Protein AF-A0A813JBV1-F1 (afdb_monomer)

pLDDT: mean 75.33, std 20.03, range [21.27, 97.75]

Radius of gyration: 40.41 Å; Cα contacts (8 Å, |Δi|>4): 1783; chains: 1; bounding box: 86×98×121 Å

Secondary structure (DSSP, 8-state):
------------------------------------------PPPPPPPPPPPPP---GGG---TTT-S-SS-PPP---GGG-EEPHHHHHHHHHHHHTTEETTTEEEEEE-TTTSSSEEETTT-BHHHHIIIIIHHHHTTTT--HHHHH-S-SSTT-EEEEEE--TTSBHHHHHHHHHHHHHHTT--TT-EEE-HHHHS-TT-HHHHS-SSTTSSHHHHHHTT-SEEEEEE-TT-GGGGBHHHHHHHHHHHHHTT-TTSPPPEEEEEE---EE-TTS-EES-EEEPSS--HHHHHHHHSTT--HHHHHHHHHTTS-HHHHHHHHT--GGG-B-SSHHHHHHHHHHHHT--SHHHHTSPPPSS-HHHHHHHHHHHHHHHHHHHHHHHHH-TTSHHHHHHHHHH-TT--EEEEE-TT-SS--HHHHHHHHTS--TT-SEEEEE-TT-TT--HHHHHHHHHHHTT-TT--EEEEE-TT-TT-BHHHHHHHHHT--TT-SEEEEE-TT-TB--HHHHHHHHHHHTTS--SEEEEE-TT-TT-BHHHHHHHHTT--TT--EEEEE-TT-TB-BHHHHHHHHHT--TT--EEEEE-TT-TB--HHHHHGGGG--TT--EEEEE-TT-TT--SHHHHHHHTT--TT--EEEEE-TTSS--HHHHHHHHHH--TT--EEEEE-TT-TT--HHHHHHHHHT--TT--EEEEE-TT-TT--HHHHHHHHHHHHHHHHHHHHHTT-TTGGG---S------------------HHHHHHHHHHHHHTTTT--S----TTS-GGGGT--TTHHHHHHHHHHHH-TTS---TTHHHHS-SHHHHHHHHHHHHHHHTT-PPPPPPHHHHHHHHHHHHTTTT-TT----TTSTTSS--GGGTT--TTHHHHHHHHHHHHSTTSPPPTTHHHHS-SHHHHHHHHHHHHHHHTT-PPPPPPHHHHHHHHHHHHHTTT--TTS--TTSBTTTTT--TTHHHHHHHHHHHH-TTS---TTHHHH--BHHHHHHHHHHHHHHHTTSPPPPP-HHHHHHHHHHHHHHHT-SS----TTS-GGGGT--HHHHHHHHHHHHHH-TTSPPPTTHHHHS-SHHHHHHHHHHSPP------------

Foldseek 3Di:
DDDDDDDDDDDDDDDDDDDDDDDDDDDDDDDDDDDDDDDDDDDDDDDDDDDDQFAADALLNDDPCLLAVDPFFFADQPQLLLQFDFLVSLVSLLVSQQVQDDPRWFRGNADDPPPRPHTHTQQQDFQVSCCRNPFCNQCVRVLFAQSRRRDPDRNLSNAQEEEQEDRRHRSVFVSLQVVVVCVQQVNDSSHGYNDPRRRARPNCNVVQDDLAPCVGSRNSSLQRHQAYEYEAEPVRLLLQALNSLLSLLVLLVVVPDPPGRRHWYKYKYQDWDAAPVRDIGRMAMQGRDFHPVLVVVCVPPPNCSLVSSCRSRLPPDVVSLVVQLVGQSLNHDYPDRLSSQQSLQVLVVDDDSVSSSDDHDSDDPSRLQSSLSRNQVSLLRCVLSCLVPPVPCVLSSLVSQLSNLVDQEGAHACALPASCALVSLLSNLVRHHLNHQEYAYANELHAHYACSSLLSNLQSLLSNQNHAYYHYAHANHARDALSSLLSNLVSHHQNYQEDAYHHENHLRYALNSLLNNLVSLQSHNYQYYHYHHALNQRYALSSLLSNLQRHYLNHAYDHYAHANHQRYELVSLLSNLVRDHLNYAEYHYHHAQNQRYALNSLLSLLSHHLNHAEYAYAHAQHARYEANSLLSCLVRPRQNHQYYAYHHANYQYALNSLLSNLSSDYQNHQYEHDHHANNQNYALNSLVSNVVSPHPNHQYYHHHHHNRPRYDPVSVVVVVVVRVVSVLVVCVVVVVCVSVPDDDDDDDDDDDDDDDDDDDDDDLVNLLVVLVVLVCVLPVDPDDDDDQPDFVVVVPDDLVSLVVSVVSVCVVVVQADDDSCVCVVQRGSSSVSVVSVVRVVPVVPDDDDFFDPVLLVVLVVLVVVLPVDPDDDDDPPDPQQFDFPVVVDDDPVSLVVSQVSVCVVLVPDDADSCNCVVQRGSRSNRSVSRVRVVVVVDDDQDFFDPVLLVVLVVLVCVLPVDPPDPDDQPDFVVVVPDDLVSLVVSVVVVCVVVVQADDDSCVCVVQRGSRSVRSVSRVRVVVVVPDDDDFFDPVLLVVLVVLVCVLPVDDDDDDDQADFVVVVPDDLVSLQVSQVSVCVVLVQADDDSCNCVVQRGSRSSSVNSVVGDGDDDDDDDDDDDD

Structure (mmCIF, N/CA/C/O backbone):
data_AF-A0A813JBV1-F1
#
_entry.id   AF-A0A813JBV1-F1
#
loop_
_atom_site.group_PDB
_atom_site.id
_atom_site.type_symbol
_atom_site.label_atom_id
_atom_site.label_alt_id
_atom_site.label_comp_id
_atom_site.label_asym_id
_atom_site.label_entity_id
_atom_site.label_seq_id
_atom_site.pdbx_PDB_ins_code
_atom_site.Cartn_x
_atom_site.Cartn_y
_atom_site.Cartn_z
_atom_site.occupancy
_atom_site.B_iso_or_equiv
_atom_site.auth_seq_id
_atom_site.auth_comp_id
_atom_site.auth_asym_id
_atom_site.auth_atom_id
_atom_site.pdbx_PDB_model_num
ATOM 1 N N . MET A 1 1 ? -36.914 41.824 -32.573 1.00 34.06 1 MET A N 1
ATOM 2 C CA . MET A 1 1 ? -36.864 42.858 -31.515 1.00 34.06 1 MET A CA 1
ATOM 3 C C . MET A 1 1 ? -35.530 42.612 -30.814 1.00 34.06 1 MET A C 1
ATOM 5 O O . MET A 1 1 ? -35.349 41.480 -30.400 1.00 34.06 1 MET A O 1
ATOM 9 N N . GLY A 1 2 ? -34.499 43.465 -30.821 1.00 32.03 2 GLY A N 1
ATOM 10 C CA . GLY A 1 2 ? -34.411 44.923 -31.032 1.00 32.03 2 GLY A CA 1
ATOM 11 C C . GLY A 1 2 ? -34.217 45.599 -29.665 1.00 32.03 2 GLY A C 1
ATOM 12 O O . GLY A 1 2 ? -35.036 45.322 -28.799 1.00 32.03 2 GLY A O 1
ATOM 13 N N . CYS A 1 3 ? -33.200 46.423 -29.373 1.00 26.67 3 CYS A N 1
ATOM 14 C CA . CYS A 1 3 ? -32.097 47.038 -30.161 1.00 26.67 3 CYS A CA 1
ATOM 15 C C . CYS A 1 3 ? -30.717 46.633 -29.541 1.00 26.67 3 CYS A C 1
ATOM 17 O O . CYS A 1 3 ? -30.730 45.819 -28.629 1.00 26.67 3 CYS A O 1
ATOM 19 N N . GLY A 1 4 ? -29.488 47.001 -29.953 1.00 31.59 4 GLY A N 1
ATOM 20 C CA . GLY A 1 4 ? -28.876 48.201 -30.577 1.00 31.59 4 GLY A CA 1
ATOM 21 C C . GLY A 1 4 ? -27.825 48.789 -29.594 1.00 31.59 4 GLY A C 1
ATOM 22 O O . GLY A 1 4 ? -28.054 48.683 -28.398 1.00 31.59 4 GLY A O 1
ATOM 23 N N . THR A 1 5 ? -26.672 49.380 -29.957 1.00 34.81 5 THR A N 1
ATOM 24 C CA . THR A 1 5 ? -26.134 49.864 -31.254 1.00 34.81 5 THR A CA 1
ATOM 25 C C . THR A 1 5 ? -24.594 50.058 -31.239 1.00 34.81 5 THR A C 1
ATOM 27 O O . THR A 1 5 ? -24.057 50.413 -30.197 1.00 34.81 5 THR A O 1
ATOM 30 N N . SER A 1 6 ? -23.951 50.032 -32.430 1.00 33.62 6 SER A N 1
ATOM 31 C CA . SER A 1 6 ? -22.671 50.714 -32.825 1.00 33.62 6 SER A CA 1
ATOM 32 C C . SER A 1 6 ? -21.328 50.323 -32.145 1.00 33.62 6 SER A C 1
ATOM 34 O O . SER A 1 6 ? -21.317 49.971 -30.979 1.00 33.62 6 SER A O 1
ATOM 36 N N . SER A 1 7 ? -20.149 50.379 -32.802 1.00 29.22 7 SER A N 1
ATOM 37 C CA . SER A 1 7 ? -19.774 50.824 -34.174 1.00 29.22 7 SER A CA 1
ATOM 38 C C . SER A 1 7 ? -18.504 50.141 -34.742 1.00 29.22 7 SER A C 1
ATOM 40 O O . SER A 1 7 ? -17.554 49.950 -33.999 1.00 29.22 7 SER A O 1
ATOM 42 N N . GLN A 1 8 ? -18.515 49.867 -36.064 1.00 31.91 8 GLN A N 1
ATOM 43 C CA . GLN A 1 8 ? -17.455 49.976 -37.118 1.00 31.91 8 GLN A CA 1
ATOM 44 C C . GLN A 1 8 ? -15.952 49.927 -36.722 1.00 31.91 8 GLN A C 1
ATOM 46 O O . GLN A 1 8 ? -15.553 50.595 -35.782 1.00 31.91 8 GLN A O 1
ATOM 51 N N . GLY A 1 9 ? -15.010 49.307 -37.457 1.00 28.09 9 GLY A N 1
ATOM 52 C CA . GLY A 1 9 ? -14.938 48.672 -38.800 1.00 28.09 9 GLY A CA 1
ATOM 53 C C . GLY A 1 9 ? -13.465 48.765 -39.306 1.00 28.09 9 GLY A C 1
ATOM 54 O O . GLY A 1 9 ? -12.678 49.442 -38.659 1.00 28.09 9 GLY A O 1
ATOM 55 N N . ALA A 1 10 ? -12.955 48.187 -40.405 1.00 27.83 10 ALA A N 1
ATOM 56 C CA . ALA A 1 10 ? -13.383 47.178 -41.386 1.00 27.83 10 ALA A CA 1
ATOM 57 C C . ALA A 1 10 ? -12.113 46.643 -42.134 1.00 27.83 10 ALA A C 1
ATOM 59 O O . ALA A 1 10 ? -11.052 47.255 -42.042 1.00 27.83 10 ALA A O 1
ATOM 60 N N . SER A 1 11 ? -12.190 45.511 -42.854 1.00 30.30 11 SER A N 1
ATOM 61 C CA . SER A 1 11 ? -11.059 44.850 -43.582 1.00 30.30 11 SER A CA 1
ATOM 62 C C . SER A 1 11 ? -10.951 45.346 -45.069 1.00 30.30 11 SER A C 1
ATOM 64 O O . SER A 1 11 ? -11.480 46.438 -45.281 1.00 30.30 11 SER A O 1
ATOM 66 N N . PRO A 1 12 ? -10.370 44.675 -46.124 1.00 46.41 12 PRO A N 1
ATOM 67 C CA . PRO A 1 12 ? -9.909 43.269 -46.299 1.00 46.41 12 PRO A CA 1
ATOM 68 C C . PRO A 1 12 ? -8.658 43.002 -47.214 1.00 46.41 12 PRO A C 1
ATOM 70 O O . PRO A 1 12 ? -8.040 43.913 -47.753 1.00 46.41 12 PRO A O 1
ATOM 73 N N . SER A 1 13 ? -8.410 41.706 -47.502 1.00 28.77 13 SER A N 1
ATOM 74 C CA . SER A 1 13 ? -7.626 41.091 -48.619 1.00 28.77 13 SER A CA 1
ATOM 75 C C . SER A 1 13 ? -6.085 41.250 -48.634 1.00 28.77 13 SER A C 1
ATOM 77 O O . SER A 1 13 ? -5.592 42.332 -48.363 1.00 28.77 13 SER A O 1
ATOM 79 N N . ALA A 1 14 ? -5.210 40.254 -48.882 1.00 29.72 14 ALA A N 1
ATOM 80 C CA . ALA A 1 14 ? -5.224 38.875 -49.437 1.00 29.72 14 ALA A CA 1
ATOM 81 C C . ALA A 1 14 ? -4.893 38.708 -50.942 1.00 29.72 14 ALA A C 1
ATOM 83 O O . ALA A 1 14 ? -5.609 39.240 -51.781 1.00 29.72 14 ALA A O 1
ATOM 84 N N . ILE A 1 15 ? -3.864 37.888 -51.252 1.00 29.56 15 ILE A N 1
ATOM 85 C CA . ILE A 1 15 ? -3.703 36.939 -52.393 1.00 29.56 15 ILE A CA 1
ATOM 86 C C . ILE A 1 15 ? -2.306 36.266 -52.307 1.00 29.56 15 ILE A C 1
ATOM 88 O O . ILE A 1 15 ? -1.376 36.835 -51.746 1.00 29.56 15 ILE A O 1
ATOM 92 N N . ALA A 1 16 ? -2.161 35.035 -52.818 1.00 28.72 16 ALA A N 1
ATOM 93 C CA . ALA A 1 16 ? -0.961 34.190 -52.676 1.00 28.72 16 ALA A CA 1
ATOM 94 C C . ALA A 1 16 ? -0.060 34.133 -53.930 1.00 28.72 16 ALA A C 1
ATOM 96 O O . ALA A 1 16 ? -0.556 34.376 -55.032 1.00 28.72 16 ALA A O 1
ATOM 97 N N . ARG A 1 17 ? 1.202 33.669 -53.774 1.00 27.98 17 ARG A N 1
ATOM 98 C CA . ARG A 1 17 ? 1.855 32.618 -54.612 1.00 27.98 17 ARG A CA 1
ATOM 99 C C . ARG A 1 17 ? 3.304 32.272 -54.198 1.00 27.98 17 ARG A C 1
ATOM 101 O O . ARG A 1 17 ? 4.049 33.123 -53.733 1.00 27.98 17 ARG A O 1
ATOM 108 N N . THR A 1 18 ? 3.673 31.009 -54.420 1.00 32.06 18 THR A N 1
ATOM 109 C CA . THR A 1 18 ? 5.036 30.416 -54.484 1.00 32.06 18 THR A CA 1
ATOM 110 C C . THR A 1 18 ? 5.560 30.477 -55.953 1.00 32.06 18 THR A C 1
ATOM 112 O O . THR A 1 18 ? 4.804 31.016 -56.771 1.00 32.06 18 THR A O 1
ATOM 115 N N . PRO A 1 19 ? 6.750 29.953 -56.383 1.00 42.47 19 PRO A N 1
ATOM 116 C CA . PRO A 1 19 ? 7.709 29.031 -55.725 1.00 42.47 19 PRO A CA 1
ATOM 117 C C . PRO A 1 19 ? 9.228 29.285 -56.013 1.00 42.47 19 PRO A C 1
ATOM 119 O O . PRO A 1 19 ? 9.581 30.317 -56.569 1.00 42.47 19 PRO A O 1
ATOM 122 N N . ALA A 1 20 ? 10.069 28.261 -55.741 1.00 27.42 20 ALA A N 1
ATOM 123 C CA . ALA A 1 20 ? 11.390 27.966 -56.357 1.00 27.42 20 ALA A CA 1
ATOM 124 C C . ALA A 1 20 ? 12.597 28.883 -56.009 1.00 27.42 20 ALA A C 1
ATOM 126 O O . ALA A 1 20 ? 12.402 30.034 -55.646 1.00 27.42 20 ALA A O 1
ATOM 127 N N . VAL A 1 21 ? 13.879 28.505 -56.194 1.00 28.33 21 VAL A N 1
ATOM 128 C CA . VAL A 1 21 ? 14.705 27.269 -56.003 1.00 28.33 21 VAL A CA 1
ATOM 129 C C . VAL A 1 21 ? 16.156 27.648 -56.416 1.00 28.33 21 VAL A C 1
ATOM 131 O O . VAL A 1 21 ? 16.303 28.544 -57.240 1.00 28.33 21 VAL A O 1
ATOM 134 N N . GLU A 1 22 ? 17.200 26.961 -55.907 1.00 26.03 22 GLU A N 1
ATOM 135 C CA . GLU A 1 22 ? 18.632 27.114 -56.314 1.00 26.03 22 GLU A CA 1
ATOM 136 C C . GLU A 1 22 ? 19.307 28.482 -55.989 1.00 26.03 22 GLU A C 1
ATOM 138 O O . GLU A 1 22 ? 18.631 29.474 -55.754 1.00 26.03 22 GLU A O 1
ATOM 143 N N . SER A 1 23 ? 20.642 28.648 -55.885 1.00 27.38 23 SER A N 1
ATOM 144 C CA . SER A 1 23 ? 21.822 27.746 -55.984 1.00 27.38 23 SER A CA 1
ATOM 145 C C . SER A 1 23 ? 23.033 28.287 -55.162 1.00 27.38 23 SER A C 1
ATOM 147 O O . SER A 1 23 ? 22.983 29.394 -54.631 1.00 27.38 23 SER A O 1
ATOM 149 N N . ARG A 1 24 ? 24.137 27.517 -55.046 1.00 30.62 24 ARG A N 1
ATOM 150 C CA . ARG A 1 24 ? 25.457 27.953 -54.500 1.00 30.62 24 ARG A CA 1
ATOM 151 C C . ARG A 1 24 ? 26.380 28.488 -55.614 1.00 30.62 24 ARG A C 1
ATOM 153 O O . ARG A 1 24 ? 26.360 27.921 -56.704 1.00 30.62 24 ARG A O 1
ATOM 160 N N . PRO A 1 25 ? 27.239 29.492 -55.336 1.00 33.78 25 PRO A N 1
ATOM 161 C CA . PRO A 1 25 ? 28.708 29.292 -55.186 1.00 33.78 25 PRO A CA 1
ATOM 162 C C . PRO A 1 25 ? 29.285 30.107 -53.990 1.00 33.78 25 PRO A C 1
ATOM 164 O O . PRO A 1 25 ? 28.726 31.136 -53.642 1.00 33.78 25 PRO A O 1
ATOM 167 N N . SER A 1 26 ? 30.290 29.730 -53.180 1.00 26.09 26 SER A N 1
ATOM 168 C CA . SER A 1 26 ? 31.629 29.108 -53.332 1.00 26.09 26 SER A CA 1
ATOM 169 C C . SER A 1 26 ? 32.799 30.078 -53.631 1.00 26.09 26 SER A C 1
ATOM 171 O O . SER A 1 26 ? 32.897 30.563 -54.754 1.00 26.09 26 SER A O 1
ATOM 173 N N . SER A 1 27 ? 33.761 30.184 -52.686 1.00 27.70 27 SER A N 1
ATOM 174 C CA . SER A 1 27 ? 35.165 30.683 -52.835 1.00 27.70 27 SER A CA 1
ATOM 175 C C . SER A 1 27 ? 35.360 32.190 -53.182 1.00 27.70 27 SER A C 1
ATOM 177 O O . SER A 1 27 ? 34.446 32.800 -53.716 1.00 27.70 27 SER A O 1
ATOM 179 N N . SER A 1 28 ? 36.476 32.899 -52.905 1.00 26.09 28 SER A N 1
ATOM 180 C CA . SER A 1 28 ? 37.778 32.593 -52.245 1.00 26.09 28 SER A CA 1
ATOM 181 C C . SER A 1 28 ? 38.629 33.871 -52.004 1.00 26.09 28 SER A C 1
ATOM 183 O O . SER A 1 28 ? 38.505 34.795 -52.792 1.00 26.09 28 SER A O 1
ATOM 185 N N . PHE A 1 29 ? 39.555 33.838 -51.021 1.00 25.62 29 PHE A N 1
ATOM 186 C CA . PHE A 1 29 ? 40.854 34.570 -50.898 1.00 25.62 29 PHE A CA 1
ATOM 187 C C . PHE A 1 29 ? 40.989 36.085 -51.253 1.00 25.62 29 PHE A C 1
ATOM 189 O O . PHE A 1 29 ? 40.704 36.505 -52.366 1.00 25.62 29 PHE A O 1
ATOM 196 N N . GLY A 1 30 ? 41.640 36.880 -50.378 1.00 24.28 30 GLY A N 1
ATOM 197 C CA . GLY A 1 30 ? 42.173 38.221 -50.724 1.00 24.28 30 GLY A CA 1
ATOM 198 C C . GLY A 1 30 ? 42.745 39.030 -49.539 1.00 24.28 30 GLY A C 1
ATOM 199 O O . GLY A 1 30 ? 42.000 39.435 -48.658 1.00 24.28 30 GLY A O 1
ATOM 200 N N . SER A 1 31 ? 44.064 39.255 -49.494 1.00 25.17 31 SER A N 1
ATOM 201 C CA . SER A 1 31 ? 44.831 39.748 -48.323 1.00 25.17 31 SER A CA 1
ATOM 202 C C . SER A 1 31 ? 45.247 41.238 -48.333 1.00 25.17 31 SER A C 1
ATOM 204 O O . SER A 1 31 ? 45.412 41.812 -49.406 1.00 25.17 31 SER A O 1
ATOM 206 N N . SER A 1 32 ? 45.651 41.756 -47.153 1.00 25.39 32 SER A N 1
ATOM 207 C CA . SER A 1 32 ? 46.399 43.021 -46.874 1.00 25.39 32 SER A CA 1
ATOM 208 C C . SER A 1 32 ? 45.597 44.344 -46.961 1.00 25.39 32 SER A C 1
ATOM 210 O O . SER A 1 32 ? 44.607 44.394 -47.676 1.00 25.39 32 SER A O 1
ATOM 212 N N . SER A 1 33 ? 45.917 45.435 -46.236 1.00 28.12 33 SER A N 1
ATOM 213 C CA . SER A 1 33 ? 47.156 45.837 -45.522 1.00 28.12 33 SER A CA 1
ATOM 214 C C . SER A 1 33 ? 46.915 46.754 -44.290 1.00 28.12 33 SER A C 1
ATOM 216 O O . SER A 1 33 ? 45.886 47.415 -44.208 1.00 28.12 33 SER A O 1
ATOM 218 N N . ALA A 1 34 ? 47.895 46.848 -43.376 1.00 26.72 34 ALA A N 1
ATOM 219 C CA . ALA A 1 34 ? 47.962 47.785 -42.223 1.00 26.72 34 ALA A CA 1
ATOM 220 C C . ALA A 1 34 ? 48.731 49.104 -42.608 1.00 26.72 34 ALA A C 1
ATOM 222 O O . ALA A 1 34 ? 49.012 49.209 -43.808 1.00 26.72 34 ALA A O 1
ATOM 223 N N . PRO A 1 35 ? 49.130 50.080 -41.729 1.00 42.12 35 PRO A N 1
ATOM 224 C CA . PRO A 1 35 ? 49.316 50.026 -40.256 1.00 42.12 35 PRO A CA 1
ATOM 225 C C . PRO A 1 35 ? 48.929 51.276 -39.398 1.00 42.12 35 PRO A C 1
ATOM 227 O O . PRO A 1 35 ? 48.639 52.338 -39.933 1.00 42.12 35 PRO A O 1
ATOM 230 N N . ALA A 1 36 ? 49.100 51.129 -38.066 1.00 27.94 36 ALA A N 1
ATOM 231 C CA . ALA A 1 36 ? 49.296 52.158 -37.012 1.00 27.94 36 ALA A CA 1
ATOM 232 C C . ALA A 1 36 ? 48.148 53.159 -36.702 1.00 27.94 36 ALA A C 1
ATOM 234 O O . ALA A 1 36 ? 47.488 53.646 -37.609 1.00 27.94 36 ALA A O 1
ATOM 235 N N . SER A 1 37 ? 47.886 53.570 -35.451 1.00 28.77 37 SER A N 1
ATOM 236 C CA . SER A 1 37 ? 48.248 53.083 -34.089 1.00 28.77 37 SER A CA 1
ATOM 237 C C . SER A 1 37 ? 47.251 53.738 -33.069 1.00 28.77 37 SER A C 1
ATOM 239 O O . SER A 1 37 ? 46.206 54.195 -33.525 1.00 28.77 37 SER A O 1
ATOM 241 N N . ASP A 1 38 ? 47.366 53.808 -31.729 1.00 28.02 38 ASP A N 1
ATOM 242 C CA . ASP A 1 38 ? 48.447 53.556 -30.752 1.00 28.02 38 ASP A CA 1
ATOM 243 C C . ASP A 1 38 ? 47.909 53.398 -29.297 1.00 28.02 38 ASP A C 1
ATOM 245 O O . ASP A 1 38 ? 46.722 53.594 -29.050 1.00 28.02 38 ASP A O 1
ATOM 249 N N . SER A 1 39 ? 48.813 53.168 -28.331 1.00 29.53 39 SER A N 1
ATOM 250 C CA . SER A 1 39 ? 48.663 53.239 -26.854 1.00 29.53 39 SER A CA 1
ATOM 251 C C . SER A 1 39 ? 47.751 52.236 -26.102 1.00 29.53 39 SER A C 1
ATOM 253 O O . SER A 1 39 ? 46.584 52.032 -26.415 1.00 29.53 39 SER A O 1
ATOM 255 N N . ALA A 1 40 ? 48.316 51.664 -25.029 1.00 26.59 40 ALA A N 1
ATOM 256 C CA . ALA A 1 40 ? 47.674 50.878 -23.954 1.00 26.59 40 ALA A CA 1
ATOM 257 C C . ALA A 1 40 ? 47.932 51.601 -22.591 1.00 26.59 40 ALA A C 1
ATOM 259 O O . ALA A 1 40 ? 48.552 52.670 -22.656 1.00 26.59 40 ALA A O 1
ATOM 260 N N . PRO A 1 41 ? 47.508 51.144 -21.379 1.00 37.16 41 PRO A N 1
ATOM 261 C CA . PRO A 1 41 ? 47.519 49.774 -20.811 1.00 37.16 41 PRO A CA 1
ATOM 262 C C . PRO A 1 41 ? 46.113 49.335 -20.283 1.00 37.16 41 PRO A C 1
ATOM 264 O O . PRO A 1 41 ? 45.138 50.010 -20.584 1.00 37.16 41 PRO A O 1
ATOM 267 N N . ALA A 1 42 ? 45.870 48.234 -19.548 1.00 26.89 42 ALA A N 1
ATOM 268 C CA . ALA A 1 42 ? 46.732 47.283 -18.823 1.00 26.89 42 ALA A CA 1
ATOM 269 C C . ALA A 1 42 ? 46.207 45.818 -18.866 1.00 26.89 42 ALA A C 1
ATOM 271 O O . ALA A 1 42 ? 45.239 45.511 -19.556 1.00 26.89 42 ALA A O 1
ATOM 272 N N . SER A 1 43 ? 46.896 44.905 -18.169 1.00 28.12 43 SER A N 1
ATOM 273 C CA . SER A 1 43 ? 46.807 43.439 -18.318 1.00 28.12 43 SER A CA 1
ATOM 274 C C . SER A 1 43 ? 45.562 42.761 -17.709 1.00 28.12 43 SER A C 1
ATOM 276 O O . SER A 1 43 ? 45.186 43.099 -16.587 1.00 28.12 43 SER A O 1
ATOM 278 N N . PRO A 1 44 ? 45.012 41.704 -18.344 1.00 33.44 44 PRO A N 1
ATOM 279 C CA . PRO A 1 44 ? 44.166 40.707 -17.684 1.00 33.44 44 PRO A CA 1
ATOM 280 C C . PRO A 1 44 ? 45.001 39.612 -16.986 1.00 33.44 44 PRO A C 1
ATOM 282 O O . PRO A 1 44 ? 46.160 39.379 -17.337 1.00 33.44 44 PRO A O 1
ATOM 285 N N . SER A 1 45 ? 44.395 38.913 -16.019 1.00 32.03 45 SER A N 1
ATOM 286 C CA . SER A 1 45 ? 45.003 37.755 -15.340 1.00 32.03 45 SER A CA 1
ATOM 287 C C . SER A 1 45 ? 45.109 36.525 -16.258 1.00 32.03 45 SER A C 1
ATOM 289 O O . SER A 1 45 ? 44.414 36.422 -17.270 1.00 32.03 45 SER A O 1
ATOM 291 N N . ALA A 1 46 ? 45.985 35.581 -15.908 1.00 31.97 46 ALA A N 1
ATOM 292 C CA . ALA A 1 46 ? 46.252 34.392 -16.711 1.00 31.97 46 ALA A CA 1
ATOM 293 C C . ALA A 1 46 ? 45.091 33.383 -16.658 1.00 31.97 46 ALA A C 1
ATOM 295 O O . ALA A 1 46 ? 44.743 32.874 -15.593 1.00 31.97 46 ALA A O 1
ATOM 296 N N . ALA A 1 47 ? 44.544 33.033 -17.824 1.00 32.06 47 ALA A N 1
ATOM 297 C CA . ALA A 1 47 ? 43.679 31.866 -17.957 1.00 32.06 47 ALA A CA 1
ATOM 298 C C . ALA A 1 47 ? 44.501 30.577 -17.772 1.00 32.06 47 ALA A C 1
ATOM 300 O O . ALA A 1 47 ? 45.593 30.445 -18.333 1.00 32.06 47 ALA A O 1
ATOM 301 N N . ALA A 1 48 ? 43.967 29.621 -17.010 1.00 31.19 48 ALA A N 1
ATOM 302 C CA . ALA A 1 48 ? 44.566 28.297 -16.870 1.00 31.19 48 ALA A CA 1
ATOM 303 C C . ALA A 1 48 ? 44.593 27.560 -18.229 1.00 31.19 48 ALA A C 1
ATOM 305 O O . ALA A 1 48 ? 43.692 27.757 -19.052 1.00 31.19 48 ALA A O 1
ATOM 306 N N . PRO A 1 49 ? 45.603 26.711 -18.497 1.00 35.31 49 PRO A N 1
ATOM 307 C CA . PRO A 1 49 ? 45.657 25.950 -19.738 1.00 35.31 49 PRO A CA 1
ATOM 308 C C . PRO A 1 49 ? 44.512 24.933 -19.792 1.00 35.31 49 PRO A C 1
ATOM 310 O O . PRO A 1 49 ? 44.279 24.203 -18.830 1.00 35.31 49 PRO A O 1
ATOM 313 N N . ALA A 1 50 ? 43.837 24.846 -20.940 1.00 37.41 50 ALA A N 1
ATOM 314 C CA . ALA A 1 50 ? 42.889 23.769 -21.199 1.00 37.41 50 ALA A CA 1
ATOM 315 C C . ALA A 1 50 ? 43.595 22.408 -21.069 1.00 37.41 50 ALA A C 1
ATOM 317 O O . ALA A 1 50 ? 44.704 22.224 -21.583 1.00 37.41 50 ALA A O 1
ATOM 318 N N . SER A 1 51 ? 42.956 21.462 -20.381 1.00 37.75 51 SER A N 1
ATOM 319 C CA . SER A 1 51 ? 43.480 20.111 -20.197 1.00 37.75 51 SER A CA 1
ATOM 320 C C . SER A 1 51 ? 43.677 19.412 -21.546 1.00 37.75 51 SER A C 1
ATOM 322 O O . SER A 1 51 ? 42.869 19.533 -22.470 1.00 37.75 51 SER A O 1
ATOM 324 N N . ALA A 1 52 ? 44.784 18.676 -21.678 1.00 40.78 52 ALA A N 1
ATOM 325 C CA . ALA A 1 52 ? 45.010 17.851 -22.858 1.00 40.78 52 ALA A CA 1
ATOM 326 C C . ALA A 1 52 ? 43.934 16.748 -22.926 1.00 40.78 52 ALA A C 1
ATOM 328 O O . ALA A 1 52 ? 43.601 16.178 -21.884 1.00 40.78 52 ALA A O 1
ATOM 329 N N . PRO A 1 53 ? 43.399 16.413 -24.117 1.00 49.12 53 PRO A N 1
ATOM 330 C CA . PRO A 1 53 ? 42.378 15.380 -24.240 1.00 49.12 53 PRO A CA 1
ATOM 331 C C . PRO A 1 53 ? 42.921 14.045 -23.723 1.00 49.12 53 PRO A C 1
ATOM 333 O O . PRO A 1 53 ? 43.971 13.581 -24.176 1.00 49.12 53 PRO A O 1
ATOM 336 N N . ALA A 1 54 ? 42.204 13.446 -22.769 1.00 57.38 54 ALA A N 1
ATOM 337 C CA . ALA A 1 54 ? 42.612 12.211 -22.113 1.00 57.38 54 ALA A CA 1
ATOM 338 C C . ALA A 1 54 ? 42.916 11.104 -23.132 1.00 57.38 54 ALA A C 1
ATOM 340 O O . ALA A 1 54 ? 42.178 10.906 -24.103 1.00 57.38 54 ALA A O 1
ATOM 341 N N . ALA A 1 55 ? 44.015 10.380 -22.906 1.00 69.56 55 ALA A N 1
ATOM 342 C CA . ALA A 1 55 ? 44.456 9.324 -23.805 1.00 69.56 55 ALA A CA 1
ATOM 343 C C . ALA A 1 55 ? 43.355 8.267 -23.969 1.00 69.56 55 ALA A C 1
ATOM 345 O O . ALA A 1 55 ? 42.830 7.736 -22.990 1.00 69.56 55 ALA A O 1
ATOM 346 N N . ARG A 1 56 ? 43.005 7.961 -25.222 1.00 83.56 56 ARG A N 1
ATOM 347 C CA . ARG A 1 56 ? 41.998 6.950 -25.544 1.00 83.56 56 ARG A CA 1
ATOM 348 C C . ARG A 1 56 ? 42.492 5.574 -25.107 1.00 83.56 56 ARG A C 1
ATOM 350 O O . ARG A 1 56 ? 43.454 5.058 -25.674 1.00 83.56 56 ARG A O 1
ATOM 357 N N . LEU A 1 57 ? 41.815 5.008 -24.116 1.00 87.56 57 LEU A N 1
ATOM 358 C CA . LEU A 1 57 ? 42.072 3.665 -23.610 1.00 87.56 57 LEU A CA 1
ATOM 359 C C . LEU A 1 57 ? 41.508 2.617 -24.577 1.00 87.56 57 LEU A C 1
ATOM 361 O O . LEU A 1 57 ? 40.748 2.938 -25.499 1.00 87.56 57 LEU A O 1
ATOM 365 N N . LYS A 1 58 ? 41.844 1.350 -24.334 1.00 86.81 58 LYS A N 1
ATOM 366 C CA . LYS A 1 58 ? 41.114 0.206 -24.883 1.00 86.81 58 LYS A CA 1
ATOM 367 C C . LYS A 1 58 ? 40.477 -0.609 -23.753 1.00 86.81 58 LYS A C 1
ATOM 369 O O . LYS A 1 58 ? 40.965 -0.533 -22.625 1.00 86.81 58 LYS A O 1
ATOM 374 N N . PRO A 1 59 ? 39.436 -1.410 -24.034 1.00 87.75 59 PRO A N 1
ATOM 375 C CA . PRO A 1 59 ? 38.804 -2.256 -23.025 1.00 87.75 59 PRO A CA 1
ATOM 376 C C . PRO A 1 59 ? 39.741 -3.316 -22.423 1.00 87.75 59 PRO A C 1
ATOM 378 O O . PRO A 1 59 ? 39.566 -3.696 -21.270 1.00 87.75 59 PRO A O 1
ATOM 381 N N . GLU A 1 60 ? 40.743 -3.786 -23.175 1.00 85.69 60 GLU A N 1
ATOM 382 C CA . GLU A 1 60 ? 41.704 -4.804 -22.722 1.00 85.69 60 GLU A CA 1
ATOM 383 C C . GLU A 1 60 ? 42.816 -4.236 -21.823 1.00 85.69 60 GLU A C 1
ATOM 385 O O . GLU A 1 60 ? 43.486 -4.995 -21.128 1.00 85.69 60 GLU A O 1
ATOM 390 N N . ASP A 1 61 ? 43.008 -2.912 -21.820 1.00 86.31 61 ASP A N 1
ATOM 391 C CA . ASP A 1 61 ? 44.027 -2.218 -21.021 1.00 86.31 61 ASP A CA 1
ATOM 392 C C . ASP A 1 61 ? 43.505 -1.859 -19.597 1.00 86.31 61 ASP A C 1
ATOM 394 O O . ASP A 1 61 ? 44.140 -1.094 -18.869 1.00 86.31 61 ASP A O 1
ATOM 398 N N . LEU A 1 62 ? 42.326 -2.366 -19.196 1.00 88.31 62 LEU A N 1
ATOM 399 C CA . LEU A 1 62 ? 41.648 -2.038 -17.933 1.00 88.31 62 LEU A CA 1
ATOM 400 C C . LEU A 1 62 ? 41.922 -3.050 -16.808 1.00 88.31 62 LEU A C 1
ATOM 402 O O . LEU A 1 62 ? 41.733 -4.253 -16.962 1.00 88.31 62 LEU A O 1
ATOM 406 N N . ASP A 1 63 ? 42.271 -2.537 -15.626 1.00 88.19 63 ASP A N 1
ATOM 407 C CA . ASP A 1 63 ? 42.306 -3.313 -14.382 1.00 88.19 63 ASP A CA 1
ATOM 408 C C . ASP A 1 63 ? 40.886 -3.516 -13.816 1.00 88.19 63 ASP A C 1
ATOM 410 O O . ASP A 1 63 ? 40.188 -2.541 -13.507 1.00 88.19 63 ASP A O 1
ATOM 414 N N . PHE A 1 64 ? 40.484 -4.784 -13.672 1.00 89.62 64 PHE A N 1
ATOM 415 C CA . PHE A 1 64 ? 39.188 -5.240 -13.151 1.00 89.62 64 PHE A CA 1
ATOM 416 C C . PHE A 1 64 ? 39.243 -5.806 -11.717 1.00 89.62 64 PHE A C 1
ATOM 418 O O . PHE A 1 64 ? 38.224 -6.283 -11.219 1.00 89.62 64 PHE A O 1
ATOM 425 N N . THR A 1 65 ? 40.383 -5.744 -11.017 1.00 85.00 65 THR A N 1
ATOM 426 C CA . THR A 1 65 ? 40.532 -6.281 -9.643 1.00 85.00 65 THR A CA 1
ATOM 427 C C . THR A 1 65 ? 39.555 -5.669 -8.632 1.00 85.00 65 THR A C 1
ATOM 429 O O . THR A 1 65 ? 39.114 -6.348 -7.711 1.00 85.00 65 THR A O 1
ATOM 432 N N . ALA A 1 66 ? 39.124 -4.422 -8.842 1.00 84.75 66 ALA A N 1
ATOM 433 C CA . ALA A 1 66 ? 38.092 -3.771 -8.030 1.00 84.75 66 ALA A CA 1
ATOM 434 C C . ALA A 1 66 ? 36.661 -4.335 -8.225 1.00 84.75 66 ALA A C 1
ATOM 436 O O . ALA A 1 66 ? 35.759 -3.960 -7.480 1.00 84.75 66 ALA A O 1
ATOM 437 N N . LEU A 1 67 ? 36.433 -5.213 -9.214 1.00 85.38 67 LEU A N 1
ATOM 438 C CA . LEU A 1 67 ? 35.146 -5.889 -9.452 1.00 85.38 67 LEU A CA 1
ATOM 439 C C . LEU A 1 67 ? 35.137 -7.363 -9.032 1.00 85.38 67 LEU A C 1
ATOM 441 O O . LEU A 1 67 ? 34.059 -7.932 -8.879 1.00 85.38 67 LEU A O 1
ATOM 445 N N . THR A 1 68 ? 36.299 -7.999 -8.856 1.00 79.06 68 THR A N 1
ATOM 446 C CA . THR A 1 68 ? 36.375 -9.402 -8.431 1.00 79.06 68 THR A CA 1
ATOM 447 C C . THR A 1 68 ? 37.600 -9.682 -7.571 1.00 79.06 68 THR A C 1
ATOM 449 O O . THR A 1 68 ? 38.735 -9.380 -7.937 1.00 79.06 68 THR A O 1
ATOM 452 N N . SER A 1 69 ? 37.373 -10.354 -6.443 1.00 65.75 69 SER A N 1
ATOM 453 C CA . SER A 1 69 ? 38.413 -10.857 -5.541 1.00 65.75 69 SER A CA 1
ATOM 454 C C . SER A 1 69 ? 39.209 -12.041 -6.128 1.00 65.75 69 SER A C 1
ATOM 456 O O . SER A 1 69 ? 40.149 -12.529 -5.499 1.00 65.75 69 SER A O 1
ATOM 458 N N . ARG A 1 70 ? 38.864 -12.522 -7.337 1.00 61.66 70 ARG A N 1
ATOM 459 C CA . ARG A 1 70 ? 39.420 -13.740 -7.954 1.00 61.66 70 ARG A CA 1
ATOM 460 C C . ARG A 1 70 ? 40.268 -13.453 -9.191 1.00 61.66 70 ARG A C 1
ATOM 462 O O . ARG A 1 70 ? 39.766 -13.339 -10.304 1.00 61.66 70 ARG A O 1
ATOM 469 N N . ALA A 1 71 ? 41.585 -13.463 -9.012 1.00 52.16 71 ALA A N 1
ATOM 470 C CA . ALA A 1 71 ? 42.582 -13.088 -10.021 1.00 52.16 71 ALA A CA 1
ATOM 471 C C . ALA A 1 71 ? 42.815 -14.090 -11.192 1.00 52.16 71 ALA A C 1
ATOM 473 O O . ALA A 1 71 ? 43.963 -14.250 -11.600 1.00 52.16 71 ALA A O 1
ATOM 474 N N . SER A 1 72 ? 41.793 -14.825 -11.674 1.00 51.47 72 SER A N 1
ATOM 475 C CA . SER A 1 72 ? 41.797 -15.572 -12.975 1.00 51.47 72 SER A CA 1
ATOM 476 C C . SER A 1 72 ? 40.607 -16.528 -13.194 1.00 51.47 72 SER A C 1
ATOM 478 O O . SER A 1 72 ? 40.396 -16.990 -14.316 1.00 51.47 72 SER A O 1
ATOM 480 N N . ARG A 1 73 ? 39.830 -16.900 -12.160 1.00 60.47 73 ARG A N 1
ATOM 481 C CA . ARG A 1 73 ? 38.735 -17.891 -12.299 1.00 60.47 73 ARG A CA 1
ATOM 482 C C . ARG A 1 73 ? 37.450 -17.496 -11.579 1.00 60.47 73 ARG A C 1
ATOM 484 O O . ARG A 1 73 ? 37.407 -17.461 -10.349 1.00 60.47 73 ARG A O 1
ATOM 491 N N . GLY A 1 74 ? 36.395 -17.291 -12.366 1.00 66.50 74 GLY A N 1
ATOM 492 C CA . GLY A 1 74 ? 35.028 -17.140 -11.869 1.00 66.50 74 GLY A CA 1
ATOM 493 C C . GLY A 1 74 ? 34.490 -18.399 -11.173 1.00 66.50 74 GLY A C 1
ATOM 494 O O . GLY A 1 74 ? 35.029 -19.501 -11.306 1.00 66.50 74 GLY A O 1
ATOM 495 N N . LEU A 1 75 ? 33.412 -18.233 -10.413 1.00 84.94 75 LEU A N 1
ATOM 496 C CA . LEU A 1 75 ? 32.626 -19.325 -9.851 1.00 84.94 75 LEU A CA 1
ATOM 497 C C . LEU A 1 75 ? 31.700 -19.894 -10.932 1.00 84.94 75 LEU A C 1
ATOM 499 O O . LEU A 1 75 ? 30.862 -19.171 -11.453 1.00 84.94 75 LEU A O 1
ATOM 503 N N . SER A 1 76 ? 31.813 -21.181 -11.264 1.00 87.56 76 SER A N 1
ATOM 504 C CA . SER A 1 76 ? 30.893 -21.795 -12.231 1.00 87.56 76 SER A CA 1
ATOM 505 C C . SER A 1 76 ? 29.495 -21.948 -11.629 1.00 87.56 76 SER A C 1
ATOM 507 O O . SER A 1 76 ? 29.342 -22.548 -10.564 1.00 87.56 76 SER A O 1
ATOM 509 N N . ILE A 1 77 ? 28.478 -21.445 -12.332 1.00 90.31 77 ILE A N 1
ATOM 510 C CA . ILE A 1 77 ? 27.062 -21.570 -11.966 1.00 90.31 77 ILE A CA 1
ATOM 511 C C . ILE A 1 77 ? 26.349 -22.217 -13.165 1.00 90.31 77 ILE A C 1
ATOM 513 O O . ILE A 1 77 ? 25.884 -21.504 -14.058 1.00 90.31 77 ILE A O 1
ATOM 517 N N . PRO A 1 78 ? 26.283 -23.567 -13.232 1.00 87.25 78 PRO A N 1
ATOM 518 C CA . PRO A 1 78 ? 25.875 -24.280 -14.448 1.00 87.25 78 PRO A CA 1
ATOM 519 C C . PRO A 1 78 ? 24.419 -24.066 -14.876 1.00 87.25 78 PRO A C 1
ATOM 521 O O . PRO A 1 78 ? 24.101 -24.240 -16.049 1.00 87.25 78 PRO A O 1
ATOM 524 N N . ASN A 1 79 ? 23.523 -23.705 -13.949 1.00 89.31 79 ASN A N 1
ATOM 525 C CA . ASN A 1 79 ? 22.170 -23.289 -14.308 1.00 89.31 79 ASN A CA 1
ATOM 526 C C . ASN A 1 79 ? 22.138 -21.772 -14.515 1.00 89.31 79 ASN A C 1
ATOM 528 O O . ASN A 1 79 ? 22.179 -21.015 -13.549 1.00 89.31 79 ASN A O 1
ATOM 532 N N . VAL A 1 80 ? 21.996 -21.334 -15.766 1.00 90.94 80 VAL A N 1
ATOM 533 C CA . VAL A 1 80 ? 21.940 -19.910 -16.145 1.00 90.94 80 VAL A CA 1
ATOM 534 C C . VAL A 1 80 ? 20.765 -19.175 -15.483 1.00 90.94 80 VAL A C 1
ATOM 536 O O . VAL A 1 80 ? 20.854 -17.981 -15.203 1.00 90.94 80 VAL A O 1
ATOM 539 N N . ALA A 1 81 ? 19.690 -19.891 -15.138 1.00 91.75 81 ALA A N 1
ATOM 540 C CA . ALA A 1 81 ? 18.574 -19.334 -14.376 1.00 91.75 81 ALA A CA 1
ATOM 541 C C . ALA A 1 81 ? 18.925 -19.012 -12.905 1.00 91.75 81 ALA A C 1
ATOM 543 O O . ALA A 1 81 ? 18.239 -18.216 -12.280 1.00 91.75 81 ALA A O 1
ATOM 544 N N . HIS A 1 82 ? 20.010 -19.570 -12.349 1.00 93.62 82 HIS A N 1
ATOM 545 C CA . HIS A 1 82 ? 20.509 -19.270 -10.995 1.00 93.62 82 HIS A CA 1
ATOM 546 C C . HIS A 1 82 ? 21.590 -18.168 -10.984 1.00 93.62 82 HIS A C 1
ATOM 548 O O . HIS A 1 82 ? 22.388 -18.099 -10.054 1.00 93.62 82 HIS A O 1
ATOM 554 N N . ARG A 1 83 ? 21.668 -17.335 -12.031 1.00 95.00 83 ARG A N 1
ATOM 555 C CA . ARG A 1 83 ? 22.658 -16.252 -12.165 1.00 95.00 83 ARG A CA 1
ATOM 556 C C . ARG A 1 83 ? 22.011 -14.871 -11.996 1.00 95.00 83 ARG A C 1
ATOM 558 O O . ARG A 1 83 ? 22.050 -14.043 -12.901 1.00 95.00 83 ARG A O 1
ATOM 565 N N . GLY A 1 84 ? 21.363 -14.642 -10.858 1.00 96.19 84 GLY A N 1
ATOM 566 C CA . GLY A 1 84 ? 20.842 -13.334 -10.465 1.00 96.19 84 GLY A CA 1
ATOM 567 C C . GLY A 1 84 ? 21.934 -12.464 -9.844 1.00 96.19 84 GLY A C 1
ATOM 568 O O . GLY A 1 84 ? 22.543 -12.869 -8.861 1.00 96.19 84 GLY A O 1
ATOM 569 N N . ILE A 1 85 ? 22.164 -11.270 -10.396 1.00 96.69 85 ILE A N 1
ATOM 570 C CA . ILE A 1 85 ? 23.152 -10.319 -9.873 1.00 96.69 85 ILE A CA 1
ATOM 571 C C . ILE A 1 85 ? 22.654 -9.677 -8.571 1.00 96.69 85 ILE A C 1
ATOM 573 O O . ILE A 1 85 ? 21.471 -9.361 -8.434 1.00 96.69 85 ILE A O 1
ATOM 577 N N . LEU A 1 86 ? 23.557 -9.454 -7.620 1.00 95.69 86 LEU A N 1
ATOM 578 C CA . LEU A 1 86 ? 23.259 -8.779 -6.360 1.00 95.69 86 LEU A CA 1
ATOM 579 C C . LEU A 1 86 ? 23.329 -7.245 -6.504 1.00 95.69 86 LEU A C 1
ATOM 581 O O . LEU A 1 86 ? 24.244 -6.727 -7.154 1.00 95.69 86 LEU A O 1
ATOM 585 N N . PRO A 1 87 ? 22.465 -6.473 -5.818 1.00 94.81 87 PRO A N 1
ATOM 586 C CA . PRO A 1 87 ? 22.568 -5.011 -5.758 1.00 94.81 87 PRO A CA 1
ATOM 587 C C . PRO A 1 87 ? 23.881 -4.483 -5.152 1.00 94.81 87 PRO A C 1
ATOM 589 O O . PRO A 1 87 ? 24.252 -3.333 -5.379 1.00 94.81 87 PRO A O 1
ATOM 592 N N . SER A 1 88 ? 24.628 -5.302 -4.404 1.00 92.88 88 SER A N 1
ATOM 593 C CA . SER A 1 88 ? 26.015 -5.007 -4.012 1.00 92.88 88 SER A CA 1
ATOM 594 C C . SER A 1 88 ? 26.981 -5.066 -5.204 1.00 92.88 88 SER A C 1
ATOM 596 O O . SER A 1 88 ? 27.739 -4.126 -5.418 1.00 92.88 88 SER A O 1
ATOM 598 N N . GLN A 1 89 ? 26.906 -6.110 -6.037 1.00 95.06 89 GLN A N 1
ATOM 599 C CA . GLN A 1 89 ? 27.720 -6.262 -7.253 1.00 95.06 89 GLN A CA 1
ATOM 600 C C . GLN A 1 89 ? 27.400 -5.177 -8.299 1.00 95.06 89 GLN A C 1
ATOM 602 O O . GLN A 1 89 ? 28.306 -4.686 -8.974 1.00 95.06 89 GLN A O 1
ATOM 607 N N . LEU A 1 90 ? 26.132 -4.753 -8.402 1.00 95.50 90 LEU A N 1
ATOM 608 C CA . LEU A 1 90 ? 25.725 -3.594 -9.210 1.00 95.50 90 LEU A CA 1
ATOM 609 C C . LEU A 1 90 ? 26.308 -2.278 -8.671 1.00 95.50 90 LEU A C 1
ATOM 611 O O . LEU A 1 90 ? 26.807 -1.470 -9.453 1.00 95.50 90 LEU A O 1
ATOM 615 N N . ARG A 1 91 ? 26.321 -2.069 -7.347 1.00 93.69 91 ARG A N 1
ATOM 616 C CA . ARG A 1 91 ? 26.996 -0.908 -6.740 1.00 93.69 91 ARG A CA 1
ATOM 617 C C . ARG A 1 91 ? 28.505 -0.919 -6.997 1.00 93.69 91 ARG A C 1
ATOM 619 O O . ARG A 1 91 ? 29.040 0.122 -7.359 1.00 93.69 91 ARG A O 1
ATOM 626 N N . SER A 1 92 ? 29.179 -2.069 -6.917 1.00 94.00 92 SER A N 1
ATOM 627 C CA . SER A 1 92 ? 30.600 -2.185 -7.293 1.00 94.00 92 SER A CA 1
ATOM 628 C C . SER A 1 92 ? 30.844 -1.838 -8.767 1.00 94.00 92 SER A C 1
ATOM 630 O O . SER A 1 92 ? 31.779 -1.100 -9.074 1.00 94.00 92 SER A O 1
ATOM 632 N N . LEU A 1 93 ? 29.971 -2.300 -9.673 1.00 94.75 93 LEU A N 1
ATOM 633 C CA . LEU A 1 93 ? 30.006 -1.949 -11.098 1.00 94.75 93 LEU A CA 1
ATOM 634 C C . LEU A 1 93 ? 29.852 -0.437 -11.329 1.00 94.75 93 LEU A C 1
ATOM 636 O O . LEU A 1 93 ? 30.577 0.134 -12.143 1.00 94.75 93 LEU A O 1
ATOM 640 N N . LEU A 1 94 ? 28.949 0.221 -10.596 1.00 93.50 94 LEU A N 1
ATOM 641 C CA . LEU A 1 94 ? 28.776 1.671 -10.668 1.00 93.50 94 LEU A CA 1
ATOM 642 C C . LEU A 1 94 ? 30.010 2.410 -10.128 1.00 93.50 94 LEU A C 1
ATOM 644 O O . LEU A 1 94 ? 30.582 3.228 -10.844 1.00 93.50 94 LEU A O 1
ATOM 648 N N . SER A 1 95 ? 30.483 2.067 -8.926 1.00 93.06 95 SER A N 1
ATOM 649 C CA . SER A 1 95 ? 31.686 2.653 -8.314 1.00 93.06 95 SER A CA 1
ATOM 650 C C . SER A 1 95 ? 32.928 2.532 -9.202 1.00 93.06 95 SER A C 1
ATOM 652 O O . SER A 1 95 ? 33.724 3.466 -9.278 1.00 93.06 95 SER A O 1
ATOM 654 N N . PHE A 1 96 ? 33.075 1.424 -9.933 1.00 93.31 96 PHE A N 1
ATOM 655 C CA . PHE A 1 96 ? 34.158 1.207 -10.897 1.00 93.31 96 PHE A CA 1
ATOM 656 C C . PHE A 1 96 ? 34.150 2.199 -12.072 1.00 93.31 96 PHE A C 1
ATOM 658 O O . PHE A 1 96 ? 35.219 2.571 -12.570 1.00 93.31 96 PHE A O 1
ATOM 665 N N . MET A 1 97 ? 32.965 2.630 -12.516 1.00 93.19 97 MET A N 1
ATOM 666 C CA . MET A 1 97 ? 32.804 3.665 -13.542 1.00 93.19 97 MET A CA 1
ATOM 667 C C . MET A 1 97 ? 32.972 5.067 -12.939 1.00 93.19 97 MET A C 1
ATOM 669 O O . MET A 1 97 ? 33.712 5.884 -13.489 1.00 93.19 97 MET A O 1
ATOM 673 N N . THR A 1 98 ? 32.372 5.328 -11.773 1.00 91.81 98 THR A N 1
ATOM 674 C CA . THR A 1 98 ? 32.485 6.606 -11.047 1.00 91.81 98 THR A CA 1
ATOM 675 C C . THR A 1 98 ? 33.941 6.958 -10.730 1.00 91.81 98 THR A C 1
ATOM 677 O O . THR A 1 98 ? 34.372 8.076 -10.995 1.00 91.81 98 THR A O 1
ATOM 680 N N . ALA A 1 99 ? 34.742 5.988 -10.272 1.00 90.25 99 ALA A N 1
ATOM 681 C CA . ALA A 1 99 ? 36.170 6.159 -9.972 1.00 90.25 99 ALA A CA 1
ATOM 682 C C . ALA A 1 99 ? 37.051 6.494 -11.198 1.00 90.25 99 ALA A C 1
ATOM 684 O O . ALA A 1 99 ? 38.252 6.714 -11.053 1.00 90.25 99 ALA A O 1
ATOM 685 N N . ARG A 1 100 ? 36.476 6.515 -12.408 1.00 89.81 100 ARG A N 1
ATOM 686 C CA . ARG A 1 100 ? 37.142 6.874 -13.670 1.00 89.81 100 ARG A CA 1
ATOM 687 C C . ARG A 1 100 ? 36.565 8.139 -14.313 1.00 89.81 100 ARG A C 1
ATOM 689 O O . ARG A 1 100 ? 36.910 8.436 -15.454 1.00 89.81 100 ARG A O 1
ATOM 696 N N . CYS A 1 101 ? 35.699 8.879 -13.623 1.00 89.38 101 CYS A N 1
ATOM 697 C CA . CYS A 1 101 ? 35.123 10.123 -14.133 1.00 89.38 101 CYS A CA 1
ATOM 698 C C . CYS A 1 101 ? 36.013 11.341 -13.825 1.00 89.38 101 CYS A C 1
ATOM 700 O O . CYS A 1 101 ? 36.567 11.433 -12.732 1.00 89.38 101 CYS A O 1
ATOM 702 N N . SER A 1 102 ? 36.107 12.301 -14.753 1.00 77.56 102 SER A N 1
ATOM 703 C CA . SER A 1 102 ? 36.474 13.685 -14.415 1.00 77.56 102 SER A CA 1
ATOM 704 C C . SER A 1 102 ? 35.211 14.520 -14.232 1.00 77.56 102 SER A C 1
ATOM 706 O O . SER A 1 102 ? 34.170 14.223 -14.827 1.00 77.56 102 SER A O 1
ATOM 708 N N . ASP A 1 103 ? 35.314 15.552 -13.391 1.00 70.56 103 ASP A N 1
ATOM 709 C CA . ASP A 1 103 ? 34.315 16.621 -13.256 1.00 70.56 103 ASP A CA 1
ATOM 710 C C . ASP A 1 103 ? 32.887 16.112 -12.952 1.00 70.56 103 ASP A C 1
ATOM 712 O O . ASP A 1 103 ? 31.891 16.731 -13.311 1.00 70.56 103 ASP A O 1
ATOM 716 N N . GLY A 1 104 ? 32.788 14.940 -12.313 1.00 64.94 104 GLY A N 1
ATOM 717 C CA . GLY A 1 104 ? 31.538 14.258 -11.959 1.00 64.94 104 GLY A CA 1
ATOM 718 C C . GLY A 1 104 ? 30.831 13.505 -13.098 1.00 64.94 104 GLY A C 1
ATOM 719 O O . GLY A 1 104 ? 30.063 12.589 -12.809 1.00 64.94 104 GLY A O 1
ATOM 720 N N . GLU A 1 105 ? 31.093 13.827 -14.371 1.00 82.94 105 GLU A N 1
ATOM 721 C CA . GLU A 1 105 ? 30.316 13.289 -15.502 1.00 82.94 105 GLU A CA 1
ATOM 722 C C . GLU A 1 105 ? 31.080 12.383 -16.481 1.00 82.94 105 GLU A C 1
ATOM 724 O O . GLU A 1 105 ? 30.498 11.405 -16.956 1.00 82.94 105 GLU A O 1
ATOM 729 N N . VAL A 1 106 ? 32.330 12.695 -16.852 1.00 89.62 106 VAL A N 1
ATOM 730 C CA . VAL A 1 106 ? 32.948 12.160 -18.088 1.00 89.62 106 VAL A CA 1
ATOM 731 C C . VAL A 1 106 ? 33.935 11.029 -17.802 1.00 89.62 106 VAL A C 1
ATOM 733 O O . VAL A 1 106 ? 34.981 11.255 -17.191 1.00 89.62 106 VAL A O 1
ATOM 736 N N . ILE A 1 107 ? 33.652 9.820 -18.298 1.00 90.00 107 ILE A N 1
ATOM 737 C CA . ILE A 1 107 ? 34.476 8.623 -18.076 1.00 90.00 107 ILE A CA 1
ATOM 738 C C . ILE A 1 107 ? 35.756 8.712 -18.923 1.00 90.00 107 ILE A C 1
ATOM 740 O O . ILE A 1 107 ? 35.728 8.696 -20.156 1.00 90.00 107 ILE A O 1
ATOM 744 N N . GLN A 1 108 ? 36.902 8.810 -18.255 1.00 88.62 108 GLN A N 1
ATOM 745 C CA . GLN A 1 108 ? 38.165 9.185 -18.881 1.00 88.62 108 GLN A CA 1
ATOM 746 C C . GLN A 1 108 ? 38.690 8.129 -19.855 1.00 88.62 108 GLN A C 1
ATOM 748 O O . GLN A 1 108 ? 38.829 6.949 -19.536 1.00 88.62 108 GLN A O 1
ATOM 753 N N . GLY A 1 109 ? 39.005 8.581 -21.072 1.00 86.50 109 GLY A N 1
ATOM 754 C CA . GLY A 1 109 ? 39.544 7.746 -22.145 1.00 86.50 109 GLY A CA 1
ATOM 755 C C . GLY A 1 109 ? 38.552 6.750 -22.760 1.00 86.50 109 GLY A C 1
ATOM 756 O O . GLY A 1 109 ? 38.945 6.035 -23.684 1.00 86.50 109 GLY A O 1
ATOM 757 N N . TRP A 1 110 ? 37.296 6.702 -22.291 1.00 91.44 110 TRP A N 1
ATOM 758 C CA . TRP A 1 110 ? 36.244 5.820 -22.808 1.00 91.44 110 TRP A CA 1
ATOM 759 C C . TRP A 1 110 ? 35.424 6.535 -23.883 1.00 91.44 110 TRP A C 1
ATOM 761 O O . TRP A 1 110 ? 35.025 7.688 -23.733 1.00 91.44 110 TRP A O 1
ATOM 771 N N . TYR A 1 111 ? 35.152 5.827 -24.976 1.00 89.00 111 TYR A N 1
ATOM 772 C CA . TYR A 1 111 ? 34.442 6.344 -26.147 1.00 89.00 111 TYR A CA 1
ATOM 773 C C . TYR A 1 111 ? 33.348 5.369 -26.576 1.00 89.00 111 TYR A C 1
ATOM 775 O O . TYR A 1 111 ? 33.469 4.159 -26.371 1.00 89.00 111 TYR A O 1
ATOM 783 N N . ASP A 1 112 ? 32.293 5.887 -27.197 1.00 85.25 112 ASP A N 1
ATOM 784 C CA . ASP A 1 112 ? 31.207 5.066 -27.724 1.00 85.25 112 ASP A CA 1
ATOM 785 C C . ASP A 1 112 ? 31.705 4.050 -28.772 1.00 85.25 112 ASP A C 1
ATOM 787 O O . ASP A 1 112 ? 32.487 4.382 -29.668 1.00 85.25 112 ASP A O 1
ATOM 791 N N . SER A 1 113 ? 31.246 2.801 -28.659 1.00 76.94 113 SER A N 1
ATOM 792 C CA . SER A 1 113 ? 31.732 1.669 -29.457 1.00 76.94 113 SER A CA 1
ATOM 793 C C . SER A 1 113 ? 31.196 1.639 -30.892 1.00 76.94 113 SER A C 1
ATOM 795 O O . SER A 1 113 ? 31.759 0.929 -31.723 1.00 76.94 113 SER A O 1
ATOM 797 N N . PHE A 1 114 ? 30.129 2.385 -31.198 1.00 72.38 114 PHE A N 1
ATOM 798 C CA . PHE A 1 114 ? 29.486 2.390 -32.518 1.00 72.38 114 PHE A CA 1
ATOM 799 C C . PHE A 1 114 ? 29.944 3.564 -33.391 1.00 72.38 114 PHE A C 1
ATOM 801 O O . PHE A 1 114 ? 30.242 3.390 -34.570 1.00 72.38 114 PHE A O 1
ATOM 808 N N . THR A 1 115 ? 30.018 4.761 -32.810 1.00 74.19 115 THR A N 1
ATOM 809 C CA . THR A 1 115 ? 30.438 6.002 -33.479 1.00 74.19 115 THR A CA 1
ATOM 810 C C . THR A 1 115 ? 31.940 6.245 -33.371 1.00 74.19 115 THR A C 1
ATOM 812 O O . THR A 1 115 ? 32.536 6.851 -34.260 1.00 74.19 115 THR A O 1
ATOM 815 N N . GLY A 1 116 ? 32.569 5.807 -32.275 1.00 74.94 116 GLY A N 1
ATOM 816 C CA . GLY A 1 116 ? 33.988 6.013 -32.004 1.00 74.94 116 GLY A CA 1
ATOM 817 C C . GLY A 1 116 ? 34.411 7.471 -31.791 1.00 74.94 116 GLY A C 1
ATOM 818 O O . GLY A 1 116 ? 35.618 7.712 -31.733 1.00 74.94 116 GLY A O 1
ATOM 819 N N . GLN A 1 117 ? 33.477 8.425 -31.699 1.00 74.00 117 GLN A N 1
ATOM 820 C CA . GLN A 1 117 ? 33.756 9.872 -31.689 1.00 74.00 117 GLN A CA 1
ATOM 821 C C . GLN A 1 117 ? 33.372 10.567 -30.375 1.00 74.00 117 GLN A C 1
ATOM 823 O O . GLN A 1 117 ? 34.101 11.451 -29.929 1.00 74.00 117 GLN A O 1
ATOM 828 N N . GLN A 1 118 ? 32.272 10.161 -29.737 1.00 82.56 118 GLN A N 1
ATOM 829 C CA . GLN A 1 118 ? 31.802 10.726 -28.468 1.00 82.56 118 GLN A CA 1
ATOM 830 C C . GLN A 1 118 ? 32.468 10.024 -27.271 1.00 82.56 118 GLN A C 1
ATOM 832 O O . GLN A 1 118 ? 32.596 8.797 -27.273 1.00 82.56 118 GLN A O 1
ATOM 837 N N . GLN A 1 119 ? 32.891 10.790 -26.257 1.00 88.44 119 GLN A N 1
ATOM 838 C CA . GLN A 1 119 ? 33.304 10.248 -24.954 1.00 88.44 119 GLN A CA 1
ATOM 839 C C . GLN A 1 119 ? 32.077 9.822 -24.139 1.00 88.44 119 GLN A C 1
ATOM 841 O O . GLN A 1 119 ? 31.024 10.452 -24.232 1.00 88.44 119 GLN A O 1
ATOM 846 N N . LEU A 1 120 ? 32.204 8.758 -23.347 1.00 91.88 120 LEU A N 1
ATOM 847 C CA . LEU A 1 120 ? 31.097 8.242 -22.537 1.00 91.88 120 LEU A CA 1
ATOM 848 C C . LEU A 1 120 ? 30.958 9.006 -21.215 1.00 91.88 120 LEU A C 1
ATOM 850 O O . LEU A 1 120 ? 31.955 9.310 -20.562 1.00 91.88 120 LEU A O 1
ATOM 854 N N . LYS A 1 121 ? 29.716 9.267 -20.793 1.00 92.50 121 LYS A N 1
ATOM 855 C CA . LYS A 1 121 ? 29.404 9.858 -19.484 1.00 92.50 121 LYS A CA 1
ATOM 856 C C . LYS A 1 121 ? 28.718 8.870 -18.550 1.00 92.50 121 LYS A C 1
ATOM 858 O O . LYS A 1 121 ? 27.954 8.021 -19.001 1.00 92.50 121 LYS A O 1
ATOM 863 N N . LEU A 1 122 ? 28.891 9.047 -17.243 1.00 91.31 122 LEU A N 1
ATOM 864 C CA . LEU A 1 122 ? 28.323 8.175 -16.209 1.00 91.31 122 LEU A CA 1
ATOM 865 C C . LEU A 1 122 ? 26.782 8.124 -16.217 1.00 91.31 122 LEU A C 1
ATOM 867 O O . LEU A 1 122 ? 26.202 7.058 -16.033 1.00 91.31 122 LEU A O 1
ATOM 871 N N . ARG A 1 123 ? 26.119 9.261 -16.473 1.00 90.44 123 ARG A N 1
ATOM 872 C CA . ARG A 1 123 ? 24.649 9.373 -16.586 1.00 90.44 123 ARG A CA 1
ATOM 873 C C . ARG A 1 123 ? 24.105 9.044 -17.993 1.00 90.44 123 ARG A C 1
ATOM 875 O O . ARG A 1 123 ? 22.897 9.066 -18.187 1.00 90.44 123 ARG A O 1
ATOM 882 N N . GLU A 1 124 ? 24.968 8.735 -18.968 1.00 91.69 124 GLU A N 1
ATOM 883 C CA . GLU A 1 124 ? 24.579 8.408 -20.358 1.00 91.69 124 GLU A CA 1
ATOM 884 C C . GLU A 1 124 ? 24.978 6.979 -20.782 1.00 91.69 124 GLU A C 1
ATOM 886 O O . GLU A 1 124 ? 24.415 6.450 -21.740 1.00 91.69 124 GLU A O 1
ATOM 891 N N . ILE A 1 125 ? 25.940 6.342 -20.097 1.00 93.44 125 ILE A N 1
ATOM 892 C CA . ILE A 1 125 ? 26.476 5.033 -20.489 1.00 93.44 125 ILE A CA 1
ATOM 893 C C . ILE A 1 125 ? 25.428 3.922 -20.348 1.00 93.44 125 ILE A C 1
ATOM 895 O O . ILE A 1 125 ? 24.843 3.716 -19.283 1.00 93.44 125 ILE A O 1
ATOM 899 N N . ASN A 1 126 ? 25.218 3.183 -21.435 1.00 93.88 126 ASN A N 1
ATOM 900 C CA . ASN A 1 126 ? 24.215 2.126 -21.526 1.00 93.88 126 ASN A CA 1
ATOM 901 C C . ASN A 1 126 ? 24.819 0.712 -21.470 1.00 93.88 126 ASN A C 1
ATOM 903 O O . ASN A 1 126 ? 26.038 0.514 -21.444 1.00 93.88 126 ASN A O 1
ATOM 907 N N . LEU A 1 127 ? 23.958 -0.305 -21.449 1.00 94.31 127 LEU A N 1
ATOM 908 C CA . LEU A 1 127 ? 24.373 -1.687 -21.218 1.00 94.31 127 LEU A CA 1
ATOM 909 C C . LEU A 1 127 ? 25.109 -2.313 -22.411 1.00 94.31 127 LEU A C 1
ATOM 911 O O . LEU A 1 127 ? 25.945 -3.193 -22.206 1.00 94.31 127 LEU A O 1
ATOM 915 N N . TYR A 1 128 ? 24.895 -1.828 -23.641 1.00 92.69 128 TYR A N 1
ATOM 916 C CA . TYR A 1 128 ? 25.745 -2.196 -24.784 1.00 92.69 128 TYR A CA 1
ATOM 917 C C . TYR A 1 128 ? 27.189 -1.726 -24.571 1.00 92.69 128 TYR A C 1
ATOM 919 O O . TYR A 1 128 ? 28.134 -2.488 -24.785 1.00 92.69 128 TYR A O 1
ATOM 927 N N . GLN A 1 129 ? 27.357 -0.489 -24.101 1.00 94.44 129 GLN A N 1
ATOM 928 C CA . GLN A 1 129 ? 28.662 0.120 -23.849 1.00 94.44 129 GLN A CA 1
ATOM 929 C C . GLN A 1 129 ? 29.350 -0.512 -22.629 1.00 94.44 129 GLN A C 1
ATOM 931 O O . GLN A 1 129 ? 30.531 -0.838 -22.715 1.00 94.44 129 GLN A O 1
ATOM 936 N N . VAL A 1 130 ? 28.623 -0.802 -21.542 1.00 95.00 130 VAL A N 1
ATOM 937 C CA . VAL A 1 130 ? 29.135 -1.586 -20.395 1.00 95.00 130 VAL A CA 1
ATOM 938 C C . VAL A 1 130 ? 29.508 -3.018 -20.800 1.00 95.00 130 VAL A C 1
ATOM 940 O O . VAL A 1 130 ? 30.521 -3.546 -20.339 1.00 95.00 130 VAL A O 1
ATOM 943 N N . THR A 1 131 ? 28.756 -3.647 -21.709 1.00 94.44 131 THR A N 1
ATOM 944 C CA . THR A 1 131 ? 29.102 -4.982 -22.228 1.00 94.44 131 THR A CA 1
ATOM 945 C C . THR A 1 131 ? 30.414 -4.962 -23.020 1.00 94.44 131 THR A C 1
ATOM 947 O O . THR A 1 131 ? 31.207 -5.897 -22.909 1.00 94.44 131 THR A O 1
ATOM 950 N N . PHE A 1 132 ? 30.662 -3.895 -23.787 1.00 93.50 132 PHE A N 1
ATOM 951 C CA . PHE A 1 132 ? 31.893 -3.693 -24.556 1.00 93.50 132 PHE A CA 1
ATOM 952 C C . PHE A 1 132 ? 33.098 -3.312 -23.679 1.00 93.50 132 PHE A C 1
ATOM 954 O O . PHE A 1 132 ? 34.158 -3.916 -23.818 1.00 93.50 132 PHE A O 1
ATOM 961 N N . TRP A 1 133 ? 32.944 -2.337 -22.776 1.00 94.25 133 TRP A N 1
ATOM 962 C CA . TRP A 1 133 ? 34.043 -1.796 -21.964 1.00 94.25 133 TRP A CA 1
ATOM 963 C C . TRP A 1 133 ? 34.381 -2.630 -20.723 1.00 94.25 133 TRP A C 1
ATOM 965 O O . TRP A 1 133 ? 35.528 -2.601 -20.289 1.00 94.25 133 TRP A O 1
ATOM 975 N N . ILE A 1 134 ? 33.419 -3.362 -20.147 1.00 94.62 134 ILE A N 1
ATOM 976 C CA . ILE A 1 134 ? 33.604 -4.081 -18.875 1.00 94.62 134 ILE A CA 1
ATOM 977 C C . ILE A 1 134 ? 33.370 -5.582 -19.038 1.00 94.62 134 ILE A C 1
ATOM 979 O O . ILE A 1 134 ? 34.295 -6.365 -18.839 1.00 94.62 134 ILE A O 1
ATOM 983 N N . ILE A 1 135 ? 32.154 -6.009 -19.410 1.00 94.12 135 ILE A N 1
ATOM 984 C CA . ILE A 1 135 ? 31.768 -7.427 -19.278 1.00 94.12 135 ILE A CA 1
ATOM 985 C C . ILE A 1 135 ? 32.626 -8.334 -20.163 1.00 94.12 135 ILE A C 1
ATOM 987 O O . ILE A 1 135 ? 33.190 -9.310 -19.666 1.00 94.12 135 ILE A O 1
ATOM 991 N N . LYS A 1 136 ? 32.733 -8.044 -21.467 1.00 93.12 136 LYS A N 1
ATOM 992 C CA . LYS A 1 136 ? 33.469 -8.915 -22.397 1.00 93.12 136 LYS A CA 1
ATOM 993 C C . LYS A 1 136 ? 34.972 -8.993 -22.100 1.00 93.12 136 LYS A C 1
ATOM 995 O O . LYS A 1 136 ? 35.455 -10.121 -22.050 1.00 93.12 136 LYS A O 1
ATOM 1000 N N . PRO A 1 137 ? 35.703 -7.887 -21.855 1.00 93.00 137 PRO A N 1
ATOM 1001 C CA . PRO A 1 137 ? 37.111 -7.957 -21.463 1.00 93.00 137 PRO A CA 1
ATOM 1002 C C . PRO A 1 137 ? 37.318 -8.708 -20.143 1.00 93.00 137 PRO A C 1
ATOM 1004 O O . PRO A 1 137 ? 38.107 -9.648 -20.097 1.00 93.00 137 PRO A O 1
ATOM 1007 N N . MET A 1 138 ? 36.555 -8.365 -19.097 1.00 91.56 138 MET A N 1
ATOM 1008 C CA . MET A 1 138 ? 36.690 -8.959 -17.761 1.00 91.56 138 MET A CA 1
ATOM 1009 C C . MET A 1 138 ? 36.437 -10.474 -17.752 1.00 91.56 138 MET A C 1
ATOM 1011 O O . MET A 1 138 ? 37.092 -11.211 -17.020 1.00 91.56 138 MET A O 1
ATOM 1015 N N . THR A 1 139 ? 35.495 -10.958 -18.565 1.00 92.38 139 THR A N 1
ATOM 1016 C CA . THR A 1 139 ? 35.135 -12.387 -18.623 1.00 92.38 139 THR A CA 1
ATOM 1017 C C . THR A 1 139 ? 35.900 -13.178 -19.691 1.00 92.38 139 THR A C 1
ATOM 1019 O O . THR A 1 139 ? 35.705 -14.388 -19.784 1.00 92.38 139 THR A O 1
ATOM 1022 N N . ALA A 1 140 ? 36.772 -12.547 -20.489 1.00 90.81 140 ALA A N 1
ATOM 1023 C CA . ALA A 1 140 ? 37.414 -13.180 -21.647 1.00 90.81 140 ALA A CA 1
ATOM 1024 C C . ALA A 1 140 ? 38.277 -14.406 -21.290 1.00 90.81 140 ALA A C 1
ATOM 1026 O O . ALA A 1 140 ? 38.180 -15.431 -21.962 1.00 90.81 140 ALA A O 1
ATOM 1027 N N . GLU A 1 141 ? 39.084 -14.342 -20.223 1.00 87.00 141 GLU A N 1
ATOM 1028 C CA . GLU A 1 141 ? 39.956 -15.462 -19.815 1.00 87.00 141 GLU A CA 1
ATOM 1029 C C . GLU A 1 141 ? 39.149 -16.690 -19.355 1.00 87.00 141 GLU A C 1
ATOM 1031 O O . GLU A 1 141 ? 39.479 -17.824 -19.697 1.00 87.00 141 GLU A O 1
ATOM 1036 N N . SER A 1 142 ? 38.068 -16.466 -18.600 1.00 86.31 142 SER A N 1
ATOM 1037 C CA . SER A 1 142 ? 37.196 -17.534 -18.085 1.00 86.31 142 SER A CA 1
ATOM 1038 C C . SER A 1 142 ? 36.077 -17.949 -19.056 1.00 86.31 142 SER A C 1
ATOM 1040 O O . SER A 1 142 ? 35.429 -18.964 -18.812 1.00 86.31 142 SER A O 1
ATOM 1042 N N . CYS A 1 143 ? 35.836 -17.188 -20.133 1.00 90.44 143 CYS A N 1
ATOM 1043 C CA . CYS A 1 143 ? 34.748 -17.386 -21.105 1.00 90.44 143 CYS A CA 1
ATOM 1044 C C . CYS A 1 143 ? 33.361 -17.596 -20.455 1.00 90.44 143 CYS A C 1
ATOM 1046 O O . CYS A 1 143 ? 32.578 -18.438 -20.898 1.00 90.44 143 CYS A O 1
ATOM 1048 N N . CYS A 1 144 ? 33.066 -16.847 -19.388 1.00 90.81 144 CYS A N 1
ATOM 1049 C CA . CYS A 1 144 ? 31.884 -17.015 -18.534 1.00 90.81 144 CYS A CA 1
ATOM 1050 C C . CYS A 1 144 ? 30.927 -15.805 -18.566 1.00 90.81 144 CYS A C 1
ATOM 1052 O O . CYS A 1 144 ? 31.175 -14.801 -19.235 1.00 90.81 144 CYS A O 1
ATOM 1054 N N . SER A 1 145 ? 29.812 -15.897 -17.836 1.00 93.44 145 SER A N 1
ATOM 1055 C CA . SER A 1 145 ? 28.928 -14.750 -17.578 1.00 93.44 145 SER A CA 1
ATOM 1056 C C . SER A 1 145 ? 29.539 -13.749 -16.581 1.00 93.44 145 SER A C 1
ATOM 1058 O O . SER A 1 145 ? 30.458 -14.084 -15.831 1.00 93.44 145 SER A O 1
ATOM 1060 N N . TYR A 1 146 ? 29.011 -12.517 -16.528 1.00 94.88 146 TYR A N 1
ATOM 1061 C CA . TYR A 1 146 ? 29.474 -11.516 -15.554 1.00 94.88 146 TYR A CA 1
ATOM 1062 C C . TYR A 1 146 ? 29.227 -11.984 -14.118 1.00 94.88 146 TYR A C 1
ATOM 1064 O O . TYR A 1 146 ? 30.133 -11.916 -13.293 1.00 94.88 146 TYR A O 1
ATOM 1072 N N . VAL A 1 147 ? 28.030 -12.516 -13.835 1.00 94.94 147 VAL A N 1
ATOM 1073 C CA . VAL A 1 147 ? 27.664 -13.022 -12.501 1.00 94.94 147 VAL A CA 1
ATOM 1074 C C . VAL A 1 147 ? 28.638 -14.102 -12.031 1.00 94.94 147 VAL A C 1
ATOM 1076 O O . VAL A 1 147 ? 29.107 -14.039 -10.903 1.00 94.94 147 VAL A O 1
ATOM 1079 N N . GLU A 1 148 ? 29.039 -15.035 -12.895 1.00 93.56 148 GLU A N 1
ATOM 1080 C CA . GLU A 1 148 ? 30.050 -16.045 -12.549 1.00 93.56 148 GLU A CA 1
ATOM 1081 C C . GLU A 1 148 ? 31.432 -15.438 -12.240 1.00 93.56 148 GLU A C 1
ATOM 1083 O O . GLU A 1 148 ? 32.166 -15.980 -11.417 1.00 93.56 148 GLU A O 1
ATOM 1088 N N . ALA A 1 149 ? 31.803 -14.307 -12.847 1.00 92.44 149 ALA A N 1
ATOM 1089 C CA . ALA A 1 149 ? 33.062 -13.618 -12.546 1.00 92.44 149 ALA A CA 1
ATOM 1090 C C . ALA A 1 149 ? 33.037 -12.815 -11.228 1.00 92.44 149 ALA A C 1
ATOM 1092 O O . ALA A 1 149 ? 34.096 -12.628 -10.625 1.00 92.44 149 ALA A O 1
ATOM 1093 N N . VAL A 1 150 ? 31.859 -12.370 -10.763 1.00 92.19 150 VAL A N 1
ATOM 1094 C CA . VAL A 1 150 ? 31.688 -11.570 -9.527 1.00 92.19 150 VAL A CA 1
ATOM 1095 C C . VAL A 1 150 ? 31.021 -12.317 -8.360 1.00 92.19 150 VAL A C 1
ATOM 1097 O O . VAL A 1 150 ? 30.835 -11.745 -7.285 1.00 92.19 150 VAL A O 1
ATOM 1100 N N . ALA A 1 151 ? 30.639 -13.584 -8.539 1.00 90.75 151 ALA A N 1
ATOM 1101 C CA . ALA A 1 151 ? 30.025 -14.404 -7.496 1.00 90.75 151 ALA A CA 1
ATOM 1102 C C . ALA A 1 151 ? 31.065 -14.997 -6.531 1.00 90.75 151 ALA A C 1
ATOM 1104 O O . ALA A 1 151 ? 31.947 -15.770 -6.920 1.00 90.75 151 ALA A O 1
ATOM 1105 N N . GLU A 1 152 ? 30.920 -14.681 -5.244 1.00 85.75 152 GLU A N 1
ATOM 1106 C CA . GLU A 1 152 ? 31.739 -15.261 -4.175 1.00 85.75 152 GLU A CA 1
ATOM 1107 C C . GLU A 1 152 ? 31.210 -16.640 -3.751 1.00 85.75 152 GLU A C 1
ATOM 1109 O O . GLU A 1 152 ? 31.979 -17.601 -3.686 1.00 85.75 152 GLU A O 1
ATOM 1114 N N . ASP A 1 153 ? 29.892 -16.762 -3.580 1.00 84.75 153 ASP A N 1
ATOM 1115 C CA . ASP A 1 153 ? 29.167 -18.030 -3.465 1.00 84.75 153 ASP A CA 1
ATOM 1116 C C . ASP A 1 153 ? 28.049 -18.132 -4.521 1.00 84.75 153 ASP A C 1
ATOM 1118 O O . ASP A 1 153 ? 27.584 -17.129 -5.063 1.00 84.75 153 ASP A O 1
ATOM 1122 N N . SER A 1 154 ? 27.648 -19.370 -4.821 1.00 84.56 154 SER A N 1
ATOM 1123 C CA . SER A 1 154 ? 26.667 -19.761 -5.835 1.00 84.56 154 SER A CA 1
ATOM 1124 C C . SER A 1 154 ? 25.232 -19.873 -5.315 1.00 84.56 154 SER A C 1
ATOM 1126 O O . SER A 1 154 ? 24.302 -19.762 -6.112 1.00 84.56 154 SER A O 1
ATOM 1128 N N . SER A 1 155 ? 25.020 -20.075 -4.009 1.00 83.44 155 SER A N 1
ATOM 1129 C CA . SER A 1 155 ? 23.674 -20.170 -3.431 1.00 83.44 155 SER A CA 1
ATOM 1130 C C . SER A 1 155 ? 23.007 -18.795 -3.336 1.00 83.44 155 SER A C 1
ATOM 1132 O O . SER A 1 155 ? 21.847 -18.658 -3.727 1.00 83.44 155 SER A O 1
ATOM 1134 N N . SER A 1 156 ? 23.770 -17.758 -2.970 1.00 84.75 156 SER A N 1
ATOM 1135 C CA . SER A 1 156 ? 23.313 -16.359 -2.932 1.00 84.75 156 SER A CA 1
ATOM 1136 C C . SER A 1 156 ? 22.985 -15.749 -4.305 1.00 84.75 156 SER A C 1
ATOM 1138 O O . SER A 1 156 ? 22.429 -14.661 -4.351 1.00 84.75 156 SER A O 1
ATOM 1140 N N . GLN A 1 157 ? 23.315 -16.400 -5.431 1.00 92.12 157 GLN A N 1
ATOM 1141 C CA . GLN A 1 157 ? 23.006 -15.873 -6.777 1.00 92.12 157 GLN A CA 1
ATOM 1142 C C . GLN A 1 157 ? 21.625 -16.307 -7.298 1.00 92.12 157 GLN A C 1
ATOM 1144 O O . GLN A 1 157 ? 21.228 -15.919 -8.398 1.00 92.12 157 GLN A O 1
ATOM 1149 N N . ARG A 1 158 ? 20.861 -17.126 -6.559 1.00 93.12 158 ARG A N 1
ATOM 1150 C CA . ARG A 1 158 ? 19.517 -17.524 -7.002 1.00 93.12 158 ARG A CA 1
ATOM 1151 C C . ARG A 1 158 ? 18.592 -16.292 -7.044 1.00 93.12 158 ARG A C 1
ATOM 1153 O O . ARG A 1 158 ? 18.458 -15.618 -6.024 1.00 93.12 158 ARG A O 1
ATOM 1160 N N . PRO A 1 159 ? 17.939 -15.986 -8.181 1.00 94.62 159 PRO A N 1
ATOM 1161 C CA . PRO A 1 159 ? 17.137 -14.777 -8.294 1.00 94.62 159 PRO A CA 1
ATOM 1162 C C . PRO A 1 159 ? 15.755 -14.912 -7.643 1.00 94.62 159 PRO A C 1
ATOM 1164 O O . PRO A 1 159 ? 15.098 -15.946 -7.764 1.00 94.62 159 PRO A O 1
ATOM 1167 N N . THR A 1 160 ? 15.291 -13.817 -7.041 1.00 94.62 160 THR A N 1
ATOM 1168 C CA . THR A 1 160 ? 13.899 -13.633 -6.579 1.00 94.62 160 THR A CA 1
ATOM 1169 C C . THR A 1 160 ? 13.130 -12.671 -7.491 1.00 94.62 160 THR A C 1
ATOM 1171 O O . THR A 1 160 ? 11.900 -12.711 -7.541 1.00 94.62 160 THR A O 1
ATOM 1174 N N . VAL A 1 161 ? 13.850 -11.816 -8.226 1.00 96.81 161 VAL A N 1
ATOM 1175 C CA . VAL A 1 161 ? 13.301 -10.806 -9.139 1.00 96.81 161 VAL A CA 1
ATOM 1176 C C . VAL A 1 161 ? 13.834 -11.059 -10.547 1.00 96.81 161 VAL A C 1
ATOM 1178 O O . VAL A 1 161 ? 15.045 -11.146 -10.740 1.00 96.81 161 VAL A O 1
ATOM 1181 N N . PHE A 1 162 ? 12.950 -11.138 -11.537 1.00 96.94 162 PHE A N 1
ATOM 1182 C CA . PHE A 1 162 ? 13.303 -11.119 -12.956 1.00 96.94 162 PHE A CA 1
ATOM 1183 C C . PHE A 1 162 ? 13.196 -9.682 -13.482 1.00 96.94 162 PHE A C 1
ATOM 1185 O O . PHE A 1 162 ? 12.222 -9.001 -13.166 1.00 96.94 162 PHE A O 1
ATOM 1192 N N . VAL A 1 163 ? 14.158 -9.202 -14.277 1.00 97.62 163 VAL A N 1
ATOM 1193 C CA . VAL A 1 163 ? 14.174 -7.803 -14.746 1.00 97.62 163 VAL A CA 1
ATOM 1194 C C . VAL A 1 163 ? 13.949 -7.710 -16.257 1.00 97.62 163 VAL A C 1
ATOM 1196 O O . VAL A 1 163 ? 14.820 -8.073 -17.050 1.00 97.62 163 VAL A O 1
ATOM 1199 N N . SER A 1 164 ? 12.793 -7.170 -16.649 1.00 96.19 164 SER A N 1
ATOM 1200 C CA . SER A 1 164 ? 12.438 -6.869 -18.041 1.00 96.19 164 SER A CA 1
ATOM 1201 C C . SER A 1 164 ? 12.805 -5.422 -18.364 1.00 96.19 164 SER A C 1
ATOM 1203 O O . SER A 1 164 ? 12.316 -4.504 -17.704 1.00 96.19 164 SER A O 1
ATOM 1205 N N . HIS A 1 165 ? 13.699 -5.196 -19.333 1.00 95.88 165 HIS A N 1
ATOM 1206 C CA . HIS A 1 165 ? 14.243 -3.855 -19.587 1.00 95.88 165 HIS A CA 1
ATOM 1207 C C . HIS A 1 165 ? 14.918 -3.683 -20.964 1.00 95.88 165 HIS A C 1
ATOM 1209 O O . HIS A 1 165 ? 15.021 -4.624 -21.760 1.00 95.88 165 HIS A O 1
ATOM 1215 N N . TRP A 1 166 ? 15.407 -2.470 -21.253 1.00 93.62 166 TRP A N 1
ATOM 1216 C CA . TRP A 1 166 ? 16.056 -2.111 -22.518 1.00 93.62 166 TRP A CA 1
ATOM 1217 C C . TRP A 1 166 ? 17.529 -1.718 -22.333 1.00 93.62 166 TRP A C 1
ATOM 1219 O O . TRP A 1 166 ? 17.852 -0.711 -21.718 1.00 93.62 166 TRP A O 1
ATOM 1229 N N . TRP A 1 167 ? 18.434 -2.450 -22.991 1.00 92.94 167 TRP A N 1
ATOM 1230 C CA . TRP A 1 167 ? 19.894 -2.258 -22.916 1.00 92.94 167 TRP A CA 1
ATOM 1231 C C . TRP A 1 167 ? 20.417 -0.871 -23.339 1.00 92.94 167 TRP A C 1
ATOM 1233 O O . TRP A 1 167 ? 21.593 -0.581 -23.123 1.00 92.94 167 TRP A O 1
ATOM 1243 N N . GLY A 1 168 ? 19.596 -0.044 -23.991 1.00 91.12 168 GLY A N 1
ATOM 1244 C CA . GLY A 1 168 ? 19.959 1.315 -24.399 1.00 91.12 168 GLY A CA 1
ATOM 1245 C C . GLY A 1 168 ? 19.654 2.397 -23.358 1.00 91.12 168 GLY A C 1
ATOM 1246 O O . GLY A 1 168 ? 19.983 3.552 -23.609 1.00 91.12 168 GLY A O 1
ATOM 1247 N N . GLU A 1 169 ? 19.036 2.056 -22.223 1.00 92.81 169 GLU A N 1
ATOM 1248 C CA . GLU A 1 169 ? 18.881 2.977 -21.089 1.00 92.81 169 GLU A CA 1
ATOM 1249 C C . GLU A 1 169 ? 20.206 3.178 -20.330 1.00 92.81 169 GLU A C 1
ATOM 1251 O O . GLU A 1 169 ? 21.129 2.364 -20.441 1.00 92.81 169 GLU A O 1
ATOM 1256 N N . ALA A 1 170 ? 20.312 4.259 -19.553 1.00 94.19 170 ALA A N 1
ATOM 1257 C CA . ALA A 1 170 ? 21.502 4.523 -18.752 1.00 94.19 170 ALA A CA 1
ATOM 1258 C C . ALA A 1 170 ? 21.625 3.503 -17.607 1.00 94.19 170 ALA A C 1
ATOM 1260 O O . ALA A 1 170 ? 20.681 3.275 -16.850 1.00 94.19 170 ALA A O 1
ATOM 1261 N N . VAL A 1 171 ? 22.813 2.919 -17.433 1.00 95.12 171 VAL A N 1
ATOM 1262 C CA . VAL A 1 171 ? 23.064 1.911 -16.388 1.00 95.12 171 VAL A CA 1
ATOM 1263 C C . VAL A 1 171 ? 22.959 2.518 -14.983 1.00 95.12 171 VAL A C 1
ATOM 1265 O O . VAL A 1 171 ? 22.587 1.812 -14.050 1.00 95.12 171 VAL A O 1
ATOM 1268 N N . TYR A 1 172 ? 23.193 3.827 -14.834 1.00 94.56 172 TYR A N 1
ATOM 1269 C CA . TYR A 1 172 ? 22.881 4.561 -13.602 1.00 94.56 172 TYR A CA 1
ATOM 1270 C C . TYR A 1 172 ? 21.382 4.465 -13.265 1.00 94.56 172 TYR A C 1
ATOM 1272 O O . TYR A 1 172 ? 21.015 3.912 -12.231 1.00 94.56 172 TYR A O 1
ATOM 1280 N N . ASP A 1 173 ? 20.525 4.937 -14.176 1.00 95.44 173 ASP A N 1
ATOM 1281 C CA . ASP A 1 173 ? 19.063 4.982 -14.040 1.00 95.44 173 ASP A CA 1
ATOM 1282 C C . ASP A 1 173 ? 18.475 3.580 -13.752 1.00 95.44 173 ASP A C 1
ATOM 1284 O O . ASP A 1 173 ? 17.624 3.414 -12.874 1.00 95.44 173 ASP A O 1
ATOM 1288 N N . PHE A 1 174 ? 18.999 2.551 -14.426 1.00 96.62 174 PHE A N 1
ATOM 1289 C CA . PHE A 1 174 ? 18.674 1.139 -14.193 1.00 96.62 174 PHE A CA 1
ATOM 1290 C C . PHE A 1 174 ? 19.044 0.655 -12.775 1.00 96.62 174 PHE A C 1
ATOM 1292 O O . PHE A 1 174 ? 18.232 0.014 -12.101 1.00 96.62 174 PHE A O 1
ATOM 1299 N N . ILE A 1 175 ? 20.246 0.983 -12.283 1.00 96.56 175 ILE A N 1
ATOM 1300 C CA . ILE A 1 175 ? 20.694 0.609 -10.929 1.00 96.56 175 ILE A CA 1
ATOM 1301 C C . ILE A 1 175 ? 19.888 1.352 -9.854 1.00 96.56 175 ILE A C 1
ATOM 1303 O O . ILE A 1 175 ? 19.557 0.748 -8.829 1.00 96.56 175 ILE A O 1
ATOM 1307 N N . SER A 1 176 ? 19.507 2.613 -10.087 1.00 96.12 176 SER A N 1
ATOM 1308 C CA . SER A 1 176 ? 18.597 3.358 -9.205 1.00 96.12 176 SER A CA 1
ATOM 1309 C C . SER A 1 176 ? 17.231 2.673 -9.095 1.00 96.12 176 SER A C 1
ATOM 1311 O O . SER A 1 176 ? 16.715 2.526 -7.987 1.00 96.12 176 SER A O 1
ATOM 1313 N N . CYS A 1 177 ? 16.680 2.173 -10.209 1.00 97.62 177 CYS A N 1
ATOM 1314 C CA . CYS A 1 177 ? 15.424 1.416 -10.212 1.00 97.62 177 CYS A CA 1
ATOM 1315 C C . CYS A 1 177 ? 15.525 0.109 -9.403 1.00 97.62 177 CYS A C 1
ATOM 1317 O O . CYS A 1 177 ? 14.657 -0.166 -8.577 1.00 97.62 177 CYS A O 1
ATOM 1319 N N . ILE A 1 178 ? 16.598 -0.673 -9.578 1.00 97.44 178 ILE A N 1
ATOM 1320 C CA . ILE A 1 178 ? 16.823 -1.907 -8.798 1.00 97.44 178 ILE A CA 1
ATOM 1321 C C . ILE A 1 178 ? 17.025 -1.613 -7.304 1.00 97.44 178 ILE A C 1
ATOM 1323 O O . ILE A 1 178 ? 16.447 -2.299 -6.460 1.00 97.44 178 ILE A O 1
ATOM 1327 N N . SER A 1 179 ? 17.806 -0.585 -6.961 1.00 95.88 179 SER A N 1
ATOM 1328 C CA . SER A 1 179 ? 18.067 -0.219 -5.561 1.00 95.88 179 SER A CA 1
ATOM 1329 C C . SER A 1 179 ? 16.782 0.206 -4.846 1.00 95.88 179 SER A C 1
ATOM 1331 O O . SER A 1 179 ? 16.494 -0.284 -3.755 1.00 95.88 179 SER A O 1
ATOM 1333 N N . ARG A 1 180 ? 15.952 1.037 -5.495 1.00 95.31 180 ARG A N 1
ATOM 1334 C CA . ARG A 1 180 ? 14.658 1.458 -4.941 1.00 95.31 180 ARG A CA 1
ATOM 1335 C C . ARG A 1 180 ? 13.660 0.299 -4.837 1.00 95.31 180 ARG A C 1
ATOM 1337 O O . ARG A 1 180 ? 12.876 0.269 -3.894 1.00 95.31 180 ARG A O 1
ATOM 1344 N N . HIS A 1 181 ? 13.702 -0.673 -5.754 1.00 97.00 181 HIS A N 1
ATOM 1345 C CA . HIS A 1 181 ? 12.870 -1.880 -5.668 1.00 97.00 181 HIS A CA 1
ATOM 1346 C C . HIS A 1 181 ? 13.252 -2.743 -4.460 1.00 97.00 181 HIS A C 1
ATOM 1348 O O . HIS A 1 181 ? 12.374 -3.198 -3.729 1.00 97.00 181 HIS A O 1
ATOM 1354 N N . GLN A 1 182 ? 14.556 -2.932 -4.219 1.00 95.69 182 GLN A N 1
ATOM 1355 C CA . GLN A 1 182 ? 15.047 -3.673 -3.057 1.00 95.69 182 GLN A CA 1
ATOM 1356 C C . GLN A 1 182 ? 14.582 -3.033 -1.743 1.00 95.69 182 GLN A C 1
ATOM 1358 O O . GLN A 1 182 ? 14.075 -3.741 -0.877 1.00 95.69 182 GLN A O 1
ATOM 1363 N N . GLU A 1 183 ? 14.722 -1.712 -1.623 1.00 93.62 183 GLU A N 1
ATOM 1364 C CA . GLU A 1 183 ? 14.286 -0.942 -0.456 1.00 93.62 183 GLU A CA 1
ATOM 1365 C C . GLU A 1 183 ? 12.764 -1.036 -0.248 1.00 93.62 183 GLU A C 1
ATOM 1367 O O . GLU A 1 183 ? 12.316 -1.498 0.798 1.00 93.62 183 GLU A O 1
ATOM 1372 N N . LEU A 1 184 ? 11.959 -0.674 -1.257 1.00 93.31 184 LEU A N 1
ATOM 1373 C CA . LEU A 1 184 ? 10.495 -0.631 -1.141 1.00 93.31 184 LEU A CA 1
ATOM 1374 C C . LEU A 1 184 ? 9.869 -1.996 -0.844 1.00 93.31 184 LEU A C 1
ATOM 1376 O O . LEU A 1 184 ? 8.873 -2.072 -0.131 1.00 93.31 184 LEU A O 1
ATOM 1380 N N . ARG A 1 185 ? 10.429 -3.087 -1.373 1.00 93.50 185 ARG A N 1
ATOM 1381 C CA . ARG A 1 185 ? 9.955 -4.449 -1.079 1.00 93.50 185 ARG A CA 1
ATOM 1382 C C . ARG A 1 185 ? 10.598 -5.066 0.172 1.00 93.50 185 ARG A C 1
ATOM 1384 O O . ARG A 1 185 ? 10.344 -6.238 0.436 1.00 93.50 185 ARG A O 1
ATOM 1391 N N . ALA A 1 186 ? 11.404 -4.307 0.925 1.00 92.56 186 ALA A N 1
ATOM 1392 C CA . ALA A 1 186 ? 12.182 -4.766 2.083 1.00 92.56 186 ALA A CA 1
ATOM 1393 C C . ALA A 1 186 ? 12.993 -6.052 1.802 1.00 92.56 186 ALA A C 1
ATOM 1395 O O . ALA A 1 186 ? 13.127 -6.940 2.645 1.00 92.56 186 ALA A O 1
ATOM 1396 N N . LEU A 1 187 ? 13.511 -6.183 0.576 1.00 92.38 187 LEU A N 1
ATOM 1397 C CA . LEU A 1 187 ? 14.160 -7.403 0.104 1.00 92.38 187 LEU A CA 1
ATOM 1398 C C . LEU A 1 187 ? 15.584 -7.518 0.679 1.00 92.38 187 LEU A C 1
ATOM 1400 O O . LEU A 1 187 ? 16.358 -6.560 0.571 1.00 92.38 187 LEU A O 1
ATOM 1404 N N . PRO A 1 188 ? 15.993 -8.687 1.219 1.00 90.50 188 PRO A N 1
ATOM 1405 C CA . PRO A 1 188 ? 17.321 -8.883 1.799 1.00 90.50 188 PRO A CA 1
ATOM 1406 C C . PRO A 1 188 ? 18.468 -8.439 0.883 1.00 90.50 188 PRO A C 1
ATOM 1408 O O . PRO A 1 188 ? 18.384 -8.564 -0.342 1.00 90.50 188 PRO A O 1
ATOM 1411 N N . GLN A 1 189 ? 19.589 -7.994 1.464 1.00 85.81 189 GLN A N 1
ATOM 1412 C CA . GLN A 1 189 ? 20.764 -7.526 0.705 1.00 85.81 189 GLN A CA 1
ATOM 1413 C C . GLN A 1 189 ? 21.322 -8.581 -0.276 1.00 85.81 189 GLN A C 1
ATOM 1415 O O . GLN A 1 189 ? 21.860 -8.216 -1.319 1.00 85.81 189 GLN A O 1
ATOM 1420 N N . GLN A 1 190 ? 21.129 -9.876 0.012 1.00 87.88 190 GLN A N 1
ATOM 1421 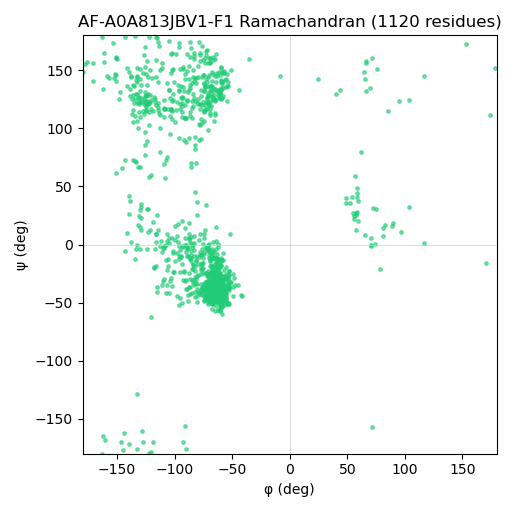C CA . GLN A 1 190 ? 21.500 -11.008 -0.855 1.00 87.88 190 GLN A CA 1
ATOM 1422 C C . GLN A 1 190 ? 20.416 -11.402 -1.886 1.00 87.88 190 GLN A C 1
ATOM 1424 O O . GLN A 1 190 ? 20.428 -12.516 -2.397 1.00 87.88 190 GLN A O 1
ATOM 1429 N N . THR A 1 191 ? 19.454 -10.528 -2.194 1.00 94.06 191 THR A N 1
ATOM 1430 C CA . THR A 1 191 ? 18.422 -10.823 -3.203 1.00 94.06 191 THR A CA 1
ATOM 1431 C C . THR A 1 191 ? 18.995 -10.728 -4.616 1.00 94.06 191 THR A C 1
ATOM 1433 O O . THR A 1 191 ? 19.372 -9.642 -5.055 1.00 94.06 191 THR A O 1
ATOM 1436 N N . GLY A 1 192 ? 19.020 -11.846 -5.345 1.00 95.81 192 GLY A N 1
ATOM 1437 C CA . GLY A 1 192 ? 19.429 -11.878 -6.749 1.00 95.81 192 GLY A CA 1
ATOM 1438 C C . GLY A 1 192 ? 18.376 -11.288 -7.697 1.00 95.81 192 GLY A C 1
ATOM 1439 O O . GLY A 1 192 ? 17.187 -11.612 -7.612 1.00 95.81 192 GLY A O 1
ATOM 1440 N N . TYR A 1 193 ? 18.838 -10.473 -8.644 1.00 97.75 193 TYR A N 1
ATOM 1441 C CA . TYR A 1 193 ? 18.060 -9.925 -9.757 1.00 97.75 193 TYR A CA 1
ATOM 1442 C C . TYR A 1 193 ? 18.515 -10.592 -11.060 1.00 97.75 193 TYR A C 1
ATOM 1444 O O . TYR A 1 193 ? 19.672 -10.458 -11.459 1.00 97.75 193 TYR A O 1
ATOM 1452 N N . TRP A 1 194 ? 17.644 -11.332 -11.746 1.00 97.12 194 TRP A N 1
ATOM 1453 C CA . TRP A 1 194 ? 18.003 -11.938 -13.028 1.00 97.12 194 TRP A CA 1
ATOM 1454 C C . TRP A 1 194 ? 17.955 -10.893 -14.146 1.00 97.12 194 TRP A C 1
ATOM 1456 O O . TRP A 1 194 ? 16.899 -10.341 -14.449 1.00 97.12 194 TRP A O 1
ATOM 1466 N N . VAL A 1 195 ? 19.114 -10.631 -14.755 1.00 96.06 195 VAL A N 1
ATOM 1467 C CA . VAL A 1 195 ? 19.313 -9.599 -15.781 1.00 96.06 195 VAL A CA 1
ATOM 1468 C C . VAL A 1 195 ? 20.093 -10.203 -16.947 1.00 96.06 195 VAL A C 1
ATOM 1470 O O . VAL A 1 195 ? 21.225 -10.668 -16.785 1.00 96.06 195 VAL A O 1
ATOM 1473 N N . CYS A 1 196 ? 19.513 -10.168 -18.146 1.00 90.50 196 CYS A N 1
ATOM 1474 C CA . CYS A 1 196 ? 19.998 -10.932 -19.300 1.00 90.50 196 CYS A CA 1
ATOM 1475 C C . CYS A 1 196 ? 21.433 -10.607 -19.767 1.00 90.50 196 CYS A C 1
ATOM 1477 O O . CYS A 1 196 ? 22.087 -11.487 -20.330 1.00 90.50 196 CYS A O 1
ATOM 1479 N N . ALA A 1 197 ? 21.953 -9.395 -19.537 1.00 91.19 197 ALA A N 1
ATOM 1480 C CA . ALA A 1 197 ? 23.340 -9.057 -19.882 1.00 91.19 197 ALA A CA 1
ATOM 1481 C C . ALA A 1 197 ? 24.367 -9.643 -18.897 1.00 91.19 197 ALA A C 1
ATOM 1483 O O . ALA A 1 197 ? 25.438 -10.088 -19.309 1.00 91.19 197 ALA A O 1
ATOM 1484 N N . TYR A 1 198 ? 24.041 -9.672 -17.601 1.00 95.25 198 TYR A N 1
ATOM 1485 C CA . TYR A 1 198 ? 24.959 -10.148 -16.564 1.00 95.25 198 TYR A CA 1
ATOM 1486 C C . TYR A 1 198 ? 24.903 -11.676 -16.386 1.00 95.25 198 TYR A C 1
ATOM 1488 O O . TYR A 1 198 ? 25.920 -12.283 -16.045 1.00 95.25 198 TYR A O 1
ATOM 1496 N N . ALA A 1 199 ? 23.741 -12.292 -16.639 1.00 94.25 199 ALA A N 1
ATOM 1497 C CA . ALA A 1 199 ? 23.481 -13.718 -16.424 1.00 94.25 199 ALA A CA 1
ATOM 1498 C C . ALA A 1 199 ? 23.902 -14.636 -17.592 1.00 94.25 199 ALA A C 1
ATOM 1500 O O . ALA A 1 199 ? 24.449 -15.720 -17.370 1.00 94.25 199 ALA A O 1
ATOM 1501 N N . ASN A 1 200 ? 23.640 -14.233 -18.840 1.00 91.44 200 ASN A N 1
ATOM 1502 C CA . ASN A 1 200 ? 23.979 -15.036 -20.021 1.00 91.44 200 ASN A CA 1
ATOM 1503 C C . ASN A 1 200 ? 25.475 -14.930 -20.361 1.00 91.44 200 ASN A C 1
ATOM 1505 O O . ASN A 1 200 ? 26.139 -13.951 -20.006 1.00 91.44 200 ASN A O 1
ATOM 1509 N N . ASN A 1 201 ? 26.013 -15.916 -21.082 1.00 91.44 201 ASN A N 1
ATOM 1510 C CA . ASN A 1 201 ? 27.407 -15.863 -21.522 1.00 91.44 201 ASN A CA 1
ATOM 1511 C C . ASN A 1 201 ? 27.565 -14.909 -22.720 1.00 91.44 201 ASN A C 1
ATOM 1513 O O . ASN A 1 201 ? 27.193 -15.241 -23.844 1.00 91.44 201 ASN A O 1
ATOM 1517 N N . GLN A 1 202 ? 28.174 -13.738 -22.509 1.00 91.50 202 GLN A N 1
ATOM 1518 C CA . GLN A 1 202 ? 28.346 -12.725 -23.562 1.00 91.50 202 GLN A CA 1
ATOM 1519 C C . GLN A 1 202 ? 29.323 -13.139 -24.684 1.00 91.50 202 GLN A C 1
ATOM 1521 O O . GLN A 1 202 ? 29.396 -12.458 -25.716 1.00 91.50 202 GLN A O 1
ATOM 1526 N N . HIS A 1 203 ? 30.034 -14.260 -24.517 1.00 89.31 203 HIS A N 1
ATOM 1527 C CA . HIS A 1 203 ? 30.862 -14.893 -25.550 1.00 89.31 203 HIS A CA 1
ATOM 1528 C C . HIS A 1 203 ? 30.108 -15.960 -26.362 1.00 89.31 203 HIS A C 1
ATOM 1530 O O . HIS A 1 203 ? 30.472 -16.202 -27.509 1.00 89.31 203 HIS A O 1
ATOM 1536 N N . GLU A 1 204 ? 29.034 -16.553 -25.819 1.00 83.56 204 GLU A N 1
ATOM 1537 C CA . GLU A 1 204 ? 28.311 -17.688 -26.427 1.00 83.56 204 GLU A CA 1
ATOM 1538 C C . GLU A 1 204 ? 26.773 -17.579 -26.298 1.00 83.56 204 GLU A C 1
ATOM 1540 O O . GLU A 1 204 ? 26.070 -18.558 -26.062 1.00 83.56 204 GLU A O 1
ATOM 1545 N N . LEU A 1 205 ? 26.218 -16.377 -26.503 1.00 73.88 205 LEU A N 1
ATOM 1546 C CA . LEU A 1 205 ? 24.772 -16.081 -26.403 1.00 73.88 205 LEU A CA 1
ATOM 1547 C C . LEU A 1 205 ? 23.851 -17.065 -27.160 1.00 73.88 205 LEU A C 1
ATOM 1549 O O . LEU A 1 205 ? 22.704 -17.270 -26.766 1.00 73.88 205 LEU A O 1
ATOM 1553 N N . GLY A 1 206 ? 24.339 -17.680 -28.242 1.00 63.22 206 GLY A N 1
ATOM 1554 C CA . GLY A 1 206 ? 23.591 -18.662 -29.035 1.00 63.22 206 GLY A CA 1
ATOM 1555 C C . GLY A 1 206 ? 23.335 -20.007 -28.339 1.00 63.22 206 GLY A C 1
ATOM 1556 O O . GLY A 1 206 ? 22.492 -20.761 -28.814 1.00 63.22 206 GLY A O 1
ATOM 1557 N N . ALA A 1 207 ? 24.023 -20.311 -27.233 1.00 62.16 207 ALA A N 1
ATOM 1558 C CA . ALA A 1 207 ? 23.737 -21.486 -26.405 1.00 62.16 207 ALA A CA 1
ATOM 1559 C C . ALA A 1 207 ? 22.555 -21.247 -25.441 1.00 62.16 207 ALA A C 1
ATOM 1561 O O . ALA A 1 207 ? 21.773 -22.161 -25.172 1.00 62.16 207 ALA A O 1
ATOM 1562 N N . ASP A 1 208 ? 22.398 -20.006 -24.965 1.00 65.50 208 ASP A N 1
ATOM 1563 C CA . ASP A 1 208 ? 21.359 -19.602 -24.009 1.00 65.50 208 ASP A CA 1
ATOM 1564 C C . ASP A 1 208 ? 19.998 -19.327 -24.697 1.00 65.50 208 ASP A C 1
ATOM 1566 O O . ASP A 1 208 ? 18.931 -19.555 -24.110 1.00 65.50 208 ASP A O 1
ATOM 1570 N N . ILE A 1 209 ? 20.020 -18.882 -25.963 1.00 71.06 209 ILE A N 1
ATOM 1571 C CA . ILE A 1 209 ? 18.834 -18.553 -26.776 1.00 71.06 209 ILE A CA 1
ATOM 1572 C C . ILE A 1 209 ? 18.439 -19.745 -27.666 1.00 71.06 209 ILE A C 1
ATOM 1574 O O . ILE A 1 209 ? 18.897 -19.904 -28.798 1.00 71.06 209 ILE A O 1
ATOM 1578 N N . GLN A 1 210 ? 17.548 -20.588 -27.148 1.00 77.19 210 GLN A N 1
ATOM 1579 C CA . GLN A 1 210 ? 17.014 -21.762 -27.849 1.00 77.19 210 GLN A CA 1
ATOM 1580 C C . GLN A 1 210 ? 15.924 -21.397 -28.877 1.00 77.19 210 GLN A C 1
ATOM 1582 O O . GLN A 1 210 ? 15.342 -20.315 -28.847 1.00 77.19 210 GLN A O 1
ATOM 1587 N N . ALA A 1 211 ? 15.624 -22.322 -29.798 1.00 79.06 211 ALA A N 1
ATOM 1588 C CA . ALA A 1 211 ? 14.644 -22.101 -30.872 1.00 79.06 211 ALA A CA 1
ATOM 1589 C C . ALA A 1 211 ? 13.186 -21.964 -30.383 1.00 79.06 211 ALA A C 1
ATOM 1591 O O . ALA A 1 211 ? 12.363 -21.382 -31.086 1.00 79.06 211 ALA A O 1
ATOM 1592 N N . ASP A 1 212 ? 12.876 -22.476 -29.190 1.00 85.69 212 ASP A N 1
ATOM 1593 C CA . ASP A 1 212 ? 11.630 -22.204 -28.472 1.00 85.69 212 ASP A CA 1
ATOM 1594 C C . ASP A 1 212 ? 11.913 -21.195 -27.341 1.00 85.69 212 ASP A C 1
ATOM 1596 O O . ASP A 1 212 ? 12.659 -21.532 -26.414 1.00 85.69 212 ASP A O 1
ATOM 1600 N N . PRO A 1 213 ? 11.316 -19.986 -27.373 1.00 86.19 213 PRO A N 1
ATOM 1601 C CA . PRO A 1 213 ? 11.442 -18.978 -26.317 1.00 86.19 213 PRO A CA 1
ATOM 1602 C C . PRO A 1 213 ? 11.104 -19.476 -24.905 1.00 86.19 213 PRO A C 1
ATOM 1604 O O . PRO A 1 213 ? 11.590 -18.902 -23.937 1.00 86.19 213 PRO A O 1
ATOM 1607 N N . ARG A 1 214 ? 10.315 -20.553 -24.772 1.00 87.31 214 ARG A N 1
ATOM 1608 C CA . ARG A 1 214 ? 9.929 -21.169 -23.487 1.00 87.31 214 ARG A CA 1
ATOM 1609 C C . ARG A 1 214 ? 10.940 -22.198 -22.962 1.00 87.31 214 ARG A C 1
ATOM 1611 O O . ARG A 1 214 ? 10.694 -22.849 -21.956 1.00 87.31 214 ARG A O 1
ATOM 1618 N N . GLN A 1 215 ? 12.061 -22.418 -23.653 1.00 85.12 215 GLN A N 1
ATOM 1619 C CA . GLN A 1 215 ? 13.073 -23.410 -23.249 1.00 85.12 215 GLN A CA 1
ATOM 1620 C C . GLN A 1 215 ? 14.405 -22.774 -22.823 1.00 85.12 215 GLN A C 1
ATOM 1622 O O . GLN A 1 215 ? 15.315 -23.491 -22.402 1.00 85.12 215 GLN A O 1
ATOM 1627 N N . THR A 1 216 ? 14.507 -21.447 -22.896 1.00 86.56 216 THR A N 1
ATOM 1628 C CA . THR A 1 216 ? 15.720 -20.637 -22.706 1.00 86.56 216 THR A CA 1
ATOM 1629 C C . THR A 1 216 ? 16.111 -20.416 -21.241 1.00 86.56 216 THR A C 1
ATOM 1631 O O . THR A 1 216 ? 15.383 -20.776 -20.314 1.00 86.56 216 THR A O 1
ATOM 1634 N N . SER A 1 217 ? 17.270 -19.783 -21.026 1.00 83.25 217 SER A N 1
ATOM 1635 C CA . SER A 1 217 ? 17.734 -19.342 -19.705 1.00 83.25 217 SER A CA 1
ATOM 1636 C C . SER A 1 217 ? 16.778 -18.350 -19.027 1.00 83.25 217 SER A C 1
ATOM 1638 O O . SER A 1 217 ? 16.424 -18.545 -17.865 1.00 83.25 217 SER A O 1
ATOM 1640 N N . PHE A 1 218 ? 16.338 -17.315 -19.752 1.00 85.50 218 PHE A N 1
ATOM 1641 C CA . PHE A 1 218 ? 15.485 -16.243 -19.225 1.00 85.50 218 PHE A CA 1
ATOM 1642 C C . PHE A 1 218 ? 14.093 -16.741 -18.836 1.00 85.50 218 PHE A C 1
ATOM 1644 O O . PHE A 1 218 ? 13.600 -16.385 -17.771 1.00 85.50 218 PHE A O 1
ATOM 1651 N N . PHE A 1 219 ? 13.477 -17.611 -19.640 1.00 86.06 219 PHE A N 1
ATOM 1652 C CA . PHE A 1 219 ? 12.151 -18.143 -19.323 1.00 86.06 219 PHE A CA 1
ATOM 1653 C C . PHE A 1 219 ? 12.169 -18.961 -18.025 1.00 86.06 219 PHE A C 1
ATOM 1655 O O . PHE A 1 219 ? 11.378 -18.707 -17.123 1.00 86.06 219 PHE A O 1
ATOM 1662 N N . ARG A 1 220 ? 13.159 -19.850 -17.870 1.00 88.50 220 ARG A N 1
ATOM 1663 C CA . ARG A 1 220 ? 13.347 -20.644 -16.644 1.00 88.50 220 ARG A CA 1
ATOM 1664 C C . ARG A 1 220 ? 13.699 -19.793 -15.421 1.00 88.50 220 ARG A C 1
ATOM 1666 O O . ARG A 1 220 ? 13.417 -20.203 -14.300 1.00 88.50 220 ARG A O 1
ATOM 1673 N N . ALA A 1 221 ? 14.347 -18.641 -15.615 1.00 89.69 221 ALA A N 1
ATOM 1674 C CA . ALA A 1 221 ? 14.595 -17.679 -14.543 1.00 89.69 221 ALA A CA 1
ATOM 1675 C C . ALA A 1 221 ? 13.296 -16.987 -14.109 1.00 89.69 221 ALA A C 1
ATOM 1677 O O . ALA A 1 221 ? 13.008 -16.916 -12.919 1.00 89.69 221 ALA A O 1
ATOM 1678 N N . MET A 1 222 ? 12.482 -16.550 -15.072 1.00 90.00 222 MET A N 1
ATOM 1679 C CA . MET A 1 222 ? 11.167 -15.960 -14.823 1.00 90.00 222 MET A CA 1
ATOM 1680 C C . MET A 1 222 ? 10.249 -16.935 -14.063 1.00 90.00 222 MET A C 1
ATOM 1682 O O . MET A 1 222 ? 9.672 -16.548 -13.056 1.00 90.00 222 MET A O 1
ATOM 1686 N N . GLU A 1 223 ? 10.190 -18.214 -14.455 1.00 86.62 223 GLU A N 1
ATOM 1687 C CA . GLU A 1 223 ? 9.384 -19.250 -13.777 1.00 86.62 223 GLU A CA 1
ATOM 1688 C C . GLU A 1 223 ? 9.747 -19.505 -12.298 1.00 86.62 223 GLU A C 1
ATOM 1690 O O . GLU A 1 223 ? 8.957 -20.120 -11.583 1.00 86.62 223 GLU A O 1
ATOM 1695 N N . MET A 1 224 ? 10.917 -19.058 -11.818 1.00 86.31 224 MET A N 1
ATOM 1696 C CA . MET A 1 224 ? 11.336 -19.228 -10.417 1.00 86.31 224 MET A CA 1
ATOM 1697 C C . MET A 1 224 ? 11.374 -17.936 -9.590 1.00 86.31 224 MET A C 1
ATOM 1699 O O . MET A 1 224 ? 11.683 -18.006 -8.399 1.00 86.31 224 MET A O 1
ATOM 1703 N N . CYS A 1 225 ? 11.095 -16.780 -10.195 1.00 92.00 225 CYS A N 1
ATOM 1704 C CA . CYS A 1 225 ? 11.063 -15.492 -9.505 1.00 92.00 225 CYS A CA 1
ATOM 1705 C C . CYS A 1 225 ? 9.668 -15.182 -8.941 1.00 92.00 225 CYS A C 1
ATOM 1707 O O . CYS A 1 225 ? 8.649 -15.561 -9.509 1.00 92.00 225 CYS A O 1
ATOM 1709 N N . THR A 1 226 ? 9.625 -14.440 -7.833 1.00 91.25 226 THR A N 1
ATOM 1710 C CA . THR A 1 226 ? 8.379 -13.927 -7.237 1.00 91.25 226 THR A CA 1
ATOM 1711 C C . THR A 1 226 ? 7.899 -12.664 -7.955 1.00 91.25 226 THR A C 1
ATOM 1713 O O . THR A 1 226 ? 6.698 -12.439 -8.093 1.00 91.25 226 THR A O 1
ATOM 1716 N N . PHE A 1 227 ? 8.839 -11.841 -8.425 1.00 93.25 227 PHE A N 1
ATOM 1717 C CA . PHE A 1 227 ? 8.570 -10.545 -9.046 1.00 93.25 227 PHE A CA 1
ATOM 1718 C C . PHE A 1 227 ? 9.094 -10.505 -10.483 1.00 93.25 227 PHE A C 1
ATOM 1720 O O . PHE A 1 227 ? 10.193 -10.995 -10.755 1.00 93.25 227 PHE A O 1
ATOM 1727 N N . LEU A 1 228 ? 8.353 -9.841 -11.370 1.00 95.00 228 LEU A N 1
ATOM 1728 C CA . LEU A 1 228 ? 8.894 -9.255 -12.590 1.00 95.00 228 LEU A CA 1
ATOM 1729 C C . LEU A 1 228 ? 8.959 -7.737 -12.409 1.00 95.00 228 LEU A C 1
ATOM 1731 O O . LEU A 1 228 ? 7.931 -7.078 -12.271 1.00 95.00 228 LEU A O 1
ATOM 1735 N N . LEU A 1 229 ? 10.175 -7.197 -12.435 1.00 97.25 229 LEU A N 1
ATOM 1736 C CA . LEU A 1 229 ? 10.443 -5.767 -12.429 1.00 97.25 229 LEU A CA 1
ATOM 1737 C C . LEU A 1 229 ? 10.582 -5.281 -13.874 1.00 97.25 229 LEU A C 1
ATOM 1739 O O . LEU A 1 229 ? 11.564 -5.595 -14.549 1.00 97.25 229 LEU A O 1
ATOM 1743 N N . LEU A 1 230 ? 9.603 -4.516 -14.350 1.00 96.81 230 LEU A N 1
ATOM 1744 C CA . LEU A 1 230 ? 9.664 -3.821 -15.631 1.00 96.81 230 LEU A CA 1
ATOM 1745 C C . LEU A 1 230 ? 10.341 -2.462 -15.431 1.00 96.81 230 LEU A C 1
ATOM 1747 O O . LEU A 1 230 ? 9.752 -1.570 -14.821 1.00 96.81 230 LEU A O 1
ATOM 1751 N N . VAL A 1 231 ? 11.553 -2.285 -15.958 1.00 97.56 231 VAL A N 1
ATOM 1752 C CA . VAL A 1 231 ? 12.250 -0.989 -15.945 1.00 97.56 231 VAL A CA 1
ATOM 1753 C C . VAL A 1 231 ? 11.955 -0.254 -17.252 1.00 97.56 231 VAL A C 1
ATOM 1755 O O . VAL A 1 231 ? 12.200 -0.779 -18.338 1.00 97.56 231 VAL A O 1
ATOM 1758 N N . LEU A 1 232 ? 11.384 0.948 -17.147 1.00 96.38 232 LEU A N 1
ATOM 1759 C CA . LEU A 1 232 ? 10.983 1.787 -18.275 1.00 96.38 232 LEU A CA 1
ATOM 1760 C C . LEU A 1 232 ? 11.888 3.012 -18.418 1.00 96.38 232 LEU A C 1
ATOM 1762 O O . LEU A 1 232 ? 11.956 3.865 -17.527 1.00 96.38 232 LEU A O 1
ATOM 1766 N N . ASP A 1 233 ? 12.479 3.165 -19.601 1.00 94.94 233 ASP A N 1
ATOM 1767 C CA . ASP A 1 233 ? 13.077 4.424 -20.031 1.00 94.94 233 ASP A CA 1
ATOM 1768 C C . ASP A 1 233 ? 11.995 5.470 -20.372 1.00 94.94 233 ASP A C 1
ATOM 1770 O O . ASP A 1 233 ? 10.824 5.151 -20.588 1.00 94.94 233 ASP A O 1
ATOM 1774 N N . LYS A 1 234 ? 12.407 6.734 -20.515 1.00 91.06 234 LYS A N 1
ATOM 1775 C CA . LYS A 1 234 ? 11.534 7.888 -20.823 1.00 91.06 234 LYS A CA 1
ATOM 1776 C C . LYS A 1 234 ? 10.703 7.700 -22.108 1.00 91.06 234 LYS A C 1
ATOM 1778 O O . LYS A 1 234 ? 9.620 8.277 -22.251 1.00 91.06 234 LYS A O 1
ATOM 1783 N N . ASN A 1 235 ? 11.159 6.869 -23.048 1.00 92.75 235 ASN A N 1
ATOM 1784 C CA . ASN A 1 235 ? 10.417 6.562 -24.267 1.00 92.75 235 ASN A CA 1
ATOM 1785 C C . ASN A 1 235 ? 9.387 5.439 -24.095 1.00 92.75 235 ASN A C 1
ATOM 1787 O O . ASN A 1 235 ? 8.433 5.424 -24.871 1.00 92.75 235 ASN A O 1
ATOM 1791 N N . GLY A 1 236 ? 9.505 4.568 -23.088 1.00 93.69 236 GLY A N 1
ATOM 1792 C CA . GLY A 1 236 ? 8.704 3.345 -22.973 1.00 93.69 236 GLY A CA 1
ATOM 1793 C C . GLY A 1 236 ? 9.154 2.256 -23.954 1.00 93.69 236 GLY A C 1
ATOM 1794 O O . GLY A 1 236 ? 8.338 1.466 -24.421 1.00 93.69 236 GLY A O 1
ATOM 1795 N N . THR A 1 237 ? 10.444 2.219 -24.296 1.00 95.12 237 THR A N 1
ATOM 1796 C CA . THR A 1 237 ? 11.044 1.322 -25.300 1.00 95.12 237 THR A CA 1
ATOM 1797 C C . THR A 1 237 ? 10.760 -0.169 -25.060 1.00 95.12 237 THR A C 1
ATOM 1799 O O . THR A 1 237 ? 10.540 -0.877 -26.042 1.00 95.12 237 THR A O 1
ATOM 1802 N N . PRO A 1 238 ? 10.678 -0.695 -23.819 1.00 95.50 238 PRO A N 1
ATOM 1803 C CA . PRO A 1 238 ? 10.249 -2.079 -23.594 1.00 95.50 238 PRO A CA 1
ATOM 1804 C C . PRO A 1 238 ? 8.894 -2.431 -24.234 1.00 95.50 238 PRO A C 1
ATOM 1806 O O . PRO A 1 238 ? 8.716 -3.562 -24.680 1.00 95.50 238 PRO A O 1
ATOM 1809 N N . PHE A 1 239 ? 7.972 -1.472 -24.393 1.00 94.56 239 PHE A N 1
ATOM 1810 C CA . PHE A 1 239 ? 6.686 -1.695 -25.067 1.00 94.56 239 PHE A CA 1
ATOM 1811 C C . PHE A 1 239 ? 6.810 -1.974 -26.574 1.00 94.56 239 PHE A C 1
ATOM 1813 O O . PHE A 1 239 ? 5.894 -2.548 -27.160 1.00 94.56 239 PHE A O 1
ATOM 1820 N N . THR A 1 240 ? 7.923 -1.605 -27.219 1.00 93.56 240 THR A N 1
ATOM 1821 C CA . THR A 1 240 ? 8.160 -1.911 -28.639 1.00 93.56 240 THR A CA 1
ATOM 1822 C C . THR A 1 240 ? 8.996 -3.172 -28.849 1.00 93.56 240 THR A C 1
ATOM 1824 O O . THR A 1 240 ? 9.046 -3.669 -29.971 1.00 93.56 240 THR A O 1
ATOM 1827 N N . ARG A 1 241 ? 9.634 -3.738 -27.814 1.00 93.44 241 ARG A N 1
ATOM 1828 C CA . ARG A 1 241 ? 10.583 -4.856 -27.969 1.00 93.44 241 ARG A CA 1
ATOM 1829 C C . ARG A 1 241 ? 9.952 -6.211 -27.689 1.00 93.44 241 ARG A C 1
ATOM 1831 O O . ARG A 1 241 ? 9.513 -6.490 -26.578 1.00 93.44 241 ARG A O 1
ATOM 1838 N N . VAL A 1 242 ? 10.009 -7.105 -28.675 1.00 93.44 242 VAL A N 1
ATOM 1839 C CA . VAL A 1 242 ? 9.322 -8.405 -28.627 1.00 93.44 242 VAL A CA 1
ATOM 1840 C C . VAL A 1 242 ? 9.766 -9.305 -27.462 1.00 93.44 242 VAL A C 1
ATOM 1842 O O . VAL A 1 242 ? 8.960 -10.076 -26.953 1.00 93.44 242 VAL A O 1
ATOM 1845 N N . TRP A 1 243 ? 11.013 -9.175 -26.991 1.00 92.19 243 TRP A N 1
ATOM 1846 C CA . TRP A 1 243 ? 11.521 -9.910 -25.824 1.00 92.19 243 TRP A CA 1
ATOM 1847 C C . TRP A 1 243 ? 10.876 -9.434 -24.511 1.00 92.19 243 TRP A C 1
ATOM 1849 O O . TRP A 1 243 ? 10.304 -10.246 -23.793 1.00 92.19 243 TRP A O 1
ATOM 1859 N N . CYS A 1 244 ? 10.834 -8.124 -24.255 1.00 94.31 244 CYS A N 1
ATOM 1860 C CA . CYS A 1 244 ? 10.126 -7.557 -23.099 1.00 94.31 244 CYS A CA 1
ATOM 1861 C C . CYS A 1 244 ? 8.619 -7.867 -23.152 1.00 94.31 244 CYS A C 1
ATOM 1863 O O . CYS A 1 244 ? 7.973 -8.146 -22.146 1.00 94.31 244 CYS A O 1
ATOM 1865 N N . ILE A 1 245 ? 8.058 -7.885 -24.362 1.00 93.31 245 ILE A N 1
ATOM 1866 C CA . ILE A 1 245 ? 6.669 -8.261 -24.616 1.00 93.31 245 ILE A CA 1
ATOM 1867 C C . ILE A 1 245 ? 6.397 -9.757 -24.381 1.00 93.31 245 ILE A C 1
ATOM 1869 O O . ILE A 1 245 ? 5.308 -10.086 -23.923 1.00 93.31 245 ILE A O 1
ATOM 1873 N N . PHE A 1 246 ? 7.353 -10.661 -24.622 1.00 92.06 246 PHE A N 1
ATOM 1874 C CA . PHE A 1 246 ? 7.240 -12.078 -24.242 1.00 92.06 246 PHE A CA 1
ATOM 1875 C C . PHE A 1 246 ? 7.141 -12.247 -22.724 1.00 92.06 246 PHE A C 1
ATOM 1877 O O . PHE A 1 246 ? 6.264 -12.953 -22.230 1.00 92.06 246 PHE A O 1
ATOM 1884 N N . GLU A 1 247 ? 8.022 -11.556 -22.003 1.00 92.88 247 GLU A N 1
ATOM 1885 C CA . GLU A 1 247 ? 8.120 -11.579 -20.544 1.00 92.88 247 GLU A CA 1
ATOM 1886 C C . GLU A 1 247 ? 6.814 -11.051 -19.913 1.00 92.88 247 GLU A C 1
ATOM 1888 O O . GLU A 1 247 ? 6.167 -11.741 -19.124 1.00 92.88 247 GLU A O 1
ATOM 1893 N N . LEU A 1 248 ? 6.330 -9.889 -20.370 1.00 91.44 248 LEU A N 1
ATOM 1894 C CA . LEU A 1 248 ? 5.042 -9.321 -19.950 1.00 91.44 248 LEU A CA 1
ATOM 1895 C C . LEU A 1 248 ? 3.832 -10.186 -20.355 1.00 91.44 248 LEU A C 1
ATOM 1897 O O . LEU A 1 248 ? 2.892 -10.341 -19.571 1.00 91.44 248 LEU A O 1
ATOM 1901 N N . ALA A 1 249 ? 3.847 -10.798 -21.545 1.00 89.44 249 ALA A N 1
ATOM 1902 C CA . ALA A 1 249 ? 2.797 -11.720 -21.985 1.00 89.44 249 ALA A CA 1
ATOM 1903 C C . ALA A 1 249 ? 2.712 -12.988 -21.117 1.00 89.44 249 ALA A C 1
ATOM 1905 O O . ALA A 1 249 ? 1.647 -13.607 -21.053 1.00 89.44 249 ALA A O 1
ATOM 1906 N N . TRP A 1 250 ? 3.802 -13.379 -20.447 1.00 85.38 250 TRP A N 1
ATOM 1907 C CA . TRP A 1 250 ? 3.800 -14.523 -19.538 1.00 85.38 250 TRP A CA 1
ATOM 1908 C C . TRP A 1 250 ? 3.165 -14.195 -18.184 1.00 85.38 250 TRP A C 1
ATOM 1910 O O . TRP A 1 250 ? 2.326 -14.963 -17.711 1.00 85.38 250 TRP A O 1
ATOM 1920 N N . VAL A 1 251 ? 3.452 -13.016 -17.622 1.00 84.25 251 VAL A N 1
ATOM 1921 C CA . VAL A 1 251 ? 2.835 -12.529 -16.371 1.00 84.25 251 VAL A CA 1
ATOM 1922 C C . VAL A 1 251 ? 1.303 -12.559 -16.456 1.00 84.25 251 VAL A C 1
ATOM 1924 O O . VAL A 1 251 ? 0.632 -13.170 -15.621 1.00 84.25 251 VAL A O 1
ATOM 1927 N N . VAL A 1 252 ? 0.720 -11.997 -17.524 1.00 81.44 252 VAL A N 1
ATOM 1928 C CA . VAL A 1 252 ? -0.747 -12.002 -17.711 1.00 81.44 252 VAL A CA 1
ATOM 1929 C C . VAL A 1 252 ? -1.333 -13.390 -18.010 1.00 81.44 252 VAL A C 1
ATOM 1931 O O . VAL A 1 252 ? -2.551 -13.582 -17.922 1.00 81.44 252 VAL A O 1
ATOM 1934 N N . ARG A 1 253 ? -0.493 -14.382 -18.332 1.00 74.94 253 ARG A N 1
ATOM 1935 C CA . ARG A 1 253 ? -0.900 -15.778 -18.535 1.00 74.94 253 ARG A CA 1
ATOM 1936 C C . ARG A 1 253 ? -0.886 -16.594 -17.250 1.00 74.94 253 ARG A C 1
ATOM 1938 O O . ARG A 1 253 ? -1.872 -17.286 -17.009 1.00 74.94 253 ARG A O 1
ATOM 1945 N N . THR A 1 254 ? 0.134 -16.468 -16.399 1.00 58.25 254 THR A N 1
ATOM 1946 C CA . THR A 1 254 ? 0.244 -17.264 -15.159 1.00 58.25 254 THR A CA 1
ATOM 1947 C C . THR A 1 254 ? -0.945 -17.079 -14.208 1.00 58.25 254 THR A C 1
ATOM 1949 O O . THR A 1 254 ? -1.341 -18.022 -13.536 1.00 58.25 254 THR A O 1
ATOM 1952 N N . HIS A 1 255 ? -1.627 -15.926 -14.230 1.00 54.44 255 HIS A N 1
ATOM 1953 C CA . HIS A 1 255 ? -2.876 -15.709 -13.477 1.00 54.44 255 HIS A CA 1
ATOM 1954 C C . HIS A 1 255 ? -4.065 -16.615 -13.892 1.00 54.44 255 HIS A C 1
ATOM 1956 O O . HIS A 1 255 ? -5.119 -16.594 -13.236 1.00 54.44 255 HIS A O 1
ATOM 1962 N N . ARG A 1 256 ? -3.961 -17.394 -14.982 1.00 49.91 256 ARG A N 1
ATOM 1963 C CA . ARG A 1 256 ? -4.995 -18.362 -15.384 1.00 49.91 256 ARG A CA 1
ATOM 1964 C C . ARG A 1 256 ? -4.809 -19.757 -14.779 1.00 49.91 256 ARG A C 1
ATOM 1966 O O . ARG A 1 256 ? -5.827 -20.322 -14.378 1.00 49.91 256 ARG A O 1
ATOM 1973 N N . ASP A 1 257 ? -3.579 -20.256 -14.663 1.00 45.72 257 ASP A N 1
ATOM 1974 C CA . ASP A 1 257 ? -3.298 -21.686 -14.470 1.00 45.72 257 ASP A CA 1
ATOM 1975 C C . ASP A 1 257 ? -2.795 -21.998 -13.047 1.00 45.72 257 ASP A C 1
ATOM 1977 O O . ASP A 1 257 ? -1.749 -21.530 -12.606 1.00 45.72 257 ASP A O 1
ATOM 1981 N N . SER A 1 258 ? -3.563 -22.797 -12.302 1.00 45.09 258 SER A N 1
ATOM 1982 C CA . SER A 1 258 ? -3.494 -22.902 -10.834 1.00 45.09 258 SER A CA 1
ATOM 1983 C C . SER A 1 258 ? -2.376 -23.788 -10.259 1.00 45.09 258 SER A C 1
ATOM 1985 O O . SER A 1 258 ? -2.536 -24.318 -9.161 1.00 45.09 258 SER A O 1
ATOM 1987 N N . GLU A 1 259 ? -1.275 -23.989 -10.985 1.00 44.97 259 GLU A N 1
ATOM 1988 C CA . GLU A 1 259 ? -0.141 -24.826 -10.543 1.00 44.97 259 GLU A CA 1
ATOM 1989 C C . GLU A 1 259 ? 1.109 -24.020 -10.152 1.00 44.97 259 GLU A C 1
ATOM 1991 O O . GLU A 1 259 ? 2.003 -24.564 -9.509 1.00 44.97 259 GLU A O 1
ATOM 1996 N N . HIS A 1 260 ? 1.165 -22.726 -10.488 1.00 53.84 260 HIS A N 1
ATOM 1997 C CA . HIS A 1 260 ? 2.317 -21.858 -10.226 1.00 53.84 260 HIS A CA 1
ATOM 1998 C C . HIS A 1 260 ? 1.910 -20.610 -9.433 1.00 53.84 260 HIS A C 1
ATOM 2000 O O . HIS A 1 260 ? 0.817 -20.070 -9.615 1.00 53.84 260 HIS A O 1
ATOM 2006 N N . THR A 1 261 ? 2.804 -20.127 -8.568 1.00 57.69 261 THR A N 1
ATOM 2007 C CA . THR A 1 261 ? 2.661 -18.810 -7.931 1.00 57.69 261 THR A CA 1
ATOM 2008 C C . THR A 1 261 ? 2.685 -17.732 -9.023 1.00 57.69 261 THR A C 1
ATOM 2010 O O . THR A 1 261 ? 3.595 -17.755 -9.853 1.00 57.69 261 THR A O 1
ATOM 2013 N N . PRO A 1 262 ? 1.719 -16.797 -9.073 1.00 70.12 262 PRO A N 1
ATOM 2014 C CA . PRO A 1 262 ? 1.729 -15.742 -10.081 1.00 70.12 262 PRO A CA 1
ATOM 2015 C C . PRO A 1 262 ? 2.905 -14.787 -9.849 1.00 70.12 262 PRO A C 1
ATOM 2017 O O . PRO A 1 262 ? 3.133 -14.361 -8.717 1.00 70.12 262 PRO A O 1
ATOM 2020 N N . LEU A 1 263 ? 3.608 -14.407 -10.921 1.00 84.88 263 LEU A N 1
ATOM 2021 C CA . LEU A 1 263 ? 4.606 -13.341 -10.843 1.00 84.88 263 LEU A CA 1
ATOM 2022 C C . LEU A 1 263 ? 3.922 -12.001 -10.560 1.00 84.88 263 LEU A C 1
ATOM 2024 O O . LEU A 1 263 ? 2.964 -11.623 -11.236 1.00 84.88 263 LEU A O 1
ATOM 2028 N N . LEU A 1 264 ? 4.452 -11.268 -9.586 1.00 87.81 264 LEU A N 1
ATOM 2029 C CA . LEU A 1 264 ? 4.007 -9.920 -9.249 1.00 87.81 264 LEU A CA 1
ATOM 2030 C C . LEU A 1 264 ? 4.683 -8.903 -10.181 1.00 87.81 264 LEU A C 1
ATOM 2032 O O . LEU A 1 264 ? 5.907 -8.906 -10.304 1.00 87.81 264 LEU A O 1
ATOM 2036 N N . LEU A 1 265 ? 3.894 -8.056 -10.849 1.00 90.88 265 LEU A N 1
ATOM 2037 C CA . LEU A 1 265 ? 4.394 -7.037 -11.778 1.00 90.88 265 LEU A CA 1
ATOM 2038 C C . LEU A 1 265 ? 4.650 -5.711 -11.060 1.00 90.88 265 LEU A C 1
ATOM 2040 O O . LEU A 1 265 ? 3.700 -4.992 -10.750 1.00 90.88 265 LEU A O 1
ATOM 2044 N N . ASP A 1 266 ? 5.920 -5.360 -10.894 1.00 94.06 266 ASP A N 1
ATOM 2045 C CA . ASP A 1 266 ? 6.341 -4.045 -10.413 1.00 94.06 266 ASP A CA 1
ATOM 2046 C C . ASP A 1 266 ? 6.926 -3.239 -11.581 1.00 94.06 266 ASP A C 1
ATOM 2048 O O . ASP A 1 266 ? 7.634 -3.775 -12.437 1.00 94.06 266 ASP A O 1
ATOM 2052 N N . ILE A 1 267 ? 6.608 -1.945 -11.651 1.00 94.88 267 ILE A N 1
ATOM 2053 C CA . ILE A 1 267 ? 6.944 -1.076 -12.787 1.00 94.88 267 ILE A CA 1
ATOM 2054 C C . ILE A 1 267 ? 7.777 0.097 -12.276 1.00 94.88 267 ILE A C 1
ATOM 2056 O O . ILE A 1 267 ? 7.270 0.937 -11.537 1.00 94.88 267 ILE A O 1
ATOM 2060 N N . ALA A 1 268 ? 9.041 0.174 -12.687 1.00 96.62 268 ALA A N 1
ATOM 2061 C CA . ALA A 1 268 ? 9.989 1.199 -12.262 1.00 96.62 268 ALA A CA 1
ATOM 2062 C C . ALA A 1 268 ? 10.391 2.138 -13.405 1.00 96.62 268 ALA A C 1
ATOM 2064 O O . ALA A 1 268 ? 10.462 1.739 -14.567 1.00 96.62 268 ALA A O 1
ATOM 2065 N N . THR A 1 269 ? 10.709 3.387 -13.072 1.00 96.50 269 THR A N 1
ATOM 2066 C CA . THR A 1 269 ? 11.346 4.332 -13.997 1.00 96.50 269 THR A CA 1
ATOM 2067 C C . THR A 1 269 ? 12.205 5.346 -13.241 1.00 96.50 269 THR A C 1
ATOM 2069 O O . THR A 1 269 ? 11.880 5.747 -12.118 1.00 96.50 269 THR A O 1
ATOM 2072 N N . ALA A 1 270 ? 13.313 5.771 -13.848 1.00 95.44 270 ALA A N 1
ATOM 2073 C CA . ALA A 1 270 ? 14.198 6.774 -13.271 1.00 95.44 270 ALA A CA 1
ATOM 2074 C C . ALA A 1 270 ? 13.594 8.179 -13.416 1.00 95.44 270 ALA A C 1
ATOM 2076 O O . ALA A 1 270 ? 13.590 8.790 -14.491 1.00 95.44 270 ALA A O 1
ATOM 2077 N N . LYS A 1 271 ? 13.074 8.684 -12.298 1.00 93.38 271 LYS A N 1
ATOM 2078 C CA . LYS A 1 271 ? 12.555 10.037 -12.118 1.00 93.38 271 LYS A CA 1
ATOM 2079 C C . LYS A 1 271 ? 12.802 10.434 -10.667 1.00 93.38 271 LYS A C 1
ATOM 2081 O O . LYS A 1 271 ? 12.340 9.742 -9.761 1.00 93.38 271 LYS A O 1
ATOM 2086 N N . LYS A 1 272 ? 13.476 11.572 -10.473 1.00 92.38 272 LYS A N 1
ATOM 2087 C CA . LYS A 1 272 ? 13.623 12.194 -9.156 1.00 92.38 272 LYS A CA 1
ATOM 2088 C C . LYS A 1 272 ? 12.256 12.579 -8.585 1.00 92.38 272 LYS A C 1
ATOM 2090 O O . LYS A 1 272 ? 11.466 13.221 -9.280 1.00 92.38 272 LYS A O 1
ATOM 2095 N N . TYR A 1 273 ? 12.002 12.206 -7.335 1.00 90.88 273 TYR A N 1
ATOM 2096 C CA . TYR A 1 273 ? 10.881 12.701 -6.534 1.00 90.88 273 TYR A CA 1
ATOM 2097 C C . TYR A 1 273 ? 11.249 12.715 -5.045 1.00 90.88 273 TYR A C 1
ATOM 2099 O O . TYR A 1 273 ? 12.164 12.006 -4.623 1.00 90.88 273 TYR A O 1
ATOM 2107 N N . THR A 1 274 ? 10.516 13.503 -4.264 1.00 88.88 274 THR A N 1
ATOM 2108 C CA . THR A 1 274 ? 10.621 13.560 -2.801 1.00 88.88 274 THR A CA 1
ATOM 2109 C C . THR A 1 274 ? 9.426 12.828 -2.195 1.00 88.88 274 THR A C 1
ATOM 2111 O O . THR A 1 274 ? 8.299 13.029 -2.651 1.00 88.88 274 THR A O 1
ATOM 2114 N N . ASP A 1 275 ? 9.645 11.954 -1.211 1.00 84.31 275 ASP A N 1
ATOM 2115 C CA . ASP A 1 275 ? 8.555 11.237 -0.536 1.00 84.31 275 ASP A CA 1
ATOM 2116 C C . ASP A 1 275 ? 7.947 12.019 0.647 1.00 84.31 275 ASP A C 1
ATOM 2118 O O . ASP A 1 275 ? 8.420 13.087 1.032 1.00 84.31 275 ASP A O 1
ATOM 2122 N N . LEU A 1 276 ? 6.877 11.479 1.243 1.00 79.62 276 LEU A N 1
ATOM 2123 C CA . LEU A 1 276 ? 6.184 12.094 2.386 1.00 79.62 276 LEU A CA 1
ATOM 2124 C C . LEU A 1 276 ? 7.056 12.240 3.650 1.00 79.62 276 LEU A C 1
ATOM 2126 O O . LEU A 1 276 ? 6.669 12.967 4.559 1.00 79.62 276 LEU A O 1
ATOM 2130 N N . LYS A 1 277 ? 8.214 11.568 3.715 1.00 82.44 277 LYS A N 1
ATOM 2131 C CA . LYS A 1 277 ? 9.218 11.685 4.786 1.00 82.44 277 LYS A CA 1
ATOM 2132 C C . LYS A 1 277 ? 10.354 12.652 4.387 1.00 82.44 277 LYS A C 1
ATOM 2134 O O . LYS A 1 277 ? 11.428 12.605 4.973 1.00 82.44 277 LYS A O 1
ATOM 2139 N N . GLN A 1 278 ? 10.127 13.499 3.375 1.00 88.06 278 GLN A N 1
ATOM 2140 C CA . GLN A 1 278 ? 11.078 14.458 2.788 1.00 88.06 278 GLN A CA 1
ATOM 2141 C C . GLN A 1 278 ? 12.368 13.839 2.214 1.00 88.06 278 GLN A C 1
ATOM 2143 O O . GLN A 1 278 ? 13.357 14.536 1.996 1.00 88.06 278 GLN A O 1
ATOM 2148 N N . ARG A 1 279 ? 12.372 12.534 1.906 1.00 86.44 279 ARG A N 1
ATOM 2149 C CA . ARG A 1 279 ? 13.549 11.849 1.345 1.00 86.44 279 ARG A CA 1
ATOM 2150 C C . ARG A 1 279 ? 13.546 11.940 -0.180 1.00 86.44 279 ARG A C 1
ATOM 2152 O O . ARG A 1 279 ? 12.533 11.624 -0.807 1.00 86.44 279 ARG A O 1
ATOM 2159 N N . GLU A 1 280 ? 14.673 12.324 -0.781 1.00 92.12 280 GLU A N 1
ATOM 2160 C CA . GLU A 1 280 ? 14.861 12.259 -2.239 1.00 92.12 280 GLU A CA 1
ATOM 2161 C C . GLU A 1 280 ? 15.092 10.822 -2.728 1.00 92.12 280 GLU A C 1
ATOM 2163 O O . GLU A 1 280 ? 15.887 10.075 -2.162 1.00 92.12 280 GLU A O 1
ATOM 2168 N N . HIS A 1 281 ? 14.476 10.476 -3.861 1.00 92.62 281 HIS A N 1
ATOM 2169 C CA . HIS A 1 281 ? 14.637 9.190 -4.544 1.00 92.62 281 HIS A CA 1
ATOM 2170 C C . HIS A 1 281 ? 14.936 9.407 -6.029 1.00 92.62 281 HIS A C 1
ATOM 2172 O O . HIS A 1 281 ? 14.221 10.149 -6.692 1.00 92.62 281 HIS A O 1
ATOM 2178 N N . GLU A 1 282 ? 15.955 8.741 -6.587 1.00 94.00 282 GLU A N 1
ATOM 2179 C CA . GLU A 1 282 ? 16.327 8.843 -8.020 1.00 94.00 282 GLU A CA 1
ATOM 2180 C C . GLU A 1 282 ? 15.378 8.063 -8.964 1.00 94.00 282 GLU A C 1
ATOM 2182 O O . GLU A 1 282 ? 15.377 8.292 -10.175 1.00 94.00 282 GLU A O 1
ATOM 2187 N N . ALA A 1 283 ? 14.565 7.142 -8.436 1.00 96.06 283 ALA A N 1
ATOM 2188 C CA . ALA A 1 283 ? 13.634 6.317 -9.207 1.00 96.06 283 ALA A CA 1
ATOM 2189 C C . ALA A 1 283 ? 12.291 6.140 -8.487 1.00 96.06 283 ALA A C 1
ATOM 2191 O O . ALA A 1 283 ? 12.245 6.060 -7.260 1.00 96.06 283 ALA A O 1
ATOM 2192 N N . ILE A 1 284 ? 11.210 6.019 -9.259 1.00 94.50 284 ILE A N 1
ATOM 2193 C CA . ILE A 1 284 ? 9.844 5.778 -8.776 1.00 94.50 284 ILE A CA 1
ATOM 2194 C C . ILE A 1 284 ? 9.327 4.428 -9.272 1.00 94.50 284 ILE A C 1
ATOM 2196 O O . ILE A 1 284 ? 9.646 4.003 -10.384 1.00 94.50 284 ILE A O 1
ATOM 2200 N N . ILE A 1 285 ? 8.546 3.747 -8.430 1.00 94.25 285 ILE A N 1
ATOM 2201 C CA . ILE A 1 285 ? 8.067 2.384 -8.669 1.00 94.25 285 ILE A CA 1
ATOM 2202 C C . ILE A 1 285 ? 6.590 2.291 -8.309 1.00 94.25 285 ILE A C 1
ATOM 2204 O O . ILE A 1 285 ? 6.212 2.652 -7.195 1.00 94.25 285 ILE A O 1
ATOM 2208 N N . ILE A 1 286 ? 5.789 1.762 -9.233 1.00 91.12 286 ILE A N 1
ATOM 2209 C CA . ILE A 1 286 ? 4.446 1.265 -8.948 1.00 91.12 286 ILE A CA 1
ATOM 2210 C C . ILE A 1 286 ? 4.551 -0.214 -8.591 1.00 91.12 286 ILE A C 1
ATOM 2212 O O . ILE A 1 286 ? 5.015 -1.016 -9.403 1.00 91.12 286 ILE A O 1
ATOM 2216 N N . THR A 1 287 ? 4.124 -0.573 -7.383 1.00 90.25 287 THR A N 1
ATOM 2217 C CA . THR A 1 287 ? 4.149 -1.963 -6.908 1.00 90.25 287 THR A CA 1
ATOM 2218 C C . THR A 1 287 ? 2.830 -2.696 -7.177 1.00 90.25 287 THR A C 1
ATOM 2220 O O . THR A 1 287 ? 1.747 -2.098 -7.177 1.00 90.25 287 THR A O 1
ATOM 2223 N N . HIS A 1 288 ? 2.883 -4.016 -7.350 1.00 84.81 288 HIS A N 1
ATOM 2224 C CA . HIS A 1 288 ? 1.699 -4.863 -7.229 1.00 84.81 288 HIS A CA 1
ATOM 2225 C C . HIS A 1 288 ? 1.327 -5.066 -5.752 1.00 84.81 288 HIS A C 1
ATOM 2227 O O . HIS A 1 288 ? 2.119 -5.609 -4.979 1.00 84.81 288 HIS A O 1
ATOM 2233 N N . GLY A 1 289 ? 0.118 -4.659 -5.358 1.00 80.94 289 GLY A N 1
ATOM 2234 C CA . GLY A 1 289 ? -0.287 -4.641 -3.948 1.00 80.94 289 GLY A CA 1
ATOM 2235 C C . GLY A 1 289 ? 0.422 -3.545 -3.145 1.00 80.94 289 GLY A C 1
ATOM 2236 O O . GLY A 1 289 ? 0.863 -2.545 -3.711 1.00 80.94 289 GLY A O 1
ATOM 2237 N N . LEU A 1 290 ? 0.496 -3.728 -1.829 1.00 83.19 290 LEU A N 1
ATOM 2238 C CA . LEU A 1 290 ? 1.180 -2.838 -0.886 1.00 83.19 290 LEU A CA 1
ATOM 2239 C C . LEU A 1 290 ? 2.662 -3.246 -0.714 1.00 83.19 290 LEU A C 1
ATOM 2241 O O . LEU A 1 290 ? 3.063 -4.351 -1.089 1.00 83.19 290 LEU A O 1
ATOM 2245 N N . THR A 1 291 ? 3.495 -2.365 -0.159 1.00 89.38 291 THR A N 1
ATOM 2246 C CA . THR A 1 291 ? 4.798 -2.743 0.433 1.00 89.38 291 THR A CA 1
ATOM 2247 C C . THR A 1 291 ? 4.633 -3.238 1.877 1.00 89.38 291 THR A C 1
ATOM 2249 O O . THR A 1 291 ? 3.592 -2.979 2.473 1.00 89.38 291 THR A O 1
ATOM 2252 N N . PRO A 1 292 ? 5.625 -3.913 2.494 1.00 87.38 292 PRO A N 1
ATOM 2253 C CA . PRO A 1 292 ? 5.501 -4.383 3.882 1.00 87.38 292 PRO A CA 1
ATOM 2254 C C . PRO A 1 292 ? 5.195 -3.267 4.901 1.00 87.38 292 PRO A C 1
ATOM 2256 O O . PRO A 1 292 ? 4.338 -3.453 5.762 1.00 87.38 292 PRO A O 1
ATOM 2259 N N . GLU A 1 293 ? 5.816 -2.089 4.743 1.00 84.69 293 GLU A N 1
ATOM 2260 C CA . GLU A 1 293 ? 5.521 -0.866 5.517 1.00 84.69 293 GLU A CA 1
ATOM 2261 C C . GLU A 1 293 ? 4.048 -0.437 5.345 1.00 84.69 293 GLU A C 1
ATOM 2263 O O . GLU A 1 293 ? 3.354 -0.120 6.308 1.00 84.69 293 GLU A O 1
ATOM 2268 N N . GLU A 1 294 ? 3.520 -0.499 4.121 1.00 85.44 294 GLU A N 1
ATOM 2269 C CA . GLU A 1 294 ? 2.121 -0.171 3.829 1.00 85.44 294 GLU A CA 1
ATOM 2270 C C . GLU A 1 294 ? 1.145 -1.239 4.338 1.00 85.44 294 GLU A C 1
ATOM 2272 O O . GLU A 1 294 ? 0.076 -0.891 4.833 1.00 85.44 294 GLU A O 1
ATOM 2277 N N . GLU A 1 295 ? 1.492 -2.527 4.273 1.00 78.62 295 GLU A N 1
ATOM 2278 C CA . GLU A 1 295 ? 0.695 -3.612 4.860 1.00 78.62 295 GLU A CA 1
ATOM 2279 C C . GLU A 1 295 ? 0.650 -3.527 6.387 1.00 78.62 295 GLU A C 1
ATOM 2281 O O . GLU A 1 295 ? -0.329 -3.947 7.001 1.00 78.62 295 GLU A O 1
ATOM 2286 N N . GLU A 1 296 ? 1.689 -2.999 7.030 1.00 75.75 296 GLU A N 1
ATOM 2287 C CA . GLU A 1 296 ? 1.682 -2.686 8.459 1.00 75.75 296 GLU A CA 1
ATOM 2288 C C . GLU A 1 296 ? 0.781 -1.489 8.780 1.00 75.75 296 GLU A C 1
ATOM 2290 O O . GLU A 1 296 ? -0.078 -1.600 9.653 1.00 75.75 296 GLU A O 1
ATOM 2295 N N . ILE A 1 297 ? 0.863 -0.398 8.013 1.00 72.12 297 ILE A N 1
ATOM 2296 C CA . ILE A 1 297 ? -0.028 0.767 8.164 1.00 72.12 297 ILE A CA 1
ATOM 2297 C C . ILE A 1 297 ? -1.504 0.413 7.863 1.00 72.12 297 ILE A C 1
ATOM 2299 O O . ILE A 1 297 ? -2.415 0.979 8.472 1.00 72.12 297 ILE A O 1
ATOM 2303 N N . GLU A 1 298 ? -1.763 -0.539 6.960 1.00 68.00 298 GLU A N 1
ATOM 2304 C CA . GLU A 1 298 ? -3.109 -1.051 6.659 1.00 68.00 298 GLU A CA 1
ATOM 2305 C C . GLU A 1 298 ? -3.652 -1.992 7.748 1.00 68.00 298 GLU A C 1
ATOM 2307 O O . GLU A 1 298 ? -4.846 -1.960 8.043 1.00 68.00 298 GLU A O 1
ATOM 2312 N N . ARG A 1 299 ? -2.792 -2.814 8.369 1.00 60.28 299 ARG A N 1
ATOM 2313 C CA . ARG A 1 299 ? -3.149 -3.647 9.538 1.00 60.28 299 ARG A CA 1
ATOM 2314 C C . ARG A 1 299 ? -3.258 -2.829 10.830 1.00 60.28 299 ARG A C 1
ATOM 2316 O O . ARG A 1 299 ? -3.948 -3.244 11.762 1.00 60.28 299 ARG A O 1
ATOM 2323 N N . GLY A 1 300 ? -2.574 -1.689 10.895 1.00 54.00 300 GLY A N 1
ATOM 2324 C CA . GLY A 1 300 ? -2.663 -0.717 11.975 1.00 54.00 300 GLY A CA 1
ATOM 2325 C C . GLY A 1 300 ? -4.046 -0.067 12.058 1.00 54.00 300 GLY A C 1
ATOM 2326 O O . GLY A 1 300 ? -4.808 -0.032 11.095 1.00 54.00 300 GLY A O 1
ATOM 2327 N N . GLY A 1 301 ? -4.373 0.498 13.223 1.00 39.47 301 GLY A N 1
ATOM 2328 C CA . GLY A 1 301 ? -5.722 0.996 13.536 1.00 39.47 301 GLY A CA 1
ATOM 2329 C C . GLY A 1 301 ? -6.248 2.170 12.692 1.00 39.47 301 GLY A C 1
ATOM 2330 O O . GLY A 1 301 ? -7.337 2.650 12.987 1.00 39.47 301 GLY A O 1
ATOM 2331 N N . GLY A 1 302 ? -5.493 2.640 11.692 1.00 48.41 302 GLY A N 1
ATOM 2332 C CA . GLY A 1 302 ? -5.906 3.677 10.742 1.00 48.41 302 GLY A CA 1
ATOM 2333 C C . GLY A 1 302 ? -6.360 3.161 9.369 1.00 48.41 302 GLY A C 1
ATOM 2334 O O . GLY A 1 302 ? -7.120 3.861 8.711 1.00 48.41 302 GLY A O 1
ATOM 2335 N N . GLY A 1 303 ? -5.938 1.966 8.924 1.00 57.03 303 GLY A N 1
ATOM 2336 C CA . GLY A 1 303 ? -6.319 1.424 7.605 1.00 57.03 303 GLY A CA 1
ATOM 2337 C C . GLY A 1 303 ? -5.911 2.316 6.421 1.00 57.03 303 GLY A C 1
ATOM 2338 O O . GLY A 1 303 ? -6.732 2.597 5.546 1.00 57.03 303 GLY A O 1
ATOM 2339 N N . ASN A 1 304 ? -4.674 2.831 6.451 1.00 67.31 304 ASN A N 1
ATOM 2340 C CA . ASN A 1 304 ? -4.192 3.884 5.545 1.00 67.31 304 ASN A CA 1
ATOM 2341 C C . ASN A 1 304 ? -3.124 3.419 4.535 1.00 67.31 304 ASN A C 1
ATOM 2343 O O . ASN A 1 304 ? -2.614 4.246 3.777 1.00 67.31 304 ASN A O 1
ATOM 2347 N N . GLY A 1 305 ? -2.755 2.136 4.481 1.00 73.50 305 GLY A N 1
ATOM 2348 C CA . GLY A 1 305 ? -1.625 1.669 3.660 1.00 73.50 305 GLY A CA 1
ATOM 2349 C C . GLY A 1 305 ? -1.817 1.955 2.169 1.00 73.50 305 GLY A C 1
ATOM 2350 O O . GLY A 1 305 ? -0.912 2.437 1.486 1.00 73.50 305 GLY A O 1
ATOM 2351 N N . TRP A 1 306 ? -3.050 1.784 1.687 1.00 74.44 306 TRP A N 1
ATOM 2352 C CA . TRP A 1 306 ? -3.454 2.142 0.324 1.00 74.44 306 TRP A CA 1
ATOM 2353 C C . TRP A 1 306 ? -3.321 3.642 0.005 1.00 74.44 306 TRP A C 1
ATOM 2355 O O . TRP A 1 306 ? -3.052 4.000 -1.146 1.00 74.44 306 TRP A O 1
ATOM 2365 N N . TYR A 1 307 ? -3.471 4.525 0.998 1.00 74.50 307 TYR A N 1
ATOM 2366 C CA . TYR A 1 307 ? -3.270 5.968 0.835 1.00 74.50 307 TYR A CA 1
ATOM 2367 C C . TYR A 1 307 ? -1.778 6.324 0.732 1.00 74.50 307 TYR A C 1
ATOM 2369 O O . TYR A 1 307 ? -1.395 7.056 -0.179 1.00 74.50 307 TYR A O 1
ATOM 2377 N N . TYR A 1 308 ? -0.914 5.749 1.576 1.00 79.31 308 TYR A N 1
ATOM 2378 C CA . TYR A 1 308 ? 0.539 5.961 1.473 1.00 79.31 308 TYR A CA 1
ATOM 2379 C C . TYR A 1 308 ? 1.104 5.453 0.136 1.00 79.31 308 TYR A C 1
ATOM 2381 O O . TYR A 1 308 ? 1.840 6.188 -0.527 1.00 79.31 308 TYR A O 1
ATOM 2389 N N . LYS A 1 309 ? 0.647 4.281 -0.331 1.00 84.38 309 LYS A N 1
ATOM 2390 C CA . LYS A 1 309 ? 0.935 3.761 -1.679 1.00 84.38 309 LYS A CA 1
ATOM 2391 C C . LYS A 1 309 ? 0.579 4.760 -2.773 1.00 84.38 309 LYS A C 1
ATOM 2393 O O . LYS A 1 309 ? 1.397 5.071 -3.638 1.00 84.38 309 LYS A O 1
ATOM 2398 N N . SER A 1 310 ? -0.646 5.272 -2.707 1.00 78.06 310 SER A N 1
ATOM 2399 C CA . SER A 1 310 ? -1.184 6.240 -3.661 1.00 78.06 310 SER A CA 1
ATOM 2400 C C . SER A 1 310 ? -0.344 7.515 -3.721 1.00 78.06 310 SER A C 1
ATOM 2402 O O . SER A 1 310 ? -0.031 7.996 -4.808 1.00 78.06 310 SER A O 1
ATOM 2404 N N . GLN A 1 311 ? 0.088 8.026 -2.565 1.00 80.19 311 GLN A N 1
ATOM 2405 C CA . GLN A 1 311 ? 0.936 9.213 -2.497 1.00 80.19 311 GLN A CA 1
ATOM 2406 C C . GLN A 1 311 ? 2.362 8.949 -3.006 1.00 80.19 311 GLN A C 1
ATOM 2408 O O . GLN A 1 311 ? 2.885 9.780 -3.747 1.00 80.19 311 GLN A O 1
ATOM 2413 N N . ARG A 1 312 ? 2.971 7.784 -2.719 1.00 88.50 312 ARG A N 1
ATOM 2414 C CA . ARG A 1 312 ? 4.262 7.383 -3.321 1.00 88.50 312 ARG A CA 1
ATOM 2415 C C . ARG A 1 312 ? 4.190 7.354 -4.849 1.00 88.50 312 ARG A C 1
ATOM 2417 O O . ARG A 1 312 ? 5.115 7.796 -5.523 1.00 88.50 312 ARG A O 1
ATOM 2424 N N . GLU A 1 313 ? 3.114 6.796 -5.393 1.00 87.56 313 GLU A N 1
ATOM 2425 C CA . GLU A 1 313 ? 2.987 6.479 -6.823 1.00 87.56 313 GLU A CA 1
ATOM 2426 C C . GLU A 1 313 ? 2.410 7.642 -7.657 1.00 87.56 313 GLU A C 1
ATOM 2428 O O . GLU A 1 313 ? 2.514 7.643 -8.888 1.00 87.56 313 GLU A O 1
ATOM 2433 N N . SER A 1 314 ? 1.907 8.689 -6.991 1.00 82.56 314 SER A N 1
ATOM 2434 C CA . SER A 1 314 ? 1.419 9.948 -7.581 1.00 82.56 314 SER A CA 1
ATOM 2435 C C . SER A 1 314 ? 2.393 10.591 -8.580 1.00 82.56 314 SER A C 1
ATOM 2437 O O . SER A 1 314 ? 1.976 11.128 -9.602 1.00 82.56 314 SER A O 1
ATOM 2439 N N . SER A 1 315 ? 3.702 10.500 -8.327 1.00 87.12 315 SER A N 1
ATOM 2440 C CA . SER A 1 315 ? 4.735 11.138 -9.150 1.00 87.12 315 SER A CA 1
ATOM 2441 C C . SER A 1 315 ? 5.135 10.338 -10.400 1.00 87.12 315 SER A C 1
ATOM 2443 O O . SER A 1 315 ? 6.024 10.778 -11.137 1.00 87.12 315 SER A O 1
ATOM 2445 N N . PHE A 1 316 ? 4.530 9.179 -10.681 1.00 91.06 316 PHE A N 1
ATOM 2446 C CA . PHE A 1 316 ? 4.882 8.364 -11.852 1.00 91.06 316 PHE A CA 1
ATOM 2447 C C . PHE A 1 316 ? 4.583 9.104 -13.185 1.00 91.06 316 PHE A C 1
ATOM 2449 O O . PHE A 1 316 ? 3.613 9.861 -13.246 1.00 91.06 316 PHE A O 1
ATOM 2456 N N . PRO A 1 317 ? 5.379 8.947 -14.266 1.00 92.00 317 PRO A N 1
ATOM 2457 C CA . PRO A 1 317 ? 5.114 9.618 -15.546 1.00 92.00 317 PRO A CA 1
ATOM 2458 C C . PRO A 1 317 ? 3.866 9.063 -16.250 1.00 92.00 317 PRO A C 1
ATOM 2460 O O . PRO A 1 317 ? 3.852 7.918 -16.717 1.00 92.00 317 PRO A O 1
ATOM 2463 N N . ILE A 1 318 ? 2.816 9.876 -16.360 1.00 91.19 318 ILE A N 1
ATOM 2464 C CA . ILE A 1 318 ? 1.526 9.452 -16.921 1.00 91.19 318 ILE A CA 1
ATOM 2465 C C . ILE A 1 318 ? 1.604 9.147 -18.430 1.00 91.19 318 ILE A C 1
ATOM 2467 O O . ILE A 1 318 ? 0.864 8.310 -18.948 1.00 91.19 318 ILE A O 1
ATOM 2471 N N . GLU A 1 319 ? 2.579 9.731 -19.127 1.00 92.19 319 GLU A N 1
ATOM 2472 C CA . GLU A 1 319 ? 2.873 9.495 -20.543 1.00 92.19 319 GLU A CA 1
ATOM 2473 C C . GLU A 1 319 ? 3.364 8.061 -20.805 1.00 92.19 319 GLU A C 1
ATOM 2475 O O . GLU A 1 319 ? 3.195 7.537 -21.907 1.00 92.19 319 GLU A O 1
ATOM 2480 N N . LEU A 1 320 ? 3.969 7.399 -19.809 1.00 93.31 320 LEU A N 1
ATOM 2481 C CA . LEU A 1 320 ? 4.339 5.983 -19.912 1.00 93.31 320 LEU A CA 1
ATOM 2482 C C . LEU A 1 320 ? 3.101 5.082 -19.817 1.00 93.31 320 LEU A C 1
ATOM 2484 O O . LEU A 1 320 ? 3.010 4.101 -20.555 1.00 93.31 320 LEU A O 1
ATOM 2488 N N . ALA A 1 321 ? 2.121 5.444 -18.983 1.00 90.00 321 ALA A N 1
ATOM 2489 C CA . ALA A 1 321 ? 0.840 4.742 -18.902 1.00 90.00 321 ALA A CA 1
ATOM 2490 C C . ALA A 1 321 ? 0.028 4.900 -20.200 1.00 90.00 321 ALA A C 1
ATOM 2492 O O . ALA A 1 321 ? -0.492 3.924 -20.733 1.00 90.00 321 ALA A O 1
ATOM 2493 N N . GLU A 1 322 ? -0.015 6.110 -20.763 1.00 92.12 322 GLU A N 1
ATOM 2494 C CA . GLU A 1 322 ? -0.670 6.404 -22.044 1.00 92.12 322 GLU A CA 1
ATOM 2495 C C . GLU A 1 322 ? -0.081 5.574 -23.203 1.00 92.12 322 GLU A C 1
ATOM 2497 O O . GLU A 1 322 ? -0.822 4.978 -23.988 1.00 92.12 322 GLU A O 1
ATOM 2502 N N . LYS A 1 323 ? 1.251 5.434 -23.263 1.00 93.25 323 LYS A N 1
ATOM 2503 C CA . LYS A 1 323 ? 1.929 4.537 -24.219 1.00 93.25 323 LYS A CA 1
ATOM 2504 C C . LYS A 1 323 ? 1.584 3.065 -23.985 1.00 93.25 323 LYS A C 1
ATOM 2506 O O . LYS A 1 323 ? 1.372 2.333 -24.951 1.00 93.25 323 LYS A O 1
ATOM 2511 N N . ALA A 1 324 ? 1.495 2.633 -22.728 1.00 92.44 324 ALA A N 1
ATOM 2512 C CA . ALA A 1 324 ? 1.123 1.264 -22.383 1.00 92.44 324 ALA A CA 1
ATOM 2513 C C . ALA A 1 324 ? -0.333 0.931 -22.764 1.00 92.44 324 ALA A C 1
ATOM 2515 O O . ALA A 1 324 ? -0.623 -0.192 -23.172 1.00 92.44 324 ALA A O 1
ATOM 2516 N N . LEU A 1 325 ? -1.245 1.908 -22.719 1.00 92.75 325 LEU A N 1
ATOM 2517 C CA . LEU A 1 325 ? -2.625 1.761 -23.201 1.00 92.75 325 LEU A CA 1
ATOM 2518 C C . LEU A 1 325 ? -2.708 1.638 -24.730 1.00 92.75 325 LEU A C 1
ATOM 2520 O O . LEU A 1 325 ? -3.568 0.925 -25.248 1.00 92.75 325 LEU A O 1
ATOM 2524 N N . ALA A 1 326 ? -1.779 2.259 -25.460 1.00 92.50 326 ALA A N 1
ATOM 2525 C CA . ALA A 1 326 ? -1.645 2.106 -26.909 1.00 92.50 326 ALA A CA 1
ATOM 2526 C C . ALA A 1 326 ? -0.951 0.791 -27.344 1.00 92.50 326 ALA A C 1
ATOM 2528 O O . ALA A 1 326 ? -0.897 0.499 -28.543 1.00 92.50 326 ALA A O 1
ATOM 2529 N N . LEU A 1 327 ? -0.429 -0.011 -26.403 1.00 92.31 327 LEU A N 1
ATOM 2530 C CA . LEU A 1 327 ? 0.374 -1.208 -26.680 1.00 92.31 327 LEU A CA 1
ATOM 2531 C C . LEU A 1 327 ? -0.342 -2.218 -27.590 1.00 92.31 327 LEU A C 1
ATOM 2533 O O . LEU A 1 327 ? -1.505 -2.571 -27.372 1.00 92.31 327 LEU A O 1
ATOM 2537 N N . LYS A 1 328 ? 0.399 -2.740 -28.570 1.00 93.50 328 LYS A N 1
ATOM 2538 C CA . LYS A 1 328 ? 0.005 -3.826 -29.474 1.00 93.50 328 LYS A CA 1
ATOM 2539 C C . LYS A 1 328 ? 1.156 -4.812 -29.628 1.00 93.50 328 LYS A C 1
ATOM 2541 O O . LYS A 1 328 ? 2.128 -4.508 -30.319 1.00 93.50 328 LYS A O 1
ATOM 2546 N N . ILE A 1 329 ? 1.058 -5.985 -29.003 1.00 94.19 329 ILE A N 1
ATOM 2547 C CA . ILE A 1 329 ? 2.145 -6.975 -29.018 1.00 94.19 329 ILE A CA 1
ATOM 2548 C C . ILE A 1 329 ? 2.491 -7.445 -30.437 1.00 94.19 329 ILE A C 1
ATOM 2550 O O . ILE A 1 329 ? 3.656 -7.699 -30.738 1.00 94.19 329 ILE A O 1
ATOM 2554 N N . GLU A 1 330 ? 1.511 -7.467 -31.342 1.00 94.38 330 GLU A N 1
ATOM 2555 C CA . GLU A 1 330 ? 1.675 -7.828 -32.750 1.00 94.38 330 GLU A CA 1
ATOM 2556 C C . GLU A 1 330 ? 2.576 -6.847 -33.530 1.00 94.38 330 GLU A C 1
ATOM 2558 O O . GLU A 1 330 ? 3.174 -7.224 -34.539 1.00 94.38 330 GLU A O 1
ATOM 2563 N N . HIS A 1 331 ? 2.731 -5.609 -33.049 1.00 93.44 331 HIS A N 1
ATOM 2564 C CA . HIS A 1 331 ? 3.605 -4.587 -33.638 1.00 93.44 331 HIS A CA 1
ATOM 2565 C C . HIS A 1 331 ? 5.034 -4.590 -33.065 1.00 93.44 331 HIS A C 1
ATOM 2567 O O . HIS A 1 331 ? 5.849 -3.777 -33.489 1.00 93.44 331 HIS A O 1
ATOM 2573 N N . SER A 1 332 ? 5.354 -5.474 -32.115 1.00 93.00 332 SER A N 1
ATOM 2574 C CA . SER A 1 332 ? 6.676 -5.491 -31.476 1.00 93.00 332 SER A CA 1
ATOM 2575 C C . SER A 1 332 ? 7.809 -5.916 -32.425 1.00 93.00 332 SER A C 1
ATOM 2577 O O . SER A 1 332 ? 7.623 -6.713 -33.351 1.00 93.00 332 SER A O 1
ATOM 2579 N N . GLU A 1 333 ? 8.998 -5.364 -32.184 1.00 92.81 333 GLU A N 1
ATOM 2580 C CA . GLU A 1 333 ? 10.195 -5.463 -33.018 1.00 92.81 333 GLU A CA 1
ATOM 2581 C C . GLU A 1 333 ? 11.304 -6.298 -32.360 1.00 92.81 333 GLU A C 1
ATOM 2583 O O . GLU A 1 333 ? 11.393 -6.411 -31.133 1.00 92.81 333 GLU A O 1
ATOM 2588 N N . ALA A 1 334 ? 12.192 -6.855 -33.189 1.00 89.06 334 ALA A N 1
ATOM 2589 C CA . ALA A 1 334 ? 13.343 -7.645 -32.765 1.00 89.06 334 ALA A CA 1
ATOM 2590 C C . ALA A 1 334 ? 14.620 -7.217 -33.488 1.00 89.06 334 ALA A C 1
ATOM 2592 O O . ALA A 1 334 ? 14.606 -6.952 -34.688 1.00 89.06 334 ALA A O 1
ATOM 2593 N N . THR A 1 335 ? 15.747 -7.253 -32.775 1.00 84.25 335 THR A N 1
ATOM 2594 C CA . THR A 1 335 ? 17.080 -7.057 -33.368 1.00 84.25 335 THR A CA 1
ATOM 2595 C C . THR A 1 335 ? 17.464 -8.221 -34.295 1.00 84.25 335 THR A C 1
ATOM 2597 O O . THR A 1 335 ? 18.179 -8.014 -35.272 1.00 84.25 335 THR A O 1
ATOM 2600 N N . VAL A 1 336 ? 16.951 -9.430 -34.031 1.00 85.31 336 VAL A N 1
ATOM 2601 C CA . VAL A 1 336 ? 17.047 -10.593 -34.924 1.00 85.31 336 VAL A CA 1
ATOM 2602 C C . VAL A 1 336 ? 15.632 -10.945 -35.411 1.00 85.31 336 VAL A C 1
ATOM 2604 O O . VAL A 1 336 ? 14.797 -11.324 -34.591 1.00 85.31 336 VAL A O 1
ATOM 2607 N N . PRO A 1 337 ? 15.313 -10.852 -36.718 1.00 86.81 337 PRO A N 1
ATOM 2608 C CA . PRO A 1 337 ? 13.935 -11.013 -37.200 1.00 86.81 337 PRO A CA 1
ATOM 2609 C C . PRO A 1 337 ? 13.260 -12.353 -36.862 1.00 86.81 337 PRO A C 1
ATOM 2611 O O . PRO A 1 337 ? 12.039 -12.396 -36.727 1.00 86.81 337 PRO A O 1
ATOM 2614 N N . VAL A 1 338 ? 14.032 -13.436 -36.693 1.00 89.44 338 VAL A N 1
ATOM 2615 C CA . VAL A 1 338 ? 13.485 -14.760 -36.340 1.00 89.44 338 VAL A CA 1
ATOM 2616 C C . VAL A 1 338 ? 12.951 -14.817 -34.905 1.00 89.44 338 VAL A C 1
ATOM 2618 O O . VAL A 1 338 ? 11.998 -15.551 -34.648 1.00 89.44 338 VAL A O 1
ATOM 2621 N N . ASP A 1 339 ? 13.492 -14.009 -33.985 1.00 89.81 339 ASP A N 1
ATOM 2622 C CA . ASP A 1 339 ? 13.017 -13.933 -32.599 1.00 89.81 339 ASP A CA 1
ATOM 2623 C C . ASP A 1 339 ? 11.560 -13.466 -32.577 1.00 89.81 339 ASP A C 1
ATOM 2625 O O . ASP A 1 339 ? 10.715 -14.085 -31.934 1.00 89.81 339 ASP A O 1
ATOM 2629 N N . ARG A 1 340 ? 11.242 -12.423 -33.363 1.00 92.31 340 ARG A N 1
ATOM 2630 C CA . ARG A 1 340 ? 9.873 -11.908 -33.509 1.00 92.31 340 ARG A CA 1
ATOM 2631 C C . ARG A 1 340 ? 8.914 -13.000 -33.975 1.00 92.31 340 ARG A C 1
ATOM 2633 O O . ARG A 1 340 ? 7.816 -13.103 -33.432 1.00 92.31 340 ARG A O 1
ATOM 2640 N N . SER A 1 341 ? 9.328 -13.818 -34.945 1.00 92.31 341 SER A N 1
ATOM 2641 C CA . SER A 1 341 ? 8.537 -14.963 -35.403 1.00 92.31 341 SER A CA 1
ATOM 2642 C C . SER A 1 341 ? 8.295 -15.964 -34.273 1.00 92.31 341 SER A C 1
ATOM 2644 O O . SER A 1 341 ? 7.151 -16.225 -33.901 1.00 92.31 341 SER A O 1
ATOM 2646 N N . ARG A 1 342 ? 9.376 -16.452 -33.658 1.00 92.81 342 ARG A N 1
ATOM 2647 C CA . ARG A 1 342 ? 9.345 -17.488 -32.616 1.00 92.81 342 ARG A CA 1
ATOM 2648 C C . ARG A 1 342 ? 8.531 -17.074 -31.400 1.00 92.81 342 ARG A C 1
ATOM 2650 O O . ARG A 1 342 ? 7.725 -17.859 -30.908 1.00 92.81 342 ARG A O 1
ATOM 2657 N N . ILE A 1 343 ? 8.697 -15.838 -30.941 1.00 92.50 343 ILE A N 1
ATOM 2658 C CA . ILE A 1 343 ? 7.993 -15.296 -29.778 1.00 92.50 343 ILE A CA 1
ATOM 2659 C C . ILE A 1 343 ? 6.508 -15.149 -30.067 1.00 92.50 343 ILE A C 1
ATOM 2661 O O . ILE A 1 343 ? 5.701 -15.732 -29.343 1.00 92.50 343 ILE A O 1
ATOM 2665 N N . LEU A 1 344 ? 6.132 -14.433 -31.131 1.00 93.69 344 LEU A N 1
ATOM 2666 C CA . LEU A 1 344 ? 4.722 -14.191 -31.429 1.00 93.69 344 LEU A CA 1
ATOM 2667 C C . LEU A 1 344 ? 3.979 -15.505 -31.726 1.00 93.69 344 LEU A C 1
ATOM 2669 O O . LEU A 1 344 ? 2.823 -15.645 -31.332 1.00 93.69 344 LEU A O 1
ATOM 2673 N N . ASN A 1 345 ? 4.639 -16.505 -32.316 1.00 94.00 345 ASN A N 1
ATOM 2674 C CA . ASN A 1 345 ? 4.067 -17.842 -32.501 1.00 94.00 345 ASN A CA 1
ATOM 2675 C C . ASN A 1 345 ? 4.034 -18.668 -31.192 1.00 94.00 345 ASN A C 1
ATOM 2677 O O . ASN A 1 345 ? 3.060 -19.372 -30.935 1.00 94.00 345 ASN A O 1
ATOM 2681 N N . SER A 1 346 ? 5.024 -18.559 -30.298 1.00 92.00 346 SER A N 1
ATOM 2682 C CA . SER A 1 346 ? 4.951 -19.186 -28.961 1.00 92.00 346 SER A CA 1
ATOM 2683 C C . SER A 1 346 ? 3.814 -18.594 -28.111 1.00 92.00 346 SER A C 1
ATOM 2685 O O . SER A 1 346 ? 3.155 -19.314 -27.357 1.00 92.00 346 SER A O 1
ATOM 2687 N N . ILE A 1 347 ? 3.500 -17.306 -28.313 1.00 90.69 347 ILE A N 1
ATOM 2688 C CA . ILE A 1 347 ? 2.337 -16.642 -27.721 1.00 90.69 347 ILE A CA 1
ATOM 2689 C C . ILE A 1 347 ? 1.035 -17.181 -28.337 1.00 90.69 347 ILE A C 1
ATOM 2691 O O . ILE A 1 347 ? 0.077 -17.371 -27.597 1.00 90.69 347 ILE A O 1
ATOM 2695 N N . THR A 1 348 ? 0.963 -17.548 -29.623 1.00 91.06 348 THR A N 1
ATOM 2696 C CA . THR A 1 348 ? -0.233 -18.254 -30.149 1.00 91.06 348 THR A CA 1
ATOM 2697 C C . THR A 1 348 ? -0.327 -19.726 -29.735 1.00 91.06 348 THR A C 1
ATOM 2699 O O . THR A 1 348 ? -1.371 -20.339 -29.942 1.00 91.06 348 THR A O 1
ATOM 2702 N N . GLY A 1 349 ? 0.712 -20.282 -29.101 1.00 87.62 349 GLY A N 1
ATOM 2703 C CA . GLY A 1 349 ? 0.748 -21.671 -28.638 1.00 87.62 349 GLY A CA 1
ATOM 2704 C C . GLY A 1 349 ? 1.444 -22.643 -29.594 1.00 87.62 349 GLY A C 1
ATOM 2705 O O . GLY A 1 349 ? 1.378 -23.845 -29.363 1.00 87.62 349 GLY A O 1
ATOM 2706 N N . ALA A 1 350 ? 2.135 -22.157 -30.633 1.00 89.31 350 ALA A N 1
ATOM 2707 C CA . ALA A 1 350 ? 2.981 -22.991 -31.491 1.00 89.31 350 ALA A CA 1
ATOM 2708 C C . ALA A 1 350 ? 4.006 -23.786 -30.662 1.00 89.31 350 ALA A C 1
ATOM 2710 O O . ALA A 1 350 ? 4.588 -23.246 -29.717 1.00 89.31 350 ALA A O 1
ATOM 2711 N N . SER A 1 351 ? 4.258 -25.050 -31.017 1.00 85.00 351 SER A N 1
ATOM 2712 C CA . SER A 1 351 ? 5.091 -25.953 -30.197 1.00 85.00 351 SER A CA 1
ATOM 2713 C C . SER A 1 351 ? 6.132 -26.756 -30.973 1.00 85.00 351 SER A C 1
ATOM 2715 O O . SER A 1 351 ? 7.040 -27.310 -30.358 1.00 85.00 351 SER A O 1
ATOM 2717 N N . SER A 1 352 ? 6.068 -26.795 -32.305 1.00 88.06 352 SER A N 1
ATOM 2718 C CA . SER A 1 352 ? 7.157 -27.311 -33.140 1.00 88.06 352 SER A CA 1
ATOM 2719 C C . SER A 1 352 ? 7.992 -26.171 -33.755 1.00 88.06 352 SER A C 1
ATOM 2721 O O . SER A 1 352 ? 7.450 -25.101 -34.048 1.00 88.06 352 SER A O 1
ATOM 2723 N N . PRO A 1 353 ? 9.295 -26.376 -34.038 1.00 86.12 353 PRO A N 1
ATOM 2724 C CA . PRO A 1 353 ? 10.126 -25.368 -34.709 1.00 86.12 353 PRO A CA 1
ATOM 2725 C C . PRO A 1 353 ? 9.542 -24.893 -36.050 1.00 86.12 353 PRO A C 1
ATOM 2727 O O . PRO A 1 353 ? 9.563 -23.707 -36.353 1.00 86.12 353 PRO A O 1
ATOM 2730 N N . ALA A 1 354 ? 8.917 -25.801 -36.810 1.00 88.19 354 ALA A N 1
ATOM 2731 C CA . ALA A 1 354 ? 8.262 -25.504 -38.089 1.00 88.19 354 ALA A CA 1
ATOM 2732 C C . ALA A 1 354 ? 6.905 -24.770 -37.963 1.00 88.19 354 ALA A C 1
ATOM 2734 O O . ALA A 1 354 ? 6.245 -24.507 -38.973 1.00 88.19 354 ALA A O 1
ATOM 2735 N N . GLU A 1 355 ? 6.461 -24.466 -36.742 1.00 90.25 355 GLU A N 1
ATOM 2736 C CA . GLU A 1 355 ? 5.378 -23.522 -36.440 1.00 90.25 355 GLU A CA 1
ATOM 2737 C C . GLU A 1 355 ? 5.938 -22.211 -35.887 1.00 90.25 355 GLU A C 1
ATOM 2739 O O . GLU A 1 355 ? 5.496 -21.147 -36.307 1.00 90.25 355 GLU A O 1
ATOM 2744 N N . LEU A 1 356 ? 6.943 -22.287 -35.009 1.00 90.75 356 LEU A N 1
ATOM 2745 C CA . LEU A 1 356 ? 7.623 -21.129 -34.425 1.00 90.75 356 LEU A CA 1
ATOM 2746 C C . LEU A 1 356 ? 8.322 -20.258 -35.486 1.00 90.75 356 LEU A C 1
ATOM 2748 O O . LEU A 1 356 ? 8.230 -19.035 -35.418 1.00 90.75 356 LEU A O 1
ATOM 2752 N N . ASP A 1 357 ? 8.942 -20.865 -36.503 1.00 91.69 357 ASP A N 1
ATOM 2753 C CA . ASP A 1 357 ? 9.654 -20.167 -37.589 1.00 91.69 357 ASP A CA 1
ATOM 2754 C C . ASP A 1 357 ? 8.735 -19.584 -38.693 1.00 91.69 357 ASP A C 1
ATOM 2756 O O . ASP A 1 357 ? 9.228 -19.048 -39.687 1.00 91.69 357 ASP A O 1
ATOM 2760 N N . ARG A 1 358 ? 7.400 -19.672 -38.564 1.00 92.50 358 ARG A N 1
ATOM 2761 C CA . ARG A 1 358 ? 6.452 -19.093 -39.542 1.00 92.50 358 ARG A CA 1
ATOM 2762 C C . ARG A 1 358 ? 6.353 -17.573 -39.405 1.00 92.50 358 ARG A C 1
ATOM 2764 O O . ARG A 1 358 ? 6.614 -17.024 -38.338 1.00 92.50 358 ARG A O 1
ATOM 2771 N N . GLU A 1 359 ? 5.901 -16.883 -40.452 1.00 91.50 359 GLU A N 1
ATOM 2772 C CA . GLU A 1 359 ? 5.501 -15.476 -40.309 1.00 91.50 359 GLU A CA 1
ATOM 2773 C C . GLU A 1 359 ? 4.347 -15.351 -39.293 1.00 91.50 359 GLU A C 1
ATOM 2775 O O . GLU A 1 359 ? 3.347 -16.063 -39.437 1.00 91.50 359 GLU A O 1
ATOM 2780 N N . PRO A 1 360 ? 4.455 -14.473 -38.276 1.00 90.69 360 PRO A N 1
ATOM 2781 C CA . PRO A 1 360 ? 3.378 -14.230 -37.324 1.00 90.69 360 PRO A CA 1
ATOM 2782 C C . PRO A 1 360 ? 2.088 -13.762 -37.982 1.00 90.69 360 PRO A C 1
ATOM 2784 O O . PRO A 1 360 ? 2.093 -12.999 -38.950 1.00 90.69 360 PRO A O 1
ATOM 2787 N N . HIS A 1 361 ? 0.969 -14.146 -37.378 1.00 88.31 361 HIS A N 1
ATOM 2788 C CA . HIS A 1 361 ? -0.333 -13.618 -37.750 1.00 88.31 361 HIS A CA 1
ATOM 2789 C C . HIS A 1 361 ? -0.382 -12.090 -37.572 1.00 88.31 361 HIS A C 1
ATOM 2791 O O . HIS A 1 361 ? 0.123 -11.548 -36.594 1.00 88.31 361 HIS A O 1
ATOM 2797 N N . VAL A 1 362 ? -1.052 -11.386 -38.489 1.00 86.75 362 VAL A N 1
ATOM 2798 C CA . VAL A 1 362 ? -1.284 -9.929 -38.376 1.00 86.75 362 VAL A CA 1
ATOM 2799 C C . VAL A 1 362 ? -2.302 -9.604 -37.267 1.00 86.75 362 VAL A C 1
ATOM 2801 O O . VAL A 1 362 ? -2.312 -8.505 -36.726 1.00 86.75 362 VAL A O 1
ATOM 2804 N N . SER A 1 363 ? -3.157 -10.567 -36.910 1.00 90.44 363 SER A N 1
ATOM 2805 C CA . SER A 1 363 ? -4.075 -10.516 -35.763 1.00 90.44 363 SER A CA 1
ATOM 2806 C C . SER A 1 363 ? -4.345 -11.936 -35.258 1.00 90.44 363 SER A C 1
ATOM 2808 O O . SER A 1 363 ? -4.351 -12.881 -36.050 1.00 90.44 363 SER A O 1
ATOM 2810 N N . HIS A 1 364 ? -4.538 -12.105 -33.950 1.00 93.56 364 HIS A N 1
ATOM 2811 C CA . HIS A 1 364 ? -4.827 -13.401 -33.335 1.00 93.56 364 HIS A CA 1
ATOM 2812 C C . HIS A 1 364 ? -5.536 -13.206 -31.989 1.00 93.56 364 HIS A C 1
ATOM 2814 O O . HIS A 1 364 ? -5.159 -12.321 -31.226 1.00 93.56 364 HIS A O 1
ATOM 2820 N N . ALA A 1 365 ? -6.490 -14.078 -31.648 1.00 91.62 365 ALA A N 1
ATOM 2821 C CA . ALA A 1 365 ? -7.312 -13.926 -30.442 1.00 91.62 365 ALA A CA 1
ATOM 2822 C C . ALA A 1 365 ? -6.496 -13.895 -29.131 1.00 91.62 365 ALA A C 1
ATOM 2824 O O . ALA A 1 365 ? -6.833 -13.155 -28.209 1.00 91.62 365 ALA A O 1
ATOM 2825 N N . GLU A 1 366 ? -5.391 -14.649 -29.053 1.00 91.00 366 GLU A N 1
ATOM 2826 C CA . GLU A 1 366 ? -4.464 -14.569 -27.910 1.00 91.00 366 GLU A CA 1
ATOM 2827 C C . GLU A 1 366 ? -3.652 -13.260 -27.886 1.00 91.00 366 GLU A C 1
ATOM 2829 O O . GLU A 1 366 ? -3.295 -12.810 -26.802 1.00 91.00 366 GLU A O 1
ATOM 2834 N N . TYR A 1 367 ? -3.408 -12.603 -29.029 1.00 93.38 367 TYR A N 1
ATOM 2835 C CA . TYR A 1 367 ? -2.820 -11.255 -29.035 1.00 93.38 367 TYR A CA 1
ATOM 2836 C C . TYR A 1 367 ? -3.836 -10.236 -28.534 1.00 93.38 367 TYR A C 1
ATOM 2838 O O . TYR A 1 367 ? -3.516 -9.448 -27.652 1.00 93.38 367 TYR A O 1
ATOM 2846 N N . ASP A 1 368 ? -5.080 -10.296 -29.020 1.00 92.62 368 ASP A N 1
ATOM 2847 C CA . ASP A 1 368 ? -6.163 -9.431 -28.545 1.00 92.62 368 ASP A CA 1
ATOM 2848 C C . ASP A 1 368 ? -6.392 -9.595 -27.038 1.00 92.62 368 ASP A C 1
ATOM 2850 O O . ASP A 1 368 ? -6.632 -8.614 -26.339 1.00 92.62 368 ASP A O 1
ATOM 2854 N N . ARG A 1 369 ? -6.293 -10.825 -26.522 1.00 90.88 369 ARG A N 1
ATOM 2855 C CA . ARG A 1 369 ? -6.357 -11.125 -25.088 1.00 90.88 369 ARG A CA 1
ATOM 2856 C C . ARG A 1 369 ? -5.177 -10.520 -24.324 1.00 90.88 369 ARG A C 1
ATOM 2858 O O . ARG A 1 369 ? -5.412 -9.738 -23.410 1.00 90.88 369 ARG A O 1
ATOM 2865 N N . VAL A 1 370 ? -3.932 -10.840 -24.694 1.00 91.62 370 VAL A N 1
ATOM 2866 C CA . VAL A 1 370 ? -2.733 -10.324 -24.003 1.00 91.62 370 VAL A CA 1
ATOM 2867 C C . VAL A 1 370 ? -2.691 -8.793 -24.042 1.00 91.62 370 VAL A C 1
ATOM 2869 O O . VAL A 1 370 ? -2.428 -8.169 -23.018 1.00 91.62 370 VAL A O 1
ATOM 2872 N N . ASN A 1 371 ? -3.048 -8.181 -25.176 1.00 93.81 371 ASN A N 1
ATOM 2873 C CA . ASN A 1 371 ? -3.204 -6.733 -25.315 1.00 93.81 371 ASN A CA 1
ATOM 2874 C C . ASN A 1 371 ? -4.197 -6.161 -24.287 1.00 93.81 371 ASN A C 1
ATOM 2876 O O . ASN A 1 371 ? -3.871 -5.190 -23.611 1.00 93.81 371 ASN A O 1
ATOM 2880 N N . ARG A 1 372 ? -5.393 -6.752 -24.137 1.00 93.19 372 ARG A N 1
ATOM 2881 C CA . ARG A 1 372 ? -6.402 -6.290 -23.161 1.00 93.19 372 ARG A CA 1
ATOM 2882 C C . ARG A 1 372 ? -5.909 -6.451 -21.721 1.00 93.19 372 ARG A C 1
ATOM 2884 O O . ARG A 1 372 ? -5.929 -5.477 -20.974 1.00 93.19 372 ARG A O 1
ATOM 2891 N N . GLN A 1 373 ? -5.386 -7.628 -21.365 1.00 90.38 373 GLN A N 1
ATOM 2892 C CA . GLN A 1 373 ? -4.877 -7.906 -20.015 1.00 90.38 373 GLN A CA 1
ATOM 2893 C C . GLN A 1 373 ? -3.717 -6.967 -19.619 1.00 90.38 373 GLN A C 1
ATOM 2895 O O . GLN A 1 373 ? -3.693 -6.463 -18.496 1.00 90.38 373 GLN A O 1
ATOM 2900 N N . LEU A 1 374 ? -2.776 -6.689 -20.535 1.00 90.50 374 LEU A N 1
ATOM 2901 C CA . LEU A 1 374 ? -1.659 -5.771 -20.280 1.00 90.50 374 LEU A CA 1
ATOM 2902 C C . LEU A 1 374 ? -2.133 -4.325 -20.126 1.00 90.50 374 LEU A C 1
ATOM 2904 O O . LEU A 1 374 ? -1.827 -3.699 -19.114 1.00 90.50 374 LEU A O 1
ATOM 2908 N N . ARG A 1 375 ? -2.925 -3.801 -21.073 1.00 93.62 375 ARG A N 1
ATOM 2909 C CA . ARG A 1 375 ? -3.466 -2.431 -20.990 1.00 93.62 375 ARG A CA 1
ATOM 2910 C C . ARG A 1 375 ? -4.241 -2.212 -19.689 1.00 93.62 375 ARG A C 1
ATOM 2912 O O . ARG A 1 375 ? -4.063 -1.184 -19.046 1.00 93.62 375 ARG A O 1
ATOM 2919 N N . ALA A 1 376 ? -5.045 -3.191 -19.269 1.00 91.38 376 ALA A N 1
ATOM 2920 C CA . ALA A 1 376 ? -5.784 -3.132 -18.012 1.00 91.38 376 ALA A CA 1
ATOM 2921 C C . ALA A 1 376 ? -4.882 -3.155 -16.770 1.00 91.38 376 ALA A C 1
ATOM 2923 O O . ALA A 1 376 ? -5.205 -2.490 -15.790 1.00 91.38 376 ALA A O 1
ATOM 2924 N N . ALA A 1 377 ? -3.746 -3.862 -16.791 1.00 87.44 377 ALA A N 1
ATOM 2925 C CA . ALA A 1 377 ? -2.778 -3.799 -15.697 1.00 87.44 377 ALA A CA 1
ATOM 2926 C C . ALA A 1 377 ? -2.242 -2.366 -15.516 1.00 87.44 377 ALA A C 1
ATOM 2928 O O . ALA A 1 377 ? -2.354 -1.812 -14.424 1.00 87.44 377 ALA A O 1
ATOM 2929 N N . PHE A 1 378 ? -1.765 -1.724 -16.589 1.00 87.25 378 PHE A N 1
ATOM 2930 C CA . PHE A 1 378 ? -1.315 -0.325 -16.528 1.00 87.25 378 PHE A CA 1
ATOM 2931 C C . PHE A 1 378 ? -2.454 0.650 -16.185 1.00 87.25 378 PHE A C 1
ATOM 2933 O O . PHE A 1 378 ? -2.233 1.590 -15.424 1.00 87.25 378 PHE A O 1
ATOM 2940 N N . ALA A 1 379 ? -3.678 0.409 -16.672 1.00 90.25 379 ALA A N 1
ATOM 2941 C CA . ALA A 1 379 ? -4.848 1.210 -16.310 1.00 90.25 379 ALA A CA 1
ATOM 2942 C C . ALA A 1 379 ? -5.118 1.176 -14.796 1.00 90.25 379 ALA A C 1
ATOM 2944 O O . ALA A 1 379 ? -5.221 2.221 -14.163 1.00 90.25 379 ALA A O 1
ATOM 2945 N N . VAL A 1 380 ? -5.199 -0.018 -14.202 1.00 86.25 380 VAL A N 1
ATOM 2946 C CA . VAL A 1 380 ? -5.462 -0.193 -12.763 1.00 86.25 380 VAL A CA 1
ATOM 2947 C C . VAL A 1 380 ? -4.370 0.461 -11.916 1.00 86.25 380 VAL A C 1
ATOM 2949 O O . VAL A 1 380 ? -4.677 1.148 -10.946 1.00 86.25 380 VAL A O 1
ATOM 2952 N N . HIS A 1 381 ? -3.106 0.298 -12.309 1.00 79.94 381 HIS A N 1
ATOM 2953 C CA . HIS A 1 381 ? -1.959 0.818 -11.569 1.00 79.94 381 HIS A CA 1
ATOM 2954 C C . HIS A 1 381 ? -1.790 2.344 -11.652 1.00 79.94 381 HIS A C 1
ATOM 2956 O O . HIS A 1 381 ? -1.374 2.954 -10.672 1.00 79.94 381 HIS A O 1
ATOM 2962 N N . CYS A 1 382 ? -2.151 2.982 -12.769 1.00 86.38 382 CYS A N 1
ATOM 2963 C CA . CYS A 1 382 ? -1.955 4.426 -12.961 1.00 86.38 382 CYS A CA 1
ATOM 2964 C C . CYS A 1 382 ? -3.233 5.272 -12.778 1.00 86.38 382 CYS A C 1
ATOM 2966 O O . CYS A 1 382 ? -3.205 6.471 -13.054 1.00 86.38 382 CYS A O 1
ATOM 2968 N N . TRP A 1 383 ? -4.364 4.683 -12.362 1.00 88.06 383 TRP A N 1
ATOM 2969 C CA . TRP A 1 383 ? -5.681 5.339 -12.443 1.00 88.06 383 TRP A CA 1
ATOM 2970 C C . TRP A 1 383 ? -5.774 6.635 -11.627 1.00 88.06 383 TRP A C 1
ATOM 2972 O O . TRP A 1 383 ? -6.253 7.641 -12.141 1.00 88.06 383 TRP A O 1
ATOM 2982 N N . LEU A 1 384 ? -5.306 6.647 -10.376 1.00 83.00 384 LEU A N 1
ATOM 2983 C CA . LEU A 1 384 ? -5.360 7.846 -9.529 1.00 83.00 384 LEU A CA 1
ATOM 2984 C C . LEU A 1 384 ? -4.533 9.000 -10.113 1.00 83.00 384 LEU A C 1
ATOM 2986 O O . LEU A 1 384 ? -5.016 10.124 -10.214 1.00 83.00 384 LEU A O 1
ATOM 2990 N N . ASN A 1 385 ? -3.323 8.692 -10.576 1.00 83.88 385 ASN A N 1
ATOM 2991 C CA . ASN A 1 385 ? -2.442 9.631 -11.264 1.00 83.88 385 ASN A CA 1
ATOM 2992 C C . ASN A 1 385 ? -3.125 10.186 -12.536 1.00 83.88 385 ASN A C 1
ATOM 2994 O O . ASN A 1 385 ? -3.145 11.394 -12.748 1.00 83.88 385 ASN A O 1
ATOM 2998 N N . ALA A 1 386 ? -3.832 9.349 -13.307 1.00 88.00 386 ALA A N 1
ATOM 2999 C CA . ALA A 1 386 ? -4.659 9.814 -14.426 1.00 88.00 386 ALA A CA 1
ATOM 3000 C C . ALA A 1 386 ? -5.816 10.744 -13.997 1.00 88.00 386 ALA A C 1
ATOM 3002 O O . ALA A 1 386 ? -6.140 11.675 -14.731 1.00 88.00 386 ALA A O 1
ATOM 3003 N N . VAL A 1 387 ? -6.428 10.537 -12.822 1.00 86.81 387 VAL A N 1
ATOM 3004 C CA . VAL A 1 387 ? -7.466 11.437 -12.274 1.00 86.81 387 VAL A CA 1
ATOM 3005 C C . VAL A 1 387 ? -6.887 12.787 -11.844 1.00 86.81 387 VAL A C 1
ATOM 3007 O O . VAL A 1 387 ? -7.544 13.799 -12.056 1.00 86.81 387 VAL A O 1
ATOM 3010 N N . GLN A 1 388 ? -5.677 12.814 -11.283 1.00 83.50 388 GLN A N 1
ATOM 3011 C CA . GLN A 1 388 ? -5.050 14.032 -10.752 1.00 83.50 388 GLN A CA 1
ATOM 3012 C C . GLN A 1 388 ? -4.273 14.842 -11.805 1.00 83.50 388 GLN A C 1
ATOM 3014 O O . GLN A 1 388 ? -4.264 16.068 -11.756 1.00 83.50 388 GLN A O 1
ATOM 3019 N N . VAL A 1 389 ? -3.597 14.171 -12.744 1.00 86.38 389 VAL A N 1
ATOM 3020 C CA . VAL A 1 389 ? -2.618 14.791 -13.659 1.00 86.38 389 VAL A CA 1
ATOM 3021 C C . VAL A 1 389 ? -3.152 14.933 -15.086 1.00 86.38 389 VAL A C 1
ATOM 3023 O O . VAL A 1 389 ? -2.817 15.905 -15.761 1.00 86.38 389 VAL A O 1
ATOM 3026 N N . LYS A 1 390 ? -3.963 13.979 -15.572 1.00 90.12 390 LYS A N 1
ATOM 3027 C CA . LYS A 1 390 ? -4.395 13.940 -16.984 1.00 90.12 390 LYS A CA 1
ATOM 3028 C C . LYS A 1 390 ? -5.828 13.395 -17.184 1.00 90.12 390 LYS A C 1
ATOM 3030 O O . LYS A 1 390 ? -6.007 12.323 -17.774 1.00 90.12 390 LYS A O 1
ATOM 3035 N N . PRO A 1 391 ? -6.883 14.091 -16.709 1.00 88.56 391 PRO A N 1
ATOM 3036 C CA . PRO A 1 391 ? -8.247 13.544 -16.651 1.00 88.56 391 PRO A CA 1
ATOM 3037 C C . PRO A 1 391 ? -8.874 13.183 -18.010 1.00 88.56 391 PRO A C 1
ATOM 3039 O O . PRO A 1 391 ? -9.914 12.512 -18.055 1.00 88.56 391 PRO A O 1
ATOM 3042 N N . GLU A 1 392 ? -8.291 13.634 -19.122 1.00 90.75 392 GLU A N 1
ATOM 3043 C CA . GLU A 1 392 ? -8.740 13.350 -20.483 1.00 90.75 392 GLU A CA 1
ATOM 3044 C C . GLU A 1 392 ? -8.396 11.937 -20.981 1.00 90.75 392 GLU A C 1
ATOM 3046 O O . GLU A 1 392 ? -9.085 11.452 -21.877 1.00 90.75 392 GLU A O 1
ATOM 3051 N N . ILE A 1 393 ? -7.403 11.242 -20.400 1.00 90.75 393 ILE A N 1
ATOM 3052 C CA . ILE A 1 393 ? -7.060 9.863 -20.817 1.00 90.75 393 ILE A CA 1
ATOM 3053 C C . ILE A 1 393 ? -7.896 8.788 -20.110 1.00 90.75 393 ILE A C 1
ATOM 3055 O O . ILE A 1 393 ? -7.920 7.641 -20.551 1.00 90.75 393 ILE A O 1
ATOM 3059 N N . LEU A 1 394 ? -8.645 9.147 -19.062 1.00 89.88 394 LEU A N 1
ATOM 3060 C CA . LEU A 1 394 ? -9.491 8.222 -18.294 1.00 89.88 394 LEU A CA 1
ATOM 3061 C C . LEU A 1 394 ? -10.495 7.378 -19.114 1.00 89.88 394 LEU A C 1
ATOM 3063 O O . LEU A 1 394 ? -10.719 6.231 -18.726 1.00 89.88 394 LEU A O 1
ATOM 3067 N N . PRO A 1 395 ? -11.064 7.832 -20.252 1.00 91.69 395 PRO A N 1
ATOM 3068 C CA . PRO A 1 395 ? -11.861 6.959 -21.115 1.00 91.69 395 PRO A CA 1
ATOM 3069 C C . PRO A 1 395 ? -11.091 5.716 -21.594 1.00 91.69 395 PRO A C 1
ATOM 3071 O O . PRO A 1 395 ? -11.658 4.625 -21.618 1.00 91.69 395 PRO A O 1
ATOM 3074 N N . LEU A 1 396 ? -9.787 5.846 -21.877 1.00 92.31 396 LEU A N 1
ATOM 3075 C CA . LEU A 1 396 ? -8.916 4.728 -22.266 1.00 92.31 396 LEU A CA 1
ATOM 3076 C C . LEU A 1 396 ? -8.676 3.756 -21.100 1.00 92.31 396 LEU A C 1
ATOM 3078 O O . LEU A 1 396 ? -8.552 2.555 -21.322 1.00 92.31 396 LEU A O 1
ATOM 3082 N N . PHE A 1 397 ? -8.653 4.257 -19.860 1.00 93.00 397 PHE A N 1
ATOM 3083 C CA . PHE A 1 397 ? -8.558 3.432 -18.650 1.00 93.00 397 PHE A CA 1
ATOM 3084 C C . PHE A 1 397 ? -9.833 2.601 -18.463 1.00 93.00 397 PHE A C 1
ATOM 3086 O O . PHE A 1 397 ? -9.757 1.391 -18.247 1.00 93.00 397 PHE A O 1
ATOM 3093 N N . THR A 1 398 ? -11.007 3.224 -18.623 1.00 92.69 398 THR A N 1
ATOM 3094 C CA . THR A 1 398 ? -12.298 2.520 -18.554 1.00 92.69 398 THR A CA 1
ATOM 3095 C C . THR A 1 398 ? -12.498 1.532 -19.702 1.00 92.69 398 THR A C 1
ATOM 3097 O O . THR A 1 398 ? -13.017 0.443 -19.469 1.00 92.69 398 THR A O 1
ATOM 3100 N N . GLU A 1 399 ? -12.043 1.855 -20.919 1.00 93.62 399 GLU A N 1
ATOM 3101 C CA . GLU A 1 399 ? -12.066 0.923 -22.052 1.00 93.62 399 GLU A CA 1
ATOM 3102 C C . GLU A 1 399 ? -11.137 -0.271 -21.797 1.00 93.62 399 GLU A C 1
ATOM 3104 O O . GLU A 1 399 ? -11.566 -1.415 -21.931 1.00 93.62 399 GLU A O 1
ATOM 3109 N N . ALA A 1 400 ? -9.893 -0.028 -21.367 1.00 94.81 400 ALA A N 1
ATOM 3110 C CA . ALA A 1 400 ? -8.933 -1.086 -21.068 1.00 94.81 400 ALA A CA 1
ATOM 3111 C C . ALA A 1 400 ? -9.429 -2.028 -19.961 1.00 94.81 400 ALA A C 1
ATOM 3113 O O . ALA A 1 400 ? -9.346 -3.244 -20.127 1.00 94.81 400 ALA A O 1
ATOM 3114 N N . LEU A 1 401 ? -9.986 -1.488 -18.869 1.00 94.62 401 LEU A N 1
ATOM 3115 C CA . LEU A 1 401 ? -10.541 -2.293 -17.780 1.00 94.62 401 LEU A CA 1
ATOM 3116 C C . LEU A 1 401 ? -11.750 -3.121 -18.242 1.00 94.62 401 LEU A C 1
ATOM 3118 O O . LEU A 1 401 ? -11.749 -4.333 -18.043 1.00 94.62 401 LEU A O 1
ATOM 3122 N N . ALA A 1 402 ? -12.728 -2.512 -18.923 1.00 93.31 402 ALA A N 1
ATOM 3123 C CA . ALA A 1 402 ? -13.905 -3.223 -19.436 1.00 93.31 402 ALA A CA 1
ATOM 3124 C C . ALA A 1 402 ? -13.547 -4.317 -20.463 1.00 93.31 402 ALA A C 1
ATOM 3126 O O . ALA A 1 402 ? -14.252 -5.319 -20.599 1.00 93.31 402 ALA A O 1
ATOM 3127 N N . ALA A 1 403 ? -12.442 -4.132 -21.188 1.00 93.44 403 ALA A N 1
ATOM 3128 C CA . ALA A 1 403 ? -11.929 -5.071 -22.176 1.00 93.44 403 ALA A CA 1
ATOM 3129 C C . ALA A 1 403 ? -11.198 -6.287 -21.555 1.00 93.44 403 ALA A C 1
ATOM 3131 O O . ALA A 1 403 ? -11.060 -7.326 -22.213 1.00 93.44 403 ALA A O 1
ATOM 3132 N N . ASP A 1 404 ? -10.752 -6.199 -20.298 1.00 92.56 404 ASP A N 1
ATOM 3133 C CA . ASP A 1 404 ? -10.112 -7.288 -19.548 1.00 92.56 404 ASP A CA 1
ATOM 3134 C C . ASP A 1 404 ? -11.147 -8.186 -18.851 1.00 92.56 404 ASP A C 1
ATOM 3136 O O . ASP A 1 404 ? -11.256 -8.276 -17.627 1.00 92.56 404 ASP A O 1
ATOM 3140 N N . THR A 1 405 ? -11.916 -8.890 -19.683 1.00 90.00 405 THR A N 1
ATOM 3141 C CA . THR A 1 405 ? -12.975 -9.835 -19.289 1.00 90.00 405 THR A CA 1
ATOM 3142 C C . THR A 1 405 ? -12.508 -10.989 -18.400 1.00 90.00 405 THR A C 1
ATOM 3144 O O . THR A 1 405 ? -13.342 -11.702 -17.851 1.00 90.00 405 THR A O 1
ATOM 3147 N N . ASP A 1 406 ? -11.196 -11.205 -18.285 1.00 87.25 406 ASP A N 1
ATOM 3148 C CA . ASP A 1 406 ? -10.587 -12.329 -17.570 1.00 87.25 406 ASP A CA 1
ATOM 3149 C C . ASP A 1 406 ? -10.196 -11.975 -16.122 1.00 87.25 406 ASP A C 1
ATOM 3151 O O . ASP A 1 406 ? -9.727 -12.834 -15.366 1.00 87.25 406 ASP A O 1
ATOM 3155 N N . ARG A 1 407 ? -10.352 -10.702 -15.736 1.00 88.75 407 ARG A N 1
ATOM 3156 C CA . ARG A 1 407 ? -9.897 -10.158 -14.457 1.00 88.75 407 ARG A CA 1
ATOM 3157 C C . ARG A 1 407 ? -10.697 -10.702 -13.274 1.00 88.75 407 ARG A C 1
ATOM 3159 O O . ARG A 1 407 ? -11.848 -10.342 -13.057 1.00 88.75 407 ARG A O 1
ATOM 3166 N N . LYS A 1 408 ? -10.025 -11.511 -12.450 1.00 89.19 408 LYS A N 1
ATOM 3167 C CA . LYS A 1 408 ? -10.558 -12.085 -11.198 1.00 89.19 408 LYS A CA 1
ATOM 3168 C C . LYS A 1 408 ? -10.440 -11.142 -9.990 1.00 89.19 408 LYS A C 1
ATOM 3170 O O . LYS A 1 408 ? -11.137 -11.347 -9.001 1.00 89.19 408 LYS A O 1
ATOM 3175 N N . GLN A 1 409 ? -9.546 -10.154 -10.044 1.00 87.94 409 GLN A N 1
ATOM 3176 C CA . GLN A 1 409 ? -9.191 -9.275 -8.924 1.00 87.94 409 GLN A CA 1
ATOM 3177 C C . GLN A 1 409 ? -9.039 -7.825 -9.403 1.00 87.94 409 GLN A C 1
ATOM 3179 O O . GLN A 1 409 ? -8.361 -7.564 -10.401 1.00 87.94 409 GLN A O 1
ATOM 3184 N N . LEU A 1 410 ? -9.633 -6.883 -8.671 1.00 89.38 410 LEU A N 1
ATOM 3185 C CA . LEU A 1 410 ? -9.472 -5.445 -8.881 1.00 89.38 410 LEU A CA 1
ATOM 3186 C C . LEU A 1 410 ? -9.336 -4.740 -7.529 1.00 89.38 410 LEU A C 1
ATOM 3188 O O . LEU A 1 410 ? -10.182 -4.916 -6.658 1.00 89.38 410 LEU A O 1
ATOM 3192 N N . SER A 1 411 ? -8.288 -3.932 -7.376 1.00 86.00 411 SER A N 1
ATOM 3193 C CA . SER A 1 411 ? -8.141 -2.963 -6.288 1.00 86.00 411 SER A CA 1
ATOM 3194 C C . SER A 1 411 ? -7.893 -1.596 -6.915 1.00 86.00 411 SER A C 1
ATOM 3196 O O . SER A 1 411 ? -7.031 -1.489 -7.788 1.00 86.00 411 SER A O 1
ATOM 3198 N N . LEU A 1 412 ? -8.656 -0.578 -6.519 1.00 87.56 412 LEU A N 1
ATOM 3199 C CA . LEU A 1 412 ? -8.468 0.810 -6.949 1.00 87.56 412 LEU A CA 1
ATOM 3200 C C . LEU A 1 412 ? -8.546 1.743 -5.741 1.00 87.56 412 LEU A C 1
ATOM 3202 O O . LEU A 1 412 ? -9.375 1.555 -4.847 1.00 87.56 412 LEU A O 1
ATOM 3206 N N . VAL A 1 413 ? -7.699 2.769 -5.744 1.00 83.19 413 VAL A N 1
ATOM 3207 C CA . VAL A 1 413 ? -7.593 3.740 -4.655 1.00 83.19 413 VAL A CA 1
ATOM 3208 C C . VAL A 1 413 ? -7.794 5.147 -5.194 1.00 83.19 413 VAL A C 1
ATOM 3210 O O . VAL A 1 413 ? -7.145 5.563 -6.147 1.00 83.19 413 VAL A O 1
ATOM 3213 N N . PHE A 1 414 ? -8.694 5.868 -4.540 1.00 86.06 414 PHE A N 1
ATOM 3214 C CA . PHE A 1 414 ? -9.055 7.260 -4.783 1.00 86.06 414 PHE A CA 1
ATOM 3215 C C . PHE A 1 414 ? -9.024 8.079 -3.481 1.00 86.06 414 PHE A C 1
ATOM 3217 O O . PHE A 1 414 ? -9.562 9.179 -3.427 1.00 86.06 414 PHE A O 1
ATOM 3224 N N . ALA A 1 415 ? -8.407 7.550 -2.418 1.00 78.94 415 ALA A N 1
ATOM 3225 C CA . ALA A 1 415 ? -8.370 8.169 -1.097 1.00 78.94 415 ALA A CA 1
ATOM 3226 C C . ALA A 1 415 ? -7.824 9.612 -1.139 1.00 78.94 415 ALA A C 1
ATOM 3228 O O . ALA A 1 415 ? -6.720 9.850 -1.623 1.00 78.94 415 ALA A O 1
ATOM 3229 N N . GLY A 1 416 ? -8.606 10.570 -0.635 1.00 74.69 416 GLY A N 1
ATOM 3230 C CA . GLY A 1 416 ? -8.288 12.003 -0.646 1.00 74.69 416 GLY A CA 1
ATOM 3231 C C . GLY A 1 416 ? -8.419 12.701 -2.008 1.00 74.69 416 GLY A C 1
ATOM 3232 O O . GLY A 1 416 ? -8.176 13.907 -2.091 1.00 74.69 416 GLY A O 1
ATOM 3233 N N . CYS A 1 417 ? -8.807 11.992 -3.073 1.00 82.25 417 CYS A N 1
ATOM 3234 C CA . CYS A 1 417 ? -8.915 12.554 -4.415 1.00 82.25 417 CYS A CA 1
ATOM 3235 C C . CYS A 1 417 ? -10.152 13.459 -4.544 1.00 82.25 417 CYS A C 1
ATOM 3237 O O . CYS A 1 417 ? -11.289 12.995 -4.475 1.00 82.25 417 CYS A O 1
ATOM 3239 N N . GLN A 1 418 ? -9.926 14.757 -4.756 1.00 80.38 418 GLN A N 1
ATOM 3240 C CA . GLN A 1 418 ? -10.997 15.751 -4.893 1.00 80.38 418 GLN A CA 1
ATOM 3241 C C . GLN A 1 418 ? -11.707 15.640 -6.252 1.00 80.38 418 GLN A C 1
ATOM 3243 O O . GLN A 1 418 ? -12.932 15.712 -6.333 1.00 80.38 418 GLN A O 1
ATOM 3248 N N . ASP A 1 419 ? -10.949 15.368 -7.316 1.00 85.06 419 ASP A N 1
ATOM 3249 C CA . ASP A 1 419 ? -11.445 15.233 -8.691 1.00 85.06 419 ASP A CA 1
ATOM 3250 C C . ASP A 1 419 ? -12.200 13.912 -8.956 1.00 85.06 419 ASP A C 1
ATOM 3252 O O . ASP A 1 419 ? -12.797 13.720 -10.026 1.00 85.06 419 ASP A O 1
ATOM 3256 N N . PHE A 1 420 ? -12.218 12.990 -7.984 1.00 88.56 420 PHE A N 1
ATOM 3257 C CA . PHE A 1 420 ? -12.991 11.754 -8.069 1.00 88.56 420 PHE A CA 1
ATOM 3258 C C . PHE A 1 420 ? -14.474 12.008 -7.751 1.00 88.56 420 PHE A C 1
ATOM 3260 O O . PHE A 1 420 ? -14.937 11.945 -6.613 1.00 88.56 420 PHE A O 1
ATOM 3267 N N . THR A 1 421 ? -15.221 12.323 -8.807 1.00 91.62 421 THR A N 1
ATOM 3268 C CA . THR A 1 421 ? -16.642 12.698 -8.762 1.00 91.62 421 THR A CA 1
ATOM 3269 C C . THR A 1 421 ? -17.584 11.538 -9.100 1.00 91.62 421 THR A C 1
ATOM 3271 O O . THR A 1 421 ? -17.189 10.560 -9.742 1.00 91.62 421 THR A O 1
ATOM 3274 N N . ASP A 1 422 ? -18.872 11.688 -8.769 1.00 93.75 422 ASP A N 1
ATOM 3275 C CA . ASP A 1 422 ? -19.959 10.787 -9.191 1.00 93.75 422 ASP A CA 1
ATOM 3276 C C . ASP A 1 422 ? -19.878 10.350 -10.666 1.00 93.75 422 ASP A C 1
ATOM 3278 O O . ASP A 1 422 ? -20.069 9.173 -10.958 1.00 93.75 422 ASP A O 1
ATOM 3282 N N . GLU A 1 423 ? -19.580 11.253 -11.610 1.00 91.94 423 GLU A N 1
ATOM 3283 C CA . GLU A 1 423 ? -19.501 10.900 -13.041 1.00 91.94 423 GLU A CA 1
ATOM 3284 C C . GLU A 1 423 ? -18.352 9.921 -13.334 1.00 91.94 423 GLU A C 1
ATOM 3286 O O . GLU A 1 423 ? -18.491 9.030 -14.175 1.00 91.94 423 GLU A O 1
ATOM 3291 N N . ARG A 1 424 ? -17.227 10.039 -12.616 1.00 90.56 424 ARG A N 1
ATOM 3292 C CA . ARG A 1 424 ? -16.105 9.091 -12.709 1.00 90.56 424 ARG A CA 1
ATOM 3293 C C . ARG A 1 424 ? -16.452 7.758 -12.058 1.00 90.56 424 ARG A C 1
ATOM 3295 O O . ARG A 1 424 ? -16.103 6.712 -12.602 1.00 90.56 424 ARG A O 1
ATOM 3302 N N . LEU A 1 425 ? -17.212 7.777 -10.964 1.00 93.69 425 LEU A N 1
ATOM 3303 C CA . LEU A 1 425 ? -17.722 6.564 -10.333 1.00 93.69 425 LEU A CA 1
ATOM 3304 C C . LEU A 1 425 ? -18.783 5.852 -11.198 1.00 93.69 425 LEU A C 1
ATOM 3306 O O . LEU A 1 425 ? -18.784 4.623 -11.253 1.00 93.69 425 LEU A O 1
ATOM 3310 N N . LEU A 1 426 ? -19.628 6.581 -11.941 1.00 93.62 426 LEU A N 1
ATOM 3311 C CA . LEU A 1 426 ? -20.528 6.014 -12.962 1.00 93.62 426 LEU A CA 1
ATOM 3312 C C . LEU A 1 426 ? -19.728 5.324 -14.076 1.00 93.62 426 LEU A C 1
ATOM 3314 O O . LEU A 1 426 ? -20.017 4.176 -14.415 1.00 93.62 426 LEU A O 1
ATOM 3318 N N . GLN A 1 427 ? -18.712 6.009 -14.614 1.00 91.19 427 GLN A N 1
ATOM 3319 C CA . GLN A 1 427 ? -17.817 5.474 -15.647 1.00 91.19 427 GLN A CA 1
ATOM 3320 C C . GLN A 1 427 ? -17.105 4.196 -15.168 1.00 91.19 427 GLN A C 1
ATOM 3322 O O . GLN A 1 427 ? -17.125 3.187 -15.871 1.00 91.19 427 GLN A O 1
ATOM 3327 N N . LEU A 1 428 ? -16.560 4.202 -13.946 1.00 93.19 428 LEU A N 1
ATOM 3328 C CA . LEU A 1 428 ? -15.935 3.029 -13.332 1.00 93.19 428 LEU A CA 1
ATOM 3329 C C . LEU A 1 428 ? -16.937 1.878 -13.147 1.00 93.19 428 LEU A C 1
ATOM 3331 O O . LEU A 1 428 ? -16.659 0.762 -13.584 1.00 93.19 428 LEU A O 1
ATOM 3335 N N . SER A 1 429 ? -18.116 2.150 -12.576 1.00 93.44 429 SER A N 1
ATOM 3336 C CA . SER A 1 429 ? -19.169 1.149 -12.320 1.00 93.44 429 SER A CA 1
ATOM 3337 C C . SER A 1 429 ? -19.637 0.434 -13.592 1.00 93.44 429 SER A C 1
ATOM 3339 O O . SER A 1 429 ? -19.985 -0.742 -13.546 1.00 93.44 429 SER A O 1
ATOM 3341 N N . ALA A 1 430 ? -19.636 1.131 -14.733 1.00 91.75 430 ALA A N 1
ATOM 3342 C CA . ALA A 1 430 ? -19.980 0.567 -16.038 1.00 91.75 430 ALA A CA 1
ATOM 3343 C C . ALA A 1 430 ? -18.841 -0.253 -16.686 1.00 91.75 430 ALA A C 1
ATOM 3345 O O . ALA A 1 430 ? -19.081 -0.938 -17.678 1.00 91.75 430 ALA A O 1
ATOM 3346 N N . SER A 1 431 ? -17.620 -0.186 -16.140 1.00 93.19 431 SER A N 1
ATOM 3347 C CA . SER A 1 431 ? -16.411 -0.834 -16.676 1.00 93.19 431 SER A CA 1
ATOM 3348 C C . SER A 1 431 ? -15.916 -2.048 -15.876 1.00 93.19 431 SER A C 1
ATOM 3350 O O . SER A 1 431 ? -14.916 -2.653 -16.254 1.00 93.19 431 SER A O 1
ATOM 3352 N N . LEU A 1 432 ? -16.592 -2.424 -14.782 1.00 94.19 432 LEU A N 1
ATOM 3353 C CA . LEU A 1 432 ? -16.175 -3.540 -13.923 1.00 94.19 432 LEU A CA 1
ATOM 3354 C C . LEU A 1 432 ? -16.272 -4.901 -14.656 1.00 94.19 432 LEU A C 1
ATOM 3356 O O . LEU A 1 432 ? -17.356 -5.256 -15.127 1.00 94.19 432 LEU A O 1
ATOM 3360 N N . PRO A 1 433 ? -15.188 -5.702 -14.729 1.00 92.69 433 PRO A N 1
ATOM 3361 C CA . PRO A 1 433 ? -15.222 -7.011 -15.384 1.00 92.69 433 PRO A CA 1
ATOM 3362 C C . PRO A 1 433 ? -16.142 -8.022 -14.686 1.00 92.69 433 PRO A C 1
ATOM 3364 O O . PRO A 1 433 ? -16.065 -8.230 -13.478 1.00 92.69 433 PRO A O 1
ATOM 3367 N N . LEU A 1 434 ? -16.965 -8.732 -15.463 1.00 91.94 434 LEU A N 1
ATOM 3368 C CA . LEU A 1 434 ? -17.959 -9.680 -14.930 1.00 91.94 434 LEU A CA 1
ATOM 3369 C C . LEU A 1 434 ? -17.354 -10.918 -14.236 1.00 91.94 434 LEU A C 1
ATOM 3371 O O . LEU A 1 434 ? -18.045 -11.578 -13.464 1.00 91.94 434 LEU A O 1
ATOM 3375 N N . ALA A 1 435 ? -16.078 -11.229 -14.491 1.00 91.50 435 ALA A N 1
ATOM 3376 C CA . ALA A 1 435 ? -15.351 -12.352 -13.888 1.00 91.50 435 ALA A CA 1
ATOM 3377 C C . ALA A 1 435 ? -14.705 -12.024 -12.522 1.00 91.50 435 ALA A C 1
ATOM 3379 O O . ALA A 1 435 ? -13.955 -12.846 -11.982 1.00 91.50 435 ALA A O 1
ATOM 3380 N N . LEU A 1 436 ? -14.963 -10.834 -11.962 1.00 92.94 436 LEU A N 1
ATOM 3381 C CA . LEU A 1 436 ? -14.415 -10.419 -10.672 1.00 92.94 436 LEU A CA 1
ATOM 3382 C C . LEU A 1 436 ? -14.873 -11.339 -9.533 1.00 92.94 436 LEU A C 1
ATOM 3384 O O . LEU A 1 436 ? -16.062 -11.520 -9.287 1.00 92.94 436 LEU A O 1
ATOM 3388 N N . LYS A 1 437 ? -13.887 -11.857 -8.797 1.00 93.06 437 LYS A N 1
ATOM 3389 C CA . LYS A 1 437 ? -14.040 -12.623 -7.553 1.00 93.06 437 LYS A CA 1
ATOM 3390 C C . LYS A 1 437 ? -13.707 -11.787 -6.323 1.00 93.06 437 LYS A C 1
ATOM 3392 O O . LYS A 1 437 ? -14.262 -12.045 -5.259 1.00 93.06 437 LYS A O 1
ATOM 3397 N N . GLN A 1 438 ? -12.819 -10.804 -6.472 1.00 92.56 438 GLN A N 1
ATOM 3398 C CA . GLN A 1 438 ? -12.444 -9.862 -5.419 1.00 92.56 438 GLN A CA 1
ATOM 3399 C C . GLN A 1 438 ? -12.452 -8.431 -5.966 1.00 92.56 438 GLN A C 1
ATOM 3401 O O . GLN A 1 438 ? -11.839 -8.167 -7.006 1.00 92.56 438 GLN A O 1
ATOM 3406 N N . LEU A 1 439 ? -13.127 -7.520 -5.265 1.00 94.19 439 LEU A N 1
ATOM 3407 C CA . LEU A 1 439 ? -13.209 -6.098 -5.601 1.00 94.19 439 LEU A CA 1
ATOM 3408 C C . LEU A 1 439 ? -12.908 -5.251 -4.361 1.00 94.19 439 LEU A C 1
ATOM 3410 O O . LEU A 1 439 ? -13.633 -5.340 -3.374 1.00 94.19 439 LEU A O 1
ATOM 3414 N N . SER A 1 440 ? -11.877 -4.410 -4.437 1.00 91.06 440 SER A N 1
ATOM 3415 C CA . SER A 1 440 ? -11.568 -3.383 -3.440 1.00 91.06 440 SER A CA 1
ATOM 3416 C C . SER A 1 440 ? -11.633 -1.991 -4.064 1.00 91.06 440 SER A C 1
ATOM 3418 O O . SER A 1 440 ? -10.995 -1.743 -5.089 1.00 91.06 440 SER A O 1
ATOM 3420 N N . LEU A 1 441 ? -12.410 -1.085 -3.466 1.00 92.00 441 LEU A N 1
ATOM 3421 C CA . LEU A 1 441 ? -12.498 0.321 -3.865 1.00 92.00 441 LEU A CA 1
ATOM 3422 C C . LEU A 1 441 ? -12.325 1.213 -2.630 1.00 92.00 441 LEU A C 1
ATOM 3424 O O . LEU A 1 441 ? -13.197 1.286 -1.759 1.00 92.00 441 LEU A O 1
ATOM 3428 N N . VAL A 1 442 ? -11.188 1.903 -2.564 1.00 87.25 442 VAL A N 1
ATOM 3429 C CA . VAL A 1 442 ? -10.803 2.754 -1.432 1.00 87.25 442 VAL A CA 1
ATOM 3430 C C . VAL A 1 442 ? -11.006 4.219 -1.813 1.00 87.25 442 VAL A C 1
ATOM 3432 O O . VAL A 1 442 ? -10.142 4.830 -2.430 1.00 87.25 442 VAL A O 1
ATOM 3435 N N . MET A 1 443 ? -12.160 4.781 -1.461 1.00 90.12 443 MET A N 1
ATOM 3436 C CA . MET A 1 443 ? -12.633 6.121 -1.846 1.00 90.12 443 MET A CA 1
ATOM 3437 C C . MET A 1 443 ? -12.771 7.067 -0.636 1.00 90.12 443 MET A C 1
ATOM 3439 O O . MET A 1 443 ? -13.567 8.000 -0.664 1.00 90.12 443 MET A O 1
ATOM 3443 N N . ALA A 1 444 ? -12.019 6.827 0.443 1.00 85.25 444 ALA A N 1
ATOM 3444 C CA . ALA A 1 444 ? -12.076 7.643 1.657 1.00 85.25 444 ALA A CA 1
ATOM 3445 C C . ALA A 1 444 ? -11.737 9.126 1.389 1.00 85.25 444 ALA A C 1
ATOM 3447 O O . ALA A 1 444 ? -10.943 9.445 0.504 1.00 85.25 444 ALA A O 1
ATOM 3448 N N . SER A 1 445 ? -12.330 10.039 2.155 1.00 83.12 445 SER A N 1
ATOM 3449 C CA . SER A 1 445 ? -12.175 11.499 2.045 1.00 83.12 445 SER A CA 1
ATOM 3450 C C . SER A 1 445 ? -12.546 12.120 0.682 1.00 83.12 445 SER A C 1
ATOM 3452 O O . SER A 1 445 ? -12.254 13.298 0.456 1.00 83.12 445 SER A O 1
ATOM 3454 N N . CYS A 1 446 ? -13.205 11.384 -0.223 1.00 88.25 446 CYS A N 1
ATOM 3455 C CA . CYS A 1 446 ? -13.709 11.923 -1.491 1.00 88.25 446 CYS A CA 1
ATOM 3456 C C . CYS A 1 446 ? -14.914 12.845 -1.245 1.00 88.25 446 CYS A C 1
ATOM 3458 O O . CYS A 1 446 ? -15.977 12.407 -0.807 1.00 88.25 446 CYS A O 1
ATOM 3460 N N . GLN A 1 447 ? -14.775 14.132 -1.570 1.00 87.38 447 GLN A N 1
ATOM 3461 C CA . GLN A 1 447 ? -15.787 15.154 -1.264 1.00 87.38 447 GLN A CA 1
ATOM 3462 C C . GLN A 1 447 ? -16.964 15.191 -2.259 1.00 87.38 447 GLN A C 1
ATOM 3464 O O . GLN A 1 447 ? -17.939 15.916 -2.042 1.00 87.38 447 GLN A O 1
ATOM 3469 N N . HIS A 1 448 ? -16.874 14.462 -3.379 1.00 90.38 448 HIS A N 1
ATOM 3470 C CA . HIS A 1 448 ? -17.769 14.603 -4.540 1.00 90.38 448 HIS A CA 1
ATOM 3471 C C . HIS A 1 448 ? -18.377 13.275 -5.040 1.00 90.38 448 HIS A C 1
ATOM 3473 O O . HIS A 1 448 ? -18.811 13.178 -6.194 1.00 90.38 448 HIS A O 1
ATOM 3479 N N . ILE A 1 449 ? -18.437 12.263 -4.169 1.00 91.75 449 ILE A N 1
ATOM 3480 C CA . ILE A 1 449 ? -19.191 11.020 -4.385 1.00 91.75 449 ILE A CA 1
ATOM 3481 C C . ILE A 1 449 ? -20.464 11.021 -3.536 1.00 91.75 449 ILE A C 1
ATOM 3483 O O . ILE A 1 449 ? -20.422 11.322 -2.347 1.00 91.75 449 ILE A O 1
ATOM 3487 N N . SER A 1 450 ? -21.596 10.672 -4.141 1.00 91.94 450 SER A N 1
ATOM 3488 C CA . SER A 1 450 ? -22.919 10.729 -3.515 1.00 91.94 450 SER A CA 1
ATOM 3489 C C . SER A 1 450 ? -23.711 9.434 -3.733 1.00 91.94 450 SER A C 1
ATOM 3491 O O . SER A 1 450 ? -23.252 8.478 -4.367 1.00 91.94 450 SER A O 1
ATOM 3493 N N . LEU A 1 451 ? -24.964 9.418 -3.269 1.00 93.44 451 LEU A N 1
ATOM 3494 C CA . LEU A 1 451 ? -25.945 8.379 -3.594 1.00 93.44 451 LEU A CA 1
ATOM 3495 C C . LEU A 1 451 ? -26.108 8.145 -5.111 1.00 93.44 451 LEU A C 1
ATOM 3497 O O . LEU A 1 451 ? -26.459 7.037 -5.517 1.00 93.44 451 LEU A O 1
ATOM 3501 N N . ARG A 1 452 ? -25.837 9.142 -5.966 1.00 94.19 452 ARG A N 1
ATOM 3502 C CA . ARG A 1 452 ? -25.909 8.981 -7.426 1.00 94.19 452 ARG A CA 1
ATOM 3503 C C . ARG A 1 452 ? -24.818 8.039 -7.943 1.00 94.19 452 ARG A C 1
ATOM 3505 O O . ARG A 1 452 ? -25.140 7.108 -8.681 1.00 94.19 452 ARG A O 1
ATOM 3512 N N . GLY A 1 453 ? -23.561 8.255 -7.556 1.00 93.75 453 GLY A N 1
ATOM 3513 C CA . GLY A 1 453 ? -22.439 7.395 -7.926 1.00 93.75 453 GLY A CA 1
ATOM 3514 C C . GLY A 1 453 ? -22.486 6.050 -7.219 1.00 93.75 453 GLY A C 1
ATOM 3515 O O . GLY A 1 453 ? -22.477 5.000 -7.863 1.00 93.75 453 GLY A O 1
ATOM 3516 N N . LEU A 1 454 ? -22.637 6.067 -5.895 1.00 94.31 454 LEU A N 1
ATOM 3517 C CA . LEU A 1 454 ? -22.625 4.856 -5.072 1.00 94.31 454 LEU A CA 1
ATOM 3518 C C . LEU A 1 454 ? -23.859 3.973 -5.321 1.00 94.31 454 LEU A C 1
ATOM 3520 O O . LEU A 1 454 ? -23.748 2.750 -5.314 1.00 94.31 454 LEU A O 1
ATOM 3524 N N . GLY A 1 455 ? -25.005 4.560 -5.675 1.00 93.62 455 GLY A N 1
ATOM 3525 C CA . GLY A 1 455 ? -26.191 3.834 -6.142 1.00 93.62 455 GLY A CA 1
ATOM 3526 C C . GLY A 1 455 ? -26.119 3.339 -7.595 1.00 93.62 455 GLY A C 1
ATOM 3527 O O . GLY A 1 455 ? -26.998 2.586 -8.026 1.00 93.62 455 GLY A O 1
ATOM 3528 N N . SER A 1 456 ? -25.104 3.741 -8.368 1.00 94.12 456 SER A N 1
ATOM 3529 C CA . SER A 1 456 ? -24.733 3.093 -9.636 1.00 94.12 456 SER A CA 1
ATOM 3530 C C . SER A 1 456 ? -23.770 1.931 -9.381 1.00 94.12 456 SER A C 1
ATOM 3532 O O . SER A 1 456 ? -23.965 0.841 -9.921 1.00 94.12 456 SER A O 1
ATOM 3534 N N . LEU A 1 457 ? -22.795 2.135 -8.491 1.00 95.44 457 LEU A N 1
ATOM 3535 C CA . LEU A 1 457 ? -21.850 1.110 -8.057 1.00 95.44 457 LEU A CA 1
ATOM 3536 C C . LEU A 1 457 ? -22.570 -0.089 -7.419 1.00 95.44 457 LEU A C 1
ATOM 3538 O O . LEU A 1 457 ? -22.365 -1.222 -7.846 1.00 95.44 457 LEU A O 1
ATOM 3542 N N . ALA A 1 458 ? -23.495 0.149 -6.487 1.00 93.00 458 ALA A N 1
ATOM 3543 C CA . ALA A 1 458 ? -24.276 -0.906 -5.842 1.00 93.00 458 ALA A CA 1
ATOM 3544 C C . ALA A 1 458 ? -25.038 -1.794 -6.843 1.00 93.00 458 ALA A C 1
ATOM 3546 O O . ALA A 1 458 ? -25.079 -3.014 -6.705 1.00 93.00 458 ALA A O 1
ATOM 3547 N N . LYS A 1 459 ? -25.596 -1.198 -7.905 1.00 92.00 459 LYS A N 1
ATOM 3548 C CA . LYS A 1 459 ? -26.273 -1.949 -8.975 1.00 92.00 459 LYS A CA 1
ATOM 3549 C C . LYS A 1 459 ? -25.296 -2.804 -9.774 1.00 92.00 459 LYS A C 1
ATOM 3551 O O . LYS A 1 459 ? -25.663 -3.910 -10.164 1.00 92.00 459 LYS A O 1
ATOM 3556 N N . SER A 1 460 ? -24.065 -2.334 -9.992 1.00 92.25 460 SER A N 1
ATOM 3557 C CA . SER A 1 460 ? -23.038 -3.117 -10.690 1.00 92.25 460 SER A CA 1
ATOM 3558 C C . SER A 1 460 ? -22.674 -4.400 -9.930 1.00 92.25 460 SER A C 1
ATOM 3560 O O . SER A 1 460 ? -22.550 -5.445 -10.566 1.00 92.25 460 SER A O 1
ATOM 3562 N N . PHE A 1 461 ? -22.635 -4.380 -8.588 1.00 90.94 461 PHE A N 1
ATOM 3563 C CA . PHE A 1 461 ? -22.351 -5.573 -7.776 1.00 90.94 461 PHE A CA 1
ATOM 3564 C C . PHE A 1 461 ? -23.328 -6.728 -8.051 1.00 90.94 461 PHE A C 1
ATOM 3566 O O . PHE A 1 461 ? -22.904 -7.879 -8.130 1.00 90.94 461 PHE A O 1
ATOM 3573 N N . SER A 1 462 ? -24.609 -6.429 -8.305 1.00 84.44 462 SER A N 1
ATOM 3574 C CA . SER A 1 462 ? -25.623 -7.438 -8.658 1.00 84.44 462 SER A CA 1
ATOM 3575 C C . SER A 1 462 ? -25.364 -8.165 -9.992 1.00 84.44 462 SER A C 1
ATOM 3577 O O . SER A 1 462 ? -25.957 -9.211 -10.248 1.00 84.44 462 SER A O 1
ATOM 3579 N N . THR A 1 463 ? -24.465 -7.640 -10.835 1.00 89.25 463 THR A N 1
ATOM 3580 C CA . THR A 1 463 ? -24.033 -8.279 -12.093 1.00 89.25 463 THR A CA 1
ATOM 3581 C C . THR A 1 463 ? -22.774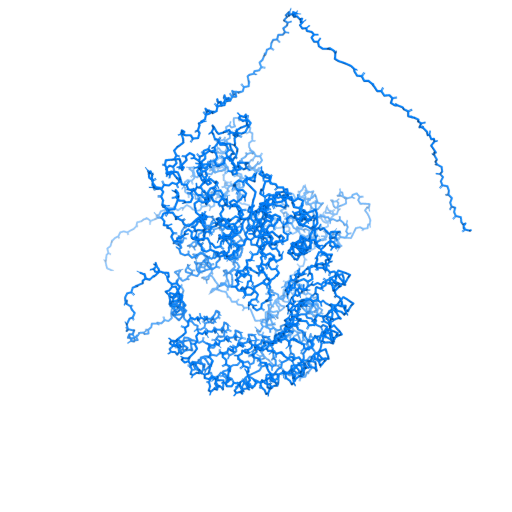 -9.141 -11.932 1.00 89.25 463 THR A C 1
ATOM 3583 O O . THR A 1 463 ? -22.510 -10.001 -12.774 1.00 89.25 463 THR A O 1
ATOM 3586 N N . LEU A 1 464 ? -22.017 -8.961 -10.841 1.00 92.12 464 LEU A N 1
ATOM 3587 C CA . LEU A 1 464 ? -20.755 -9.654 -10.570 1.00 92.12 464 LEU A CA 1
ATOM 3588 C C . LEU A 1 464 ? -21.018 -11.008 -9.890 1.00 92.12 464 LEU A C 1
ATOM 3590 O O . LEU A 1 464 ? -20.756 -11.205 -8.706 1.00 92.12 464 LEU A O 1
ATOM 3594 N N . ALA A 1 465 ? -21.568 -11.955 -10.651 1.00 88.75 465 ALA A N 1
ATOM 3595 C CA . ALA A 1 465 ? -22.056 -13.238 -10.134 1.00 88.75 465 ALA A CA 1
ATOM 3596 C C . ALA A 1 465 ? -20.978 -14.151 -9.503 1.00 88.75 465 ALA A C 1
ATOM 3598 O O . ALA A 1 465 ? -21.326 -15.071 -8.764 1.00 88.75 465 ALA A O 1
ATOM 3599 N N . GLU A 1 466 ? -19.688 -13.916 -9.774 1.00 92.06 466 GLU A N 1
ATOM 3600 C CA . GLU A 1 466 ? -18.568 -14.649 -9.160 1.00 92.06 466 GLU A CA 1
ATOM 3601 C C . GLU A 1 466 ? -17.930 -13.924 -7.954 1.00 92.06 466 GLU A C 1
ATOM 3603 O O . GLU A 1 466 ? -16.969 -14.446 -7.380 1.00 92.06 466 GLU A O 1
ATOM 3608 N N . LEU A 1 467 ? -18.455 -12.758 -7.546 1.00 93.50 467 LEU A N 1
ATOM 3609 C CA . LEU A 1 467 ? -17.883 -11.927 -6.485 1.00 93.50 467 LEU A CA 1
ATOM 3610 C C . LEU A 1 467 ? -18.021 -12.590 -5.106 1.00 93.50 467 LEU A C 1
ATOM 3612 O O . LEU A 1 467 ? -19.124 -12.787 -4.594 1.00 93.50 467 LEU A O 1
ATOM 3616 N N . ALA A 1 468 ? -16.877 -12.901 -4.497 1.00 93.44 468 ALA A N 1
ATOM 3617 C CA . ALA A 1 468 ? -16.763 -13.587 -3.213 1.00 93.44 468 ALA A CA 1
ATOM 3618 C C . ALA A 1 468 ? -16.116 -12.722 -2.113 1.00 93.44 468 ALA A C 1
ATOM 3620 O O . ALA A 1 468 ? -16.276 -13.035 -0.934 1.00 93.44 468 ALA A O 1
ATOM 3621 N N . ASP A 1 469 ? -15.402 -11.654 -2.472 1.00 93.44 469 ASP A N 1
ATOM 3622 C CA . ASP A 1 469 ? -14.732 -10.720 -1.557 1.00 93.44 469 ASP A CA 1
ATOM 3623 C C . ASP A 1 469 ? -15.009 -9.284 -2.018 1.00 93.44 469 ASP A C 1
ATOM 3625 O O . ASP A 1 469 ? -14.720 -8.931 -3.166 1.00 93.44 469 ASP A O 1
ATOM 3629 N N . LEU A 1 470 ? -15.608 -8.472 -1.148 1.00 94.31 470 LEU A N 1
ATOM 3630 C CA . LEU A 1 470 ? -15.949 -7.081 -1.437 1.00 94.31 470 LEU A CA 1
ATOM 3631 C C . LEU A 1 470 ? -15.447 -6.165 -0.323 1.00 94.31 470 LEU A C 1
ATOM 3633 O O . LEU A 1 470 ? -15.827 -6.308 0.841 1.00 94.31 470 LEU A O 1
ATOM 3637 N N . GLU A 1 471 ? -14.629 -5.195 -0.708 1.00 92.44 471 GLU A N 1
ATOM 3638 C CA . GLU A 1 471 ? -14.027 -4.202 0.167 1.00 92.44 471 GLU A CA 1
ATOM 3639 C C . GLU A 1 471 ? -14.358 -2.790 -0.325 1.00 92.44 471 GLU A C 1
ATOM 3641 O O . GLU A 1 471 ? -13.963 -2.389 -1.416 1.00 92.44 471 GLU A O 1
ATOM 3646 N N . ILE A 1 472 ? -15.097 -2.027 0.479 1.00 93.56 472 ILE A N 1
ATOM 3647 C CA . ILE A 1 472 ? -15.469 -0.641 0.178 1.00 93.56 472 ILE A CA 1
ATOM 3648 C C . ILE A 1 472 ? -15.055 0.232 1.363 1.00 93.56 472 ILE A C 1
ATOM 3650 O O . ILE A 1 472 ? -15.508 0.014 2.489 1.00 93.56 472 ILE A O 1
ATOM 3654 N N . ASN A 1 473 ? -14.195 1.221 1.115 1.00 90.62 473 ASN A N 1
ATOM 3655 C CA . ASN A 1 473 ? -13.817 2.232 2.104 1.00 90.62 473 ASN A CA 1
ATOM 3656 C C . ASN A 1 473 ? -14.313 3.609 1.649 1.00 90.62 473 ASN A C 1
ATOM 3658 O O . ASN A 1 473 ? -13.937 4.089 0.582 1.00 90.62 473 ASN A O 1
ATOM 3662 N N . LEU A 1 474 ? -15.181 4.198 2.464 1.00 91.69 474 LEU A N 1
ATOM 3663 C CA . LEU A 1 474 ? -15.923 5.440 2.252 1.00 91.69 474 LEU A CA 1
ATOM 3664 C C . LEU A 1 474 ? -15.825 6.370 3.471 1.00 91.69 474 LEU A C 1
ATOM 3666 O O . LEU A 1 474 ? -16.632 7.284 3.606 1.00 91.69 474 LEU A O 1
ATOM 3670 N N . GLY A 1 475 ? -14.864 6.143 4.374 1.00 88.06 475 GLY A N 1
ATOM 3671 C CA . GLY A 1 475 ? -14.695 7.002 5.545 1.00 88.06 475 GLY A CA 1
ATOM 3672 C C . GLY A 1 475 ? -14.413 8.464 5.180 1.00 88.06 475 GLY A C 1
ATOM 3673 O O . GLY A 1 475 ? -13.879 8.747 4.108 1.00 88.06 475 GLY A O 1
ATOM 3674 N N . SER A 1 476 ? -14.784 9.388 6.063 1.00 85.50 476 SER A N 1
ATOM 3675 C CA . SER A 1 476 ? -14.623 10.842 5.923 1.00 85.50 476 SER A CA 1
ATOM 3676 C C . SER A 1 476 ? -15.256 11.442 4.653 1.00 85.50 476 SER A C 1
ATOM 3678 O O . SER A 1 476 ? -14.821 12.490 4.170 1.00 85.50 476 SER A O 1
ATOM 3680 N N . CYS A 1 477 ? -16.270 10.783 4.080 1.00 89.75 477 CYS A N 1
ATOM 3681 C CA . CYS A 1 477 ? -16.985 11.249 2.888 1.00 89.75 477 CYS A CA 1
ATOM 3682 C C . CYS A 1 477 ? -18.307 11.928 3.300 1.00 89.75 477 CYS A C 1
ATOM 3684 O O . CYS A 1 477 ? -19.265 11.231 3.635 1.00 89.75 477 CYS A O 1
ATOM 3686 N N . PRO A 1 478 ? -18.426 13.270 3.252 1.00 86.94 478 PRO A N 1
ATOM 3687 C CA . PRO A 1 478 ? -19.519 14.002 3.913 1.00 86.94 478 PRO A CA 1
ATOM 3688 C C . PRO A 1 478 ? -20.906 13.808 3.279 1.00 86.94 478 PRO A C 1
ATOM 3690 O O . PRO A 1 478 ? -21.911 14.205 3.859 1.00 86.94 478 PRO A O 1
ATOM 3693 N N . GLN A 1 479 ? -20.980 13.217 2.083 1.00 90.00 479 GLN A N 1
ATOM 3694 C CA . GLN A 1 479 ? -22.237 12.907 1.388 1.00 90.00 479 GLN A CA 1
ATOM 3695 C C . GLN A 1 479 ? -22.674 11.439 1.574 1.00 90.00 479 GLN A C 1
ATOM 3697 O O . GLN A 1 479 ? -23.630 10.989 0.935 1.00 90.00 479 GLN A O 1
ATOM 3702 N N . VAL A 1 480 ? -21.982 10.680 2.432 1.00 91.38 480 VAL A N 1
ATOM 3703 C CA . VAL A 1 480 ? -22.321 9.296 2.777 1.00 91.38 480 VAL A CA 1
ATOM 3704 C C . VAL A 1 480 ? -23.185 9.271 4.037 1.00 91.38 480 VAL A C 1
ATOM 3706 O O . VAL A 1 480 ? -22.834 9.826 5.074 1.00 91.38 480 VAL A O 1
ATOM 3709 N N . GLY A 1 481 ? -24.332 8.602 3.934 1.00 92.75 481 GLY A N 1
ATOM 3710 C CA . GLY A 1 481 ? -25.307 8.469 5.011 1.00 92.75 481 GLY A CA 1
ATOM 3711 C C . GLY A 1 481 ? -26.254 7.293 4.793 1.00 92.75 481 GLY A C 1
ATOM 3712 O O . GLY A 1 481 ? -26.027 6.472 3.900 1.00 92.75 481 GLY A O 1
ATOM 3713 N N . ASP A 1 482 ? -27.330 7.218 5.574 1.00 93.75 482 ASP A N 1
ATOM 3714 C CA . ASP A 1 482 ? -28.231 6.052 5.623 1.00 93.75 482 ASP A CA 1
ATOM 3715 C C . ASP A 1 482 ? -28.712 5.545 4.253 1.00 93.75 482 ASP A C 1
ATOM 3717 O O . ASP A 1 482 ? -28.654 4.346 3.991 1.00 93.75 482 ASP A O 1
ATOM 3721 N N . GLU A 1 483 ? -29.116 6.431 3.338 1.00 92.50 483 GLU A N 1
ATOM 3722 C CA . GLU A 1 483 ? -29.553 6.048 1.984 1.00 92.50 483 GLU A CA 1
ATOM 3723 C C . GLU A 1 483 ? -28.437 5.401 1.141 1.00 92.50 483 GLU A C 1
ATOM 3725 O O . GLU A 1 483 ? -28.706 4.535 0.305 1.00 92.50 483 GLU A O 1
ATOM 3730 N N . VAL A 1 484 ? -27.176 5.783 1.371 1.00 92.31 484 VAL A N 1
ATOM 3731 C CA . VAL A 1 484 ? -26.002 5.183 0.717 1.00 92.31 484 VAL A CA 1
ATOM 3732 C C . VAL A 1 484 ? -25.728 3.799 1.298 1.00 92.31 484 VAL A C 1
ATOM 3734 O O . VAL A 1 484 ? -25.556 2.852 0.533 1.00 92.31 484 VAL A O 1
ATOM 3737 N N . VAL A 1 485 ? -25.755 3.655 2.629 1.00 92.38 485 VAL A N 1
ATOM 3738 C CA . VAL A 1 485 ? -25.606 2.355 3.310 1.00 92.38 485 VAL A CA 1
ATOM 3739 C C . VAL A 1 485 ? -26.714 1.393 2.871 1.00 92.38 485 VAL A C 1
ATOM 3741 O O . VAL A 1 485 ? -26.427 0.263 2.475 1.00 92.38 485 VAL A O 1
ATOM 3744 N N . ARG A 1 486 ? -27.966 1.870 2.845 1.00 90.88 486 ARG A N 1
ATOM 3745 C CA . ARG A 1 486 ? -29.146 1.146 2.354 1.00 90.88 486 ARG A CA 1
ATOM 3746 C C . ARG A 1 486 ? -28.954 0.686 0.908 1.00 90.88 486 ARG A C 1
ATOM 3748 O O . ARG A 1 486 ? -29.095 -0.499 0.624 1.00 90.88 486 ARG A O 1
ATOM 3755 N N . CYS A 1 487 ? -28.584 1.593 -0.001 1.00 91.12 487 CYS A N 1
ATOM 3756 C CA . CYS A 1 487 ? -28.434 1.251 -1.415 1.00 91.12 487 CYS A CA 1
ATOM 3757 C C . CYS A 1 487 ? -27.246 0.313 -1.686 1.00 91.12 487 CYS A C 1
ATOM 3759 O O . CYS A 1 487 ? -27.364 -0.544 -2.557 1.00 91.12 487 CYS A O 1
ATOM 3761 N N . LEU A 1 488 ? -26.126 0.452 -0.963 1.00 90.94 488 LEU A N 1
ATOM 3762 C CA . LEU A 1 488 ? -24.993 -0.479 -1.046 1.00 90.94 488 LEU A CA 1
ATOM 3763 C C . LEU A 1 488 ? -25.397 -1.875 -0.562 1.00 90.94 488 LEU A C 1
ATOM 3765 O O . LEU A 1 488 ? -25.098 -2.852 -1.245 1.00 90.94 488 LEU A O 1
ATOM 3769 N N . ALA A 1 489 ? -26.116 -1.961 0.563 1.00 89.06 489 ALA A N 1
ATOM 3770 C CA . ALA A 1 489 ? -26.629 -3.216 1.104 1.00 89.06 489 ALA A CA 1
ATOM 3771 C C . ALA A 1 489 ? -27.583 -3.918 0.121 1.00 89.06 489 ALA A C 1
ATOM 3773 O O . ALA A 1 489 ? -27.395 -5.099 -0.166 1.00 89.06 489 ALA A O 1
ATOM 3774 N N . ASP A 1 490 ? -28.535 -3.179 -0.461 1.00 88.19 490 ASP A N 1
ATOM 3775 C CA . ASP A 1 490 ? -29.488 -3.678 -1.468 1.00 88.19 490 ASP A CA 1
ATOM 3776 C C . ASP A 1 490 ? -28.806 -4.223 -2.746 1.00 88.19 490 ASP A C 1
ATOM 3778 O O . ASP A 1 490 ? -29.434 -4.944 -3.523 1.00 88.19 490 ASP A O 1
ATOM 3782 N N . GLY A 1 491 ? -27.534 -3.877 -2.985 1.00 88.75 491 GLY A N 1
ATOM 3783 C CA . GLY A 1 491 ? -26.734 -4.347 -4.120 1.00 88.75 491 GLY A CA 1
ATOM 3784 C C . GLY A 1 491 ? -25.852 -5.574 -3.850 1.00 88.75 491 GLY A C 1
ATOM 3785 O O . GLY A 1 491 ? -25.293 -6.122 -4.801 1.00 88.75 491 GLY A O 1
ATOM 3786 N N . LEU A 1 492 ? -25.689 -6.008 -2.593 1.00 89.81 492 LEU A N 1
ATOM 3787 C CA . LEU A 1 492 ? -24.728 -7.058 -2.223 1.00 89.81 492 LEU A CA 1
ATOM 3788 C C . LEU A 1 492 ? -25.091 -8.426 -2.845 1.00 89.81 492 LEU A C 1
ATOM 3790 O O . LEU A 1 492 ? -26.188 -8.935 -2.601 1.00 89.81 492 LEU A O 1
ATOM 3794 N N . PRO A 1 493 ? -24.185 -9.082 -3.601 1.00 87.00 493 PRO A N 1
ATOM 3795 C CA . PRO A 1 493 ? -24.460 -10.400 -4.159 1.00 87.00 493 PRO A CA 1
ATOM 3796 C C . PRO A 1 493 ? -24.417 -11.485 -3.075 1.00 87.00 493 PRO A C 1
ATOM 3798 O O . PRO A 1 493 ? -23.485 -11.568 -2.276 1.00 87.00 493 PRO A O 1
ATOM 3801 N N . SER A 1 494 ? -25.393 -12.397 -3.093 1.00 84.19 494 SER A N 1
ATOM 3802 C CA . SER A 1 494 ? -25.531 -13.479 -2.099 1.00 84.19 494 SER A CA 1
ATOM 3803 C C . SER A 1 494 ? -24.369 -14.487 -2.081 1.00 84.19 494 SER A C 1
ATOM 3805 O O . SER A 1 494 ? -24.273 -15.307 -1.167 1.00 84.19 494 SER A O 1
ATOM 3807 N N . GLY A 1 495 ? -23.497 -14.451 -3.095 1.00 87.12 495 GLY A N 1
ATOM 3808 C CA . GLY A 1 495 ? -22.289 -15.273 -3.201 1.00 87.12 495 GLY A CA 1
ATOM 3809 C C . GLY A 1 495 ? -21.114 -14.816 -2.327 1.00 87.12 495 GLY A C 1
ATOM 3810 O O . GLY A 1 495 ? -20.133 -15.553 -2.233 1.00 87.12 495 GLY A O 1
ATOM 3811 N N . LEU A 1 496 ? -21.201 -13.645 -1.677 1.00 91.38 496 LEU A N 1
ATOM 3812 C CA . LEU A 1 496 ? -20.114 -13.114 -0.852 1.00 91.38 496 LEU A CA 1
ATOM 3813 C C . LEU A 1 496 ? -19.730 -14.053 0.301 1.00 91.38 496 LEU A C 1
ATOM 3815 O O . LEU A 1 496 ? -20.572 -14.530 1.064 1.00 91.38 496 LEU A O 1
ATOM 3819 N N . VAL A 1 497 ? -18.418 -14.241 0.446 1.00 93.38 497 VAL A N 1
ATOM 3820 C CA . VAL A 1 497 ? -17.740 -14.987 1.516 1.00 93.38 497 VAL A CA 1
ATOM 3821 C C . VAL A 1 497 ? -16.986 -14.029 2.446 1.00 93.38 497 VAL A C 1
ATOM 3823 O O . VAL A 1 497 ? -16.862 -14.302 3.641 1.00 93.38 497 VAL A O 1
ATOM 3826 N N . GLN A 1 498 ? -16.512 -12.894 1.928 1.00 92.94 498 GLN A N 1
ATOM 3827 C CA . GLN A 1 498 ? -15.903 -11.815 2.702 1.00 92.94 498 GLN A CA 1
ATOM 3828 C C . GLN A 1 498 ? -16.554 -10.471 2.357 1.00 92.94 498 GLN A C 1
ATOM 3830 O O . GLN A 1 498 ? -16.801 -10.174 1.188 1.00 92.94 498 GLN A O 1
ATOM 3835 N N . LEU A 1 499 ? -16.820 -9.663 3.382 1.00 93.81 499 LEU A N 1
ATOM 3836 C CA . LEU A 1 499 ? -17.340 -8.304 3.252 1.00 93.81 499 LEU A CA 1
ATOM 3837 C C . LEU A 1 499 ? -16.595 -7.380 4.217 1.00 93.81 499 LEU A C 1
ATOM 3839 O O . LEU A 1 499 ? -16.560 -7.636 5.421 1.00 93.81 499 LEU A O 1
ATOM 3843 N N . LYS A 1 500 ? -16.024 -6.297 3.691 1.00 92.62 500 LYS A N 1
ATOM 3844 C CA . LYS A 1 500 ? -15.359 -5.245 4.465 1.00 92.62 500 LYS A CA 1
ATOM 3845 C C . LYS A 1 500 ? -15.970 -3.900 4.081 1.00 92.62 500 LYS A C 1
ATOM 3847 O O . LYS A 1 500 ? -15.786 -3.441 2.955 1.00 92.62 500 LYS A O 1
ATOM 3852 N N . LEU A 1 501 ? -16.679 -3.263 5.005 1.00 93.44 501 LEU A N 1
ATOM 3853 C CA . LEU A 1 501 ? -17.221 -1.918 4.816 1.00 93.44 501 LEU A CA 1
ATOM 3854 C C . LEU A 1 501 ? -16.585 -0.979 5.840 1.00 93.44 501 LEU A C 1
ATOM 3856 O O . LEU A 1 501 ? -16.616 -1.252 7.040 1.00 93.44 501 LEU A O 1
ATOM 3860 N N . ARG A 1 502 ? -15.989 0.116 5.365 1.00 92.44 502 ARG A N 1
ATOM 3861 C CA . ARG A 1 502 ? -15.388 1.156 6.206 1.00 92.44 502 ARG A CA 1
ATOM 3862 C C . ARG A 1 502 ? -16.065 2.502 5.935 1.00 92.44 502 ARG A C 1
ATOM 3864 O O . ARG A 1 502 ? -16.109 2.945 4.791 1.00 92.44 502 ARG A O 1
ATOM 3871 N N . PHE A 1 503 ? -16.578 3.122 6.990 1.00 92.44 503 PHE A N 1
ATOM 3872 C CA . PHE A 1 503 ? -17.393 4.337 7.004 1.00 92.44 503 PHE A CA 1
ATOM 3873 C C . PHE A 1 503 ? -17.011 5.266 8.176 1.00 92.44 503 PHE A C 1
ATOM 3875 O O . PHE A 1 503 ? -17.848 6.013 8.663 1.00 92.44 503 PHE A O 1
ATOM 3882 N N . GLN A 1 504 ? -15.772 5.213 8.679 1.00 88.19 504 GLN A N 1
ATOM 3883 C CA . GLN A 1 504 ? -15.333 6.078 9.784 1.00 88.19 504 GLN A CA 1
ATOM 3884 C C . GLN A 1 504 ? -15.573 7.573 9.491 1.00 88.19 504 GLN A C 1
ATOM 3886 O O . GLN A 1 504 ? -15.478 7.975 8.334 1.00 88.19 504 GLN A O 1
ATOM 3891 N N . HIS A 1 505 ? -15.883 8.394 10.498 1.00 87.25 505 HIS A N 1
ATOM 3892 C CA . HIS A 1 505 ? -16.226 9.823 10.345 1.00 87.25 505 HIS A CA 1
ATOM 3893 C C . HIS A 1 505 ? -17.349 10.113 9.318 1.00 87.25 505 HIS A C 1
ATOM 3895 O O . HIS A 1 505 ? -17.293 11.102 8.585 1.00 87.25 505 HIS A O 1
ATOM 3901 N N . CYS A 1 506 ? -18.354 9.237 9.206 1.00 90.38 506 CYS A N 1
ATOM 3902 C CA . CYS A 1 506 ? -19.526 9.451 8.349 1.00 90.38 506 CYS A CA 1
ATOM 3903 C C . CYS A 1 506 ? -20.767 9.759 9.197 1.00 90.38 506 CYS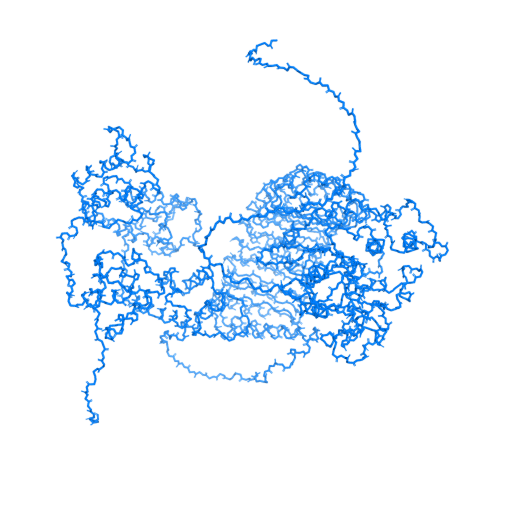 A C 1
ATOM 3905 O O . CYS A 1 506 ? -21.682 8.943 9.305 1.00 90.38 506 CYS A O 1
ATOM 3907 N N . ASP A 1 507 ? -20.818 10.960 9.777 1.00 86.62 507 ASP A N 1
ATOM 3908 C CA . ASP A 1 507 ? -21.907 11.401 10.665 1.00 86.62 507 ASP A CA 1
ATOM 3909 C C . ASP A 1 507 ? -23.304 11.416 10.022 1.00 86.62 507 ASP A C 1
ATOM 3911 O O . ASP A 1 507 ? -24.298 11.527 10.731 1.00 86.62 507 ASP A O 1
ATOM 3915 N N . GLY A 1 508 ? -23.422 11.265 8.698 1.00 89.81 508 GLY A N 1
ATOM 3916 C CA . GLY A 1 508 ? -24.701 11.061 8.007 1.00 89.81 508 GLY A CA 1
ATOM 3917 C C . GLY A 1 508 ? -25.329 9.669 8.200 1.00 89.81 508 GLY A C 1
ATOM 3918 O O . GLY A 1 508 ? -26.407 9.417 7.653 1.00 89.81 508 GLY A O 1
ATOM 3919 N N . ILE A 1 509 ? -24.661 8.751 8.908 1.00 93.50 509 ILE A N 1
ATOM 3920 C CA . ILE A 1 509 ? -25.122 7.380 9.168 1.00 93.50 509 ILE A CA 1
ATOM 3921 C C . ILE A 1 509 ? -25.692 7.271 10.589 1.00 93.50 509 ILE A C 1
ATOM 3923 O O . ILE A 1 509 ? -25.033 7.626 11.563 1.00 93.50 509 ILE A O 1
ATOM 3927 N N . SER A 1 510 ? -26.898 6.716 10.703 1.00 93.75 510 SER A N 1
ATOM 3928 C CA . SER A 1 510 ? -27.597 6.435 11.958 1.00 93.75 510 SER A CA 1
ATOM 3929 C C . SER A 1 510 ? -27.946 4.943 12.092 1.00 93.75 510 SER A C 1
ATOM 3931 O O . SER A 1 510 ? -27.736 4.133 11.181 1.00 93.75 510 SER A O 1
ATOM 3933 N N . ASP A 1 511 ? -28.556 4.570 13.219 1.00 93.50 511 ASP A N 1
ATOM 3934 C CA . ASP A 1 511 ? -29.158 3.250 13.438 1.00 93.50 511 ASP A CA 1
ATOM 3935 C C . ASP A 1 511 ? -30.099 2.803 12.293 1.00 93.50 511 ASP A C 1
ATOM 3937 O O . ASP A 1 511 ? -30.279 1.601 12.079 1.00 93.50 511 ASP A O 1
ATOM 3941 N N . SER A 1 512 ? -30.683 3.741 11.532 1.00 89.88 512 SER A N 1
ATOM 3942 C CA . SER A 1 512 ? -31.608 3.436 10.434 1.00 89.88 512 SER A CA 1
ATOM 3943 C C . SER A 1 512 ? -30.915 2.809 9.212 1.00 89.88 512 SER A C 1
ATOM 3945 O O . SER A 1 512 ? -31.416 1.820 8.668 1.00 89.88 512 SER A O 1
ATOM 3947 N N . GLY A 1 513 ? -29.725 3.287 8.825 1.00 87.62 513 GLY A N 1
ATOM 3948 C CA . GLY A 1 513 ? -28.949 2.711 7.721 1.00 87.62 513 GLY A CA 1
ATOM 3949 C C . GLY A 1 513 ? -28.416 1.318 8.055 1.00 87.62 513 GLY A C 1
ATOM 3950 O O . GLY A 1 513 ? -28.474 0.399 7.229 1.00 87.62 513 GLY A O 1
ATOM 3951 N N . LEU A 1 514 ? -27.969 1.123 9.301 1.00 90.88 514 LEU A N 1
ATOM 3952 C CA . LEU A 1 514 ? -27.485 -0.176 9.778 1.00 90.88 514 LEU A CA 1
ATOM 3953 C C . LEU A 1 514 ? -28.615 -1.213 9.899 1.00 90.88 514 LEU A C 1
ATOM 3955 O O . LEU A 1 514 ? -28.346 -2.408 9.761 1.00 90.88 514 LEU A O 1
ATOM 3959 N N . LEU A 1 515 ? -29.874 -0.788 10.068 1.00 87.62 515 LEU A N 1
ATOM 3960 C CA . LEU A 1 515 ? -31.030 -1.689 10.090 1.00 87.62 515 LEU A CA 1
ATOM 3961 C C . LEU A 1 515 ? -31.246 -2.410 8.748 1.00 87.62 515 LEU A C 1
ATOM 3963 O O . LEU A 1 515 ? -31.458 -3.627 8.747 1.00 87.62 515 LEU A O 1
ATOM 3967 N N . GLN A 1 516 ? -31.131 -1.707 7.612 1.00 80.75 516 GLN A N 1
ATOM 3968 C CA . GLN A 1 516 ? -31.202 -2.364 6.299 1.00 80.75 516 GLN A CA 1
ATOM 3969 C C . GLN A 1 516 ? -29.996 -3.283 6.086 1.00 80.75 516 GLN A C 1
ATOM 3971 O O . GLN A 1 516 ? -30.183 -4.448 5.727 1.00 80.75 516 GLN A O 1
ATOM 3976 N N . LEU A 1 517 ? -28.777 -2.787 6.342 1.00 87.19 517 LEU A N 1
ATOM 3977 C CA . LEU A 1 517 ? -27.539 -3.553 6.165 1.00 87.19 517 LEU A CA 1
ATOM 3978 C C . LEU A 1 517 ? -27.603 -4.889 6.915 1.00 87.19 517 LEU A C 1
ATOM 3980 O O . LEU A 1 517 ? -27.406 -5.949 6.320 1.00 87.19 517 LEU A O 1
ATOM 3984 N N . ALA A 1 518 ? -27.968 -4.846 8.196 1.00 84.94 518 ALA A N 1
ATOM 3985 C CA . ALA A 1 518 ? -28.130 -6.026 9.031 1.00 84.94 518 ALA A CA 1
ATOM 3986 C C . ALA A 1 518 ? -29.154 -7.021 8.455 1.00 84.94 518 ALA A C 1
ATOM 3988 O O . ALA A 1 518 ? -28.886 -8.221 8.425 1.00 84.94 518 ALA A O 1
ATOM 3989 N N . SER A 1 519 ? -30.295 -6.547 7.939 1.00 78.19 519 SER A N 1
ATOM 3990 C CA . SER A 1 519 ? -31.328 -7.432 7.378 1.00 78.19 519 SER A CA 1
ATOM 3991 C C . SER A 1 519 ? -30.825 -8.310 6.218 1.00 78.19 519 SER A C 1
ATOM 3993 O O . SER A 1 519 ? -31.290 -9.441 6.065 1.00 78.19 519 SER A O 1
ATOM 3995 N N . LEU A 1 520 ? -29.836 -7.823 5.457 1.00 76.62 520 LEU A N 1
ATOM 3996 C CA . LEU A 1 520 ? -29.274 -8.498 4.285 1.00 76.62 520 LEU A CA 1
ATOM 3997 C C . LEU A 1 520 ? -28.014 -9.322 4.596 1.00 76.62 520 LEU A C 1
ATOM 3999 O O . LEU A 1 520 ? -27.779 -10.317 3.911 1.00 76.62 520 LEU A O 1
ATOM 4003 N N . LEU A 1 521 ? -27.264 -9.017 5.669 1.00 78.81 521 LEU A N 1
ATOM 4004 C CA . LEU A 1 521 ? -26.122 -9.842 6.113 1.00 78.81 521 LEU A CA 1
ATOM 4005 C C . LEU A 1 521 ? -26.507 -11.321 6.301 1.00 78.81 521 LEU A C 1
ATOM 4007 O O . LEU A 1 521 ? -25.737 -12.205 5.931 1.00 78.81 521 LEU A O 1
ATOM 4011 N N . LYS A 1 522 ? -27.727 -11.597 6.789 1.00 69.50 522 LYS A N 1
ATOM 4012 C CA . LYS A 1 522 ? -28.273 -12.959 6.976 1.00 69.50 522 LYS A CA 1
ATOM 4013 C C . LYS A 1 522 ? -28.421 -13.782 5.692 1.00 69.50 522 LYS A C 1
ATOM 4015 O O . LYS A 1 522 ? -28.606 -14.993 5.784 1.00 69.50 522 LYS A O 1
ATOM 4020 N N . LEU A 1 523 ? -28.421 -13.144 4.521 1.00 66.12 523 LEU A N 1
ATOM 4021 C CA . LEU A 1 523 ? -28.694 -13.788 3.232 1.00 66.12 523 LEU A CA 1
ATOM 4022 C C . LEU A 1 523 ? -27.417 -14.188 2.474 1.00 66.12 523 LEU A C 1
ATOM 4024 O O . LEU A 1 523 ? -27.502 -14.906 1.477 1.00 66.12 523 LEU A O 1
ATOM 4028 N N . CYS A 1 524 ? -26.249 -13.747 2.944 1.00 69.50 524 CYS A N 1
ATOM 4029 C CA . CYS A 1 524 ? -24.952 -14.000 2.321 1.00 69.50 524 CYS A CA 1
ATOM 4030 C C . CYS A 1 524 ? -24.177 -15.096 3.070 1.00 69.50 524 CYS A C 1
ATOM 4032 O O . CYS A 1 524 ? -24.246 -15.208 4.294 1.00 69.50 524 CYS A O 1
ATOM 4034 N N . ASN A 1 525 ? -23.381 -15.888 2.347 1.00 84.56 525 ASN A N 1
ATOM 4035 C CA . ASN A 1 525 ? -22.604 -17.008 2.902 1.00 84.56 525 ASN A CA 1
ATOM 4036 C C . ASN A 1 525 ? -21.269 -16.548 3.539 1.00 84.56 525 ASN A C 1
ATOM 4038 O O . ASN A 1 525 ? -20.204 -17.121 3.286 1.00 84.56 525 ASN A O 1
ATOM 4042 N N . LEU A 1 526 ? -21.326 -15.469 4.325 1.00 91.31 526 LEU A N 1
ATOM 4043 C CA . LEU A 1 526 ? -20.157 -14.746 4.827 1.00 91.31 526 LEU A CA 1
ATOM 4044 C C . LEU A 1 526 ? -19.415 -15.540 5.909 1.00 91.31 526 LEU A C 1
ATOM 4046 O O . LEU A 1 526 ? -19.984 -15.924 6.930 1.00 91.31 526 LEU A O 1
ATOM 4050 N N . ARG A 1 527 ? -18.106 -15.710 5.698 1.00 94.00 527 ARG A N 1
ATOM 4051 C CA . ARG A 1 527 ? -17.132 -16.238 6.666 1.00 94.00 527 ARG A CA 1
ATOM 4052 C C . ARG A 1 527 ? -16.296 -15.141 7.316 1.00 94.00 527 ARG A C 1
ATOM 4054 O O . ARG A 1 527 ? -15.809 -15.348 8.423 1.00 94.00 527 ARG A O 1
ATOM 4061 N N . SER A 1 528 ? -16.148 -13.986 6.665 1.00 94.44 528 SER A N 1
ATOM 4062 C CA . SER A 1 528 ? -15.437 -12.826 7.211 1.00 94.44 528 SER A CA 1
ATOM 4063 C C . SER A 1 528 ? -16.264 -11.553 7.058 1.00 94.44 528 SER A C 1
ATOM 4065 O O . SER A 1 528 ? -16.680 -11.221 5.948 1.00 94.44 528 SER A O 1
ATOM 4067 N N . ILE A 1 529 ? -16.469 -10.831 8.159 1.00 94.12 529 ILE A N 1
ATOM 4068 C CA . ILE A 1 529 ? -17.114 -9.513 8.187 1.00 94.12 529 ILE A CA 1
ATOM 4069 C C . ILE A 1 529 ? -16.182 -8.528 8.894 1.00 94.12 529 ILE A C 1
ATOM 4071 O O . ILE A 1 529 ? -15.755 -8.790 10.017 1.00 94.12 529 ILE A O 1
ATOM 4075 N N . LEU A 1 530 ? -15.911 -7.393 8.249 1.00 93.25 530 LEU A N 1
ATOM 4076 C CA . LEU A 1 530 ? -15.321 -6.202 8.859 1.00 93.25 530 LEU A CA 1
ATOM 4077 C C . LEU A 1 530 ? -16.286 -5.035 8.656 1.00 93.25 530 LEU A C 1
ATOM 4079 O O . LEU A 1 530 ? -16.622 -4.703 7.518 1.00 93.25 530 LEU A O 1
ATOM 4083 N N . LEU A 1 531 ? -16.716 -4.409 9.748 1.00 94.00 531 LEU A N 1
ATOM 4084 C CA . LEU A 1 531 ? -17.517 -3.186 9.729 1.00 94.00 531 LEU A CA 1
ATOM 4085 C C . LEU A 1 531 ? -16.815 -2.119 10.570 1.00 94.00 531 LEU A C 1
ATOM 4087 O O . LEU A 1 531 ? -16.688 -2.274 11.785 1.00 94.00 531 LEU A O 1
ATOM 4091 N N . ASN A 1 532 ? -16.366 -1.042 9.926 1.00 92.12 532 ASN A N 1
ATOM 4092 C CA . ASN A 1 532 ? -15.842 0.135 10.610 1.00 92.12 532 ASN A CA 1
ATOM 4093 C C . ASN A 1 532 ? -16.817 1.306 10.478 1.00 92.12 532 ASN A C 1
ATOM 4095 O O . ASN A 1 532 ? -17.042 1.790 9.373 1.00 92.12 532 ASN A O 1
ATOM 4099 N N . PHE A 1 533 ? -17.334 1.764 11.611 1.00 92.56 533 PHE A N 1
ATOM 4100 C CA . PHE A 1 533 ? -18.152 2.961 11.768 1.00 92.56 533 PHE A CA 1
ATOM 4101 C C . PHE A 1 533 ? -17.596 3.842 12.901 1.00 92.56 533 PHE A C 1
ATOM 4103 O O . PHE A 1 533 ? -18.365 4.436 13.655 1.00 92.56 533 PHE A O 1
ATOM 4110 N N . SER A 1 534 ? -16.269 3.890 13.088 1.00 89.88 534 SER A N 1
ATOM 4111 C CA . SER A 1 534 ? -15.702 4.734 14.143 1.00 89.88 534 SER A CA 1
ATOM 4112 C C . SER A 1 534 ? -16.051 6.204 13.920 1.00 89.88 534 SER A C 1
ATOM 4114 O O . SER A 1 534 ? -16.175 6.663 12.784 1.00 89.88 534 SER A O 1
ATOM 4116 N N . ASP A 1 535 ? -16.246 6.930 15.016 1.00 87.44 535 ASP A N 1
ATOM 4117 C CA . ASP A 1 535 ? -16.469 8.372 15.016 1.00 87.44 535 ASP A CA 1
ATOM 4118 C C . ASP A 1 535 ? -17.696 8.786 14.168 1.00 87.44 535 ASP A C 1
ATOM 4120 O O . ASP A 1 535 ? -17.751 9.890 13.638 1.00 87.44 535 ASP A O 1
ATOM 4124 N N . CYS A 1 536 ? -18.682 7.888 14.026 1.00 91.31 536 CYS A N 1
ATOM 4125 C CA . CYS A 1 536 ? -20.008 8.177 13.476 1.00 91.31 536 CYS A CA 1
ATOM 4126 C C . CYS A 1 536 ? -20.939 8.549 14.636 1.00 91.31 536 CYS A C 1
ATOM 4128 O O . CYS A 1 536 ? -21.559 7.685 15.261 1.00 91.31 536 CYS A O 1
ATOM 4130 N N . THR A 1 537 ? -21.007 9.837 14.969 1.00 89.81 537 THR A N 1
ATOM 4131 C CA . THR A 1 537 ? -21.549 10.318 16.254 1.00 89.81 537 THR A CA 1
ATOM 4132 C C . THR A 1 537 ? -23.043 10.039 16.470 1.00 89.81 537 THR A C 1
ATOM 4134 O O . THR A 1 537 ? -23.495 9.997 17.616 1.00 89.81 537 THR A O 1
ATOM 4137 N N . GLN A 1 538 ? -23.801 9.787 15.395 1.00 91.50 538 GLN A N 1
ATOM 4138 C CA . GLN A 1 538 ? -25.230 9.446 15.435 1.00 91.50 538 GLN A CA 1
ATOM 4139 C C . GLN A 1 538 ? -25.535 7.953 15.692 1.00 91.50 538 GLN A C 1
ATOM 4141 O O . GLN A 1 538 ? -26.710 7.587 15.756 1.00 91.50 538 GLN A O 1
ATOM 4146 N N . LEU A 1 539 ? -24.528 7.081 15.843 1.00 92.81 539 LEU A N 1
ATOM 4147 C CA . LEU A 1 539 ? -24.741 5.652 16.110 1.00 92.81 539 LEU A CA 1
ATOM 4148 C C . LEU A 1 539 ? -24.889 5.327 17.599 1.00 92.81 539 LEU A C 1
ATOM 4150 O O . LEU A 1 539 ? -24.085 5.748 18.435 1.00 92.81 539 LEU A O 1
ATOM 4154 N N . THR A 1 540 ? -25.885 4.495 17.913 1.00 92.69 540 THR A N 1
ATOM 4155 C CA . THR A 1 540 ? -26.190 4.042 19.276 1.00 92.69 540 THR A CA 1
ATOM 4156 C C . THR A 1 540 ? -25.943 2.542 19.470 1.00 92.69 540 THR A C 1
ATOM 4158 O O . THR A 1 540 ? -25.744 1.776 18.523 1.00 92.69 540 THR A O 1
ATOM 4161 N N . GLU A 1 541 ? -26.016 2.066 20.716 1.00 91.19 541 GLU A N 1
ATOM 4162 C CA . GLU A 1 541 ? -26.073 0.629 21.015 1.00 91.19 541 GLU A CA 1
ATOM 4163 C C . GLU A 1 541 ? -27.224 -0.119 20.300 1.00 91.19 541 GLU A C 1
ATOM 4165 O O . GLU A 1 541 ? -27.152 -1.340 20.134 1.00 91.19 541 GLU A O 1
ATOM 4170 N N . GLY A 1 542 ? -28.262 0.585 19.829 1.00 91.69 542 GLY A N 1
ATOM 4171 C CA . GLY A 1 542 ? -29.331 0.052 18.986 1.00 91.69 542 GLY A CA 1
ATOM 4172 C C . GLY A 1 542 ? -28.815 -0.486 17.650 1.00 91.69 542 GLY A C 1
ATOM 4173 O O . GLY A 1 542 ? -29.092 -1.643 17.316 1.00 91.69 542 GLY A O 1
ATOM 4174 N N . ALA A 1 543 ? -27.991 0.286 16.937 1.00 91.25 543 ALA A N 1
ATOM 4175 C CA . ALA A 1 543 ? -27.327 -0.137 15.706 1.00 91.25 543 ALA A CA 1
ATOM 4176 C C . ALA A 1 543 ? -26.497 -1.408 15.918 1.00 91.25 543 ALA A C 1
ATOM 4178 O O . ALA A 1 543 ? -26.666 -2.402 15.203 1.00 91.25 543 ALA A O 1
ATOM 4179 N N . VAL A 1 544 ? -25.648 -1.407 16.951 1.00 92.75 544 VAL A N 1
ATOM 4180 C CA . VAL A 1 544 ? -24.781 -2.547 17.288 1.00 92.75 544 VAL A CA 1
ATOM 4181 C C . VAL A 1 544 ? -25.621 -3.791 17.595 1.00 92.75 544 VAL A C 1
ATOM 4183 O O . VAL A 1 544 ? -25.351 -4.874 17.075 1.00 92.75 544 VAL A O 1
ATOM 4186 N N . ARG A 1 545 ? -26.704 -3.634 18.365 1.00 92.12 545 ARG A N 1
ATOM 4187 C CA . ARG A 1 545 ? -27.658 -4.699 18.712 1.00 92.12 545 ARG A CA 1
ATOM 4188 C C . ARG A 1 545 ? -28.393 -5.267 17.490 1.00 92.12 545 ARG A C 1
ATOM 4190 O O . ARG A 1 545 ? -28.752 -6.447 17.495 1.00 92.12 545 ARG A O 1
ATOM 4197 N N . VAL A 1 546 ? -28.626 -4.466 16.449 1.00 91.31 546 VAL A N 1
ATOM 4198 C CA . VAL A 1 546 ? -29.276 -4.892 15.195 1.00 91.31 546 VAL A CA 1
ATOM 4199 C C . VAL A 1 546 ? -28.300 -5.619 14.261 1.00 91.31 546 VAL A C 1
ATOM 4201 O O . VAL A 1 546 ? -28.655 -6.674 13.723 1.00 91.31 546 VAL A O 1
ATOM 4204 N N . VAL A 1 547 ? -27.059 -5.131 14.144 1.00 91.94 547 VAL A N 1
ATOM 4205 C CA . VAL A 1 547 ? -25.961 -5.817 13.436 1.00 91.94 547 VAL A CA 1
ATOM 4206 C C . VAL A 1 547 ? -25.660 -7.169 14.087 1.00 91.94 547 VAL A C 1
ATOM 4208 O O . VAL A 1 547 ? -25.657 -8.189 13.400 1.00 91.94 547 VAL A O 1
ATOM 4211 N N . ALA A 1 548 ? -25.492 -7.206 15.413 1.00 91.69 548 ALA A N 1
ATOM 4212 C CA . ALA A 1 548 ? -25.176 -8.424 16.157 1.00 91.69 548 ALA A CA 1
ATOM 4213 C C . ALA A 1 548 ? -26.239 -9.520 15.970 1.00 91.69 548 ALA A C 1
ATOM 4215 O O . ALA A 1 548 ? -25.916 -10.644 15.595 1.00 91.69 548 ALA A O 1
ATOM 4216 N N . LYS A 1 549 ? -27.531 -9.173 16.085 1.00 89.38 549 LYS A N 1
ATOM 4217 C CA . LYS A 1 549 ? -28.669 -10.079 15.806 1.00 89.38 549 LYS A CA 1
ATOM 4218 C C . LYS A 1 549 ? -28.753 -10.574 14.354 1.00 89.38 549 LYS A C 1
ATOM 4220 O O . LYS A 1 549 ? -29.695 -11.308 14.019 1.00 89.38 549 LYS A O 1
ATOM 4225 N N . SER A 1 550 ? -27.817 -10.160 13.502 1.00 89.69 550 SER A N 1
ATOM 4226 C CA . SER A 1 550 ? -27.770 -10.450 12.073 1.00 89.69 550 SER A CA 1
ATOM 4227 C C . SER A 1 550 ? -26.442 -11.002 11.555 1.00 89.69 550 SER A C 1
ATOM 4229 O O . SER A 1 550 ? -26.275 -11.146 10.345 1.00 89.69 550 SER A O 1
ATOM 4231 N N . LEU A 1 551 ? -25.548 -11.402 12.460 1.00 90.94 551 LEU A N 1
ATOM 4232 C CA . LEU A 1 551 ? -24.355 -12.180 12.134 1.00 90.94 551 LEU A CA 1
ATOM 4233 C C . LEU A 1 551 ? -24.738 -13.570 11.564 1.00 90.94 551 LEU A C 1
ATOM 4235 O O . LEU A 1 551 ? -25.592 -14.246 12.145 1.00 90.94 551 LEU A O 1
ATOM 4239 N N . PRO A 1 552 ? -24.132 -14.028 10.450 1.00 90.06 552 PRO A N 1
ATOM 4240 C CA . PRO A 1 552 ? -24.384 -15.366 9.903 1.00 90.06 552 PRO A CA 1
ATOM 4241 C C . PRO A 1 552 ? -23.819 -16.506 10.763 1.00 90.06 552 PRO A C 1
ATOM 4243 O O . PRO A 1 552 ? -22.72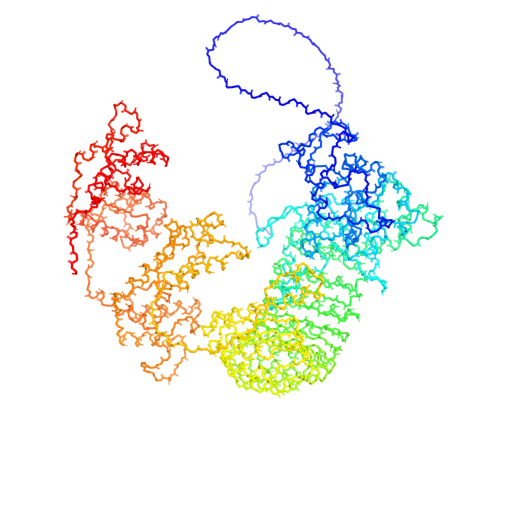4 -16.405 11.310 1.00 90.06 552 PRO A O 1
ATOM 4246 N N . GLU A 1 553 ? -24.511 -17.650 10.805 1.00 88.38 553 GLU A N 1
ATOM 4247 C CA . GLU A 1 553 ? -24.071 -18.835 11.572 1.00 88.38 553 GLU A CA 1
ATOM 4248 C C . GLU A 1 553 ? -22.730 -19.426 11.088 1.00 88.38 553 GLU A C 1
ATOM 4250 O O . GLU A 1 553 ? -22.028 -20.087 11.854 1.00 88.38 553 GLU A O 1
ATOM 4255 N N . ALA A 1 554 ? -22.373 -19.186 9.822 1.00 90.19 554 ALA A N 1
ATOM 4256 C CA . ALA A 1 554 ? -21.153 -19.675 9.176 1.00 90.19 554 ALA A CA 1
ATOM 4257 C C . ALA A 1 554 ? -19.926 -18.754 9.357 1.00 90.19 554 ALA A C 1
ATOM 4259 O O . ALA A 1 554 ? -18.878 -19.019 8.766 1.00 90.19 554 ALA A O 1
ATOM 4260 N N . LEU A 1 555 ? -20.046 -17.676 10.141 1.00 93.19 555 LEU A N 1
ATOM 4261 C CA . LEU A 1 555 ? -18.991 -16.678 10.299 1.00 93.19 555 LEU A CA 1
ATOM 4262 C C . LEU A 1 555 ? -17.795 -17.223 11.104 1.00 93.19 555 LEU A C 1
ATOM 4264 O O . LEU A 1 555 ? -17.943 -17.736 12.214 1.00 93.19 555 LEU A O 1
ATOM 4268 N N . GLU A 1 556 ? -16.594 -17.066 10.550 1.00 94.94 556 GLU A N 1
ATOM 4269 C CA . GLU A 1 556 ? -15.315 -17.493 11.135 1.00 94.94 556 GLU A CA 1
ATOM 4270 C C . GLU A 1 556 ? -14.527 -16.301 11.703 1.00 94.94 556 GLU A C 1
ATOM 4272 O O . GLU A 1 556 ? -13.809 -16.440 12.696 1.00 94.94 556 GLU A O 1
ATOM 4277 N N . LYS A 1 557 ? -14.674 -15.117 11.095 1.00 95.44 557 LYS A N 1
ATOM 4278 C CA . LYS A 1 557 ? -13.965 -13.886 11.459 1.00 95.44 557 LYS A CA 1
ATOM 4279 C C . LYS A 1 557 ? -14.933 -12.708 11.544 1.00 95.44 557 LYS A C 1
ATOM 4281 O O . LYS A 1 557 ? -15.684 -12.457 10.600 1.00 95.44 557 LYS A O 1
ATOM 4286 N N . LEU A 1 558 ? -14.881 -11.973 12.651 1.00 95.75 558 LEU A N 1
ATOM 4287 C CA . LEU A 1 558 ? -15.674 -10.768 12.875 1.00 95.75 558 LEU A CA 1
ATOM 4288 C C . LEU A 1 558 ? -14.787 -9.631 13.381 1.00 95.75 558 LEU A C 1
ATOM 4290 O O . LEU A 1 558 ? -14.119 -9.781 14.401 1.00 95.75 558 LEU A O 1
ATOM 4294 N N . GLU A 1 559 ? -14.840 -8.492 12.701 1.00 94.75 559 GLU A N 1
ATOM 4295 C CA . GLU A 1 559 ? -14.272 -7.228 13.156 1.00 94.75 559 GLU A CA 1
ATOM 4296 C C . GLU A 1 559 ? -15.348 -6.137 13.173 1.00 94.75 559 GLU A C 1
ATOM 4298 O O . GLU A 1 559 ? -15.994 -5.868 12.159 1.00 94.75 559 GLU A O 1
ATOM 4303 N N . LEU A 1 560 ? -15.543 -5.522 14.341 1.00 94.56 560 LEU A N 1
ATOM 4304 C CA . LEU A 1 560 ? -16.476 -4.421 14.564 1.00 94.56 560 LEU A CA 1
ATOM 4305 C C . LEU A 1 560 ? -15.728 -3.242 15.189 1.00 94.56 560 LEU A C 1
ATOM 4307 O O . LEU A 1 560 ? -15.136 -3.383 16.262 1.00 94.56 560 LEU A O 1
ATOM 4311 N N . ASN A 1 561 ? -15.782 -2.076 14.545 1.00 92.75 561 ASN A N 1
ATOM 4312 C CA . ASN A 1 561 ? -15.258 -0.829 15.092 1.00 92.75 561 ASN A CA 1
ATOM 4313 C C . ASN A 1 561 ? -16.366 0.223 15.203 1.00 92.75 561 ASN A C 1
ATOM 4315 O O . ASN A 1 561 ? -16.917 0.655 14.194 1.00 92.75 561 ASN A O 1
ATOM 4319 N N . PHE A 1 562 ? -16.649 0.618 16.443 1.00 92.81 562 PHE A N 1
ATOM 4320 C CA . PHE A 1 562 ? -17.553 1.702 16.830 1.00 92.81 562 PHE A CA 1
ATOM 4321 C C . PHE A 1 562 ? -16.868 2.635 17.852 1.00 92.81 562 PHE A C 1
ATOM 4323 O O . PHE A 1 562 ? -17.536 3.289 18.650 1.00 92.81 562 PHE A O 1
ATOM 4330 N N . GLY A 1 563 ? -15.527 2.688 17.868 1.00 89.75 563 GLY A N 1
ATOM 4331 C CA . GLY A 1 563 ? -14.800 3.669 18.680 1.00 89.75 563 GLY A CA 1
ATOM 4332 C C . GLY A 1 563 ? -15.228 5.097 18.330 1.00 89.75 563 GLY A C 1
ATOM 4333 O O . GLY A 1 563 ? -15.662 5.347 17.213 1.00 89.75 563 GLY A O 1
ATOM 4334 N N . GLY A 1 564 ? -15.188 6.024 19.282 1.00 87.12 564 GLY A N 1
ATOM 4335 C CA . GLY A 1 564 ? -15.652 7.402 19.087 1.00 87.12 564 GLY A CA 1
ATOM 4336 C C . GLY A 1 564 ? -17.174 7.567 18.959 1.00 87.12 564 GLY A C 1
ATOM 4337 O O . GLY A 1 564 ? -17.637 8.696 18.848 1.00 87.12 564 GLY A O 1
ATOM 4338 N N . CYS A 1 565 ? -17.972 6.491 19.009 1.00 90.62 565 CYS A N 1
ATOM 4339 C CA . CYS A 1 565 ? -19.435 6.582 19.058 1.00 90.62 565 CYS A CA 1
ATOM 4340 C C . CYS A 1 565 ? -19.890 6.777 20.522 1.00 90.62 565 CYS A C 1
ATOM 4342 O O . CYS A 1 565 ? -19.793 5.832 21.315 1.00 90.62 565 CYS A O 1
ATOM 4344 N N . PRO A 1 566 ? -20.392 7.963 20.924 1.00 85.69 566 PRO A N 1
ATOM 4345 C CA . PRO A 1 566 ? -20.629 8.285 22.337 1.00 85.69 566 PRO A CA 1
ATOM 4346 C C . PRO A 1 566 ? -21.873 7.599 22.924 1.00 85.69 566 PRO A C 1
ATOM 4348 O O . PRO A 1 566 ? -22.015 7.526 24.142 1.00 85.69 566 PRO A O 1
ATOM 4351 N N . GLN A 1 567 ? -22.772 7.082 22.077 1.00 88.69 567 GLN A N 1
ATOM 4352 C CA . GLN A 1 567 ? -24.010 6.396 22.477 1.00 88.69 567 GLN A CA 1
ATOM 4353 C C . GLN A 1 567 ? -23.892 4.859 22.432 1.00 88.69 567 GLN A C 1
ATOM 4355 O O . GLN A 1 567 ? -24.898 4.146 22.439 1.00 88.69 567 GLN A O 1
ATOM 4360 N N . VAL A 1 568 ? -22.663 4.335 22.380 1.00 89.88 568 VAL A N 1
ATOM 4361 C CA . VAL A 1 568 ? -22.359 2.900 22.438 1.00 89.88 568 VAL A CA 1
ATOM 4362 C C . VAL A 1 568 ? -21.827 2.563 23.834 1.00 89.88 568 VAL A C 1
ATOM 4364 O O . VAL A 1 568 ? -20.731 2.976 24.208 1.00 89.88 568 VAL A O 1
ATOM 4367 N N . GLY A 1 569 ? -22.623 1.823 24.612 1.00 89.94 569 GLY A N 1
ATOM 4368 C CA . GLY A 1 569 ? -22.308 1.413 25.986 1.00 89.94 569 GLY A CA 1
ATOM 4369 C C . GLY A 1 569 ? -22.466 -0.090 26.228 1.00 89.94 569 GLY A C 1
ATOM 4370 O O . GLY A 1 569 ? -22.499 -0.892 25.294 1.00 89.94 569 GLY A O 1
ATOM 4371 N N . ASP A 1 570 ? -22.586 -0.480 27.496 1.00 92.56 570 ASP A N 1
ATOM 4372 C CA . ASP A 1 570 ? -22.488 -1.874 27.963 1.00 92.56 570 ASP A CA 1
ATOM 4373 C C . ASP A 1 570 ? -23.398 -2.888 27.238 1.00 92.56 570 ASP A C 1
ATOM 4375 O O . ASP A 1 570 ? -22.958 -3.999 26.915 1.00 92.56 570 ASP A O 1
ATOM 4379 N N . ASN A 1 571 ? -24.642 -2.520 26.899 1.00 90.94 571 ASN A N 1
ATOM 4380 C CA . ASN A 1 571 ? -25.548 -3.440 26.199 1.00 90.94 571 ASN A CA 1
ATOM 4381 C C . ASN A 1 571 ? -25.095 -3.762 24.764 1.00 90.94 571 ASN A C 1
ATOM 4383 O O . ASN A 1 571 ? -25.545 -4.762 24.200 1.00 90.94 571 ASN A O 1
ATOM 4387 N N . ALA A 1 572 ? -24.229 -2.941 24.161 1.00 91.69 572 ALA A N 1
ATOM 4388 C CA . ALA A 1 572 ? -23.668 -3.204 22.841 1.00 91.69 572 ALA A CA 1
ATOM 4389 C C . ALA A 1 572 ? -22.740 -4.428 22.877 1.00 91.69 572 ALA A C 1
ATOM 4391 O O . ALA A 1 572 ? -22.857 -5.306 22.021 1.00 91.69 572 ALA A O 1
ATOM 4392 N N . ILE A 1 573 ? -21.886 -4.545 23.906 1.00 92.19 573 ILE A N 1
ATOM 4393 C CA . ILE A 1 573 ? -21.047 -5.738 24.105 1.00 92.19 573 ILE A CA 1
ATOM 4394 C C . ILE A 1 573 ? -21.916 -6.950 24.432 1.00 92.19 573 ILE A C 1
ATOM 4396 O O . ILE A 1 573 ? -21.730 -7.995 23.809 1.00 92.19 573 ILE A O 1
ATOM 4400 N N . LEU A 1 574 ? -22.900 -6.817 25.331 1.00 92.25 574 LEU A N 1
ATOM 4401 C CA . LEU A 1 574 ? -23.844 -7.902 25.624 1.00 92.25 574 LEU A CA 1
ATOM 4402 C C . LEU A 1 574 ? -24.495 -8.439 24.340 1.00 92.25 574 LEU A C 1
ATOM 4404 O O . LEU A 1 574 ? -24.446 -9.639 24.076 1.00 92.25 574 LEU A O 1
ATOM 4408 N N . ALA A 1 575 ? -25.041 -7.546 23.509 1.00 93.25 575 ALA A N 1
ATOM 4409 C CA . ALA A 1 575 ? -25.712 -7.918 22.271 1.00 93.25 575 ALA A CA 1
ATOM 4410 C C . ALA A 1 575 ? -24.770 -8.560 21.240 1.00 93.25 575 ALA A C 1
ATOM 4412 O O . ALA A 1 575 ? -25.197 -9.487 20.552 1.00 93.25 575 ALA A O 1
ATOM 4413 N N . ILE A 1 576 ? -23.510 -8.107 21.143 1.00 93.44 576 ILE A N 1
ATOM 4414 C CA . ILE A 1 576 ? -22.482 -8.771 20.327 1.00 93.44 576 ILE A CA 1
ATOM 4415 C C . ILE A 1 576 ? -22.258 -10.194 20.841 1.00 93.44 576 ILE A C 1
ATOM 4417 O O . ILE A 1 576 ? -22.424 -11.139 20.073 1.00 93.44 576 ILE A O 1
ATOM 4421 N N . VAL A 1 577 ? -21.898 -10.362 22.121 1.00 91.44 577 VAL A N 1
ATOM 4422 C CA . VAL A 1 577 ? -21.438 -11.657 22.649 1.00 91.44 577 VAL A CA 1
ATOM 4423 C C . VAL A 1 577 ? -22.564 -12.699 22.688 1.00 91.44 577 VAL A C 1
ATOM 4425 O O . VAL A 1 577 ? -22.313 -13.856 22.356 1.00 91.44 577 VAL A O 1
ATOM 4428 N N . GLU A 1 578 ? -23.810 -12.305 22.984 1.00 92.00 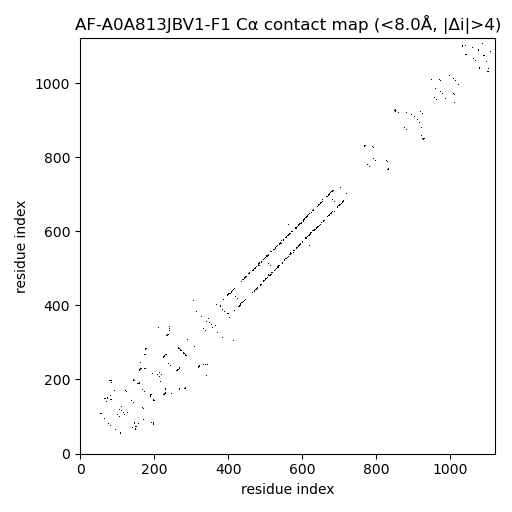578 GLU A N 1
ATOM 4429 C CA . GLU A 1 578 ? -24.986 -13.193 22.893 1.00 92.00 578 GLU A CA 1
ATOM 4430 C C . GLU A 1 578 ? -25.241 -13.743 21.477 1.00 92.00 578 GLU A C 1
ATOM 4432 O O . GLU A 1 578 ? -25.861 -14.798 21.335 1.00 92.00 578 GLU A O 1
ATOM 4437 N N . ALA A 1 579 ? -24.777 -13.046 20.435 1.00 92.31 579 ALA A N 1
ATOM 4438 C CA . ALA A 1 579 ? -25.028 -13.391 19.037 1.00 92.31 579 ALA A CA 1
ATOM 4439 C C . ALA A 1 579 ? -23.807 -13.972 18.295 1.00 92.31 579 ALA A C 1
ATOM 4441 O O . ALA A 1 579 ? -23.899 -14.245 17.096 1.00 92.31 579 ALA A O 1
ATOM 4442 N N . LEU A 1 580 ? -22.666 -14.181 18.967 1.00 93.38 580 LEU A N 1
ATOM 4443 C CA . LEU A 1 580 ? -21.471 -14.723 18.311 1.00 93.38 580 LEU A CA 1
ATOM 4444 C C . LEU A 1 580 ? -21.674 -16.190 17.885 1.00 93.38 580 LEU A C 1
ATOM 4446 O O . LEU A 1 580 ? -22.013 -17.038 18.718 1.00 93.38 580 LEU A O 1
ATOM 4450 N N . PRO A 1 581 ? -21.407 -16.542 16.615 1.00 90.81 581 PRO A N 1
ATOM 4451 C CA . PRO A 1 581 ? -21.596 -17.903 16.139 1.00 90.81 581 PRO A CA 1
ATOM 4452 C C . PRO A 1 581 ? -20.556 -18.863 16.725 1.00 90.81 581 PRO A C 1
ATOM 4454 O O . PRO A 1 581 ? -19.374 -18.554 16.871 1.00 90.81 581 PRO A O 1
ATOM 4457 N N . VAL A 1 582 ? -20.986 -20.097 17.000 1.00 89.69 582 VAL A N 1
ATOM 4458 C CA . VAL A 1 582 ? -20.153 -21.147 17.621 1.00 89.69 582 VAL A CA 1
ATOM 4459 C C . VAL A 1 582 ? -18.955 -21.597 16.769 1.00 89.69 582 VAL A C 1
ATOM 4461 O O . VAL A 1 582 ? -18.094 -22.327 17.264 1.00 89.69 582 VAL A O 1
ATOM 4464 N N . GLY A 1 583 ? -18.910 -21.198 15.494 1.00 89.62 583 GLY A N 1
ATOM 4465 C CA . GLY A 1 583 ? -17.801 -21.438 14.570 1.00 89.62 583 GLY A CA 1
ATOM 4466 C C . GLY A 1 583 ? -16.674 -20.401 14.627 1.00 89.62 583 GLY A C 1
ATOM 4467 O O . GLY A 1 583 ? -15.603 -20.687 14.099 1.00 89.62 583 GLY A O 1
ATOM 4468 N N . LEU A 1 584 ? -16.890 -19.246 15.268 1.00 95.00 584 LEU A N 1
ATOM 4469 C CA . LEU A 1 584 ? -15.990 -18.093 15.209 1.00 95.00 584 LEU A CA 1
ATOM 4470 C C . LEU A 1 584 ? -14.582 -18.409 15.748 1.00 95.00 584 LEU A C 1
ATOM 4472 O O . LEU A 1 584 ? -14.429 -18.921 16.861 1.00 95.00 584 LEU A O 1
ATOM 4476 N N . THR A 1 585 ? -13.554 -18.064 14.969 1.00 95.62 585 THR A N 1
ATOM 4477 C CA . THR A 1 585 ? -12.135 -18.250 15.311 1.00 95.62 585 THR A CA 1
ATOM 4478 C C . THR A 1 585 ? -11.396 -16.944 15.588 1.00 95.62 585 THR A C 1
ATOM 4480 O O . THR A 1 585 ? -10.509 -16.967 16.438 1.00 95.62 585 THR A O 1
ATOM 4483 N N . ARG A 1 586 ? -11.761 -15.823 14.943 1.00 96.06 586 ARG A N 1
ATOM 4484 C CA . ARG A 1 586 ? -11.194 -14.485 15.220 1.00 96.06 586 ARG A CA 1
ATOM 4485 C C . ARG A 1 586 ? -12.288 -13.469 15.536 1.00 96.06 586 ARG A C 1
ATOM 4487 O O . ARG A 1 586 ? -13.254 -13.351 14.781 1.00 96.06 586 ARG A O 1
ATOM 4494 N N . LEU A 1 587 ? -12.104 -12.727 16.625 1.00 96.06 587 LEU A N 1
ATOM 4495 C CA . LEU A 1 587 ? -12.970 -11.631 17.050 1.00 96.06 587 LEU A CA 1
ATOM 4496 C C . LEU A 1 587 ? -12.132 -10.386 17.337 1.00 96.06 587 LEU A C 1
ATOM 4498 O O . LEU A 1 587 ? -11.224 -10.427 18.165 1.00 96.06 587 LEU A O 1
ATOM 4502 N N . VAL A 1 588 ? -12.492 -9.282 16.694 1.00 94.44 588 VAL A N 1
ATOM 4503 C CA . VAL A 1 588 ? -11.900 -7.962 16.904 1.00 94.44 588 VAL A CA 1
ATOM 4504 C C . VAL A 1 588 ? -13.013 -6.980 17.262 1.00 94.44 588 VAL A C 1
ATOM 4506 O O . VAL A 1 588 ? -13.960 -6.805 16.494 1.00 94.44 588 VAL A O 1
ATOM 4509 N N . ILE A 1 589 ? -12.914 -6.344 18.430 1.00 94.00 589 ILE A N 1
ATOM 4510 C CA . ILE A 1 589 ? -13.856 -5.314 18.886 1.00 94.00 589 ILE A CA 1
ATOM 4511 C C . ILE A 1 589 ? -13.070 -4.043 19.206 1.00 94.00 589 ILE A C 1
ATOM 4513 O O . ILE A 1 589 ? -12.163 -4.049 20.041 1.00 94.00 589 ILE A O 1
ATOM 4517 N N . ARG A 1 590 ? -13.430 -2.940 18.546 1.00 93.56 590 ARG A N 1
ATOM 4518 C CA . ARG A 1 590 ? -12.832 -1.617 18.752 1.00 93.56 590 ARG A CA 1
ATOM 4519 C C . ARG A 1 590 ? -13.913 -0.646 19.232 1.00 93.56 590 ARG A C 1
ATOM 4521 O O . ARG A 1 590 ? -14.876 -0.375 18.520 1.00 93.56 590 ARG A O 1
ATOM 4528 N N . LEU A 1 591 ? -13.748 -0.172 20.464 1.00 91.31 591 LEU A N 1
ATOM 4529 C CA . LEU A 1 591 ? -14.657 0.683 21.235 1.00 91.31 591 LEU A CA 1
ATOM 4530 C C . LEU A 1 591 ? -13.853 1.756 21.996 1.00 91.31 591 LEU A C 1
ATOM 4532 O O . LEU A 1 591 ? -14.134 2.079 23.146 1.00 91.31 591 LEU A O 1
ATOM 4536 N N . ARG A 1 592 ? -12.785 2.280 21.379 1.00 89.25 592 ARG A N 1
ATOM 4537 C CA . ARG A 1 592 ? -11.976 3.371 21.948 1.00 89.25 592 ARG A CA 1
ATOM 4538 C C . ARG A 1 592 ? -12.857 4.603 22.192 1.00 89.25 592 ARG A C 1
ATOM 4540 O O . ARG A 1 592 ? -13.677 4.922 21.340 1.00 89.25 592 ARG A O 1
ATOM 4547 N N . ARG A 1 593 ? -12.662 5.321 23.302 1.00 85.81 593 ARG A N 1
ATOM 4548 C CA . ARG A 1 593 ? -13.441 6.522 23.691 1.00 85.81 593 ARG A CA 1
ATOM 4549 C C . ARG A 1 593 ? -14.975 6.331 23.776 1.00 85.81 593 ARG A C 1
ATOM 4551 O O . ARG A 1 593 ? -15.711 7.310 23.712 1.00 85.81 593 ARG A O 1
ATOM 4558 N N . CYS A 1 594 ? -15.483 5.110 23.943 1.00 87.94 594 CYS A N 1
ATOM 4559 C CA . CYS A 1 594 ? -16.906 4.877 24.212 1.00 87.94 594 CYS A CA 1
ATOM 4560 C C . CYS A 1 594 ? -17.232 5.203 25.684 1.00 87.94 594 CYS A C 1
ATOM 4562 O O . CYS A 1 594 ? -17.136 4.348 26.559 1.00 87.94 594 CYS A O 1
ATOM 4564 N N . GLU A 1 595 ? -17.611 6.450 25.975 1.00 82.38 595 GLU A N 1
ATOM 4565 C CA . GLU A 1 595 ? -17.770 6.968 27.351 1.00 82.38 595 GLU A CA 1
ATOM 4566 C C . GLU A 1 595 ? -18.829 6.249 28.207 1.00 82.38 595 GLU A C 1
ATOM 4568 O O . GLU A 1 595 ? -18.802 6.323 29.439 1.00 82.38 595 GLU A O 1
ATOM 4573 N N . GLN A 1 596 ? -19.769 5.550 27.567 1.00 87.88 596 GLN A N 1
ATOM 4574 C CA . GLN A 1 596 ? -20.815 4.770 28.232 1.00 87.88 596 GLN A CA 1
ATOM 4575 C C . GLN A 1 596 ? -20.398 3.325 28.555 1.00 87.88 596 GLN A C 1
ATOM 4577 O O . GLN A 1 596 ? -21.188 2.599 29.155 1.00 87.88 596 GLN A O 1
ATOM 4582 N N . LEU A 1 597 ? -19.194 2.899 28.163 1.00 91.25 597 LEU A N 1
ATOM 4583 C CA . LEU A 1 597 ? -18.690 1.547 28.389 1.00 91.25 597 LEU A CA 1
ATOM 4584 C C . LEU A 1 597 ? -18.003 1.421 29.759 1.00 91.25 597 LEU A C 1
ATOM 4586 O O . LEU A 1 597 ? -17.161 2.247 30.109 1.00 91.25 597 LEU A O 1
ATOM 4590 N N . SER A 1 598 ? -18.341 0.374 30.510 1.00 92.94 598 SER A N 1
ATOM 4591 C CA . SER A 1 598 ? -17.859 0.102 31.866 1.00 92.94 598 SER A CA 1
ATOM 4592 C C . SER A 1 598 ? -17.422 -1.357 32.067 1.00 92.94 598 SER A C 1
ATOM 4594 O O . SER A 1 598 ? -17.512 -2.204 31.170 1.00 92.94 598 SER A O 1
ATOM 4596 N N . ASP A 1 599 ? -16.963 -1.671 33.281 1.00 91.56 599 ASP A N 1
ATOM 4597 C CA . ASP A 1 599 ? -16.635 -3.039 33.687 1.00 91.56 599 ASP A CA 1
ATOM 4598 C C . ASP A 1 599 ? -17.810 -4.019 33.540 1.00 91.56 599 ASP A C 1
ATOM 4600 O O . ASP A 1 599 ? -17.582 -5.175 33.180 1.00 91.56 599 ASP A O 1
ATOM 4604 N N . GLU A 1 600 ? -19.055 -3.586 33.768 1.00 90.50 600 GLU A N 1
ATOM 4605 C CA . GLU A 1 600 ? -20.235 -4.459 33.666 1.00 90.50 600 GLU A CA 1
ATOM 4606 C C . GLU A 1 600 ? -20.463 -4.933 32.220 1.00 90.50 600 GLU A C 1
ATOM 4608 O O . GLU A 1 600 ? -20.685 -6.124 31.985 1.00 90.50 600 GLU A O 1
ATOM 4613 N N . GLY A 1 601 ? -20.293 -4.050 31.227 1.00 87.44 601 GLY A N 1
ATOM 4614 C CA . GLY A 1 601 ? -20.350 -4.424 29.812 1.00 87.44 601 GLY A CA 1
ATOM 4615 C C . GLY A 1 601 ? -19.258 -5.416 29.422 1.00 87.44 601 GLY A C 1
ATOM 4616 O O . GLY A 1 601 ? -19.520 -6.409 28.738 1.00 87.44 601 GLY A O 1
ATOM 4617 N N . LEU A 1 602 ? -18.031 -5.198 29.901 1.00 91.31 602 LEU A N 1
ATOM 4618 C CA . LEU A 1 602 ? -16.900 -6.086 29.623 1.00 91.31 602 LEU A CA 1
ATOM 4619 C C . LEU A 1 602 ? -16.975 -7.429 30.370 1.00 91.31 602 LEU A C 1
ATOM 4621 O O . LEU A 1 602 ? -16.457 -8.427 29.864 1.00 91.31 602 LEU A O 1
ATOM 4625 N N . LEU A 1 603 ? -17.672 -7.527 31.509 1.00 90.00 603 LEU A N 1
ATOM 4626 C CA . LEU A 1 603 ? -17.927 -8.809 32.186 1.00 90.00 603 LEU A CA 1
ATOM 4627 C C . LEU A 1 603 ? -18.719 -9.800 31.306 1.00 90.00 603 LEU A C 1
ATOM 4629 O O . LEU A 1 603 ? -18.570 -11.022 31.465 1.00 90.00 603 LEU A O 1
ATOM 4633 N N . HIS A 1 604 ? -19.493 -9.314 30.328 1.00 88.62 604 HIS A N 1
ATOM 4634 C CA . HIS A 1 604 ? -20.190 -10.156 29.348 1.00 88.62 604 HIS A CA 1
ATOM 4635 C C . HIS A 1 604 ? -19.252 -10.874 28.360 1.00 88.62 604 HIS A C 1
ATOM 4637 O O . HIS A 1 604 ? -19.629 -11.920 27.829 1.00 88.62 604 HIS A O 1
ATOM 4643 N N . LEU A 1 605 ? -17.993 -10.437 28.203 1.00 86.81 605 LEU A N 1
ATOM 4644 C CA . LEU A 1 605 ? -16.956 -11.187 27.469 1.00 86.81 605 LEU A CA 1
ATOM 4645 C C . LEU A 1 605 ? -16.671 -12.570 28.091 1.00 86.81 605 LEU A C 1
ATOM 4647 O O . LEU A 1 605 ? -16.103 -13.451 27.450 1.00 86.81 605 LEU A O 1
ATOM 4651 N N . GLY A 1 606 ? -17.153 -12.829 29.309 1.00 82.44 606 GLY A N 1
ATOM 4652 C CA . GLY A 1 606 ? -17.218 -14.172 29.881 1.00 82.44 606 GLY A CA 1
ATOM 4653 C C . GLY A 1 606 ? -18.105 -15.182 29.128 1.00 82.44 606 GLY A C 1
ATOM 4654 O O . GLY A 1 606 ? -18.202 -16.326 29.571 1.00 82.44 606 GLY A O 1
ATOM 4655 N N . LEU A 1 607 ? -18.779 -14.786 28.044 1.00 87.19 607 LEU A N 1
ATOM 4656 C CA . LEU A 1 607 ? -19.615 -15.647 27.197 1.00 87.19 607 LEU A CA 1
ATOM 4657 C C . LEU A 1 607 ? -18.973 -15.981 25.828 1.00 87.19 607 LEU A C 1
ATOM 4659 O O . LEU A 1 607 ? -19.631 -16.577 24.978 1.00 87.19 607 LEU A O 1
ATOM 4663 N N . LEU A 1 608 ? -17.696 -15.634 25.609 1.00 91.19 608 LEU A N 1
ATOM 4664 C CA . LEU A 1 608 ? -16.995 -15.823 24.327 1.00 91.19 608 LEU A CA 1
ATOM 4665 C C . LEU A 1 608 ? -16.976 -17.288 23.806 1.00 91.19 608 LEU A C 1
ATOM 4667 O O . LEU A 1 608 ? -16.884 -18.236 24.596 1.00 91.19 608 LEU A O 1
ATOM 4671 N N . PRO A 1 609 ? -16.989 -17.509 22.470 1.00 89.69 609 PRO A N 1
ATOM 4672 C CA . PRO A 1 609 ? -16.993 -18.848 21.877 1.00 89.69 609 PRO A CA 1
ATOM 4673 C C . PRO A 1 609 ? -15.776 -19.709 22.251 1.00 89.69 609 PRO A C 1
ATOM 4675 O O . PRO A 1 609 ? -14.624 -19.321 22.072 1.00 89.69 609 PRO A O 1
ATOM 4678 N N . ARG A 1 610 ? -16.020 -20.967 22.645 1.00 88.25 610 ARG A N 1
ATOM 4679 C CA . ARG A 1 610 ? -14.974 -21.955 23.010 1.00 88.25 610 ARG A CA 1
ATOM 4680 C C . ARG A 1 610 ? -14.060 -22.419 21.859 1.00 88.25 610 ARG A C 1
ATOM 4682 O O . ARG A 1 610 ? -13.253 -23.322 22.065 1.00 88.25 610 ARG A O 1
ATOM 4689 N N . ARG A 1 611 ? -14.240 -21.887 20.647 1.00 90.88 611 ARG A N 1
ATOM 4690 C CA . ARG A 1 611 ? -13.396 -22.146 19.465 1.00 90.88 611 ARG A CA 1
ATOM 4691 C C . ARG A 1 611 ? -12.532 -20.950 19.066 1.00 90.88 611 ARG A C 1
ATOM 4693 O O . ARG A 1 611 ? -11.738 -21.078 18.136 1.00 90.88 611 ARG A O 1
ATOM 4700 N N . LEU A 1 612 ? -12.677 -19.824 19.764 1.00 94.19 612 LEU A N 1
ATOM 4701 C CA . LEU A 1 612 ? -11.927 -18.612 19.485 1.00 94.19 612 LEU A CA 1
ATOM 4702 C C . LEU A 1 612 ? -10.425 -18.873 19.661 1.00 94.19 612 LEU A C 1
ATOM 4704 O O . LEU A 1 612 ? -9.996 -19.461 20.658 1.00 94.19 612 LEU A O 1
ATOM 4708 N N . GLN A 1 613 ? -9.647 -18.469 18.666 1.00 94.88 613 GLN A N 1
ATOM 4709 C CA . GLN A 1 613 ? -8.190 -18.575 18.626 1.00 94.88 613 GLN A CA 1
ATOM 4710 C C . GLN A 1 613 ? -7.551 -17.189 18.724 1.00 94.88 613 GLN A C 1
ATOM 4712 O O . GLN A 1 613 ? -6.548 -17.049 19.418 1.00 94.88 613 GLN A O 1
ATOM 4717 N N . ASP A 1 614 ? -8.186 -16.170 18.145 1.00 95.12 614 ASP A N 1
ATOM 4718 C CA . ASP A 1 614 ? -7.654 -14.812 18.096 1.00 95.12 614 ASP A CA 1
ATOM 4719 C C . ASP A 1 614 ? -8.690 -13.839 18.688 1.00 95.12 614 ASP A C 1
ATOM 4721 O O . ASP A 1 614 ? -9.837 -13.782 18.229 1.00 95.12 614 ASP A O 1
ATOM 4725 N N . LEU A 1 615 ? -8.303 -13.096 19.729 1.00 94.81 615 LEU A N 1
ATOM 4726 C CA . LEU A 1 615 ? -9.135 -12.093 20.399 1.00 94.81 615 LEU A CA 1
ATOM 4727 C C . LEU A 1 615 ? -8.386 -10.765 20.459 1.00 94.81 615 LEU A C 1
ATOM 4729 O O . LEU A 1 615 ? -7.289 -10.692 21.012 1.00 94.81 615 LEU A O 1
ATOM 4733 N N . GLU A 1 616 ? -9.008 -9.710 19.945 1.00 94.44 616 GLU A N 1
ATOM 4734 C CA . GLU A 1 616 ? -8.451 -8.361 19.975 1.00 94.44 616 GLU A CA 1
ATOM 4735 C C . GLU A 1 616 ? -9.503 -7.371 20.498 1.00 94.44 616 GLU A C 1
ATOM 4737 O O . GLU A 1 616 ? -10.602 -7.272 19.947 1.00 94.44 616 GLU A O 1
ATOM 4742 N N . LEU A 1 617 ? -9.184 -6.652 21.575 1.00 93.62 617 LEU A N 1
ATOM 4743 C CA . LEU A 1 617 ? -10.083 -5.716 22.255 1.00 93.62 617 LEU A CA 1
ATOM 4744 C C . LEU A 1 617 ? -9.390 -4.362 22.424 1.00 93.62 617 LEU A C 1
ATOM 4746 O O . LEU A 1 617 ? -8.329 -4.286 23.042 1.00 93.62 617 LEU A O 1
ATOM 4750 N N . TYR A 1 618 ? -10.000 -3.301 21.899 1.00 92.12 618 TYR A N 1
ATOM 4751 C CA . TYR A 1 618 ? -9.443 -1.947 21.914 1.00 92.12 618 TYR A CA 1
ATOM 4752 C C . TYR A 1 618 ? -10.447 -0.968 22.529 1.00 92.12 618 TYR A C 1
ATOM 4754 O O . TYR A 1 618 ? -11.327 -0.472 21.826 1.00 92.12 618 TYR A O 1
ATOM 4762 N N . CYS A 1 619 ? -10.301 -0.669 23.819 1.00 91.44 619 CYS A N 1
ATOM 4763 C CA . CYS A 1 619 ? -11.167 0.246 24.575 1.00 91.44 619 CYS A CA 1
ATOM 4764 C C . CYS A 1 619 ? -10.398 1.454 25.146 1.00 91.44 619 CYS A C 1
ATOM 4766 O O . CYS A 1 619 ? -10.880 2.111 26.064 1.00 91.44 619 CYS A O 1
ATOM 4768 N N . SER A 1 620 ? -9.212 1.766 24.609 1.00 88.19 620 SER A N 1
ATOM 4769 C CA . SER A 1 620 ? -8.413 2.936 25.003 1.00 88.19 620 SER A CA 1
ATOM 4770 C C . SER A 1 620 ? -9.246 4.224 25.150 1.00 88.19 620 SER A C 1
ATOM 4772 O O . SER A 1 620 ? -10.058 4.561 24.283 1.00 88.19 620 SER A O 1
ATOM 4774 N N . GLY A 1 621 ? -9.035 4.948 26.252 1.00 86.19 621 GLY A N 1
ATOM 4775 C CA . GLY A 1 621 ? -9.728 6.193 26.594 1.00 86.19 621 GLY A CA 1
ATOM 4776 C C . GLY A 1 621 ? -11.115 6.034 27.229 1.00 86.19 621 GLY A C 1
ATOM 4777 O O . GLY A 1 621 ? -11.801 7.039 27.409 1.00 86.19 621 GLY A O 1
ATOM 4778 N N . CYS A 1 622 ? -11.556 4.818 27.563 1.00 89.00 622 CYS A N 1
ATOM 4779 C CA . CYS A 1 622 ? -12.835 4.601 28.245 1.00 89.00 622 CYS A CA 1
ATOM 4780 C C . CYS A 1 622 ? -12.666 4.698 29.768 1.00 89.00 622 CYS A C 1
ATOM 4782 O O . CYS A 1 622 ? -12.385 3.706 30.439 1.00 89.00 622 CYS A O 1
ATOM 4784 N N . LYS A 1 623 ? -12.861 5.904 30.316 1.00 84.31 623 LYS A N 1
ATOM 4785 C CA . LYS A 1 623 ? -12.589 6.227 31.731 1.00 84.31 623 LYS A CA 1
ATOM 4786 C C . LYS A 1 623 ? -13.261 5.274 32.738 1.00 84.31 623 LYS A C 1
ATOM 4788 O O . LYS A 1 623 ? -12.643 4.911 33.724 1.00 84.31 623 LYS A O 1
ATOM 4793 N N . ARG A 1 624 ? -14.485 4.798 32.466 1.00 89.25 624 ARG A N 1
ATOM 4794 C CA . ARG A 1 624 ? -15.269 3.933 33.380 1.00 89.25 624 ARG A CA 1
ATOM 4795 C C . ARG A 1 624 ? -14.842 2.453 33.401 1.00 89.25 624 ARG A C 1
ATOM 4797 O O . ARG A 1 624 ? -15.562 1.630 33.969 1.00 89.25 624 ARG A O 1
ATOM 4804 N N . ILE A 1 625 ? -13.722 2.100 32.765 1.00 91.44 625 ILE A N 1
ATOM 4805 C CA . ILE A 1 625 ? -13.170 0.740 32.757 1.00 91.44 625 ILE A CA 1
ATOM 4806 C C . ILE A 1 625 ? -11.987 0.650 33.724 1.00 91.44 625 ILE A C 1
ATOM 4808 O O . ILE A 1 625 ? -10.996 1.362 33.576 1.00 91.44 625 ILE A O 1
ATOM 4812 N N . GLY A 1 626 ? -12.081 -0.279 34.673 1.00 90.69 626 GLY A N 1
ATOM 4813 C CA . GLY A 1 626 ? -11.106 -0.550 35.720 1.00 90.69 626 GLY A CA 1
ATOM 4814 C C . GLY A 1 626 ? -10.780 -2.040 35.871 1.00 90.69 626 GLY A C 1
ATOM 4815 O O . GLY A 1 626 ? -10.357 -2.711 34.930 1.00 90.69 626 GLY A O 1
ATOM 4816 N N . ASN A 1 627 ? -10.872 -2.564 37.097 1.00 92.25 627 ASN A N 1
ATOM 4817 C CA . ASN A 1 627 ? -10.188 -3.806 37.493 1.00 92.25 627 ASN A CA 1
ATOM 4818 C C . ASN A 1 627 ? -11.089 -5.053 37.629 1.00 92.25 627 ASN A C 1
ATOM 4820 O O . ASN A 1 627 ? -10.569 -6.163 37.782 1.00 92.25 627 ASN A O 1
ATOM 4824 N N . ALA A 1 628 ? -12.416 -4.913 37.634 1.00 89.50 628 ALA A N 1
ATOM 4825 C CA . ALA A 1 628 ? -13.348 -6.018 37.864 1.00 89.50 628 ALA A CA 1
ATOM 4826 C C . ALA A 1 628 ? -13.575 -6.862 36.601 1.00 89.50 628 ALA A C 1
ATOM 4828 O O . ALA A 1 628 ? -13.614 -8.094 36.692 1.00 89.50 628 ALA A O 1
ATOM 4829 N N . TRP A 1 629 ? -13.639 -6.243 35.418 1.00 91.50 629 TRP A N 1
ATOM 4830 C CA . TRP A 1 629 ? -13.819 -6.987 34.165 1.00 91.50 629 TRP A CA 1
ATOM 4831 C C . TRP A 1 629 ? -12.651 -7.938 33.870 1.00 91.50 629 TRP A C 1
ATOM 4833 O O . TRP A 1 629 ? -12.893 -9.091 33.515 1.00 91.50 629 TRP A O 1
ATOM 4843 N N . LEU A 1 630 ? -11.396 -7.524 34.111 1.00 91.44 630 LEU A N 1
ATOM 4844 C CA . LEU A 1 630 ? -10.219 -8.394 33.959 1.00 91.44 630 LEU A CA 1
ATOM 4845 C C . LEU A 1 630 ? -10.308 -9.628 34.865 1.00 91.44 630 LEU A C 1
ATOM 4847 O O . LEU A 1 630 ? -9.962 -10.729 34.434 1.00 91.44 630 LEU A O 1
ATOM 4851 N N . LYS A 1 631 ? -10.838 -9.485 36.086 1.00 86.69 631 LYS A N 1
ATOM 4852 C CA . LYS A 1 631 ? -11.082 -10.609 37.009 1.00 86.69 631 LYS A CA 1
ATOM 4853 C C . LYS A 1 631 ? -12.147 -11.573 36.471 1.00 86.69 631 LYS A C 1
ATOM 4855 O O . LYS A 1 631 ? -11.981 -12.786 36.592 1.00 86.69 631 LYS A O 1
ATOM 4860 N N . GLY A 1 632 ? -13.198 -11.065 35.826 1.00 85.19 632 GLY A N 1
ATOM 4861 C CA . GLY A 1 632 ? -14.236 -11.893 35.201 1.00 85.19 632 GLY A CA 1
ATOM 4862 C C . GLY A 1 632 ? -13.831 -12.544 33.872 1.00 85.19 632 GLY A C 1
ATOM 4863 O O . GLY A 1 632 ? -14.204 -13.695 33.630 1.00 85.19 632 GLY A O 1
ATOM 4864 N N . LEU A 1 633 ? -13.061 -11.844 33.032 1.00 88.88 633 LEU A N 1
ATOM 4865 C CA . LEU A 1 633 ? -12.563 -12.339 31.746 1.00 88.88 633 LEU A CA 1
ATOM 4866 C C . LEU A 1 633 ? -11.504 -13.426 31.941 1.00 88.88 633 LEU A C 1
ATOM 4868 O O . LEU A 1 633 ? -11.609 -14.495 31.347 1.00 88.88 633 LEU A O 1
ATOM 4872 N N . SER A 1 634 ? -10.513 -13.189 32.804 1.00 88.75 634 SER A N 1
ATOM 4873 C CA . SER A 1 634 ? -9.361 -14.089 32.981 1.00 88.75 634 SER A CA 1
ATOM 4874 C C . SER A 1 634 ? -9.766 -15.485 33.456 1.00 88.75 634 SER A C 1
ATOM 4876 O O . SER A 1 634 ? -9.210 -16.481 33.004 1.00 88.75 634 SER A O 1
ATOM 4878 N N . ALA A 1 635 ? -10.813 -15.578 34.281 1.00 85.75 635 ALA A N 1
ATOM 4879 C CA . ALA A 1 635 ? -11.399 -16.844 34.724 1.00 85.75 635 ALA A CA 1
ATOM 4880 C C . ALA A 1 635 ? -12.176 -17.610 33.625 1.00 85.75 635 ALA A C 1
ATOM 4882 O O . ALA A 1 635 ? -12.678 -18.707 33.880 1.00 85.75 635 ALA A O 1
ATOM 4883 N N . LYS A 1 636 ? -12.339 -17.023 32.431 1.00 88.06 636 LYS A N 1
ATOM 4884 C CA . LYS A 1 636 ? -13.217 -17.504 31.350 1.00 88.06 636 LYS A CA 1
ATOM 4885 C C . LYS A 1 636 ? -12.596 -17.421 29.944 1.00 88.06 636 LYS A C 1
ATOM 4887 O O . LYS A 1 636 ? -13.277 -17.776 28.982 1.00 88.06 636 LYS A O 1
ATOM 4892 N N . LEU A 1 637 ? -11.339 -16.985 29.808 1.00 89.00 637 LEU A N 1
ATOM 4893 C CA . LEU A 1 637 ? -10.646 -16.910 28.516 1.00 89.00 637 LEU A CA 1
ATOM 4894 C C . LEU A 1 637 ? -10.669 -18.279 27.800 1.00 89.00 637 LEU A C 1
ATOM 4896 O O . LEU A 1 637 ? -10.429 -19.309 28.439 1.00 89.00 637 LEU A O 1
ATOM 4900 N N . PRO A 1 638 ? -10.947 -18.334 26.481 1.00 88.12 638 PRO A N 1
ATOM 4901 C CA . PRO A 1 638 ? -10.966 -19.594 25.746 1.00 88.12 638 PRO A CA 1
ATOM 4902 C C . PRO A 1 638 ? -9.620 -20.327 25.823 1.00 88.12 638 PRO A C 1
ATOM 4904 O O . PRO A 1 638 ? -8.584 -19.799 25.435 1.00 88.12 638 PRO A O 1
ATOM 4907 N N . VAL A 1 639 ? -9.632 -21.594 26.247 1.00 88.12 639 VAL A N 1
ATOM 4908 C CA . VAL A 1 639 ? -8.417 -22.440 26.314 1.00 88.12 639 VAL A CA 1
ATOM 4909 C C . VAL A 1 639 ? -7.806 -22.760 24.941 1.00 88.12 639 VAL A C 1
ATOM 4911 O O . VAL A 1 639 ? -6.749 -23.374 24.862 1.00 88.12 639 VAL A O 1
ATOM 4914 N N . THR A 1 640 ? -8.483 -22.377 23.856 1.00 90.94 640 THR A N 1
ATOM 4915 C CA . THR A 1 640 ? -8.013 -22.448 22.466 1.00 90.94 640 THR A CA 1
ATOM 4916 C C . THR A 1 640 ? -7.286 -21.185 22.001 1.00 90.94 640 THR A C 1
ATOM 4918 O O . THR A 1 640 ? -6.775 -21.182 20.882 1.00 90.94 640 THR A O 1
ATOM 4921 N N . LEU A 1 641 ? -7.262 -20.123 22.815 1.00 92.69 641 LEU A N 1
ATOM 4922 C CA . LEU A 1 641 ? -6.769 -18.810 22.412 1.00 92.69 641 LEU A CA 1
ATOM 4923 C C . LEU A 1 641 ? -5.244 -18.816 22.224 1.00 92.69 641 LEU A C 1
ATOM 4925 O O . LEU A 1 641 ? -4.497 -19.137 23.150 1.00 92.69 641 LEU A O 1
ATOM 4929 N N . ARG A 1 642 ? -4.817 -18.450 21.013 1.00 93.31 642 ARG A N 1
ATOM 4930 C CA . ARG A 1 642 ? -3.433 -18.341 20.535 1.00 93.31 642 ARG A CA 1
ATOM 4931 C C . ARG A 1 642 ? -2.946 -16.895 20.498 1.00 93.31 642 ARG A C 1
ATOM 4933 O O . ARG A 1 642 ? -1.774 -16.653 20.768 1.00 93.31 642 ARG A O 1
ATOM 4940 N N . GLN A 1 643 ? -3.834 -15.964 20.159 1.00 93.50 643 GLN A N 1
ATOM 4941 C CA . GLN A 1 643 ? -3.544 -14.538 20.072 1.00 93.50 643 GLN A CA 1
ATOM 4942 C C . GLN A 1 643 ? -4.485 -13.749 20.983 1.00 93.50 643 GLN A C 1
ATOM 4944 O O . GLN A 1 643 ? -5.706 -13.901 20.917 1.00 93.50 643 GLN A O 1
ATOM 4949 N N . LEU A 1 644 ? -3.899 -12.887 21.812 1.00 93.94 644 LEU A N 1
ATOM 4950 C CA . LEU A 1 644 ? -4.610 -11.941 22.667 1.00 93.94 644 LEU A CA 1
ATOM 4951 C C . LEU A 1 644 ? -3.996 -10.547 22.486 1.00 93.94 644 LEU A C 1
ATOM 4953 O O . LEU A 1 644 ? -2.844 -10.347 22.865 1.00 93.94 644 LEU A O 1
ATOM 4957 N N . LYS A 1 645 ? -4.754 -9.593 21.930 1.00 93.62 645 LYS A N 1
ATOM 4958 C CA . LYS A 1 645 ? -4.387 -8.166 21.906 1.00 93.62 645 LYS A CA 1
ATOM 4959 C C . LYS A 1 645 ? -5.370 -7.358 22.754 1.00 93.62 645 LYS A C 1
ATOM 4961 O O . LYS A 1 645 ? -6.571 -7.397 22.505 1.00 93.62 645 LYS A O 1
ATOM 4966 N N . LEU A 1 646 ? -4.870 -6.646 23.759 1.00 94.38 646 LEU A N 1
ATOM 4967 C CA . LEU A 1 646 ? -5.647 -5.778 24.643 1.00 94.38 646 LEU A CA 1
ATOM 4968 C C . LEU A 1 646 ? -5.061 -4.364 24.590 1.00 94.38 646 LEU A C 1
ATOM 4970 O O . LEU A 1 646 ? -3.895 -4.173 24.918 1.00 94.38 646 LEU A O 1
ATOM 4974 N N . ASP A 1 647 ? -5.870 -3.381 24.203 1.00 92.44 647 ASP A N 1
ATOM 4975 C CA . ASP A 1 647 ? -5.517 -1.960 24.218 1.00 92.44 647 ASP A CA 1
ATOM 4976 C C . ASP A 1 647 ? -6.507 -1.169 25.075 1.00 92.44 647 ASP A C 1
ATOM 4978 O O . ASP A 1 647 ? -7.635 -0.880 24.668 1.00 92.44 647 ASP A O 1
ATOM 4982 N N . PHE A 1 648 ? -6.056 -0.835 26.279 1.00 93.44 648 PHE A N 1
ATOM 4983 C CA . PHE A 1 648 ? -6.807 -0.149 27.326 1.00 93.44 648 PHE A CA 1
ATOM 4984 C C . PHE A 1 648 ? -6.002 1.035 27.876 1.00 93.44 648 PHE A C 1
ATOM 4986 O O . PHE A 1 648 ? -6.148 1.407 29.036 1.00 93.44 648 PHE A O 1
ATOM 4993 N N . ALA A 1 649 ? -5.153 1.653 27.048 1.00 89.19 649 ALA A N 1
ATOM 4994 C CA . ALA A 1 649 ? -4.453 2.876 27.426 1.00 89.19 649 ALA A CA 1
ATOM 4995 C C . ALA A 1 649 ? -5.439 3.981 27.852 1.00 89.19 649 ALA A C 1
ATOM 4997 O O . ALA A 1 649 ? -6.484 4.138 27.213 1.00 89.19 649 ALA A O 1
ATOM 4998 N N . ARG A 1 650 ? -5.102 4.776 28.877 1.00 88.44 650 ARG A N 1
ATOM 4999 C CA . ARG A 1 650 ? -5.983 5.793 29.496 1.00 88.44 650 ARG A CA 1
ATOM 5000 C C . ARG A 1 650 ? -7.299 5.205 30.046 1.00 88.44 650 ARG A C 1
ATOM 5002 O O . ARG A 1 650 ? -8.376 5.722 29.748 1.00 88.44 650 ARG A O 1
ATOM 5009 N N . CYS A 1 651 ? -7.205 4.119 30.816 1.00 92.31 651 CYS A N 1
ATOM 5010 C CA . CYS A 1 651 ? -8.304 3.516 31.587 1.00 92.31 651 CYS A CA 1
ATOM 5011 C C . CYS A 1 651 ? -7.886 3.359 33.067 1.00 92.31 651 CYS A C 1
ATOM 5013 O O . CYS A 1 651 ? -6.697 3.363 33.380 1.00 92.31 651 CYS A O 1
ATOM 5015 N N . GLU A 1 652 ? -8.833 3.165 33.988 1.00 91.50 652 GLU A N 1
ATOM 5016 C CA . GLU A 1 652 ? -8.602 3.076 35.447 1.00 91.50 652 GLU A CA 1
ATOM 5017 C C . GLU A 1 652 ? -8.107 1.680 35.902 1.00 91.50 652 GLU A C 1
ATOM 5019 O O . GLU A 1 652 ? -8.462 1.143 36.959 1.00 91.50 652 GLU A O 1
ATOM 5024 N N . ILE A 1 653 ? -7.277 1.049 35.071 1.00 92.31 653 ILE A N 1
ATOM 5025 C CA . ILE A 1 653 ? -6.709 -0.283 35.298 1.00 92.31 653 ILE A CA 1
ATOM 5026 C C . ILE A 1 653 ? -5.456 -0.159 36.166 1.00 92.31 653 ILE A C 1
ATOM 5028 O O . ILE A 1 653 ? -4.642 0.739 35.972 1.00 92.31 653 ILE A O 1
ATOM 5032 N N . GLY A 1 654 ? -5.290 -1.075 37.121 1.00 93.19 654 GLY A N 1
ATOM 5033 C CA . GLY A 1 654 ? -4.139 -1.114 38.017 1.00 93.19 654 GLY A CA 1
ATOM 5034 C C . GLY A 1 654 ? -3.623 -2.523 38.292 1.00 93.19 654 GLY A C 1
ATOM 5035 O O . GLY A 1 654 ? -4.076 -3.502 37.693 1.00 93.19 654 GLY A O 1
ATOM 5036 N N . ASP A 1 655 ? -2.684 -2.633 39.238 1.00 93.38 655 ASP A N 1
ATOM 5037 C CA . ASP A 1 655 ? -2.046 -3.898 39.649 1.00 93.38 655 ASP A CA 1
ATOM 5038 C C . ASP A 1 655 ? -3.021 -5.078 39.771 1.00 93.38 655 ASP A C 1
ATOM 5040 O O . ASP A 1 655 ? -2.721 -6.196 39.360 1.00 93.38 655 ASP A O 1
ATOM 5044 N N . ASP A 1 656 ? -4.179 -4.839 40.383 1.00 93.12 656 ASP A N 1
ATOM 5045 C CA . ASP A 1 656 ? -5.148 -5.874 40.736 1.00 93.12 656 ASP A CA 1
ATOM 5046 C C . ASP A 1 656 ? -5.896 -6.433 39.511 1.00 93.12 656 ASP A C 1
ATOM 5048 O O . ASP A 1 656 ? -6.344 -7.582 39.535 1.00 93.12 656 ASP A O 1
ATOM 5052 N N . GLY A 1 657 ? -5.994 -5.651 38.432 1.00 93.25 657 GLY A N 1
ATOM 5053 C CA . GLY A 1 657 ? -6.410 -6.100 37.106 1.00 93.25 657 GLY A CA 1
ATOM 5054 C C . GLY A 1 657 ? -5.284 -6.832 36.373 1.00 93.25 657 GLY A C 1
ATOM 5055 O O . GLY A 1 657 ? -5.513 -7.907 35.819 1.00 93.25 657 GLY A O 1
ATOM 5056 N N . MET A 1 658 ? -4.048 -6.326 36.443 1.00 93.94 658 MET A N 1
ATOM 5057 C CA . MET A 1 658 ? -2.878 -6.959 35.810 1.00 93.94 658 MET A CA 1
ATOM 5058 C C . MET A 1 658 ? -2.557 -8.341 36.405 1.00 93.94 658 MET A C 1
ATOM 5060 O O . MET A 1 658 ? -2.287 -9.290 35.670 1.00 93.94 658 MET A O 1
ATOM 5064 N N . ILE A 1 659 ? -2.666 -8.495 37.728 1.00 93.81 659 ILE A N 1
ATOM 5065 C CA . ILE A 1 659 ? -2.540 -9.780 38.436 1.00 93.81 659 ILE A CA 1
ATOM 5066 C C . ILE A 1 659 ? -3.660 -10.746 38.028 1.00 93.81 659 ILE A C 1
ATOM 5068 O O . ILE A 1 659 ? -3.423 -11.948 37.892 1.00 93.81 659 ILE A O 1
ATOM 5072 N N . ALA A 1 660 ? -4.876 -10.239 37.807 1.00 93.75 660 ALA A N 1
ATOM 5073 C CA . ALA A 1 660 ? -5.978 -11.060 37.326 1.00 93.75 660 ALA A CA 1
ATOM 5074 C C . ALA A 1 660 ? -5.717 -11.562 35.899 1.00 93.75 660 ALA A C 1
ATOM 5076 O O . ALA A 1 660 ? -5.791 -12.769 35.666 1.00 93.75 660 ALA A O 1
ATOM 5077 N N . LEU A 1 661 ? -5.315 -10.667 34.990 1.00 93.75 661 LEU A N 1
ATOM 5078 C CA . LEU A 1 661 ? -4.927 -10.996 33.617 1.00 93.75 661 LEU A CA 1
ATOM 5079 C C . LEU A 1 661 ? -3.811 -12.048 33.579 1.00 93.75 661 LEU A C 1
ATOM 5081 O O . LEU A 1 661 ? -3.949 -13.060 32.894 1.00 93.75 661 LEU A O 1
ATOM 5085 N N . ALA A 1 662 ? -2.767 -11.873 34.394 1.00 91.69 662 ALA A N 1
ATOM 5086 C CA . ALA A 1 662 ? -1.673 -12.831 34.551 1.00 91.69 662 ALA A CA 1
ATOM 5087 C C . ALA A 1 662 ? -2.144 -14.241 34.959 1.00 91.69 662 ALA A C 1
ATOM 5089 O O . ALA A 1 662 ? -1.496 -15.224 34.609 1.00 91.69 662 ALA A O 1
ATOM 5090 N N . SER A 1 663 ? -3.264 -14.367 35.681 1.00 91.75 663 SER A N 1
ATOM 5091 C CA . SER A 1 663 ? -3.836 -15.667 36.066 1.00 91.75 663 SER A CA 1
ATOM 5092 C C . SER A 1 663 ? -4.679 -16.343 34.970 1.00 91.75 663 SER A C 1
ATOM 5094 O O . SER A 1 663 ? -4.984 -17.528 35.093 1.00 91.75 663 SER A O 1
ATOM 5096 N N . GLY A 1 664 ? -5.045 -15.611 33.907 1.00 87.75 664 GLY A N 1
ATOM 5097 C CA . GLY A 1 664 ? -5.818 -16.111 32.761 1.00 87.75 664 GLY A CA 1
ATOM 5098 C C . GLY A 1 664 ? -4.998 -16.422 31.501 1.00 87.75 664 GLY A C 1
ATOM 5099 O O . GLY A 1 664 ? -5.550 -16.965 30.540 1.00 87.75 664 GLY A O 1
ATOM 5100 N N . LEU A 1 665 ? -3.702 -16.087 31.473 1.00 90.06 665 LEU A N 1
ATOM 5101 C CA . LEU A 1 665 ? -2.812 -16.417 30.352 1.00 90.06 665 LEU A CA 1
ATOM 5102 C C . LEU A 1 665 ? -2.636 -17.942 30.226 1.00 90.06 665 LEU A C 1
ATOM 5104 O O . LEU A 1 665 ? -2.624 -18.661 31.226 1.00 90.06 665 LEU A O 1
ATOM 5108 N N . ASN A 1 666 ? -2.518 -18.455 28.995 1.00 86.31 666 ASN A N 1
ATOM 5109 C CA . ASN A 1 666 ? -2.524 -19.898 28.731 1.00 86.31 666 ASN A CA 1
ATOM 5110 C C . ASN A 1 666 ? -1.314 -20.367 27.891 1.00 86.31 666 ASN A C 1
ATOM 5112 O O . ASN A 1 666 ? -0.847 -19.668 27.000 1.00 86.31 666 ASN A O 1
ATOM 5116 N N . GLU A 1 667 ? -0.842 -21.595 28.136 1.00 85.38 667 GLU A N 1
ATOM 5117 C CA . GLU A 1 667 ? 0.357 -22.211 27.519 1.00 85.38 667 GLU A CA 1
ATOM 5118 C C . GLU A 1 667 ? 0.187 -22.642 26.033 1.00 85.38 667 GLU A C 1
ATOM 5120 O O . GLU A 1 667 ? 0.998 -23.411 25.493 1.00 85.38 667 GLU A O 1
ATOM 5125 N N . LEU A 1 668 ? -0.888 -22.209 25.363 1.00 87.00 668 LEU A N 1
ATOM 5126 C CA . LEU A 1 668 ? -1.095 -22.289 23.907 1.00 87.00 668 LEU A CA 1
ATOM 5127 C C . LEU A 1 668 ? -1.072 -20.912 23.222 1.00 87.00 668 LEU A C 1
ATOM 5129 O O . LEU A 1 668 ? -1.071 -20.871 21.991 1.00 87.00 668 LEU A O 1
ATOM 5133 N N . MET A 1 669 ? -1.012 -19.814 23.983 1.00 89.00 669 MET A N 1
ATOM 5134 C CA . MET A 1 669 ? -0.775 -18.479 23.437 1.00 89.00 669 MET A CA 1
ATOM 5135 C C . MET A 1 669 ? 0.605 -18.410 22.774 1.00 89.00 669 MET A C 1
ATOM 5137 O O . MET A 1 669 ? 1.611 -18.834 23.346 1.00 89.00 669 MET A O 1
ATOM 5141 N N . THR A 1 670 ? 0.629 -17.861 21.563 1.00 87.25 670 THR A N 1
ATOM 5142 C CA . THR A 1 670 ? 1.824 -17.610 20.751 1.00 87.25 670 THR A CA 1
ATOM 5143 C C . THR A 1 670 ? 2.032 -16.126 20.456 1.00 87.25 670 THR A C 1
ATOM 5145 O O . THR A 1 670 ? 3.159 -15.746 20.156 1.00 87.25 670 THR A O 1
ATOM 5148 N N . HIS A 1 671 ? 0.992 -15.294 20.587 1.00 88.81 671 HIS A N 1
ATOM 5149 C CA . HIS A 1 671 ? 1.055 -13.843 20.389 1.00 88.81 671 HIS A CA 1
ATOM 5150 C C . HIS A 1 671 ? 0.321 -13.141 21.544 1.00 88.81 671 HIS A C 1
ATOM 5152 O O . HIS A 1 671 ? -0.845 -13.453 21.811 1.00 88.81 671 HIS A O 1
ATOM 5158 N N . LEU A 1 672 ? 0.982 -12.215 22.242 1.00 89.81 672 LEU A N 1
ATOM 5159 C CA . LEU A 1 672 ? 0.410 -11.487 23.382 1.00 89.81 672 LEU A CA 1
ATOM 5160 C C . LEU A 1 672 ? 0.773 -10.006 23.306 1.00 89.81 672 LEU A C 1
ATOM 5162 O O . LEU A 1 672 ? 1.926 -9.632 23.487 1.00 89.81 672 LEU A O 1
ATOM 5166 N N . SER A 1 673 ? -0.228 -9.165 23.086 1.00 90.06 673 SER A N 1
ATOM 5167 C CA . SER A 1 673 ? -0.057 -7.724 22.947 1.00 90.06 673 SER A CA 1
ATOM 5168 C C . SER A 1 673 ? -0.895 -6.989 23.985 1.00 90.06 673 SER A C 1
ATOM 5170 O O . SER A 1 673 ? -2.108 -7.181 24.060 1.00 90.06 673 SER A O 1
ATOM 5172 N N . LEU A 1 674 ? -0.245 -6.185 24.820 1.00 91.81 674 LEU A N 1
ATOM 5173 C CA . LEU A 1 674 ? -0.818 -5.519 25.981 1.00 91.81 674 LEU A CA 1
ATOM 5174 C C . LEU A 1 674 ? -0.408 -4.043 25.978 1.00 91.81 674 LEU A C 1
ATOM 5176 O O . LEU A 1 674 ? 0.733 -3.706 26.289 1.00 91.81 674 LEU A O 1
ATOM 5180 N N . CYS A 1 675 ? -1.354 -3.165 25.654 1.00 90.38 675 CYS A N 1
ATOM 5181 C CA . CYS A 1 675 ? -1.205 -1.718 25.722 1.00 90.38 675 CYS A CA 1
ATOM 5182 C C . CYS A 1 675 ? -2.046 -1.171 26.885 1.00 90.38 675 CYS A C 1
ATOM 5184 O O . CYS A 1 675 ? -3.278 -1.159 26.832 1.00 90.38 675 CYS A O 1
ATOM 5186 N N . PHE A 1 676 ? -1.365 -0.712 27.934 1.00 91.19 676 PHE A N 1
ATOM 5187 C CA . PHE A 1 676 ? -1.946 -0.072 29.119 1.00 91.19 676 PHE A CA 1
ATOM 5188 C C . PHE A 1 676 ? -1.246 1.264 29.424 1.00 91.19 676 PHE A C 1
ATOM 5190 O O . PHE A 1 676 ? -1.101 1.662 30.575 1.00 91.19 676 PHE A O 1
ATOM 5197 N N . SER A 1 677 ? -0.785 1.967 28.388 1.00 88.56 677 SER A N 1
ATOM 5198 C CA . SER A 1 677 ? -0.158 3.288 28.506 1.00 88.56 677 SER A CA 1
ATOM 5199 C C . SER A 1 677 ? -1.060 4.298 29.232 1.00 88.56 677 SER A C 1
ATOM 5201 O O . SER A 1 677 ? -2.272 4.313 29.016 1.00 88.56 677 SER A O 1
ATOM 5203 N N . PHE A 1 678 ? -0.484 5.176 30.056 1.00 87.56 678 PHE A N 1
ATOM 5204 C CA . PHE A 1 678 ? -1.211 6.157 30.878 1.00 87.56 678 PHE A CA 1
ATOM 5205 C C . PHE A 1 678 ? -2.292 5.519 31.781 1.00 87.56 678 PHE A C 1
ATOM 5207 O O . PHE A 1 678 ? -3.410 6.025 31.875 1.00 87.56 678 PHE A O 1
ATOM 5214 N N . CYS A 1 679 ? -1.982 4.372 32.394 1.00 89.75 679 CYS A N 1
ATOM 5215 C CA . CYS A 1 679 ? -2.805 3.739 33.430 1.00 89.75 679 CYS A CA 1
ATOM 5216 C C . CYS A 1 679 ? -2.045 3.797 34.764 1.00 89.75 679 CYS A C 1
ATOM 5218 O O . CYS A 1 679 ? -1.391 2.837 35.169 1.00 89.75 679 CYS A O 1
ATOM 5220 N N . ASP A 1 680 ? -2.079 4.951 35.434 1.00 87.81 680 ASP A N 1
ATOM 5221 C CA . ASP A 1 680 ? -1.198 5.253 36.575 1.00 87.81 680 ASP A CA 1
ATOM 5222 C C . ASP A 1 680 ? -1.379 4.342 37.800 1.00 87.81 680 ASP A C 1
ATOM 5224 O O . ASP A 1 680 ? -0.461 4.198 38.604 1.00 87.81 680 ASP A O 1
ATOM 5228 N N . ALA A 1 681 ? -2.513 3.647 37.924 1.00 91.12 681 ALA A N 1
ATOM 5229 C CA . ALA A 1 681 ? -2.720 2.646 38.972 1.00 91.12 681 ALA A CA 1
ATOM 5230 C C . ALA A 1 681 ? -1.921 1.334 38.755 1.00 91.12 681 ALA A C 1
ATOM 5232 O O . ALA A 1 681 ? -1.998 0.420 39.588 1.00 91.12 681 ALA A O 1
ATOM 5233 N N . ILE A 1 682 ? -1.175 1.200 37.649 1.00 92.31 682 ILE A N 1
ATOM 5234 C CA . ILE A 1 682 ? -0.256 0.082 37.394 1.00 92.31 682 ILE A CA 1
ATOM 5235 C C . ILE A 1 682 ? 1.129 0.409 37.960 1.00 92.31 682 ILE A C 1
ATOM 5237 O O . ILE A 1 682 ? 1.767 1.387 37.573 1.00 92.31 682 ILE A O 1
ATOM 5241 N N . THR A 1 683 ? 1.627 -0.468 38.831 1.00 92.06 683 THR A N 1
ATOM 5242 C CA . THR A 1 683 ? 2.976 -0.390 39.400 1.00 92.06 683 THR A CA 1
ATOM 5243 C C . THR A 1 683 ? 3.835 -1.576 38.952 1.00 92.06 683 THR A C 1
ATOM 5245 O O . THR A 1 683 ? 3.368 -2.518 38.299 1.00 92.06 683 THR A O 1
ATOM 5248 N N . ASP A 1 684 ? 5.101 -1.574 39.374 1.00 87.56 684 ASP A N 1
ATOM 5249 C CA . ASP A 1 684 ? 6.030 -2.703 39.253 1.00 87.56 684 ASP A CA 1
ATOM 5250 C C . ASP A 1 684 ? 5.400 -4.052 39.651 1.00 87.56 684 ASP A C 1
ATOM 5252 O O . ASP A 1 684 ? 5.698 -5.082 39.043 1.00 87.56 684 ASP A O 1
ATOM 5256 N N . ARG A 1 685 ? 4.504 -4.073 40.651 1.00 91.38 685 ARG A N 1
ATOM 5257 C CA . ARG A 1 685 ? 3.828 -5.292 41.126 1.00 91.38 685 ARG A CA 1
ATOM 5258 C C . ARG A 1 685 ? 2.892 -5.884 40.067 1.00 91.38 685 ARG A C 1
ATOM 5260 O O . ARG A 1 685 ? 2.892 -7.106 39.900 1.00 91.38 685 ARG A O 1
ATOM 5267 N N . GLY A 1 686 ? 2.124 -5.058 39.357 1.00 89.19 686 GLY A N 1
ATOM 5268 C CA . GLY A 1 686 ? 1.240 -5.489 38.273 1.00 89.19 686 GLY A CA 1
ATOM 5269 C C . GLY A 1 686 ? 2.014 -6.023 37.069 1.00 89.19 686 GLY A C 1
ATOM 5270 O O . GLY A 1 686 ? 1.744 -7.130 36.601 1.00 89.19 686 GLY A O 1
ATOM 5271 N N . VAL A 1 687 ? 3.031 -5.284 36.615 1.00 89.31 687 VAL A N 1
ATOM 5272 C CA . VAL A 1 687 ? 3.871 -5.691 35.473 1.00 89.31 687 VAL A CA 1
ATOM 5273 C C . VAL A 1 687 ? 4.641 -6.977 35.785 1.00 89.31 687 VAL A C 1
ATOM 5275 O O . VAL A 1 687 ? 4.612 -7.926 35.001 1.00 89.31 687 VAL A O 1
ATOM 5278 N N . GLN A 1 688 ? 5.250 -7.082 36.971 1.00 86.06 688 GLN A N 1
ATOM 5279 C CA . GLN A 1 688 ? 5.942 -8.304 37.386 1.00 86.06 688 GLN A CA 1
ATOM 5280 C C . GLN A 1 688 ? 5.026 -9.534 37.470 1.00 86.06 688 GLN A C 1
ATOM 5282 O O . GLN A 1 688 ? 5.530 -10.653 37.361 1.00 86.06 688 GLN A O 1
ATOM 5287 N N . ALA A 1 689 ? 3.718 -9.370 37.690 1.00 88.69 689 ALA A N 1
ATOM 5288 C CA . ALA A 1 689 ? 2.778 -10.488 37.669 1.00 88.69 689 ALA A CA 1
ATOM 5289 C C . ALA A 1 689 ? 2.598 -11.039 36.247 1.00 88.69 689 ALA A C 1
ATOM 5291 O O . ALA A 1 689 ? 2.686 -12.250 36.061 1.00 88.69 689 ALA A O 1
ATOM 5292 N N . ILE A 1 690 ? 2.442 -10.163 35.246 1.00 89.44 690 ILE A N 1
ATOM 5293 C CA . ILE A 1 690 ? 2.401 -10.548 33.825 1.00 89.44 690 ILE A CA 1
ATOM 5294 C C . ILE A 1 690 ? 3.701 -11.249 33.425 1.00 89.44 690 ILE A C 1
ATOM 5296 O O . ILE A 1 690 ? 3.652 -12.369 32.926 1.00 89.44 690 ILE A O 1
ATOM 5300 N N . VAL A 1 691 ? 4.856 -10.637 33.717 1.00 85.62 691 VAL A N 1
ATOM 5301 C CA . VAL A 1 691 ? 6.188 -11.170 33.372 1.00 85.62 691 VAL A CA 1
ATOM 5302 C C . VAL A 1 691 ? 6.407 -12.586 33.926 1.00 85.62 691 VAL A C 1
ATOM 5304 O O . VAL A 1 691 ? 6.917 -13.458 33.226 1.00 85.62 691 VAL A O 1
ATOM 5307 N N . LYS A 1 692 ? 5.974 -12.853 35.166 1.00 85.06 692 LYS A N 1
ATOM 5308 C CA . LYS A 1 692 ? 6.093 -14.177 35.813 1.00 85.06 692 LYS A CA 1
ATOM 5309 C C . LYS A 1 692 ? 5.093 -15.220 35.287 1.00 85.06 692 LYS A C 1
ATOM 5311 O O . LYS A 1 692 ? 5.264 -16.402 35.581 1.00 85.06 692 LYS A O 1
ATOM 5316 N N . SER A 1 693 ? 4.091 -14.796 34.514 1.00 87.25 693 SER A N 1
ATOM 5317 C CA . SER A 1 693 ? 3.034 -15.630 33.926 1.00 87.25 693 SER A CA 1
ATOM 5318 C C . SER A 1 693 ? 3.078 -15.690 32.391 1.00 87.25 693 SER A C 1
ATOM 5320 O O . SER A 1 693 ? 2.116 -16.153 31.773 1.00 87.25 693 SER A O 1
ATOM 5322 N N . LEU A 1 694 ? 4.161 -15.231 31.749 1.00 87.12 694 LEU A N 1
ATOM 5323 C CA . LEU A 1 694 ? 4.273 -15.278 30.289 1.00 87.12 694 LEU A CA 1
ATOM 5324 C C . LEU A 1 694 ? 4.255 -16.736 29.767 1.00 87.12 694 LEU A C 1
ATOM 5326 O O . LEU A 1 694 ? 4.996 -17.580 30.281 1.00 87.12 694 LEU A O 1
ATOM 5330 N N . PRO A 1 695 ? 3.439 -17.052 28.739 1.00 84.94 695 PRO A N 1
ATOM 5331 C CA . PRO A 1 695 ? 3.371 -18.384 28.135 1.00 84.94 695 PRO A CA 1
ATOM 5332 C C . PRO A 1 695 ? 4.716 -18.860 27.575 1.00 84.94 695 PRO A C 1
ATOM 5334 O O . PRO A 1 695 ? 5.392 -18.134 26.851 1.00 84.94 695 PRO A O 1
ATOM 5337 N N . ARG A 1 696 ? 5.073 -20.133 27.788 1.00 80.50 696 ARG A N 1
ATOM 5338 C CA . ARG A 1 696 ? 6.350 -20.720 27.321 1.00 80.50 696 ARG A CA 1
ATOM 5339 C C . ARG A 1 696 ? 6.436 -20.934 25.807 1.00 80.50 696 ARG A C 1
ATOM 5341 O O . ARG A 1 696 ? 7.449 -21.425 25.317 1.00 80.50 696 ARG A O 1
ATOM 5348 N N . LYS A 1 697 ? 5.350 -20.656 25.084 1.00 81.25 697 LYS A N 1
ATOM 5349 C CA . LYS A 1 697 ? 5.249 -20.732 23.617 1.00 81.25 697 LYS A CA 1
ATOM 5350 C C . LYS A 1 697 ? 4.993 -19.371 22.974 1.00 81.25 697 LYS A C 1
ATOM 5352 O O . LYS A 1 697 ? 4.700 -19.323 21.781 1.00 81.25 697 LYS A O 1
ATOM 5357 N N . LEU A 1 698 ? 5.076 -18.297 23.758 1.00 80.44 698 LEU A N 1
ATOM 5358 C CA . LEU A 1 698 ? 4.992 -16.936 23.258 1.00 80.44 698 LEU A CA 1
ATOM 5359 C C . LEU A 1 698 ? 6.136 -16.701 22.260 1.00 80.44 698 LEU A C 1
ATOM 5361 O O . LEU A 1 698 ? 7.290 -16.978 22.573 1.00 80.44 698 LEU A O 1
ATOM 5365 N N . ARG A 1 699 ? 5.788 -16.251 21.054 1.00 76.38 699 ARG A N 1
ATOM 5366 C CA . ARG A 1 699 ? 6.709 -15.950 19.946 1.00 76.38 699 ARG A CA 1
ATOM 5367 C C . ARG A 1 699 ? 6.832 -14.451 19.730 1.00 76.38 699 ARG A C 1
ATOM 5369 O O . ARG A 1 699 ? 7.928 -13.953 19.525 1.00 76.38 699 ARG A O 1
ATOM 5376 N N . GLU A 1 700 ? 5.700 -13.757 19.810 1.00 75.62 700 GLU A N 1
ATOM 5377 C CA . GLU A 1 700 ? 5.605 -12.310 19.648 1.00 75.62 700 GLU A CA 1
ATOM 5378 C C . GLU A 1 700 ? 4.915 -11.715 20.878 1.00 75.62 700 GLU A C 1
ATOM 5380 O O . GLU A 1 700 ? 3.781 -12.082 21.208 1.00 75.62 700 GLU A O 1
ATOM 5385 N N . GLY A 1 701 ? 5.611 -10.821 21.575 1.00 77.00 701 GLY A N 1
ATOM 5386 C CA . GLY A 1 701 ? 5.098 -10.064 22.708 1.00 77.00 701 GLY A CA 1
ATOM 5387 C C . GLY A 1 701 ? 5.257 -8.566 22.475 1.00 77.00 701 GLY A C 1
ATOM 5388 O O . GLY A 1 701 ? 6.285 -8.113 21.990 1.00 77.00 701 GLY A O 1
ATOM 5389 N N . GLU A 1 702 ? 4.233 -7.795 22.820 1.00 80.81 702 GLU A N 1
ATOM 5390 C CA . GLU A 1 702 ? 4.195 -6.338 22.651 1.00 80.81 702 GLU A CA 1
ATOM 5391 C C . GLU A 1 702 ? 3.649 -5.747 23.955 1.00 80.81 702 GLU A C 1
ATOM 5393 O O . GLU A 1 702 ? 2.488 -5.970 24.297 1.00 80.81 702 GLU A O 1
ATOM 5398 N N . PHE A 1 703 ? 4.485 -5.054 24.730 1.00 84.44 703 PHE A N 1
ATOM 5399 C CA . PHE A 1 703 ? 4.176 -4.680 26.116 1.00 84.44 703 PHE A CA 1
ATOM 5400 C C . PHE A 1 703 ? 4.330 -3.172 26.330 1.00 84.44 703 PHE A C 1
ATOM 5402 O O . PHE A 1 703 ? 5.379 -2.690 26.751 1.00 84.44 703 PHE A O 1
ATOM 5409 N N . VAL A 1 704 ? 3.271 -2.415 26.038 1.00 81.31 704 VAL A N 1
ATOM 5410 C CA . VAL A 1 704 ? 3.303 -0.947 26.002 1.00 81.31 704 VAL A CA 1
ATOM 5411 C C . VAL A 1 704 ? 2.667 -0.364 27.266 1.00 81.31 704 VAL A C 1
ATOM 5413 O O . VAL A 1 704 ? 1.449 -0.398 27.447 1.00 81.31 704 VAL A O 1
ATOM 5416 N N . PHE A 1 705 ? 3.505 0.195 28.139 1.00 84.38 705 PHE A N 1
ATOM 5417 C CA . PHE A 1 705 ? 3.112 0.843 29.401 1.00 84.38 705 PHE A CA 1
ATOM 5418 C C . PHE A 1 705 ? 3.600 2.304 29.478 1.00 84.38 705 PHE A C 1
ATOM 5420 O O . PHE A 1 705 ? 3.900 2.828 30.553 1.00 84.38 705 PHE A O 1
ATOM 5427 N N . LEU A 1 706 ? 3.708 2.974 28.326 1.00 79.00 706 LEU A N 1
ATOM 5428 C CA . LEU A 1 706 ? 4.223 4.343 28.223 1.00 79.00 706 LEU A CA 1
ATOM 5429 C C . LEU A 1 706 ? 3.392 5.314 29.073 1.00 79.00 706 LEU A C 1
ATOM 5431 O O . LEU A 1 706 ? 2.171 5.208 29.144 1.00 79.00 706 LEU A O 1
ATOM 5435 N N . GLY A 1 707 ? 4.049 6.262 29.739 1.00 78.44 707 GLY A N 1
ATOM 5436 C CA . GLY A 1 707 ? 3.365 7.265 30.560 1.00 78.44 707 GLY A CA 1
ATOM 5437 C C . GLY A 1 707 ? 2.736 6.757 31.865 1.00 78.44 707 GLY A C 1
ATOM 5438 O O . GLY A 1 707 ? 2.090 7.552 32.530 1.00 78.44 707 GLY A O 1
ATOM 5439 N N . CYS A 1 708 ? 2.920 5.492 32.270 1.00 85.19 708 CYS A N 1
ATOM 5440 C CA . CYS A 1 708 ? 2.522 5.048 33.614 1.00 85.19 708 CYS A CA 1
ATOM 5441 C C . CYS A 1 708 ? 3.522 5.589 34.650 1.00 85.19 708 CYS A C 1
ATOM 5443 O O . CYS A 1 708 ? 4.660 5.111 34.738 1.00 85.19 708 CYS A O 1
ATOM 5445 N N . SER A 1 709 ? 3.116 6.598 35.422 1.00 83.50 709 SER A N 1
ATOM 5446 C CA . SER A 1 709 ? 3.996 7.343 36.338 1.00 83.50 709 SER A CA 1
ATOM 5447 C C . SER A 1 709 ? 4.631 6.479 37.436 1.00 83.50 709 SER A C 1
ATOM 5449 O O . SER A 1 709 ? 5.782 6.706 37.807 1.00 83.50 709 SER A O 1
ATOM 5451 N N . HIS A 1 710 ? 3.930 5.442 37.904 1.00 87.00 710 HIS A N 1
ATOM 5452 C CA . HIS A 1 710 ? 4.345 4.586 39.021 1.00 87.00 710 HIS A CA 1
ATOM 5453 C C . HIS A 1 710 ? 5.177 3.337 38.633 1.00 87.00 710 HIS A C 1
ATOM 5455 O O . HIS A 1 710 ? 5.379 2.451 39.468 1.00 87.00 710 HIS A O 1
ATOM 5461 N N . LEU A 1 711 ? 5.697 3.261 37.398 1.00 85.44 711 LEU A N 1
ATOM 5462 C CA . LEU A 1 711 ? 6.644 2.216 36.966 1.00 85.44 711 LEU A CA 1
ATOM 5463 C C . LEU A 1 711 ? 8.105 2.652 37.105 1.00 85.44 711 LEU A C 1
ATOM 5465 O O . LEU A 1 711 ? 8.507 3.654 36.502 1.00 85.44 711 LEU A O 1
ATOM 5469 N N . SER A 1 712 ? 8.918 1.855 37.805 1.00 84.38 712 SER A N 1
ATOM 5470 C CA . SER A 1 712 ? 10.351 2.117 37.979 1.00 84.38 712 SER A CA 1
ATOM 5471 C C . SER A 1 712 ? 11.169 1.845 36.711 1.00 84.38 712 SER A C 1
ATOM 5473 O O . SER A 1 712 ? 10.797 1.041 35.852 1.00 84.38 712 SER A O 1
ATOM 5475 N N . SER A 1 713 ? 12.335 2.489 36.606 1.00 77.06 713 SER A N 1
ATOM 5476 C CA . SER A 1 713 ? 13.299 2.267 35.517 1.00 77.06 713 SER A CA 1
ATOM 5477 C C . SER A 1 713 ? 13.776 0.812 35.430 1.00 77.06 713 SER A C 1
ATOM 5479 O O . SER A 1 713 ? 13.977 0.304 34.330 1.00 77.06 713 SER A O 1
ATOM 5481 N N . ALA A 1 714 ? 13.877 0.111 36.564 1.00 71.25 714 ALA A N 1
ATOM 5482 C CA . ALA A 1 714 ? 14.211 -1.311 36.607 1.00 71.25 714 ALA A CA 1
ATOM 5483 C C . ALA A 1 714 ? 13.124 -2.187 35.956 1.00 71.25 714 ALA A C 1
ATOM 5485 O O . ALA A 1 714 ? 13.449 -3.125 35.229 1.00 71.25 714 ALA A O 1
ATOM 5486 N N . THR A 1 715 ? 11.840 -1.873 36.162 1.00 76.31 715 THR A N 1
ATOM 5487 C CA . THR A 1 715 ? 10.731 -2.575 35.492 1.00 76.31 715 THR A CA 1
ATOM 5488 C C . THR A 1 715 ? 10.684 -2.271 33.999 1.00 76.31 715 THR A C 1
ATOM 5490 O O . THR A 1 715 ? 10.453 -3.191 33.220 1.00 76.31 715 THR A O 1
ATOM 5493 N N . ARG A 1 716 ? 10.944 -1.020 33.588 1.00 72.31 716 ARG A N 1
ATOM 5494 C CA . ARG A 1 716 ? 11.016 -0.632 32.165 1.00 72.31 716 ARG A CA 1
ATOM 5495 C C . ARG A 1 716 ? 12.129 -1.408 31.453 1.00 72.31 716 ARG A C 1
ATOM 5497 O O . ARG A 1 716 ? 11.824 -2.237 30.609 1.00 72.31 716 ARG A O 1
ATOM 5504 N N . SER A 1 717 ? 13.361 -1.325 31.962 1.00 69.50 717 SER A N 1
ATOM 5505 C CA . SER A 1 717 ? 14.505 -2.111 31.470 1.00 69.50 717 SER A CA 1
ATOM 5506 C C . SER A 1 717 ? 14.257 -3.630 31.477 1.00 69.50 717 SER A C 1
ATOM 5508 O O . SER A 1 717 ? 14.758 -4.346 30.610 1.00 69.50 717 SER A O 1
ATOM 5510 N N . SER A 1 718 ? 13.442 -4.145 32.408 1.00 67.69 718 SER A N 1
ATOM 5511 C CA . SER A 1 718 ? 13.025 -5.557 32.413 1.00 67.69 718 SER A CA 1
ATOM 5512 C C . SER A 1 718 ? 12.044 -5.909 31.286 1.00 67.69 718 SER A C 1
ATOM 5514 O O . SER A 1 718 ? 12.074 -7.042 30.818 1.00 67.69 718 SER A O 1
ATOM 5516 N N . LEU A 1 719 ? 11.186 -4.982 30.844 1.00 68.94 719 LEU A N 1
ATOM 5517 C CA . LEU A 1 719 ? 10.335 -5.161 29.661 1.00 68.94 719 LEU A CA 1
ATOM 5518 C C . LEU A 1 719 ? 11.174 -5.111 28.380 1.00 68.94 719 LEU A C 1
ATOM 5520 O O . LEU A 1 719 ? 11.055 -6.010 27.551 1.00 68.94 719 LEU A O 1
ATOM 5524 N N . ASP A 1 720 ? 12.085 -4.146 28.271 1.00 65.12 720 ASP A N 1
ATOM 5525 C CA . ASP A 1 720 ? 13.002 -3.995 27.131 1.00 65.12 720 ASP A CA 1
ATOM 5526 C C . ASP A 1 720 ? 13.893 -5.248 26.966 1.00 65.12 720 ASP A C 1
ATOM 5528 O O . ASP A 1 720 ? 14.109 -5.761 25.864 1.00 65.12 720 ASP A O 1
ATOM 5532 N N . SER A 1 721 ? 14.323 -5.832 28.092 1.00 62.72 721 SER A N 1
ATOM 5533 C CA . SER A 1 721 ? 15.043 -7.115 28.143 1.00 62.72 721 SER A CA 1
ATOM 5534 C C . SER A 1 721 ? 14.197 -8.314 27.684 1.00 62.72 721 SER A C 1
ATOM 5536 O O . SER A 1 721 ? 14.742 -9.311 27.220 1.00 62.72 721 SER A O 1
ATOM 5538 N N . ILE A 1 722 ? 12.867 -8.262 27.819 1.00 63.34 722 ILE A N 1
ATOM 5539 C CA . ILE A 1 722 ? 11.961 -9.334 27.369 1.00 63.34 722 ILE A CA 1
ATOM 5540 C C . ILE A 1 722 ? 11.676 -9.211 25.872 1.00 63.34 722 ILE A C 1
ATOM 5542 O O . ILE A 1 722 ? 11.673 -10.231 25.183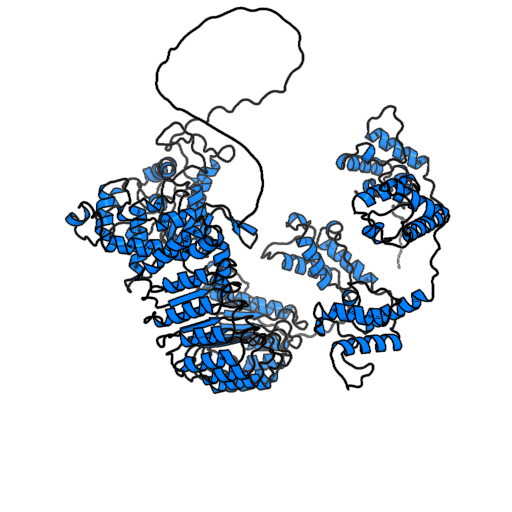 1.00 63.34 722 ILE A O 1
ATOM 5546 N N . LEU A 1 723 ? 11.477 -7.985 25.376 1.00 61.94 723 LEU A N 1
ATOM 5547 C CA . LEU A 1 723 ? 11.296 -7.694 23.951 1.00 61.94 723 LEU A CA 1
ATOM 5548 C C . LEU A 1 723 ? 12.523 -8.166 23.156 1.00 61.94 723 LEU A C 1
ATOM 5550 O O . LEU A 1 723 ? 12.402 -9.040 22.298 1.00 61.94 723 LEU A O 1
ATOM 5554 N N . SER A 1 724 ? 13.719 -7.735 23.563 1.00 55.97 724 SER A N 1
ATOM 5555 C CA . SER A 1 724 ? 14.984 -8.160 22.944 1.00 55.97 724 SER A CA 1
ATOM 5556 C C . SER A 1 724 ? 15.254 -9.672 23.042 1.00 55.97 724 SER A C 1
ATOM 5558 O O . SER A 1 724 ? 15.780 -10.266 22.099 1.00 55.97 724 SER A O 1
ATOM 5560 N N . MET A 1 725 ? 14.832 -10.360 24.115 1.00 53.38 725 MET A N 1
ATOM 5561 C CA . MET A 1 725 ? 14.892 -11.833 24.158 1.00 53.38 725 MET A CA 1
ATOM 5562 C C . MET A 1 725 ? 13.938 -12.515 23.162 1.00 53.38 725 MET A C 1
ATOM 5564 O O . MET A 1 725 ? 14.253 -13.608 22.684 1.00 53.38 725 MET A O 1
ATOM 5568 N N . GLN A 1 726 ? 12.789 -11.914 22.844 1.00 55.19 726 GLN A N 1
ATOM 5569 C CA . GLN A 1 726 ? 11.837 -12.453 21.864 1.00 55.19 726 GLN A CA 1
ATOM 5570 C C . GLN A 1 726 ? 12.295 -12.180 20.429 1.00 55.19 726 GLN A C 1
ATOM 5572 O O . GLN A 1 726 ? 12.280 -13.092 19.603 1.00 55.19 726 GLN A O 1
ATOM 5577 N N . GLU A 1 727 ? 12.817 -10.985 20.158 1.00 52.94 727 GLU A N 1
ATOM 5578 C CA . GLU A 1 727 ? 13.499 -10.642 18.904 1.00 52.94 727 GLU A CA 1
ATOM 5579 C C . GLU A 1 727 ? 14.680 -11.585 18.633 1.00 52.94 727 GLU A C 1
ATOM 5581 O O . GLU A 1 727 ? 14.829 -12.095 17.522 1.00 52.94 727 GLU A O 1
ATOM 5586 N N . TRP A 1 728 ? 15.469 -11.916 19.660 1.00 46.88 728 TRP A N 1
ATOM 5587 C CA . TRP A 1 728 ? 16.570 -12.878 19.562 1.00 46.88 728 TRP A CA 1
ATOM 5588 C C . TRP A 1 728 ? 16.098 -14.314 19.275 1.00 46.88 728 TRP A C 1
ATOM 5590 O O . TRP A 1 728 ? 16.689 -15.012 18.447 1.00 46.88 728 TRP A O 1
ATOM 5600 N N . GLN A 1 729 ? 15.007 -14.765 19.908 1.00 46.91 729 GLN A N 1
ATOM 5601 C CA . GLN A 1 729 ? 14.398 -16.068 19.603 1.00 46.91 729 GLN A CA 1
ATOM 5602 C C . GLN A 1 729 ? 13.843 -16.118 18.174 1.00 46.91 729 GLN A C 1
ATOM 5604 O O . GLN A 1 729 ? 14.041 -17.113 17.474 1.00 46.91 729 GLN A O 1
ATOM 5609 N N . ARG A 1 730 ? 13.209 -15.034 17.717 1.00 47.69 730 ARG A N 1
ATOM 5610 C CA . ARG A 1 730 ? 12.731 -14.883 16.342 1.00 47.69 730 ARG A CA 1
ATOM 5611 C C . ARG A 1 730 ? 13.891 -14.903 15.344 1.00 47.69 730 ARG A C 1
ATOM 5613 O O . ARG A 1 730 ? 13.847 -15.688 14.404 1.00 47.69 730 ARG A O 1
ATOM 5620 N N . ALA A 1 731 ? 14.965 -14.152 15.589 1.00 43.12 731 ALA A N 1
ATOM 5621 C CA . ALA A 1 731 ? 16.170 -14.161 14.759 1.00 43.12 731 ALA A CA 1
ATOM 5622 C C . ALA A 1 731 ? 16.830 -15.554 14.671 1.00 43.12 731 ALA A C 1
ATOM 5624 O O . ALA A 1 731 ? 17.382 -15.912 13.630 1.00 43.12 731 ALA A O 1
ATOM 5625 N N . LEU A 1 732 ? 16.745 -16.369 15.731 1.00 39.50 732 LEU A N 1
ATOM 5626 C CA . LEU A 1 732 ? 17.182 -17.769 15.710 1.00 39.50 732 LEU A CA 1
ATOM 5627 C C . LEU A 1 732 ? 16.262 -18.684 14.889 1.00 39.50 732 LEU A C 1
ATOM 5629 O O . LEU A 1 732 ? 16.779 -19.510 14.137 1.00 39.50 732 LEU A O 1
ATOM 5633 N N . GLU A 1 733 ? 14.933 -18.556 15.000 1.00 43.59 733 GLU A N 1
ATOM 5634 C CA . GLU A 1 733 ? 13.997 -19.314 14.146 1.00 43.59 733 GLU A CA 1
ATOM 5635 C C . GLU A 1 733 ? 14.083 -18.881 12.666 1.00 43.59 733 GLU A C 1
ATOM 5637 O O . GLU A 1 733 ? 13.934 -19.718 11.776 1.00 43.59 733 GLU A O 1
ATOM 5642 N N . GLU A 1 734 ? 14.413 -17.614 12.392 1.00 44.22 734 GLU A N 1
ATOM 5643 C CA . GLU A 1 734 ? 14.719 -17.071 11.056 1.00 44.22 734 GLU A CA 1
ATOM 5644 C C . GLU A 1 734 ? 16.132 -17.458 10.544 1.00 44.22 734 GLU A C 1
ATOM 5646 O O . GLU A 1 734 ? 16.478 -17.177 9.397 1.00 44.22 734 GLU A O 1
ATOM 5651 N N . GLY A 1 735 ? 16.948 -18.151 11.353 1.00 32.22 735 GLY A N 1
ATOM 5652 C CA . GLY A 1 735 ? 18.253 -18.702 10.954 1.00 32.22 735 GLY A CA 1
ATOM 5653 C C . GLY A 1 735 ? 19.428 -17.712 10.965 1.00 32.22 735 GLY A C 1
ATOM 5654 O O . GLY A 1 735 ? 20.493 -18.009 10.419 1.00 32.22 735 GLY A O 1
ATOM 5655 N N . ASN A 1 736 ? 19.271 -16.541 11.587 1.00 41.72 736 ASN A N 1
ATOM 5656 C CA . ASN A 1 736 ? 20.245 -15.449 11.567 1.00 41.72 736 ASN A CA 1
ATOM 5657 C C . ASN A 1 736 ? 21.384 -15.657 12.593 1.00 41.72 736 ASN A C 1
ATOM 5659 O O . ASN A 1 736 ? 21.489 -14.982 13.620 1.00 41.72 736 ASN A O 1
ATOM 5663 N N . HIS A 1 737 ? 22.246 -16.644 12.325 1.00 39.75 737 HIS A N 1
ATOM 5664 C CA . HIS A 1 737 ? 23.265 -17.148 13.258 1.00 39.75 737 HIS A CA 1
ATOM 5665 C C . HIS A 1 737 ? 24.308 -16.126 13.756 1.00 39.75 737 HIS A C 1
ATOM 5667 O O . HIS A 1 737 ? 25.010 -16.421 14.722 1.00 39.75 737 HIS A O 1
ATOM 5673 N N . THR A 1 738 ? 24.427 -14.941 13.154 1.00 39.81 738 THR A N 1
ATOM 5674 C CA . THR A 1 738 ? 25.342 -13.871 13.600 1.00 39.81 738 THR A CA 1
ATOM 5675 C C . THR A 1 738 ? 24.917 -13.202 14.908 1.00 39.81 738 THR A C 1
ATOM 5677 O O . THR A 1 738 ? 25.779 -12.740 15.649 1.00 39.81 738 THR A O 1
ATOM 5680 N N . ILE A 1 739 ? 23.619 -13.183 15.233 1.00 40.97 739 ILE A N 1
ATOM 5681 C CA . ILE A 1 739 ? 23.105 -12.595 16.487 1.00 40.97 739 ILE A CA 1
ATOM 5682 C C . ILE A 1 739 ? 23.231 -13.597 17.660 1.00 40.97 739 ILE A C 1
ATOM 5684 O O . ILE A 1 739 ? 23.274 -13.232 18.834 1.00 40.97 739 ILE A O 1
ATOM 5688 N N . ALA A 1 740 ? 23.387 -14.890 17.357 1.00 29.81 740 ALA A N 1
ATOM 5689 C CA . ALA A 1 740 ? 23.448 -15.968 18.345 1.00 29.81 740 ALA A CA 1
ATOM 5690 C C . ALA A 1 740 ? 24.709 -15.960 19.241 1.00 29.81 740 ALA A C 1
ATOM 5692 O O . ALA A 1 740 ? 24.760 -16.703 20.220 1.00 29.81 740 ALA A O 1
ATOM 5693 N N . SER A 1 741 ? 25.737 -15.169 18.909 1.00 35.56 741 SER A N 1
ATOM 5694 C CA . SER A 1 741 ? 27.043 -15.173 19.589 1.00 35.56 741 SER A CA 1
ATOM 5695 C C . SER A 1 741 ? 27.258 -14.065 20.630 1.00 35.56 741 SER A C 1
ATOM 5697 O O . SER A 1 741 ? 28.360 -13.972 21.168 1.00 35.56 741 SER A O 1
ATOM 5699 N N . ALA A 1 742 ? 26.258 -13.225 20.917 1.00 37.59 742 ALA A N 1
ATOM 5700 C CA . ALA A 1 742 ? 26.418 -12.062 21.793 1.00 37.59 742 ALA A CA 1
ATOM 5701 C C . ALA A 1 742 ? 25.316 -11.954 22.864 1.00 37.59 742 ALA A C 1
ATOM 5703 O O . ALA A 1 742 ? 24.229 -11.476 22.569 1.00 37.59 742 ALA A O 1
ATOM 5704 N N . LEU A 1 743 ? 25.628 -12.375 24.100 1.00 35.31 743 LEU A N 1
ATOM 5705 C CA . LEU A 1 743 ? 25.231 -11.769 25.392 1.00 35.31 743 LEU A CA 1
ATOM 5706 C C . LEU A 1 743 ? 25.908 -12.550 26.563 1.00 35.31 743 LEU A C 1
ATOM 5708 O O . LEU A 1 743 ? 26.329 -13.692 26.354 1.00 35.31 743 LEU A O 1
ATOM 5712 N N . PRO A 1 744 ? 26.090 -11.964 27.771 1.00 31.38 744 PRO A N 1
ATOM 5713 C CA . PRO A 1 744 ? 26.812 -12.593 28.891 1.00 31.38 744 PRO A CA 1
ATOM 5714 C C . PRO A 1 744 ? 26.088 -13.758 29.591 1.00 31.38 744 PRO A C 1
ATOM 5716 O O . PRO A 1 744 ? 24.889 -13.965 29.436 1.00 31.38 744 PRO A O 1
ATOM 5719 N N . ALA A 1 745 ? 26.828 -14.496 30.426 1.00 27.09 745 ALA A N 1
ATOM 5720 C CA . ALA A 1 745 ? 26.361 -15.720 31.090 1.00 27.09 745 ALA A CA 1
ATOM 5721 C C . ALA A 1 745 ? 25.605 -15.517 32.427 1.00 27.09 745 ALA A C 1
ATOM 5723 O O . ALA A 1 745 ? 25.052 -16.480 32.960 1.00 27.09 745 ALA A O 1
ATOM 5724 N N . ASP A 1 746 ? 25.586 -14.301 32.982 1.00 31.20 746 ASP A N 1
ATOM 5725 C CA . ASP A 1 746 ? 25.238 -14.054 34.389 1.00 31.20 746 ASP A CA 1
ATOM 5726 C C . ASP A 1 746 ? 23.848 -13.420 34.590 1.00 31.20 746 ASP A C 1
ATOM 5728 O O . ASP A 1 746 ? 23.720 -12.250 34.945 1.00 31.20 746 ASP A O 1
ATOM 5732 N N . VAL A 1 747 ? 22.787 -14.224 34.447 1.00 31.03 747 VAL A N 1
ATOM 5733 C CA . VAL A 1 747 ? 21.449 -13.902 34.992 1.00 31.03 747 VAL A CA 1
ATOM 5734 C C . VAL A 1 747 ? 20.959 -15.048 35.881 1.00 31.03 747 VAL A C 1
ATOM 5736 O O . VAL A 1 747 ? 20.117 -15.863 35.506 1.00 31.03 747 VAL A O 1
ATOM 5739 N N . ALA A 1 748 ? 21.506 -15.116 37.096 1.00 27.73 748 ALA A N 1
ATOM 5740 C CA . ALA A 1 748 ? 21.067 -16.044 38.133 1.00 27.73 748 ALA A CA 1
ATOM 5741 C C . ALA A 1 748 ? 21.083 -15.382 39.521 1.00 27.73 748 ALA A C 1
ATOM 5743 O O . ALA A 1 748 ? 22.061 -14.752 39.903 1.00 27.73 748 ALA A O 1
ATOM 5744 N N . LEU A 1 749 ? 20.017 -15.615 40.300 1.00 25.58 749 LEU A N 1
ATOM 5745 C CA . LEU A 1 749 ? 19.902 -15.318 41.739 1.00 25.58 749 LEU A CA 1
ATOM 5746 C C . LEU A 1 749 ? 20.009 -13.833 42.159 1.00 25.58 749 LEU A C 1
ATOM 5748 O O . LEU A 1 749 ? 20.982 -13.415 42.782 1.00 25.58 749 LEU A O 1
ATOM 5752 N N . VAL A 1 750 ? 18.919 -13.072 41.999 1.00 26.78 750 VAL A N 1
ATOM 5753 C CA . VAL A 1 750 ? 18.708 -11.847 42.798 1.00 26.78 750 VAL A CA 1
ATOM 5754 C C . VAL A 1 750 ? 18.229 -12.235 44.203 1.00 26.78 750 VAL A C 1
ATOM 5756 O O . VAL A 1 750 ? 17.066 -12.590 44.404 1.00 26.78 750 VAL A O 1
ATOM 5759 N N . SER A 1 751 ? 19.124 -12.182 45.191 1.00 21.27 751 SER A N 1
ATOM 5760 C CA . SER A 1 751 ? 18.793 -12.382 46.608 1.00 21.27 751 SER A CA 1
ATOM 5761 C C . SER A 1 751 ? 18.498 -11.055 47.310 1.00 21.27 751 SER A C 1
ATOM 5763 O O . SER A 1 751 ? 19.336 -10.156 47.310 1.00 21.27 751 SER A O 1
ATOM 5765 N N . VAL A 1 752 ? 17.338 -10.950 47.964 1.00 27.78 752 VAL A N 1
ATOM 5766 C CA . VAL A 1 752 ? 16.907 -9.746 48.697 1.00 27.78 752 VAL A CA 1
ATOM 5767 C C . VAL A 1 752 ? 17.874 -9.393 49.832 1.00 27.78 752 VAL A C 1
ATOM 5769 O O . VAL A 1 752 ? 18.144 -10.230 50.694 1.00 27.78 752 VAL A O 1
ATOM 5772 N N . HIS A 1 753 ? 18.291 -8.127 49.901 1.00 21.50 753 HIS A N 1
ATOM 5773 C CA . HIS A 1 753 ? 18.734 -7.462 51.131 1.00 21.50 753 HIS A CA 1
ATOM 5774 C C . HIS A 1 753 ? 18.119 -6.060 51.207 1.00 21.50 753 HIS A C 1
ATOM 5776 O O . HIS A 1 753 ? 18.070 -5.341 50.214 1.00 21.50 753 HIS A O 1
ATOM 5782 N N . GLN A 1 754 ? 17.630 -5.684 52.390 1.00 25.67 754 GLN A N 1
ATOM 5783 C CA . GLN A 1 754 ? 17.064 -4.361 52.649 1.00 25.67 754 GLN A CA 1
ATOM 5784 C C . GLN A 1 754 ? 18.147 -3.418 53.178 1.00 25.67 754 GLN A C 1
ATOM 5786 O O . GLN A 1 754 ? 18.801 -3.741 54.169 1.00 25.67 754 GLN A O 1
ATOM 5791 N N . GLN A 1 755 ? 18.234 -2.212 52.622 1.00 21.73 755 GLN A N 1
ATOM 5792 C CA . GLN A 1 755 ? 18.627 -1.021 53.375 1.00 21.73 755 GLN A CA 1
ATOM 5793 C C . GLN A 1 755 ? 17.695 0.128 52.991 1.00 21.73 755 GLN A C 1
ATOM 5795 O O . GLN A 1 755 ? 17.357 0.293 51.823 1.00 21.73 755 GLN A O 1
ATOM 5800 N N . ALA A 1 756 ? 17.253 0.892 53.989 1.00 26.25 756 ALA A N 1
ATOM 5801 C CA . ALA A 1 756 ? 16.500 2.121 53.783 1.00 26.25 756 ALA A CA 1
ATOM 5802 C C . ALA A 1 756 ? 17.466 3.309 53.850 1.00 26.25 756 ALA A C 1
ATOM 5804 O O . ALA A 1 756 ? 18.271 3.394 54.778 1.00 26.25 756 ALA A O 1
ATOM 5805 N N . VAL A 1 757 ? 17.358 4.222 52.887 1.00 23.11 757 VAL A N 1
ATOM 5806 C CA . VAL A 1 757 ? 18.093 5.493 52.828 1.00 23.11 757 VAL A CA 1
ATOM 5807 C C . VAL A 1 757 ? 17.061 6.605 52.559 1.00 23.11 757 VAL A C 1
ATOM 5809 O O . VAL A 1 757 ? 16.083 6.328 51.861 1.00 23.11 757 VAL A O 1
ATOM 5812 N N . PRO A 1 758 ? 17.177 7.811 53.153 1.00 23.14 758 PRO A N 1
ATOM 5813 C CA . PRO A 1 758 ? 16.108 8.814 53.103 1.00 23.14 758 PRO A CA 1
ATOM 5814 C C . PRO A 1 758 ? 16.042 9.568 51.770 1.00 23.14 758 PRO A C 1
ATOM 5816 O O . PRO A 1 758 ? 17.010 9.600 51.014 1.00 23.14 758 PRO A O 1
ATOM 5819 N N . CYS A 1 759 ? 14.923 10.257 51.537 1.00 30.75 759 CYS A N 1
ATOM 5820 C CA . CYS A 1 759 ? 14.791 11.241 50.463 1.00 30.75 759 CYS A CA 1
ATOM 5821 C C . CYS A 1 759 ? 15.803 12.385 50.640 1.00 30.75 759 CYS A C 1
ATOM 5823 O O . CYS A 1 759 ? 15.817 12.992 51.710 1.00 30.75 759 CYS A O 1
ATOM 5825 N N . HIS A 1 760 ? 16.554 12.737 49.595 1.00 28.50 760 HIS A N 1
ATOM 5826 C CA . HIS A 1 760 ? 17.167 14.060 49.434 1.00 28.50 760 HIS A CA 1
ATOM 5827 C C . HIS A 1 760 ? 17.498 14.336 47.957 1.00 28.50 760 HIS A C 1
ATOM 5829 O O . HIS A 1 760 ? 17.848 13.414 47.232 1.00 28.50 760 HIS A O 1
ATOM 5835 N N . ASP A 1 761 ? 17.344 15.609 47.582 1.00 30.25 761 ASP A N 1
ATOM 5836 C CA . ASP A 1 761 ? 17.927 16.383 46.470 1.00 30.25 761 ASP A CA 1
ATOM 5837 C C . ASP A 1 761 ? 18.117 15.767 45.066 1.00 30.25 761 ASP A C 1
ATOM 5839 O O . ASP A 1 761 ? 18.758 14.741 44.858 1.00 30.25 761 ASP A O 1
ATOM 5843 N N . VAL A 1 762 ? 17.635 16.509 44.060 1.00 42.53 762 VAL A N 1
ATOM 5844 C CA . VAL A 1 762 ? 17.936 16.282 42.639 1.00 42.53 762 VAL A CA 1
ATOM 5845 C C . VAL A 1 762 ? 19.399 16.653 42.383 1.00 42.53 762 VAL A C 1
ATOM 5847 O O . VAL A 1 762 ? 19.787 17.801 42.596 1.00 42.53 762 VAL A O 1
ATOM 5850 N N . SER A 1 763 ? 20.204 15.694 41.928 1.00 49.38 763 SER A N 1
ATOM 5851 C CA . SER A 1 763 ? 21.578 15.936 41.476 1.00 49.38 763 SER A CA 1
ATOM 5852 C C . SER A 1 763 ? 21.611 16.504 40.054 1.00 49.38 763 SER A C 1
ATOM 5854 O O . SER A 1 763 ? 20.740 16.182 39.244 1.00 49.38 763 SER A O 1
ATOM 5856 N N . ASP A 1 764 ? 22.664 17.256 39.709 1.00 53.97 764 ASP A N 1
ATOM 5857 C CA . ASP A 1 764 ? 22.937 17.669 38.320 1.00 53.97 764 ASP A CA 1
ATOM 5858 C C . ASP A 1 764 ? 22.951 16.470 37.357 1.00 53.97 764 ASP A C 1
ATOM 5860 O O . ASP A 1 764 ? 22.403 16.540 36.263 1.00 53.97 764 ASP A O 1
ATOM 5864 N N . ASP A 1 765 ? 23.475 15.334 37.823 1.00 56.50 765 ASP A N 1
ATOM 5865 C CA . ASP A 1 765 ? 23.493 14.027 37.151 1.00 56.50 765 ASP A CA 1
ATOM 5866 C C . ASP A 1 765 ? 22.084 13.561 36.709 1.00 56.50 765 ASP A C 1
ATOM 5868 O O . ASP A 1 765 ? 21.899 13.000 35.630 1.00 56.50 765 ASP A O 1
ATOM 5872 N N . THR A 1 766 ? 21.052 13.864 37.508 1.00 65.12 766 THR A N 1
ATOM 5873 C CA . THR A 1 766 ? 19.646 13.541 37.200 1.00 65.12 766 THR A CA 1
ATOM 5874 C C . THR A 1 766 ? 19.078 14.466 36.119 1.00 65.12 766 THR A C 1
ATOM 5876 O O . THR A 1 766 ? 18.330 14.024 35.242 1.00 65.12 766 THR A O 1
ATOM 5879 N N . VAL A 1 767 ? 19.438 15.753 36.157 1.00 72.25 767 VAL A N 1
ATOM 5880 C CA . VAL A 1 767 ? 19.011 16.748 35.161 1.00 72.25 767 VAL A CA 1
ATOM 5881 C C . VAL A 1 767 ? 19.696 16.476 33.821 1.00 72.25 767 VAL A C 1
ATOM 5883 O O . VAL A 1 767 ? 19.016 16.393 32.801 1.00 72.25 767 VAL A O 1
ATOM 5886 N N . LEU A 1 768 ? 21.009 16.236 33.832 1.00 73.38 768 LEU A N 1
ATOM 5887 C CA . LEU A 1 768 ? 21.807 15.874 32.661 1.00 73.38 768 LEU A CA 1
ATOM 5888 C C . LEU A 1 768 ? 21.288 14.604 31.995 1.00 73.38 768 LEU A C 1
ATOM 5890 O O . LEU A 1 768 ? 21.019 14.609 30.796 1.00 73.38 768 LEU A O 1
ATOM 5894 N N . ARG A 1 769 ? 21.031 13.550 32.777 1.00 69.69 769 ARG A N 1
ATOM 5895 C CA . ARG A 1 769 ? 20.388 12.337 32.270 1.00 69.69 769 ARG A CA 1
ATOM 5896 C C . ARG A 1 769 ? 19.027 12.624 31.625 1.00 69.69 769 ARG A C 1
ATOM 5898 O O . ARG A 1 769 ? 18.736 12.055 30.582 1.00 69.69 769 ARG A O 1
ATOM 5905 N N . THR A 1 770 ? 18.213 13.510 32.201 1.00 70.25 770 THR A N 1
ATOM 5906 C CA . THR A 1 770 ? 16.903 13.872 31.625 1.00 70.25 770 THR A CA 1
ATOM 5907 C C . THR A 1 770 ? 17.051 14.640 30.305 1.00 70.25 770 THR A C 1
ATOM 5909 O O . THR A 1 770 ? 16.289 14.394 29.373 1.00 70.25 770 THR A O 1
ATOM 5912 N N . VAL A 1 771 ? 18.040 15.535 30.195 1.00 73.19 771 VAL A N 1
ATOM 5913 C CA . VAL A 1 771 ? 18.365 16.240 28.941 1.00 73.19 771 VAL A CA 1
ATOM 5914 C C . VAL A 1 771 ? 18.827 15.248 27.870 1.00 73.19 771 VAL A C 1
ATOM 5916 O O . VAL A 1 771 ? 18.315 15.286 26.756 1.00 73.19 771 VAL A O 1
ATOM 5919 N N . LEU A 1 772 ? 19.719 14.313 28.214 1.00 72.44 772 LEU A N 1
ATOM 5920 C CA . LEU A 1 772 ? 20.189 13.261 27.306 1.00 72.44 772 LEU A CA 1
ATOM 5921 C C . LEU A 1 772 ? 19.057 12.315 26.867 1.00 72.44 772 LEU A C 1
ATOM 5923 O O . LEU A 1 772 ? 18.940 12.024 25.681 1.00 72.44 772 LEU A O 1
ATOM 5927 N N . GLU A 1 773 ? 18.176 11.891 27.780 1.00 70.44 773 GLU A N 1
ATOM 5928 C CA . GLU A 1 773 ? 17.008 11.062 27.442 1.00 70.44 773 GLU A CA 1
ATOM 5929 C C . GLU A 1 773 ? 16.051 11.784 26.469 1.00 70.44 773 GLU A C 1
ATOM 5931 O O . GLU A 1 773 ? 15.542 11.151 25.547 1.00 70.44 773 GLU A O 1
ATOM 5936 N N . VAL A 1 774 ? 15.842 13.101 26.610 1.00 70.50 774 VAL A N 1
ATOM 5937 C CA . VAL A 1 774 ? 15.009 13.889 25.675 1.00 70.50 774 VAL A CA 1
ATOM 5938 C C . VAL A 1 774 ? 15.708 14.149 24.333 1.00 70.50 774 VAL A C 1
ATOM 5940 O O . VAL A 1 774 ? 15.038 14.161 23.302 1.00 70.50 774 VAL A O 1
ATOM 5943 N N . LEU A 1 775 ? 17.035 14.317 24.321 1.00 67.25 775 LEU A N 1
ATOM 5944 C CA . LEU A 1 775 ? 17.826 14.420 23.089 1.00 67.25 775 LEU A CA 1
ATOM 5945 C C . LEU A 1 775 ? 17.758 13.121 22.271 1.00 67.25 775 LEU A C 1
ATOM 5947 O O . LEU A 1 775 ? 17.504 13.170 21.072 1.00 67.25 775 LEU A O 1
ATOM 5951 N N . MET A 1 776 ? 17.912 11.960 22.917 1.00 62.44 776 MET A N 1
ATOM 5952 C CA . MET A 1 776 ? 17.825 10.651 22.255 1.00 62.44 776 MET A CA 1
ATOM 5953 C C . MET A 1 776 ? 16.407 10.359 21.730 1.00 62.44 776 MET A C 1
ATOM 5955 O O . MET A 1 776 ? 16.252 9.979 20.570 1.00 62.44 776 MET A O 1
ATOM 5959 N N . ASP A 1 777 ? 15.371 10.633 22.534 1.00 59.00 777 ASP A N 1
ATOM 5960 C CA . ASP A 1 777 ? 13.947 10.583 22.138 1.00 59.00 777 ASP A CA 1
ATOM 5961 C C . ASP A 1 777 ? 13.596 11.595 21.022 1.00 59.00 777 ASP A C 1
ATOM 5963 O O . ASP A 1 777 ? 12.525 11.536 20.421 1.00 59.00 777 ASP A O 1
ATOM 5967 N N . GLY A 1 778 ? 14.483 12.551 20.726 1.00 54.94 778 GLY A N 1
ATOM 5968 C CA . GLY A 1 778 ? 14.360 13.488 19.612 1.00 54.94 778 GLY A CA 1
ATOM 5969 C C . GLY A 1 778 ? 14.850 12.969 18.255 1.00 54.94 778 GLY A C 1
ATOM 5970 O O . GLY A 1 778 ? 14.502 13.584 17.253 1.00 54.94 778 GLY A O 1
ATOM 5971 N N . MET A 1 779 ? 15.653 11.895 18.195 1.00 51.56 779 MET A N 1
ATOM 5972 C CA . MET A 1 779 ? 16.477 11.613 17.002 1.00 51.56 779 MET A CA 1
ATOM 5973 C C . MET A 1 779 ? 16.466 10.174 16.452 1.00 51.56 779 MET A C 1
ATOM 5975 O O . MET A 1 779 ? 17.114 9.943 15.433 1.00 51.56 779 MET A O 1
ATOM 5979 N N . ASP A 1 780 ? 15.790 9.206 17.083 1.00 52.94 780 ASP A N 1
ATOM 5980 C CA . ASP A 1 780 ? 15.786 7.788 16.637 1.00 52.94 780 ASP A CA 1
ATOM 5981 C C . ASP A 1 780 ? 17.210 7.156 16.555 1.00 52.94 780 ASP A C 1
ATOM 5983 O O . ASP A 1 780 ? 17.474 6.217 15.800 1.00 52.94 780 ASP A O 1
ATOM 5987 N N . LEU A 1 781 ? 18.168 7.678 17.338 1.00 46.78 781 LEU A N 1
ATOM 5988 C CA . LEU A 1 781 ? 19.584 7.283 17.294 1.00 46.78 781 LEU A CA 1
ATOM 5989 C C . LEU A 1 781 ? 19.883 6.012 18.105 1.00 46.78 781 LEU A C 1
ATOM 5991 O O . LEU A 1 781 ? 20.363 6.066 19.240 1.00 46.78 781 LEU A O 1
ATOM 5995 N N . GLU A 1 782 ? 19.689 4.850 17.487 1.00 38.59 782 GLU A N 1
ATOM 5996 C CA . GLU A 1 782 ? 20.207 3.588 18.021 1.00 38.59 782 GLU A CA 1
ATOM 5997 C C . GLU A 1 782 ? 21.745 3.489 17.897 1.00 38.59 782 GLU A C 1
ATOM 5999 O O . GLU A 1 782 ? 22.309 3.476 16.803 1.00 38.59 782 GLU A O 1
ATOM 6004 N N . GLY A 1 783 ? 22.436 3.319 19.031 1.00 47.41 783 GLY A N 1
ATOM 6005 C CA . GLY A 1 783 ? 23.744 2.646 19.068 1.00 47.41 783 GLY A CA 1
ATOM 6006 C C . GLY A 1 783 ? 25.020 3.481 18.877 1.00 47.41 783 GLY A C 1
ATOM 6007 O O . GLY A 1 783 ? 26.065 2.886 18.612 1.00 47.41 783 GLY A O 1
ATOM 6008 N N . HIS A 1 784 ? 24.988 4.807 19.042 1.00 42.66 784 HIS A N 1
ATOM 6009 C CA . HIS A 1 784 ? 26.195 5.653 19.053 1.00 42.66 784 HIS A CA 1
ATOM 6010 C C . HIS A 1 784 ? 26.457 6.310 20.421 1.00 42.66 784 HIS A C 1
ATOM 6012 O O . HIS A 1 784 ? 25.533 6.803 21.063 1.00 42.66 784 HIS A O 1
ATOM 6018 N N . ASP A 1 785 ? 27.731 6.366 20.838 1.00 48.47 785 ASP A N 1
ATOM 6019 C CA . ASP A 1 785 ? 28.170 7.118 22.024 1.00 48.47 785 ASP A CA 1
ATOM 6020 C C . ASP A 1 785 ? 27.962 8.629 21.803 1.00 48.47 785 ASP A C 1
ATOM 6022 O O . ASP A 1 785 ? 28.698 9.275 21.050 1.00 48.47 785 ASP A O 1
ATOM 6026 N N . PHE A 1 786 ? 26.956 9.200 22.466 1.00 59.47 786 PHE A N 1
ATOM 6027 C CA . PHE A 1 786 ? 26.697 10.639 22.463 1.00 59.47 786 PHE A CA 1
ATOM 6028 C C . PHE A 1 786 ? 27.644 11.356 23.438 1.00 59.47 786 PHE A C 1
ATOM 6030 O O . PHE A 1 786 ? 27.688 11.028 24.625 1.00 59.47 786 PHE A O 1
ATOM 6037 N N . ASN A 1 787 ? 28.393 12.353 22.959 1.00 68.88 787 ASN A N 1
ATOM 6038 C CA . ASN A 1 787 ? 29.282 13.153 23.797 1.00 68.88 787 ASN A CA 1
ATOM 6039 C C . ASN A 1 787 ? 28.530 14.367 24.353 1.00 68.88 787 ASN A C 1
ATOM 6041 O O . ASN A 1 787 ? 28.267 15.326 23.632 1.00 68.88 787 ASN A O 1
ATOM 6045 N N . GLU A 1 788 ? 28.250 14.359 25.654 1.00 66.44 788 GLU A N 1
ATOM 6046 C CA . GLU A 1 788 ? 27.538 15.435 26.359 1.00 66.44 788 GLU A CA 1
ATOM 6047 C C . GLU A 1 788 ? 28.187 16.832 26.244 1.00 66.44 788 GLU A C 1
ATOM 6049 O O . GLU A 1 788 ? 27.494 17.841 26.396 1.00 66.44 788 GLU A O 1
ATOM 6054 N N . HIS A 1 789 ? 29.491 16.894 25.938 1.00 68.56 789 HIS A N 1
ATOM 6055 C CA . HIS A 1 789 ? 30.262 18.127 25.740 1.00 68.56 789 HIS A CA 1
ATOM 6056 C C . HIS A 1 789 ? 30.408 18.558 24.263 1.00 68.56 789 HIS A C 1
ATOM 6058 O O . HIS A 1 789 ? 31.063 19.567 24.002 1.00 68.56 789 HIS A O 1
ATOM 6064 N N . SER A 1 790 ? 29.878 17.802 23.295 1.00 68.81 790 SER A N 1
ATOM 6065 C CA . SER A 1 790 ? 29.888 18.189 21.873 1.00 68.81 790 SER A CA 1
ATOM 6066 C C . SER A 1 790 ? 28.716 19.117 21.543 1.00 68.81 790 SER A C 1
ATOM 6068 O O . SER A 1 790 ? 27.655 19.034 22.165 1.00 68.81 790 SER A O 1
ATOM 6070 N N . GLU A 1 791 ? 28.903 20.003 20.562 1.00 73.81 791 GLU A N 1
ATOM 6071 C CA . GLU A 1 791 ? 27.859 20.935 20.126 1.00 73.81 791 GLU A CA 1
ATOM 6072 C C . GLU A 1 791 ? 26.731 20.192 19.400 1.00 73.81 791 GLU A C 1
ATOM 6074 O O . GLU A 1 791 ? 26.969 19.346 18.539 1.00 73.81 791 GLU A O 1
ATOM 6079 N N . LEU A 1 792 ? 25.478 20.520 19.724 1.00 64.62 792 LEU A N 1
ATOM 6080 C CA . LEU A 1 792 ? 24.305 19.849 19.149 1.00 64.62 792 LEU A CA 1
ATOM 6081 C C . LEU A 1 792 ? 24.218 20.008 17.620 1.00 64.62 792 LEU A C 1
ATOM 6083 O O . LEU A 1 792 ? 23.747 19.106 16.927 1.00 64.62 792 LEU A O 1
ATOM 6087 N N . PHE A 1 793 ? 24.735 21.109 17.073 1.00 64.44 793 PHE A N 1
ATOM 6088 C CA . PHE A 1 793 ? 24.787 21.340 15.628 1.00 64.44 793 PHE A CA 1
ATOM 6089 C C . PHE A 1 793 ? 25.661 20.311 14.881 1.00 64.44 793 PHE A C 1
ATOM 6091 O O . PHE A 1 793 ? 25.313 19.943 13.759 1.00 64.44 793 PHE A O 1
ATOM 6098 N N . ASP A 1 794 ? 26.719 19.765 15.500 1.00 58.22 794 ASP A N 1
ATOM 6099 C CA . ASP A 1 794 ? 27.558 18.709 14.895 1.00 58.22 794 ASP A CA 1
ATOM 6100 C C . ASP A 1 794 ? 26.800 17.377 14.733 1.00 58.22 794 ASP A C 1
ATOM 6102 O O . ASP A 1 794 ? 27.121 16.576 13.853 1.00 58.22 794 ASP A O 1
ATOM 6106 N N . TYR A 1 795 ? 25.765 17.149 15.549 1.00 61.00 795 TYR A N 1
ATOM 6107 C CA . TYR A 1 795 ? 24.850 16.009 15.425 1.00 61.00 795 TYR A CA 1
ATOM 6108 C C . TYR A 1 795 ? 23.693 16.263 14.441 1.00 61.00 795 TYR A C 1
ATOM 6110 O O . TYR A 1 795 ? 22.870 15.376 14.224 1.00 61.00 795 TYR A O 1
ATOM 6118 N N . GLY A 1 796 ? 23.636 17.441 13.810 1.00 57.00 796 GLY A N 1
ATOM 6119 C CA . GLY A 1 796 ? 22.641 17.777 12.790 1.00 57.00 796 GLY A CA 1
ATOM 6120 C C . GLY A 1 796 ? 21.343 18.395 13.316 1.00 57.00 796 GLY A C 1
ATOM 6121 O O . GLY A 1 796 ? 20.370 18.441 12.566 1.00 57.00 796 GLY A O 1
ATOM 6122 N N . PHE A 1 797 ? 21.310 18.886 14.562 1.00 61.44 797 PHE A N 1
ATOM 6123 C CA . PHE A 1 797 ? 20.187 19.701 15.042 1.00 61.44 797 PHE A CA 1
ATOM 6124 C C . PHE A 1 797 ? 20.055 20.994 14.223 1.00 61.44 797 PHE A C 1
ATOM 6126 O O . PHE A 1 797 ? 21.028 21.720 14.012 1.00 61.44 797 PHE A O 1
ATOM 6133 N N . ASP A 1 798 ? 18.831 21.302 13.800 1.00 61.62 798 ASP A N 1
ATOM 6134 C CA . ASP A 1 798 ? 18.473 22.491 13.025 1.00 61.62 798 ASP A CA 1
ATOM 6135 C C . ASP A 1 798 ? 17.549 23.437 13.813 1.00 61.62 798 ASP A C 1
ATOM 6137 O O . ASP A 1 798 ? 17.084 23.133 14.912 1.00 61.62 798 ASP A O 1
ATOM 6141 N N . SER A 1 799 ? 17.249 24.613 13.260 1.00 53.81 799 SER A N 1
ATOM 6142 C CA . SER A 1 799 ? 16.434 25.621 13.955 1.00 53.81 799 SER A CA 1
ATOM 6143 C C . SER A 1 799 ? 14.985 25.197 14.250 1.00 53.81 799 SER A C 1
ATOM 6145 O O . SER A 1 799 ? 14.317 25.908 14.998 1.00 53.81 799 SER A O 1
ATOM 6147 N N . LEU A 1 800 ? 14.488 24.090 13.682 1.00 56.81 800 LEU A N 1
ATOM 6148 C CA . LEU A 1 800 ? 13.130 23.589 13.906 1.00 56.81 800 LEU A CA 1
ATOM 6149 C C . LEU A 1 800 ? 13.119 22.499 14.990 1.00 56.81 800 LEU A C 1
ATOM 6151 O O . LEU A 1 800 ? 12.417 22.628 15.992 1.00 56.81 800 LEU A O 1
ATOM 6155 N N . SER A 1 801 ? 13.974 21.486 14.839 1.00 60.28 801 SER A N 1
ATOM 6156 C CA . SER A 1 801 ? 14.206 20.421 15.826 1.00 60.28 801 SER A CA 1
ATOM 6157 C C . SER A 1 801 ? 14.691 20.966 17.176 1.00 60.28 801 SER A C 1
ATOM 6159 O O . SER A 1 801 ? 14.309 20.450 18.225 1.00 60.28 801 SER A O 1
ATOM 6161 N N . MET A 1 802 ? 15.431 22.080 17.183 1.00 62.06 802 MET A N 1
ATOM 6162 C CA . MET A 1 802 ? 15.768 22.823 18.404 1.00 62.06 802 MET A CA 1
ATOM 6163 C C . MET A 1 802 ? 14.535 23.419 19.121 1.00 62.06 802 MET A C 1
ATOM 6165 O O . MET A 1 802 ? 14.521 23.493 20.350 1.00 62.06 802 MET A O 1
ATOM 6169 N N . MET A 1 803 ? 13.469 23.811 18.407 1.00 63.22 803 MET A N 1
ATOM 6170 C CA . MET A 1 803 ? 12.223 24.251 19.059 1.00 63.22 803 MET A CA 1
ATOM 6171 C C . MET A 1 803 ? 11.432 23.069 19.625 1.00 63.22 803 MET A C 1
ATOM 6173 O O . MET A 1 803 ? 10.940 23.160 20.747 1.00 63.22 803 MET A O 1
ATOM 6177 N N . GLU A 1 804 ? 11.374 21.943 18.912 1.00 65.38 804 GLU A N 1
ATOM 6178 C CA . GLU A 1 804 ? 10.746 20.719 19.428 1.00 65.38 804 GLU A CA 1
ATOM 6179 C C . GLU A 1 804 ? 11.478 20.184 20.671 1.00 65.38 804 GLU A C 1
ATOM 6181 O O . GLU A 1 804 ? 10.837 19.792 21.646 1.00 65.38 804 GLU A O 1
ATOM 6186 N N . LEU A 1 805 ? 12.815 20.247 20.692 1.00 67.88 805 LEU A N 1
ATOM 6187 C CA . LEU A 1 805 ? 13.645 19.937 21.860 1.00 67.88 805 LEU A CA 1
ATOM 6188 C C . LEU A 1 805 ? 13.305 20.838 23.060 1.00 67.88 805 LEU A C 1
ATOM 6190 O O . LEU A 1 805 ? 13.089 20.331 24.163 1.00 67.88 805 LEU A O 1
ATOM 6194 N N . ARG A 1 806 ? 13.212 22.161 22.853 1.00 73.44 806 ARG A N 1
ATOM 6195 C CA . ARG A 1 806 ? 12.779 23.121 23.887 1.00 73.44 806 ARG A CA 1
ATOM 6196 C C . ARG A 1 806 ? 11.399 22.755 24.435 1.00 73.44 806 ARG A C 1
ATOM 6198 O O . ARG A 1 806 ? 11.220 22.730 25.649 1.00 73.44 806 ARG A O 1
ATOM 6205 N N . ASP A 1 807 ? 10.440 22.441 23.570 1.00 69.44 807 ASP A N 1
ATOM 6206 C CA . ASP A 1 807 ? 9.056 22.190 23.984 1.00 69.44 807 ASP A CA 1
ATOM 6207 C C . ASP A 1 807 ? 8.899 20.828 24.683 1.00 69.44 807 ASP A C 1
ATOM 6209 O O . ASP A 1 807 ? 8.206 20.732 25.701 1.00 69.44 807 ASP A O 1
ATOM 6213 N N . LYS A 1 808 ? 9.642 19.797 24.250 1.00 68.44 808 LYS A N 1
ATOM 6214 C CA . LYS A 1 808 ? 9.791 18.539 25.002 1.00 68.44 808 LYS A CA 1
ATOM 6215 C C . LYS A 1 808 ? 10.410 18.773 26.387 1.00 68.44 808 LYS A C 1
ATOM 6217 O O . LYS A 1 808 ? 9.957 18.163 27.355 1.00 68.44 808 LYS A O 1
ATOM 6222 N N . LEU A 1 809 ? 11.413 19.648 26.513 1.00 66.69 809 LEU A N 1
ATOM 6223 C CA . LEU A 1 809 ? 12.042 19.978 27.800 1.00 66.69 809 LEU A CA 1
ATOM 6224 C C . LEU A 1 809 ? 11.127 20.806 28.711 1.00 66.69 809 LEU A C 1
ATOM 6226 O O . LEU A 1 809 ? 11.058 20.512 29.903 1.00 66.69 809 LEU A O 1
ATOM 6230 N N . LEU A 1 810 ? 10.359 21.756 28.171 1.00 68.25 810 LEU A N 1
ATOM 6231 C CA . LEU A 1 810 ? 9.307 22.467 28.908 1.00 68.25 810 LEU A CA 1
ATOM 6232 C C . LEU A 1 810 ? 8.245 21.493 29.444 1.00 68.25 810 LEU A C 1
ATOM 6234 O O . LEU A 1 810 ? 7.840 21.608 30.596 1.00 68.25 810 LEU A O 1
ATOM 6238 N N . CYS A 1 811 ? 7.872 20.456 28.687 1.00 64.31 811 CYS A N 1
ATOM 6239 C CA . CYS A 1 811 ? 6.980 19.400 29.185 1.00 64.31 811 CYS A CA 1
ATOM 6240 C C . CYS A 1 811 ? 7.583 18.556 30.331 1.00 64.31 811 CYS A C 1
ATOM 6242 O O . CYS A 1 811 ? 6.834 17.932 31.084 1.00 64.31 811 CYS A O 1
ATOM 6244 N N . LYS A 1 812 ? 8.917 18.504 30.478 1.00 63.25 812 LYS A N 1
ATOM 6245 C CA . LYS A 1 812 ? 9.610 17.827 31.597 1.00 63.25 812 LYS A CA 1
ATOM 6246 C C . LYS A 1 812 ? 9.853 18.752 32.790 1.00 63.25 812 LYS A C 1
ATOM 6248 O O . LYS A 1 812 ? 9.852 18.281 33.925 1.00 63.25 812 LYS A O 1
ATOM 6253 N N . PHE A 1 813 ? 10.039 20.047 32.537 1.00 71.00 813 PHE A N 1
ATOM 6254 C CA . PHE A 1 813 ? 10.324 21.075 33.537 1.00 71.00 813 PHE A CA 1
ATOM 6255 C C . PHE A 1 813 ? 9.374 22.283 33.373 1.00 71.00 813 PHE A C 1
ATOM 6257 O O . PHE A 1 813 ? 9.843 23.376 33.050 1.00 71.00 813 PHE A O 1
ATOM 6264 N N . PRO A 1 814 ? 8.050 22.136 33.614 1.00 58.94 814 PRO A N 1
ATOM 6265 C CA . PRO A 1 814 ? 7.048 23.157 33.255 1.00 58.94 814 PRO A CA 1
ATOM 6266 C C . PRO A 1 814 ? 7.175 24.481 34.016 1.00 58.94 814 PRO A C 1
ATOM 6268 O O . PRO A 1 814 ? 6.511 25.460 33.693 1.00 58.94 814 PRO A O 1
ATOM 6271 N N . SER A 1 815 ? 8.001 24.491 35.058 1.00 54.03 815 SER A N 1
ATOM 6272 C CA . SER A 1 815 ? 8.226 25.609 35.964 1.00 54.03 815 SER A CA 1
ATOM 6273 C C . SER A 1 815 ? 9.491 26.423 35.614 1.00 54.03 815 SER A C 1
ATOM 6275 O O . SER A 1 815 ? 9.710 27.514 36.138 1.00 54.03 815 SER A O 1
ATOM 6277 N N . VAL A 1 816 ? 10.302 25.951 34.655 1.00 67.19 816 VAL A N 1
ATOM 6278 C CA . VAL A 1 816 ? 11.466 26.677 34.125 1.00 67.19 816 VAL A CA 1
ATOM 6279 C C . VAL A 1 816 ? 11.086 27.432 32.853 1.00 67.19 816 VAL A C 1
ATOM 6281 O O . VAL A 1 816 ? 10.788 26.830 31.827 1.00 67.19 816 VAL A O 1
ATOM 6284 N N . GLN A 1 817 ? 11.173 28.763 32.881 1.00 60.06 817 GLN A N 1
ATOM 6285 C CA . GLN A 1 817 ? 11.014 29.575 31.671 1.00 60.06 817 GLN A CA 1
ATOM 6286 C C . GLN A 1 817 ? 12.212 29.391 30.727 1.00 60.06 817 GLN A C 1
ATOM 6288 O O . GLN A 1 817 ? 13.342 29.716 31.090 1.00 60.06 817 GLN A O 1
ATOM 6293 N N . MET A 1 818 ? 11.959 28.917 29.503 1.00 61.69 818 MET A N 1
ATOM 6294 C CA . MET A 1 818 ? 12.966 28.775 28.445 1.00 61.69 818 MET A CA 1
ATOM 6295 C C . MET A 1 818 ? 12.674 29.727 27.272 1.00 61.69 818 MET A C 1
ATOM 6297 O O . MET A 1 818 ? 11.679 29.526 26.573 1.00 61.69 818 MET A O 1
ATOM 6301 N N . PRO A 1 819 ? 13.514 30.747 27.005 1.00 59.69 819 PRO A N 1
ATOM 6302 C CA . PRO A 1 819 ? 13.391 31.553 25.793 1.00 59.69 819 PRO A CA 1
ATOM 6303 C C . PRO A 1 819 ? 13.775 30.739 24.549 1.00 59.69 819 PRO A C 1
ATOM 6305 O O . PRO A 1 819 ? 14.565 29.799 24.619 1.00 59.69 819 PRO A O 1
ATOM 6308 N N . ALA A 1 820 ? 13.272 31.132 23.377 1.00 51.22 820 ALA A N 1
ATOM 6309 C CA . ALA A 1 820 ? 13.543 30.425 22.121 1.00 51.22 820 ALA A CA 1
ATOM 6310 C C . ALA A 1 820 ? 15.028 30.424 21.690 1.00 51.22 820 ALA A C 1
ATOM 6312 O O . ALA A 1 820 ? 15.404 29.619 20.844 1.00 51.22 820 ALA A O 1
ATOM 6313 N N . THR A 1 821 ? 15.867 31.291 22.267 1.00 56.88 821 THR A N 1
ATOM 6314 C CA . THR A 1 821 ? 17.310 31.392 21.981 1.00 56.88 821 THR A CA 1
ATOM 6315 C C . THR A 1 821 ? 18.187 30.474 22.831 1.00 56.88 821 THR A C 1
ATOM 6317 O O . THR A 1 821 ? 19.365 30.337 22.521 1.00 56.88 821 THR A O 1
ATOM 6320 N N . ILE A 1 822 ? 17.636 29.826 23.865 1.00 66.25 822 ILE A N 1
ATOM 6321 C CA . ILE A 1 822 ? 18.392 29.142 24.934 1.00 66.25 822 ILE A CA 1
ATOM 6322 C C . ILE A 1 822 ? 19.427 28.113 24.436 1.00 66.25 822 ILE A C 1
ATOM 6324 O O . ILE A 1 822 ? 20.429 27.864 25.099 1.00 66.25 822 ILE A O 1
ATOM 6328 N N . LEU A 1 823 ? 19.211 27.535 23.254 1.00 57.09 823 LEU A N 1
ATOM 6329 C CA . LEU A 1 823 ? 20.090 26.540 22.629 1.00 57.09 823 LEU A CA 1
ATOM 6330 C C . LEU A 1 823 ? 21.300 27.146 21.892 1.00 57.09 823 LEU A C 1
ATOM 6332 O O . LEU A 1 823 ? 22.255 26.430 21.610 1.00 57.09 823 LEU A O 1
ATOM 6336 N N . PHE A 1 824 ? 21.298 28.456 21.626 1.00 56.84 824 PHE A N 1
ATOM 6337 C CA . PHE A 1 824 ? 22.496 29.207 21.228 1.00 56.84 824 PHE A CA 1
ATOM 6338 C C . PHE A 1 824 ? 23.313 29.646 22.450 1.00 56.84 824 PHE A C 1
ATOM 6340 O O . PHE A 1 824 ? 24.539 29.685 22.388 1.00 56.84 824 PHE A O 1
ATOM 6347 N N . ASP A 1 825 ? 22.637 29.939 23.566 1.00 54.66 825 ASP A N 1
ATOM 6348 C CA . ASP A 1 825 ? 23.271 30.304 24.839 1.00 54.66 825 ASP A CA 1
ATOM 6349 C C . ASP A 1 825 ? 23.949 29.088 25.515 1.00 54.66 825 ASP A C 1
ATOM 6351 O O . ASP A 1 825 ? 24.969 29.233 26.194 1.00 54.66 825 ASP A O 1
ATOM 6355 N N . PHE A 1 826 ? 23.403 27.881 25.306 1.00 74.25 826 PHE A N 1
ATOM 6356 C CA . PHE A 1 826 ? 23.871 26.615 25.888 1.00 74.25 826 PHE A CA 1
ATOM 6357 C C . PHE A 1 826 ? 23.894 25.472 24.841 1.00 74.25 826 PHE A C 1
ATOM 6359 O O . PHE A 1 826 ? 23.058 24.570 24.906 1.00 74.25 826 PHE A O 1
ATOM 6366 N N . PRO A 1 827 ? 24.837 25.472 23.876 1.00 70.00 827 PRO A N 1
ATOM 6367 C CA . PRO A 1 827 ? 24.840 24.560 22.718 1.00 70.00 827 PRO A CA 1
ATOM 6368 C C . PRO A 1 827 ? 25.233 23.095 23.001 1.00 70.00 827 PRO A C 1
ATOM 6370 O O . PRO A 1 827 ? 25.358 22.312 22.058 1.00 70.00 827 PRO A O 1
ATOM 6373 N N . THR A 1 828 ? 25.437 22.698 24.263 1.00 77.00 828 THR A N 1
ATOM 6374 C CA . THR A 1 828 ? 25.823 21.328 24.667 1.00 77.00 828 THR A CA 1
ATOM 6375 C C . THR A 1 828 ? 24.918 20.790 25.781 1.00 77.00 828 THR A C 1
ATOM 6377 O O . THR A 1 828 ? 24.422 21.550 26.621 1.00 77.00 828 THR A O 1
ATOM 6380 N N . ALA A 1 829 ? 24.734 19.467 25.845 1.00 75.31 829 ALA A N 1
ATOM 6381 C CA . ALA A 1 829 ? 23.843 18.831 26.821 1.00 75.31 829 ALA A CA 1
ATOM 6382 C C . ALA A 1 829 ? 24.244 19.133 28.280 1.00 75.31 829 ALA A C 1
ATOM 6384 O O . ALA A 1 829 ? 23.380 19.444 29.106 1.00 75.31 829 ALA A O 1
ATOM 6385 N N . SER A 1 830 ? 25.548 19.129 28.591 1.00 76.00 830 SER A N 1
ATOM 6386 C CA . SER A 1 830 ? 26.058 19.476 29.929 1.00 76.00 830 SER A CA 1
ATOM 6387 C C . SER A 1 830 ? 25.745 20.930 30.322 1.00 76.00 830 SER A C 1
ATOM 6389 O O . SER A 1 830 ? 25.433 21.204 31.482 1.00 76.00 830 SER A O 1
ATOM 6391 N N . GLN A 1 831 ? 25.782 21.874 29.373 1.00 72.25 831 GLN A N 1
ATOM 6392 C CA . GLN A 1 831 ? 25.458 23.285 29.629 1.00 72.25 831 GLN A CA 1
ATOM 6393 C C . GLN A 1 831 ? 23.954 23.503 29.843 1.00 72.25 831 GLN A C 1
ATOM 6395 O O . GLN A 1 831 ? 23.567 24.210 30.776 1.00 72.25 831 GLN A O 1
ATOM 6400 N N . MET A 1 832 ? 23.103 22.859 29.036 1.00 76.44 832 MET A N 1
ATOM 6401 C CA . MET A 1 832 ? 21.645 22.901 29.209 1.00 76.44 832 MET A CA 1
ATOM 6402 C C . MET A 1 832 ? 21.216 22.356 30.577 1.00 76.44 832 MET A C 1
ATOM 6404 O O . MET A 1 832 ? 20.364 22.943 31.247 1.00 76.44 832 MET A O 1
ATOM 6408 N N . ALA A 1 833 ? 21.835 21.256 31.017 1.00 78.81 833 ALA A N 1
ATOM 6409 C CA . ALA A 1 833 ? 21.583 20.664 32.325 1.00 78.81 833 ALA A CA 1
ATOM 6410 C C . ALA A 1 833 ? 21.965 21.613 33.473 1.00 78.81 833 ALA A C 1
ATOM 6412 O O . ALA A 1 833 ? 21.164 21.840 34.381 1.00 78.81 833 ALA A O 1
ATOM 6413 N N . ALA A 1 834 ? 23.143 22.243 33.395 1.00 72.44 834 ALA A N 1
ATOM 6414 C CA . ALA A 1 834 ? 23.587 23.227 34.381 1.00 72.44 834 ALA A CA 1
ATOM 6415 C C . ALA A 1 834 ? 22.663 24.461 34.446 1.00 72.44 834 ALA A C 1
ATOM 6417 O O . ALA A 1 834 ? 22.364 24.956 35.539 1.00 72.44 834 ALA A O 1
ATOM 6418 N N . TYR A 1 835 ? 22.155 24.939 33.300 1.00 76.25 835 TYR A N 1
ATOM 6419 C CA . TYR A 1 835 ? 21.133 25.989 33.277 1.00 76.25 835 TYR A CA 1
ATOM 6420 C C . TYR A 1 835 ? 19.862 25.544 34.013 1.00 76.25 835 TYR A C 1
ATOM 6422 O O . TYR A 1 835 ? 19.394 26.263 34.901 1.00 76.25 835 TYR A O 1
ATOM 6430 N N . LEU A 1 836 ? 19.342 24.355 33.687 1.00 76.56 836 LEU A N 1
ATOM 6431 C CA . LEU A 1 836 ? 18.133 23.780 34.281 1.00 76.56 836 LEU A CA 1
ATOM 6432 C C . LEU A 1 836 ? 18.233 23.663 35.810 1.00 76.56 836 LEU A C 1
ATOM 6434 O O . LEU A 1 836 ? 17.340 24.161 36.502 1.00 76.56 836 LEU A O 1
ATOM 6438 N N . THR A 1 837 ? 19.329 23.118 36.358 1.00 76.31 837 THR A N 1
ATOM 6439 C CA . THR A 1 837 ? 19.545 23.098 37.818 1.00 76.31 837 THR A CA 1
ATOM 6440 C C . THR A 1 837 ? 19.521 24.518 38.398 1.00 76.31 837 THR A C 1
ATOM 6442 O O . THR A 1 837 ? 18.873 24.771 39.418 1.00 76.31 837 THR A O 1
ATOM 6445 N N . SER A 1 838 ? 20.176 25.480 37.734 1.00 69.50 838 SER A N 1
ATOM 6446 C CA . SER A 1 838 ? 20.241 26.875 38.198 1.00 69.50 838 SER A CA 1
ATOM 6447 C C . SER A 1 838 ? 18.890 27.608 38.175 1.00 69.50 838 SER A C 1
ATOM 6449 O O . SER A 1 838 ? 18.695 28.559 38.938 1.00 69.50 838 SER A O 1
ATOM 6451 N N . ALA A 1 839 ? 17.964 27.190 37.307 1.00 69.75 839 ALA A N 1
ATOM 6452 C CA . ALA A 1 839 ? 16.617 27.739 37.207 1.00 69.75 839 ALA A CA 1
ATOM 6453 C C . ALA A 1 839 ? 15.694 27.144 38.283 1.00 69.75 839 ALA A C 1
ATOM 6455 O O . ALA A 1 839 ? 15.106 27.896 39.061 1.00 69.75 839 ALA A O 1
ATOM 6456 N N . LEU A 1 840 ? 15.671 25.812 38.414 1.00 70.12 840 LEU A N 1
ATOM 6457 C CA . LEU A 1 840 ? 14.914 25.085 39.446 1.00 70.12 840 LEU A CA 1
ATOM 6458 C C . LEU A 1 840 ? 15.313 25.506 40.876 1.00 70.12 840 LEU A C 1
ATOM 6460 O O . LEU A 1 840 ? 14.496 25.495 41.797 1.00 70.12 840 LEU A O 1
ATOM 6464 N N . ALA A 1 841 ? 16.564 25.935 41.075 1.00 57.59 841 ALA A N 1
ATOM 6465 C CA . ALA A 1 841 ? 17.033 26.481 42.347 1.00 57.59 841 ALA A CA 1
ATOM 6466 C C . ALA A 1 841 ? 16.417 27.851 42.716 1.00 57.59 841 ALA A C 1
ATOM 6468 O O . ALA A 1 841 ? 16.349 28.180 43.902 1.00 57.59 841 ALA A O 1
ATOM 6469 N N . LYS A 1 842 ? 15.971 28.659 41.740 1.00 49.97 842 LYS A N 1
ATOM 6470 C CA . LYS A 1 842 ? 15.468 30.030 41.972 1.00 49.97 842 LYS A CA 1
ATOM 6471 C C . LYS A 1 842 ? 14.004 30.068 42.408 1.00 49.97 842 LYS A C 1
ATOM 6473 O O . LYS A 1 842 ? 13.649 30.898 43.245 1.00 49.97 842 LYS A O 1
ATOM 6478 N N . GLU A 1 843 ? 13.167 29.165 41.900 1.00 47.00 843 GLU A N 1
ATOM 6479 C CA . GLU A 1 843 ? 11.720 29.149 42.183 1.00 47.00 843 GLU A CA 1
ATOM 6480 C C . GLU A 1 843 ? 11.365 28.972 43.662 1.00 47.00 843 GLU A C 1
ATOM 6482 O O . GLU A 1 843 ? 10.352 29.488 44.127 1.00 47.00 843 GLU A O 1
ATOM 6487 N N . LYS A 1 844 ? 12.227 28.304 44.438 1.00 37.28 844 LYS A N 1
ATOM 6488 C CA . LYS A 1 844 ? 12.040 27.999 45.870 1.00 37.28 844 LYS A CA 1
ATOM 6489 C C . LYS A 1 844 ? 11.977 29.227 46.808 1.00 37.28 844 LYS A C 1
ATOM 6491 O O . LYS A 1 844 ? 12.142 29.067 48.016 1.00 37.28 844 LYS A O 1
ATOM 6496 N N . SER A 1 845 ? 11.784 30.444 46.287 1.00 34.31 845 SER A N 1
ATOM 6497 C CA . SER A 1 845 ? 12.030 31.708 46.997 1.00 34.31 845 SER A CA 1
ATOM 6498 C C . SER A 1 845 ? 10.904 32.762 46.983 1.00 34.31 845 SER A C 1
ATOM 6500 O O . SER A 1 845 ? 11.060 33.778 47.664 1.00 34.31 845 SER A O 1
ATOM 6502 N N . LEU A 1 846 ? 9.772 32.557 46.288 1.00 28.53 846 LEU A N 1
ATOM 6503 C CA . LEU A 1 846 ? 8.686 33.558 46.175 1.00 28.53 846 LEU A CA 1
ATOM 6504 C C . LEU A 1 846 ? 7.269 32.975 46.427 1.00 28.53 846 LEU A C 1
ATOM 6506 O O . LEU A 1 846 ? 7.021 31.831 46.059 1.00 28.53 846 LEU A O 1
ATOM 6510 N N . PRO A 1 847 ? 6.330 33.730 47.050 1.00 34.47 847 PRO A N 1
ATOM 6511 C CA . PRO A 1 847 ? 4.971 33.261 47.363 1.00 34.47 847 PRO A CA 1
ATOM 6512 C C . PRO A 1 847 ? 3.875 33.779 46.404 1.00 34.47 847 PRO A C 1
ATOM 6514 O O . PRO A 1 847 ? 3.940 34.909 45.920 1.00 34.47 847 PRO A O 1
ATOM 6517 N N . HIS A 1 848 ? 2.810 32.990 46.214 1.00 37.56 848 HIS A N 1
ATOM 6518 C CA . HIS A 1 848 ? 1.628 33.347 45.408 1.00 37.56 848 HIS A CA 1
ATOM 6519 C C . HIS A 1 848 ? 0.489 33.997 46.236 1.00 37.56 848 HIS A C 1
ATOM 6521 O O . HIS A 1 848 ? 0.370 33.716 47.432 1.00 37.56 848 HIS A O 1
ATOM 6527 N N . PRO A 1 849 ? -0.365 34.850 45.627 1.00 44.78 849 PRO A N 1
ATOM 6528 C CA . PRO A 1 849 ? -1.552 35.433 46.263 1.00 44.78 849 PRO A CA 1
ATOM 6529 C C . PRO A 1 849 ? -2.783 34.505 46.217 1.00 44.78 849 PRO A C 1
ATOM 6531 O O . PRO A 1 849 ? -2.857 33.595 45.397 1.00 44.78 849 PRO A O 1
ATOM 6534 N N . VAL A 1 850 ? -3.772 34.780 47.075 1.00 54.53 850 VAL A N 1
ATOM 6535 C CA . VAL A 1 850 ? -5.050 34.041 47.188 1.00 54.53 850 VAL A CA 1
ATOM 6536 C C . VAL A 1 850 ? -6.175 34.816 46.466 1.00 54.53 850 VAL A C 1
ATOM 6538 O O . VAL A 1 850 ? -6.187 36.047 46.574 1.00 54.53 850 VAL A O 1
ATOM 6541 N N . PRO A 1 851 ? -7.101 34.156 45.734 1.00 60.50 851 PRO A N 1
ATOM 6542 C CA . PRO A 1 851 ? -8.250 34.807 45.088 1.00 60.50 851 PRO A CA 1
ATOM 6543 C C . PRO A 1 851 ? -9.278 35.389 46.080 1.00 60.50 851 PRO A C 1
ATOM 6545 O O . PRO A 1 851 ? -9.321 35.011 47.247 1.00 60.50 851 PRO A O 1
ATOM 6548 N N . ASP A 1 852 ? -10.129 36.302 45.598 1.00 71.12 852 ASP A N 1
ATOM 6549 C CA . ASP A 1 852 ? -11.303 36.817 46.327 1.00 71.12 852 ASP A CA 1
ATOM 6550 C C . ASP A 1 852 ? -12.529 35.930 46.048 1.00 71.12 852 ASP A C 1
ATOM 6552 O O . ASP A 1 852 ? -12.929 35.780 44.889 1.00 71.12 852 ASP A O 1
ATOM 6556 N N . ASP A 1 853 ? -13.150 35.380 47.097 1.00 64.62 853 ASP A N 1
ATOM 6557 C CA . ASP A 1 853 ? -14.320 34.487 47.016 1.00 64.62 853 ASP A CA 1
ATOM 6558 C C . ASP A 1 853 ? -15.475 35.068 46.179 1.00 64.62 853 ASP A C 1
ATOM 6560 O O . ASP A 1 853 ? -16.197 34.340 45.494 1.00 64.62 853 ASP A O 1
ATOM 6564 N N . THR A 1 854 ? -15.648 36.393 46.199 1.00 73.12 854 THR A N 1
ATOM 6565 C CA . THR A 1 854 ? -16.698 37.103 45.452 1.00 73.12 854 THR A CA 1
ATOM 6566 C C . THR A 1 854 ? -16.425 37.086 43.947 1.00 73.12 854 THR A C 1
ATOM 6568 O O . THR A 1 854 ? -17.345 36.945 43.136 1.00 73.12 854 THR A O 1
ATOM 6571 N N . VAL A 1 855 ? -15.150 37.207 43.566 1.00 76.19 855 VAL A N 1
ATOM 6572 C CA . VAL A 1 855 ? -14.693 37.116 42.173 1.00 76.19 855 VAL A CA 1
ATOM 6573 C C . VAL A 1 855 ? -14.746 35.660 41.715 1.00 76.19 855 VAL A C 1
ATOM 6575 O O . VAL A 1 855 ? -15.331 35.381 40.670 1.00 76.19 855 VAL A O 1
ATOM 6578 N N . LEU A 1 856 ? -14.234 34.730 42.528 1.00 74.31 856 LEU A N 1
ATOM 6579 C CA . LEU A 1 856 ? -14.252 33.292 42.248 1.00 74.31 856 LEU A CA 1
ATOM 6580 C C . LEU A 1 856 ? -15.673 32.767 42.024 1.00 74.31 856 LEU A C 1
ATOM 6582 O O . LEU A 1 856 ? -15.926 32.096 41.025 1.00 74.31 856 LEU A O 1
ATOM 6586 N N . LYS A 1 857 ? -16.628 33.130 42.889 1.00 72.94 857 LYS A N 1
ATOM 6587 C CA . LYS A 1 857 ? -18.035 32.765 42.695 1.00 72.94 857 LYS A CA 1
ATOM 6588 C C . LYS A 1 857 ? -18.597 33.302 41.375 1.00 72.94 857 LYS A C 1
ATOM 6590 O O . LYS A 1 857 ? -19.308 32.580 40.685 1.00 72.94 857 LYS A O 1
ATOM 6595 N N . THR A 1 858 ? -18.251 34.532 40.996 1.00 74.88 858 THR A N 1
ATOM 6596 C CA . THR A 1 858 ? -18.709 35.129 39.730 1.00 74.88 858 THR A CA 1
ATOM 6597 C C . THR A 1 858 ? -18.120 34.403 38.511 1.00 74.88 858 THR A C 1
ATOM 6599 O O . THR A 1 858 ? -18.827 34.203 37.525 1.00 74.88 858 THR A O 1
ATOM 6602 N N . VAL A 1 859 ? -16.857 33.961 38.580 1.00 74.50 859 VAL A N 1
ATOM 6603 C CA . VAL A 1 859 ? -16.219 33.127 37.541 1.00 74.50 859 VAL A CA 1
ATOM 6604 C C . VAL A 1 859 ? -16.914 31.764 37.434 1.00 74.50 859 VAL A C 1
ATOM 6606 O O . VAL A 1 859 ? -17.264 31.345 36.333 1.00 74.50 859 VAL A O 1
ATOM 6609 N N . LEU A 1 860 ? -17.192 31.105 38.564 1.00 71.94 860 LEU A N 1
ATOM 6610 C CA . LEU A 1 860 ? -17.905 29.821 38.602 1.00 71.94 860 LEU A CA 1
ATOM 6611 C C . LEU A 1 860 ? -19.344 29.927 38.063 1.00 71.94 860 LEU A C 1
ATOM 6613 O O . LEU A 1 860 ? -19.761 29.073 37.285 1.00 71.94 860 LEU A O 1
ATOM 6617 N N . GLU A 1 861 ? -20.083 30.991 38.393 1.00 69.44 861 GLU A N 1
ATOM 6618 C CA . GLU A 1 861 ? -21.420 31.245 37.832 1.00 69.44 861 GLU A CA 1
ATOM 6619 C C . GLU A 1 861 ? -21.391 31.368 36.297 1.00 69.44 861 GLU A C 1
ATOM 6621 O O . GLU A 1 861 ? -22.258 30.820 35.620 1.00 69.44 861 GLU A O 1
ATOM 6626 N N . VAL A 1 862 ? -20.381 32.041 35.731 1.00 71.25 862 VAL A N 1
ATOM 6627 C CA . VAL A 1 862 ? -20.230 32.185 34.270 1.00 71.25 862 VAL A CA 1
ATOM 6628 C C . VAL A 1 862 ? -19.829 30.866 33.597 1.00 71.25 862 VAL A C 1
ATOM 6630 O O . VAL A 1 862 ? -20.325 30.557 32.516 1.00 71.25 862 VAL A O 1
ATOM 6633 N N . LEU A 1 863 ? -18.996 30.052 34.252 1.00 67.06 863 LEU A N 1
ATOM 6634 C CA . LEU A 1 863 ? -18.645 28.706 33.784 1.00 67.06 863 LEU A CA 1
ATOM 6635 C C . LEU A 1 863 ? -19.860 27.758 33.747 1.00 67.06 863 LEU A C 1
ATOM 6637 O O . LEU A 1 863 ? -19.940 26.897 32.870 1.00 67.06 863 LEU A O 1
ATOM 6641 N N . MET A 1 864 ? -20.820 27.926 34.662 1.00 58.12 864 MET A N 1
ATOM 6642 C CA . MET A 1 864 ? -22.067 27.148 34.693 1.00 58.12 864 MET A CA 1
ATOM 6643 C C . MET A 1 864 ? -23.083 27.610 33.631 1.00 58.12 864 MET A C 1
ATOM 6645 O O . MET A 1 864 ? -23.716 26.771 32.988 1.00 58.12 864 MET A O 1
ATOM 6649 N N . ASP A 1 865 ? -23.189 28.920 33.386 1.00 56.00 865 ASP A N 1
ATOM 6650 C CA . ASP A 1 865 ? -24.062 29.536 32.363 1.00 56.00 865 ASP A CA 1
ATOM 6651 C C . ASP A 1 865 ? -23.630 29.216 30.909 1.00 56.00 865 ASP A C 1
ATOM 6653 O O . ASP A 1 865 ? -24.335 29.501 29.941 1.00 56.00 865 ASP A O 1
ATOM 6657 N N . GLY A 1 866 ? -22.460 28.593 30.729 1.00 56.84 866 GLY A N 1
ATOM 6658 C CA . GLY A 1 866 ? -22.018 27.987 29.467 1.00 56.84 866 GLY A CA 1
ATOM 6659 C C . GLY A 1 866 ? -22.402 26.510 29.280 1.00 56.84 866 GLY A C 1
ATOM 6660 O O . GLY A 1 866 ? -22.021 25.923 28.270 1.00 56.84 866 GLY A O 1
ATOM 6661 N N . ARG A 1 867 ? -23.082 25.869 30.248 1.00 52.84 867 ARG A N 1
ATOM 6662 C CA . ARG A 1 867 ? -23.303 24.402 30.265 1.00 52.84 867 ARG A CA 1
ATOM 6663 C C . ARG A 1 867 ? -24.742 23.943 30.557 1.00 52.84 867 ARG A C 1
ATOM 6665 O O . ARG A 1 867 ? -24.974 22.740 30.537 1.00 52.84 867 ARG A O 1
ATOM 6672 N N . ASP A 1 868 ? -25.684 24.862 30.785 1.00 44.16 868 ASP A N 1
ATOM 6673 C CA . ASP A 1 868 ? -27.130 24.585 30.957 1.00 44.16 868 ASP A CA 1
ATOM 6674 C C . ASP A 1 868 ? -27.458 23.619 32.131 1.00 44.16 868 ASP A C 1
ATOM 6676 O O . ASP A 1 868 ? -28.282 22.709 32.034 1.00 44.16 868 ASP A O 1
ATOM 6680 N N . LEU A 1 869 ? -26.760 23.797 33.265 1.00 43.44 869 LEU A N 1
ATOM 6681 C CA . LEU A 1 869 ? -26.831 22.936 34.460 1.00 43.44 869 LEU A CA 1
ATOM 6682 C C . LEU A 1 869 ? -27.539 23.613 35.653 1.00 43.44 869 LEU A C 1
ATOM 6684 O O . LEU A 1 869 ? -26.916 23.919 36.673 1.00 43.44 869 LEU A O 1
ATOM 6688 N N . GLU A 1 870 ? -28.855 23.825 35.565 1.00 32.72 870 GLU A N 1
ATOM 6689 C CA . GLU A 1 870 ? -29.641 24.297 36.717 1.00 32.72 870 GLU A CA 1
ATOM 6690 C C . GLU A 1 870 ? -29.752 23.235 37.836 1.00 32.72 870 GLU A C 1
ATOM 6692 O O . GLU A 1 870 ? -30.165 22.098 37.602 1.00 32.72 870 GLU A O 1
ATOM 6697 N N . GLY A 1 871 ? -29.494 23.636 39.090 1.00 43.19 871 GLY A N 1
ATOM 6698 C CA . GLY A 1 871 ? -30.051 22.959 40.275 1.00 43.19 871 GLY A CA 1
ATOM 6699 C C . GLY A 1 871 ? -29.089 22.293 41.268 1.00 43.19 871 GLY A C 1
ATOM 6700 O O . GLY A 1 871 ? -29.571 21.741 42.257 1.00 43.19 871 GLY A O 1
ATOM 6701 N N . HIS A 1 872 ? -27.768 22.350 41.068 1.00 39.09 872 HIS A N 1
ATOM 6702 C CA . HIS A 1 872 ? -26.791 21.869 42.060 1.00 39.09 872 HIS A CA 1
ATOM 6703 C C . HIS A 1 872 ? -26.238 22.998 42.948 1.00 39.09 872 HIS A C 1
ATOM 6705 O O . HIS A 1 872 ? -25.906 24.077 42.464 1.00 39.09 872 HIS A O 1
ATOM 6711 N N . ASP A 1 873 ? -26.121 22.719 44.250 1.00 34.72 873 ASP A N 1
ATOM 6712 C CA . ASP A 1 873 ? -25.553 23.606 45.274 1.00 34.72 873 ASP A CA 1
ATOM 6713 C C . ASP A 1 873 ? -24.134 23.121 45.632 1.00 34.72 873 ASP A C 1
ATOM 6715 O O . ASP A 1 873 ? -23.948 21.942 45.948 1.00 34.72 873 ASP A O 1
ATOM 6719 N N . PHE A 1 874 ? -23.132 24.000 45.542 1.00 42.03 874 PHE A N 1
ATOM 6720 C CA . PHE A 1 874 ? -21.708 23.658 45.658 1.00 42.03 874 PHE A CA 1
ATOM 6721 C C . PHE A 1 874 ? -20.937 24.683 46.505 1.00 42.03 874 PHE A C 1
ATOM 6723 O O . PHE A 1 874 ? -21.183 25.886 46.421 1.00 42.03 874 PHE A O 1
ATOM 6730 N N . ASN A 1 875 ? -19.959 24.204 47.283 1.00 44.84 875 ASN A N 1
ATOM 6731 C CA . ASN A 1 875 ? -18.999 25.034 48.018 1.00 44.84 875 ASN A CA 1
ATOM 6732 C C . ASN A 1 875 ? -17.547 24.769 47.557 1.00 44.84 875 ASN A C 1
ATOM 6734 O O . ASN A 1 875 ? -17.311 24.045 46.590 1.00 44.84 875 ASN A O 1
ATOM 6738 N N . GLU A 1 876 ? -16.584 25.320 48.304 1.00 39.81 876 GLU A N 1
ATOM 6739 C CA . GLU A 1 876 ? -15.112 25.211 48.188 1.00 39.81 876 GLU A CA 1
ATOM 6740 C C . GLU A 1 876 ? -14.519 23.777 48.113 1.00 39.81 876 GLU A C 1
ATOM 6742 O O . GLU A 1 876 ? -13.309 23.599 48.236 1.00 39.81 876 GLU A O 1
ATOM 6747 N N . HIS A 1 877 ? -15.334 22.728 47.969 1.00 42.03 877 HIS A N 1
ATOM 6748 C CA . HIS A 1 877 ? -14.904 21.327 47.868 1.00 42.03 877 HIS A CA 1
ATOM 6749 C C . HIS A 1 877 ? -15.387 20.624 46.584 1.00 42.03 877 HIS A C 1
ATOM 6751 O O . HIS A 1 877 ? -15.281 19.402 46.485 1.00 42.03 877 HIS A O 1
ATOM 6757 N N . SER A 1 878 ? -15.931 21.356 45.602 1.00 46.62 878 SER A N 1
ATOM 6758 C CA . SER A 1 878 ? -16.252 20.778 44.286 1.00 46.62 878 SER A CA 1
ATOM 6759 C C . SER A 1 878 ? -14.991 20.548 43.439 1.00 46.62 878 SER A C 1
ATOM 6761 O O . SER A 1 878 ? -14.059 21.351 43.473 1.00 46.62 878 SER A O 1
ATOM 6763 N N . GLU A 1 879 ? -14.985 19.484 42.631 1.00 48.12 879 GLU A N 1
ATOM 6764 C CA . GLU A 1 879 ? -13.833 19.053 41.813 1.00 48.12 879 GLU A CA 1
ATOM 6765 C C . GLU A 1 879 ? -13.403 20.076 40.736 1.00 48.12 879 GLU A C 1
ATOM 6767 O O . GLU A 1 879 ? -12.313 19.967 40.183 1.00 48.12 879 GLU A O 1
ATOM 6772 N N . LEU A 1 880 ? -14.226 21.102 40.481 1.00 47.84 880 LEU A N 1
ATOM 6773 C CA . LEU A 1 880 ? -13.991 22.182 39.511 1.00 47.84 880 LEU A CA 1
ATOM 6774 C C . LEU A 1 880 ? -12.999 23.267 39.977 1.00 47.84 880 LEU A C 1
ATOM 6776 O O . LEU A 1 880 ? -12.645 24.143 39.191 1.00 47.84 880 LEU A O 1
ATOM 6780 N N . PHE A 1 881 ? -12.584 23.263 41.249 1.00 45.84 881 PHE A N 1
ATOM 6781 C CA . PHE A 1 881 ? -11.842 24.377 41.860 1.00 45.84 881 PHE A CA 1
ATOM 6782 C C . PHE A 1 881 ? -10.453 24.612 41.222 1.00 45.84 881 PHE A C 1
ATOM 6784 O O . PHE A 1 881 ? -10.126 25.744 40.859 1.00 45.84 881 PHE A O 1
ATOM 6791 N N . ASP A 1 882 ? -9.684 23.535 41.016 1.00 53.97 882 ASP A N 1
ATOM 6792 C CA . ASP A 1 882 ? -8.336 23.547 40.413 1.00 53.97 882 ASP A CA 1
ATOM 6793 C C . ASP A 1 882 ? -8.228 22.672 39.139 1.00 53.97 882 ASP A C 1
ATOM 6795 O O . ASP A 1 882 ? -7.131 22.396 38.653 1.00 53.97 882 ASP A O 1
ATOM 6799 N N . SER A 1 883 ? -9.349 22.219 38.562 1.00 54.25 883 SER A N 1
ATOM 6800 C CA . SER A 1 883 ? -9.340 21.435 37.317 1.00 54.25 883 SER A CA 1
ATOM 6801 C C . SER A 1 883 ? -9.032 22.317 36.099 1.00 54.25 883 SER A C 1
ATOM 6803 O O . SER A 1 883 ? -9.796 23.238 35.803 1.00 54.25 883 SER A O 1
ATOM 6805 N N . GLY A 1 884 ? -7.954 22.018 35.368 1.00 53.84 884 GLY A N 1
ATOM 6806 C CA . GLY A 1 884 ? -7.579 22.748 34.149 1.00 53.84 884 GLY A CA 1
ATOM 6807 C C . GLY A 1 884 ? -8.570 22.560 32.992 1.00 53.84 884 GLY A C 1
ATOM 6808 O O . GLY A 1 884 ? -9.127 21.468 32.840 1.00 53.84 884 GLY A O 1
ATOM 6809 N N . PHE A 1 885 ? -8.767 23.580 32.147 1.00 52.47 885 PHE A N 1
ATOM 6810 C CA . PHE A 1 885 ? -9.746 23.552 31.042 1.00 52.47 885 PHE A CA 1
ATOM 6811 C C . PHE A 1 885 ? -9.622 22.357 30.081 1.00 52.47 885 PHE A C 1
ATOM 6813 O O . PHE A 1 885 ? -10.653 21.838 29.644 1.00 52.47 885 PHE A O 1
ATOM 6820 N N . ASP A 1 886 ? -8.409 21.846 29.841 1.00 48.62 886 ASP A N 1
ATOM 6821 C CA . ASP A 1 886 ? -8.158 20.625 29.051 1.00 48.62 886 ASP A CA 1
ATOM 6822 C C . ASP A 1 886 ? -8.950 19.399 29.547 1.00 48.62 886 ASP A C 1
ATOM 6824 O O . ASP A 1 886 ? -9.269 18.489 28.780 1.00 48.62 886 ASP A O 1
ATOM 6828 N N . SER A 1 887 ? -9.293 19.363 30.839 1.00 43.06 887 SER A N 1
ATOM 6829 C CA . SER A 1 887 ? -10.074 18.282 31.452 1.00 43.06 887 SER A CA 1
ATOM 6830 C C . SER A 1 887 ? -11.595 18.439 31.299 1.00 43.06 887 SER A C 1
ATOM 6832 O O . SER A 1 887 ? -12.323 17.456 31.460 1.00 43.06 887 SER A O 1
ATOM 6834 N N .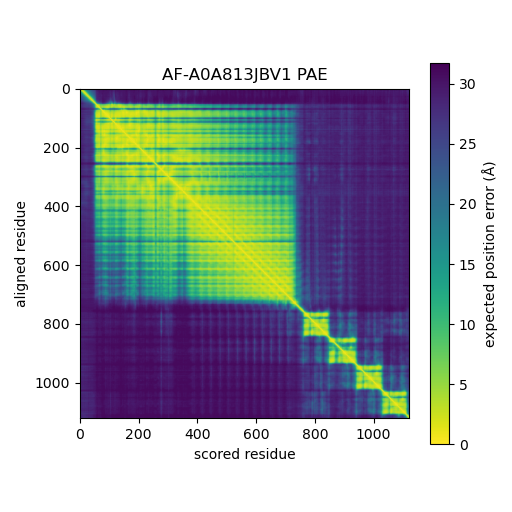 LEU A 1 888 ? -12.078 19.644 30.962 1.00 46.50 888 LEU A N 1
ATOM 6835 C CA . LEU A 1 888 ? -13.498 20.030 30.994 1.00 46.50 888 LEU A CA 1
ATOM 6836 C C . LEU A 1 888 ? -14.194 20.028 29.621 1.00 46.50 888 LEU A C 1
ATOM 6838 O O . LEU A 1 888 ? -15.421 20.179 29.562 1.00 46.50 888 LEU A O 1
ATOM 6842 N N . LEU A 1 889 ? -13.434 19.804 28.541 1.00 46.78 889 LEU A N 1
ATOM 6843 C CA . LEU A 1 889 ? -13.912 19.728 27.153 1.00 46.78 889 LEU A CA 1
ATOM 6844 C C . LEU A 1 889 ? -14.674 20.992 26.711 1.00 46.78 889 LEU A C 1
ATOM 6846 O O . LEU A 1 889 ? -15.844 20.927 26.337 1.00 46.78 889 LEU A O 1
ATOM 6850 N N . PHE A 1 890 ? -14.006 22.146 26.764 1.00 47.00 890 PHE A N 1
ATOM 6851 C CA . PHE A 1 890 ? -14.413 23.310 25.971 1.00 47.00 890 PHE A CA 1
ATOM 6852 C C . PHE A 1 890 ? -13.884 23.168 24.538 1.00 47.00 890 PHE A C 1
ATOM 6854 O O . PHE A 1 890 ? -12.773 22.680 24.325 1.00 47.00 890 PHE A O 1
ATOM 6861 N N . ASP A 1 891 ? -14.672 23.604 23.559 1.00 52.62 891 ASP A N 1
ATOM 6862 C CA . ASP A 1 891 ? -14.234 23.738 22.168 1.00 52.62 891 ASP A CA 1
ATOM 6863 C C . ASP A 1 891 ? -13.787 25.180 21.859 1.00 52.62 891 ASP A C 1
ATOM 6865 O O . ASP A 1 891 ? -13.976 26.111 22.646 1.00 52.62 891 ASP A O 1
ATOM 6869 N N . SER A 1 892 ? -13.176 25.389 20.692 1.00 49.88 892 SER A N 1
ATOM 6870 C CA . SER A 1 892 ? -12.610 26.690 20.309 1.00 49.88 892 SER A CA 1
ATOM 6871 C C . SER A 1 892 ? -13.646 27.812 20.124 1.00 49.88 892 SER A C 1
ATOM 6873 O O . SER A 1 892 ? -13.253 28.971 20.016 1.00 49.88 892 SER A O 1
ATOM 6875 N N . LEU A 1 893 ? -14.946 27.498 20.077 1.00 49.34 893 LEU A N 1
ATOM 6876 C CA . LEU A 1 893 ? -16.031 28.479 19.951 1.00 49.34 893 LEU A CA 1
ATOM 6877 C C . LEU A 1 893 ? -16.606 28.840 21.326 1.00 49.34 893 LEU A C 1
ATOM 6879 O O . LEU A 1 893 ? -16.724 30.018 21.660 1.00 49.34 893 LEU A O 1
ATOM 6883 N N . SER A 1 894 ? -16.873 27.836 22.159 1.00 57.34 894 SER A N 1
ATOM 6884 C CA . SER A 1 894 ? -17.312 28.005 23.548 1.00 57.34 894 SER A CA 1
ATOM 6885 C C . SER A 1 894 ? -16.251 28.670 24.432 1.00 57.34 894 SER A C 1
ATOM 6887 O O . SER A 1 894 ? -16.616 29.403 25.346 1.00 57.34 894 SER A O 1
ATOM 6889 N N . MET A 1 895 ? -14.952 28.524 24.134 1.00 61.44 895 MET A N 1
ATOM 6890 C CA . MET A 1 895 ? -13.903 29.329 24.782 1.00 61.44 895 MET A CA 1
ATOM 6891 C C . MET A 1 895 ? -13.998 30.829 24.450 1.00 61.44 895 MET A C 1
ATOM 6893 O O . MET A 1 895 ? -13.807 31.658 25.337 1.00 61.44 895 MET A O 1
ATOM 6897 N N . MET A 1 896 ? -14.346 31.199 23.211 1.00 64.00 896 MET A N 1
ATOM 6898 C CA . MET A 1 896 ? -14.564 32.606 22.836 1.00 64.00 896 MET A CA 1
ATOM 6899 C C . MET A 1 896 ? -15.825 33.172 23.507 1.00 64.00 896 MET A C 1
ATOM 6901 O O . MET A 1 896 ? -15.788 34.277 24.042 1.00 64.00 896 MET A O 1
ATOM 6905 N N . GLU A 1 897 ? -16.918 32.400 23.550 1.00 66.38 897 GLU A N 1
ATOM 6906 C CA . GLU A 1 897 ? -18.149 32.799 24.253 1.00 66.38 897 GLU A CA 1
ATOM 6907 C C . GLU A 1 897 ? -17.934 32.924 25.774 1.00 66.38 897 GLU A C 1
ATOM 6909 O O . GLU A 1 897 ? -18.477 33.829 26.407 1.00 66.38 897 GLU A O 1
ATOM 6914 N N . LEU A 1 898 ? -17.102 32.060 26.367 1.00 69.19 898 LEU A N 1
ATOM 6915 C CA . LEU A 1 898 ? -16.718 32.138 27.778 1.00 69.19 898 LEU A CA 1
ATOM 6916 C C . LEU A 1 898 ? -15.929 33.421 28.082 1.00 69.19 898 LEU A C 1
ATOM 6918 O O . LEU A 1 898 ? -16.220 34.085 29.079 1.00 69.19 898 LEU A O 1
ATOM 6922 N N . ILE A 1 899 ? -14.967 33.791 27.227 1.00 71.69 899 ILE A N 1
ATOM 6923 C CA . ILE A 1 899 ? -14.227 35.054 27.361 1.00 71.69 899 ILE A CA 1
ATOM 6924 C C . ILE A 1 899 ? -15.185 36.244 27.233 1.00 71.69 899 ILE A C 1
ATOM 6926 O O . ILE A 1 899 ? -15.145 37.119 28.090 1.00 71.69 899 ILE A O 1
ATOM 6930 N N . ASP A 1 900 ? -16.091 36.265 26.250 1.00 73.62 900 ASP A N 1
ATOM 6931 C CA . ASP A 1 900 ? -17.055 37.366 26.073 1.00 73.62 900 ASP A CA 1
ATOM 6932 C C . ASP A 1 900 ? -18.023 37.496 27.269 1.00 73.62 900 ASP A C 1
ATOM 6934 O O . ASP A 1 900 ? -18.225 38.588 27.807 1.00 73.62 900 ASP A O 1
ATOM 6938 N N . LYS A 1 901 ? -18.538 36.373 27.795 1.00 74.12 901 LYS A N 1
ATOM 6939 C CA . LYS A 1 901 ? -19.365 36.345 29.017 1.00 74.12 901 LYS A CA 1
ATOM 6940 C C . LYS A 1 901 ? -18.610 36.845 30.257 1.00 74.12 901 LYS A C 1
ATOM 6942 O O . LYS A 1 901 ? -19.189 37.569 31.071 1.00 74.12 901 LYS A O 1
ATOM 6947 N N . LEU A 1 902 ? -17.327 36.503 30.412 1.00 76.69 902 LEU A N 1
ATOM 6948 C CA . LEU A 1 902 ? -16.479 37.014 31.498 1.00 76.69 902 LEU A CA 1
ATOM 6949 C C . LEU A 1 902 ? -16.148 38.501 31.313 1.00 76.69 902 LEU A C 1
ATOM 6951 O O . LEU A 1 902 ? -16.249 39.273 32.267 1.00 76.69 902 LEU A O 1
ATOM 6955 N N . GLN A 1 903 ? -15.831 38.922 30.089 1.00 79.88 903 GLN A N 1
ATOM 6956 C CA . GLN A 1 903 ? -15.556 40.309 29.718 1.00 79.88 903 GLN A CA 1
ATOM 6957 C C . GLN A 1 903 ? -16.787 41.200 29.941 1.00 79.88 903 GLN A C 1
ATOM 6959 O O . GLN A 1 903 ? -16.647 42.315 30.439 1.00 79.88 903 GLN A O 1
ATOM 6964 N N . GLY A 1 904 ? -17.996 40.691 29.688 1.00 77.75 904 GLY A N 1
ATOM 6965 C CA . GLY A 1 904 ? -19.260 41.361 30.007 1.00 77.75 904 GLY A CA 1
ATOM 6966 C C . GLY A 1 904 ? -19.572 41.459 31.509 1.00 77.75 904 GLY A C 1
ATOM 6967 O O . GLY A 1 904 ? -20.283 42.375 31.927 1.00 77.75 904 GLY A O 1
ATOM 6968 N N . LYS A 1 905 ? -19.028 40.558 32.341 1.00 78.12 905 LYS A N 1
ATOM 6969 C CA . LYS A 1 905 ? -19.156 40.597 33.814 1.00 78.12 905 LYS A CA 1
ATOM 6970 C C . LYS A 1 905 ? -18.079 41.458 34.484 1.00 78.12 905 LYS A C 1
ATOM 6972 O O . LYS A 1 905 ? -18.355 42.071 35.514 1.00 78.12 905 LYS A O 1
ATOM 6977 N N . PHE A 1 906 ? -16.895 41.553 33.880 1.00 81.19 906 PHE A N 1
ATOM 6978 C CA . PHE A 1 906 ? -15.759 42.358 34.341 1.00 81.19 906 PHE A CA 1
ATOM 6979 C C . PHE A 1 906 ? -15.304 43.381 33.273 1.00 81.19 906 PHE A C 1
ATOM 6981 O O . PHE A 1 906 ? -14.139 43.375 32.877 1.00 81.19 906 PHE A O 1
ATOM 6988 N N . PRO A 1 907 ? -16.184 44.295 32.807 1.00 70.00 907 PRO A N 1
ATOM 6989 C CA . PRO A 1 907 ? -15.945 45.143 31.627 1.00 70.00 907 PRO A CA 1
ATOM 6990 C C . PRO A 1 907 ? -14.831 46.189 31.778 1.00 70.00 907 PRO A C 1
ATOM 6992 O O . PRO A 1 907 ? -14.542 46.910 30.828 1.00 70.00 907 PRO A O 1
ATOM 6995 N N . THR A 1 908 ? -14.223 46.302 32.959 1.00 65.75 908 THR A N 1
ATOM 6996 C CA . THR A 1 908 ? -13.122 47.229 33.247 1.00 65.75 908 THR A CA 1
ATOM 6997 C C . THR A 1 908 ? -11.742 46.554 33.208 1.00 65.75 908 THR A C 1
ATOM 6999 O O . THR A 1 908 ? -10.726 47.233 33.090 1.00 65.75 908 THR A O 1
ATOM 7002 N N . VAL A 1 909 ? -11.690 45.216 33.211 1.00 75.19 909 VAL A N 1
ATOM 7003 C CA . VAL A 1 909 ? -10.459 44.433 33.027 1.00 75.19 909 VAL A CA 1
ATOM 7004 C C . VAL A 1 909 ? -10.426 43.899 31.600 1.00 75.19 909 VAL A C 1
ATOM 7006 O O . VAL A 1 909 ? -11.260 43.071 31.250 1.00 75.19 909 VAL A O 1
ATOM 7009 N N . GLN A 1 910 ? -9.465 44.328 30.778 1.00 65.56 910 GLN A N 1
ATOM 7010 C CA . GLN A 1 910 ? -9.247 43.715 29.463 1.00 65.56 910 GLN A CA 1
ATOM 7011 C C . GLN A 1 910 ? -8.630 42.320 29.615 1.00 65.56 910 GLN A C 1
ATOM 7013 O O . GLN A 1 910 ? -7.571 42.174 30.227 1.00 65.56 910 GLN A O 1
ATOM 7018 N N . MET A 1 911 ? -9.272 41.310 29.030 1.00 72.19 911 MET A N 1
ATOM 7019 C CA . MET A 1 911 ? -8.759 39.940 28.963 1.00 72.19 911 MET A CA 1
ATOM 7020 C C . MET A 1 911 ? -8.176 39.683 27.560 1.00 72.19 911 MET A C 1
ATOM 7022 O O . MET A 1 911 ? -8.883 39.889 26.572 1.00 72.19 911 MET A O 1
ATOM 7026 N N . PRO A 1 912 ? -6.903 39.261 27.422 1.00 62.28 912 PRO A N 1
ATOM 7027 C CA . PRO A 1 912 ? -6.340 38.914 26.117 1.00 62.28 912 PRO A CA 1
ATOM 7028 C C . PRO A 1 912 ? -6.972 37.626 25.568 1.00 62.28 912 PRO A C 1
ATOM 7030 O O . PRO A 1 912 ? -7.471 36.795 26.323 1.00 62.28 912 PRO A O 1
ATOM 7033 N N . ALA A 1 913 ? -6.877 37.393 24.256 1.00 52.66 913 ALA A N 1
ATOM 7034 C CA . ALA A 1 913 ? -7.362 36.148 23.641 1.00 52.66 913 ALA A CA 1
ATOM 7035 C C . ALA A 1 913 ? -6.664 34.876 24.183 1.00 52.66 913 ALA A C 1
ATOM 7037 O O . ALA A 1 913 ? -7.196 33.776 24.062 1.00 52.66 913 ALA A O 1
ATOM 7038 N N . THR A 1 914 ? -5.492 35.023 24.811 1.00 58.47 914 THR A N 1
ATOM 7039 C CA . THR A 1 914 ? -4.743 33.954 25.489 1.00 58.47 914 THR A CA 1
ATOM 7040 C C . THR A 1 914 ? -5.210 33.674 26.922 1.00 58.47 914 THR A C 1
ATOM 7042 O O . THR A 1 914 ? -4.740 32.714 27.519 1.00 58.47 914 THR A O 1
ATOM 7045 N N . PHE A 1 915 ? -6.151 34.448 27.483 1.00 68.94 915 PHE A N 1
ATOM 7046 C CA . PHE A 1 915 ? -6.470 34.450 28.920 1.00 68.94 915 PHE A CA 1
ATOM 7047 C C . PHE A 1 915 ? -6.791 33.066 29.518 1.00 68.94 915 PHE A C 1
ATOM 7049 O O . PHE A 1 915 ? -6.381 32.777 30.640 1.00 68.94 915 PHE A O 1
ATOM 7056 N N . LEU A 1 916 ? -7.469 32.188 28.769 1.00 60.91 916 LEU A N 1
ATOM 7057 C CA . LEU A 1 916 ? -7.786 30.817 29.205 1.00 60.91 916 LEU A CA 1
ATOM 7058 C C . LEU A 1 916 ? -6.582 29.854 29.168 1.00 60.91 916 LEU A C 1
ATOM 7060 O O . LEU A 1 916 ? -6.604 28.835 29.851 1.00 60.91 916 LEU A O 1
ATOM 7064 N N . PHE A 1 917 ? -5.537 30.174 28.400 1.00 54.50 917 PHE A N 1
ATOM 7065 C CA . PHE A 1 917 ? -4.261 29.447 28.378 1.00 54.50 917 PHE A CA 1
ATOM 7066 C C . PHE A 1 917 ? -3.293 29.976 29.444 1.00 54.50 917 PHE A C 1
ATOM 7068 O O . PHE A 1 917 ? -2.571 29.194 30.056 1.00 54.50 917 PHE A O 1
ATOM 7075 N N . ASP A 1 918 ? -3.304 31.291 29.689 1.00 54.34 918 ASP A N 1
ATOM 7076 C CA . ASP A 1 918 ? -2.477 31.944 30.712 1.00 54.34 918 ASP A CA 1
ATOM 7077 C C . ASP A 1 918 ? -2.958 31.619 32.144 1.00 54.34 918 ASP A C 1
ATOM 7079 O O . ASP A 1 918 ? -2.154 31.551 33.076 1.00 54.34 918 ASP A O 1
ATOM 7083 N N . PHE A 1 919 ? -4.270 31.406 32.325 1.00 73.88 919 PHE A N 1
ATOM 7084 C CA . PHE A 1 919 ? -4.909 31.115 33.617 1.00 73.88 919 PHE A CA 1
ATOM 7085 C C . PHE A 1 919 ? -5.887 29.926 33.503 1.00 73.88 919 PHE A C 1
ATOM 7087 O O . PHE A 1 919 ? -7.102 30.119 33.561 1.00 73.88 919 PHE A O 1
ATOM 7094 N N . PRO A 1 920 ? -5.389 28.686 33.331 1.00 64.38 920 PRO A N 1
ATOM 7095 C CA . PRO A 1 920 ? -6.210 27.532 32.963 1.00 64.38 920 PRO A CA 1
ATOM 7096 C C . PRO A 1 920 ? -7.168 26.976 34.035 1.00 64.38 920 PRO A C 1
ATOM 7098 O O . PRO A 1 920 ? -7.865 26.004 33.739 1.00 64.38 920 PRO A O 1
ATOM 7101 N N . THR A 1 921 ? -7.239 27.535 35.253 1.00 70.69 921 THR A N 1
ATOM 7102 C CA . THR A 1 921 ? -8.199 27.118 36.304 1.00 70.69 921 THR A CA 1
ATOM 7103 C C . THR A 1 921 ? -9.045 28.277 36.836 1.00 70.69 921 THR A C 1
ATOM 7105 O O . THR A 1 921 ? -8.599 29.424 36.884 1.00 70.69 921 THR A O 1
ATOM 7108 N N . ALA A 1 922 ? -10.255 27.983 37.332 1.00 70.06 922 ALA A N 1
ATOM 7109 C CA . ALA A 1 922 ? -11.148 28.991 37.920 1.00 70.06 922 ALA A CA 1
ATOM 7110 C C . ALA A 1 922 ? -10.489 29.763 39.086 1.00 70.06 922 ALA A C 1
ATOM 7112 O O . ALA A 1 922 ? -10.645 30.981 39.191 1.00 70.06 922 ALA A O 1
ATOM 7113 N N . SER A 1 923 ? -9.701 29.066 39.913 1.00 70.69 923 SER A N 1
ATOM 7114 C CA . SER A 1 923 ? -8.866 29.631 40.982 1.00 70.69 923 SER A CA 1
ATOM 7115 C C . SER A 1 923 ? -7.839 30.652 40.454 1.00 70.69 923 SER A C 1
ATOM 7117 O O . SER A 1 923 ? -7.752 31.776 40.960 1.00 70.69 923 SER A O 1
ATOM 7119 N N . GLN A 1 924 ? -7.119 30.320 39.374 1.00 71.12 924 GLN A N 1
ATOM 7120 C CA . GLN A 1 924 ? -6.128 31.203 38.743 1.00 71.12 924 GLN A CA 1
ATOM 7121 C C . GLN A 1 924 ? -6.771 32.418 38.061 1.00 71.12 924 GLN A C 1
ATOM 7123 O O . GLN A 1 924 ? -6.296 33.542 38.241 1.00 71.12 924 GLN A O 1
ATOM 7128 N N . MET A 1 925 ? -7.877 32.221 37.336 1.00 76.00 925 MET A N 1
ATOM 7129 C CA . MET A 1 925 ? -8.643 33.310 36.718 1.00 76.00 925 MET A CA 1
ATOM 7130 C C . MET A 1 925 ? -9.164 34.284 37.774 1.00 76.00 925 MET A C 1
ATOM 7132 O O . MET A 1 925 ? -9.018 35.497 37.628 1.00 76.00 925 MET A O 1
ATOM 7136 N N . ALA A 1 926 ? -9.726 33.765 38.871 1.00 77.19 926 ALA A N 1
ATOM 7137 C CA . ALA A 1 926 ? -10.180 34.584 39.984 1.00 77.19 926 ALA A CA 1
ATOM 7138 C C . ALA A 1 926 ? -9.021 35.376 40.604 1.00 77.19 926 ALA A C 1
ATOM 7140 O O . ALA A 1 926 ? -9.152 36.581 40.796 1.00 77.19 926 ALA A O 1
ATOM 7141 N N . ALA A 1 927 ? -7.863 34.748 40.839 1.00 73.12 927 ALA A N 1
ATOM 7142 C CA . ALA A 1 927 ? -6.688 35.422 41.390 1.00 73.12 927 ALA A CA 1
ATOM 7143 C C . ALA A 1 927 ? -6.161 36.537 40.463 1.00 73.12 927 ALA A C 1
ATOM 7145 O O . ALA A 1 927 ? -5.835 37.631 40.939 1.00 73.12 927 ALA A O 1
ATOM 7146 N N . TYR A 1 928 ? -6.140 36.309 39.143 1.00 77.31 928 TYR A N 1
ATOM 7147 C CA . TYR A 1 928 ? -5.819 37.349 38.165 1.00 77.31 928 TYR A CA 1
ATOM 7148 C C . TYR A 1 928 ? -6.808 38.514 38.247 1.00 77.31 928 TYR A C 1
ATOM 7150 O O . TYR A 1 928 ? -6.380 39.658 38.422 1.00 77.31 928 TYR A O 1
ATOM 7158 N N . LEU A 1 929 ? -8.113 38.232 38.175 1.00 77.81 929 LEU A N 1
ATOM 7159 C CA . LEU A 1 929 ? -9.175 39.241 38.162 1.00 77.81 929 LEU A CA 1
ATOM 7160 C C . LEU A 1 929 ? -9.209 40.048 39.468 1.00 77.81 929 LEU A C 1
ATOM 7162 O O . LEU A 1 929 ? -9.272 41.275 39.421 1.00 77.81 929 LEU A O 1
ATOM 7166 N N . THR A 1 930 ? -9.041 39.401 40.627 1.00 77.56 930 THR A N 1
ATOM 7167 C CA . THR A 1 930 ? -8.820 40.068 41.920 1.00 77.56 930 THR A CA 1
ATOM 7168 C C . THR A 1 930 ? -7.621 41.022 41.853 1.00 77.56 930 THR A C 1
ATOM 7170 O O . THR A 1 930 ? -7.720 42.165 42.302 1.00 77.56 930 THR A O 1
ATOM 7173 N N . SER A 1 931 ? -6.500 40.604 41.251 1.00 70.25 931 SER A N 1
ATOM 7174 C CA . SER A 1 931 ? -5.309 41.455 41.111 1.00 70.25 931 SER A CA 1
ATOM 7175 C C . SER A 1 931 ? -5.499 42.621 40.127 1.00 70.25 931 SER A C 1
ATOM 7177 O O . SER A 1 931 ? -4.948 43.701 40.345 1.00 70.25 931 SER A O 1
ATOM 7179 N N . ALA A 1 932 ? -6.286 42.435 39.064 1.00 69.75 932 ALA A N 1
ATOM 7180 C CA . ALA A 1 932 ? -6.560 43.450 38.050 1.00 69.75 932 ALA A CA 1
ATOM 7181 C C . ALA A 1 932 ? -7.524 44.527 38.578 1.00 69.75 932 ALA A C 1
ATOM 7183 O O . ALA A 1 932 ? -7.203 45.715 38.538 1.00 69.75 932 ALA A O 1
ATOM 7184 N N . LEU A 1 933 ? -8.630 44.109 39.201 1.00 70.81 933 LEU A N 1
ATOM 7185 C CA . LEU A 1 933 ? -9.590 44.992 39.876 1.00 70.81 933 LEU A CA 1
ATOM 7186 C C . LEU A 1 933 ? -8.955 45.753 41.058 1.00 70.81 933 LEU A C 1
ATOM 7188 O O . LEU A 1 933 ? -9.376 46.864 41.393 1.00 70.81 933 LEU A O 1
ATOM 7192 N N . ALA A 1 934 ? -7.926 45.180 41.694 1.00 60.12 934 ALA A N 1
ATOM 7193 C CA . ALA A 1 934 ? -7.111 45.883 42.682 1.00 60.12 934 ALA A CA 1
ATOM 7194 C C . ALA A 1 934 ? -6.208 46.954 42.039 1.00 60.12 934 ALA A C 1
ATOM 7196 O O . ALA A 1 934 ? -6.136 48.065 42.564 1.00 60.12 934 ALA A O 1
ATOM 7197 N N . LYS A 1 935 ? -5.565 46.658 40.897 1.00 50.47 935 LYS A N 1
ATOM 7198 C CA . LYS A 1 935 ? -4.703 47.606 40.163 1.00 50.47 935 LYS A CA 1
ATOM 7199 C C . LYS A 1 935 ? -5.473 48.817 39.629 1.00 50.47 935 LYS A C 1
ATOM 7201 O O . LYS A 1 935 ? -4.976 49.932 39.765 1.00 50.47 935 LYS A O 1
ATOM 7206 N N . GLU A 1 936 ? -6.686 48.634 39.101 1.00 46.44 936 GLU A N 1
ATOM 7207 C CA . GLU A 1 936 ? -7.542 49.750 38.654 1.00 46.44 936 GLU A CA 1
ATOM 7208 C C . GLU A 1 936 ? -7.838 50.767 39.766 1.00 46.44 936 GLU A C 1
ATOM 7210 O O . GLU A 1 936 ? -7.882 51.974 39.531 1.00 46.44 936 GLU A O 1
ATOM 7215 N N . LYS A 1 937 ? -7.990 50.305 41.013 1.00 41.44 937 LYS A N 1
ATOM 7216 C CA . LYS A 1 937 ? -8.181 51.190 42.173 1.00 41.44 937 LYS A CA 1
ATOM 7217 C C . LYS A 1 937 ? -6.919 51.957 42.582 1.00 41.44 937 LYS A C 1
ATOM 7219 O O . LYS A 1 937 ? -6.998 52.769 43.506 1.00 41.44 937 LYS A O 1
ATOM 7224 N N . SER A 1 938 ? -5.771 51.729 41.940 1.00 43.09 938 SER A N 1
ATOM 7225 C CA . SER A 1 938 ? -4.499 52.321 42.353 1.00 43.09 938 SER A CA 1
ATOM 7226 C C . SER A 1 938 ? -3.484 52.549 41.221 1.00 43.09 938 SER A C 1
ATOM 7228 O O . SER A 1 938 ? -2.377 52.024 41.305 1.00 43.09 938 SER A O 1
ATOM 7230 N N . LEU A 1 939 ? -3.810 53.383 40.221 1.00 31.83 939 LEU A N 1
ATOM 7231 C CA . LEU A 1 939 ? -2.865 54.276 39.506 1.00 31.83 939 LEU A CA 1
ATOM 7232 C C . LEU A 1 939 ? -3.633 55.251 38.574 1.00 31.83 939 LEU A C 1
ATOM 7234 O O . LEU A 1 939 ? -4.605 54.835 37.951 1.00 31.83 939 LEU A O 1
ATOM 7238 N N . PRO A 1 940 ? -3.240 56.538 38.452 1.00 36.12 940 PRO A N 1
ATOM 7239 C CA . PRO A 1 940 ? -3.871 57.483 37.526 1.00 36.12 940 PRO A CA 1
ATOM 7240 C C . PRO A 1 940 ? -3.185 57.499 36.148 1.00 36.12 940 PRO A C 1
ATOM 7242 O O . PRO A 1 940 ? -1.956 57.476 36.060 1.00 36.12 940 PRO A O 1
ATOM 7245 N N . HIS A 1 941 ? -3.966 57.628 35.072 1.00 40.28 941 HIS A N 1
ATOM 7246 C CA . HIS A 1 941 ? -3.427 57.847 33.725 1.00 40.28 941 HIS A CA 1
ATOM 7247 C C . HIS A 1 941 ? -2.780 59.244 33.598 1.00 40.28 941 HIS A C 1
ATOM 7249 O O . HIS A 1 941 ? -3.380 60.230 34.040 1.00 40.28 941 HIS A O 1
ATOM 7255 N N . PRO A 1 942 ? -1.592 59.370 32.975 1.00 47.38 942 PRO A N 1
ATOM 7256 C CA . PRO A 1 942 ? -1.032 60.666 32.612 1.00 47.38 942 PRO A CA 1
ATOM 7257 C C . PRO A 1 942 ? -1.770 61.247 31.398 1.00 47.38 942 PRO A C 1
ATOM 7259 O O . PRO A 1 942 ? -1.954 60.569 30.389 1.00 47.38 942 PRO A O 1
ATOM 7262 N N . VAL A 1 943 ? -2.162 62.518 31.486 1.00 55.81 943 VAL A N 1
ATOM 7263 C CA . VAL A 1 943 ? -2.701 63.282 30.349 1.00 55.81 943 VAL A CA 1
ATOM 7264 C C . VAL A 1 943 ? -1.542 63.604 29.385 1.00 55.81 943 VAL A C 1
ATOM 7266 O O . VAL A 1 943 ? -0.469 63.971 29.877 1.00 55.81 943 VAL A O 1
ATOM 7269 N N . PRO A 1 944 ? -1.701 63.465 28.053 1.00 61.50 944 PRO A N 1
ATOM 7270 C CA . PRO A 1 944 ? -0.685 63.904 27.094 1.00 61.50 944 PRO A CA 1
ATOM 7271 C C . PRO A 1 944 ? -0.436 65.417 27.197 1.00 61.50 944 PRO A C 1
ATOM 7273 O O . PRO A 1 944 ? -1.342 66.185 27.508 1.00 61.50 944 PRO A O 1
ATOM 7276 N N . ASP A 1 945 ? 0.791 65.858 26.920 1.00 72.06 945 ASP A N 1
ATOM 7277 C CA . ASP A 1 945 ? 1.093 67.287 26.782 1.00 72.06 945 ASP A CA 1
ATOM 7278 C C . ASP A 1 945 ? 0.556 67.793 25.429 1.00 72.06 945 ASP A C 1
ATOM 7280 O O . ASP A 1 945 ? 0.951 67.274 24.380 1.00 72.06 945 ASP A O 1
ATOM 7284 N N . ASP A 1 946 ? -0.319 68.807 25.442 1.00 71.12 946 ASP A N 1
ATOM 7285 C CA . ASP A 1 946 ? -0.911 69.436 24.247 1.00 71.12 946 ASP A CA 1
ATOM 7286 C C . ASP A 1 946 ? 0.138 69.784 23.171 1.00 71.12 946 ASP A C 1
ATOM 7288 O O . ASP A 1 946 ? -0.135 69.689 21.972 1.00 71.12 946 ASP A O 1
ATOM 7292 N N . ALA A 1 947 ? 1.356 70.177 23.568 1.00 74.38 947 ALA A N 1
ATOM 7293 C CA . ALA A 1 947 ? 2.430 70.507 22.633 1.00 74.38 947 ALA A CA 1
ATOM 7294 C C . ALA A 1 947 ? 3.019 69.260 21.948 1.00 74.38 947 ALA A C 1
ATOM 7296 O O . ALA A 1 947 ? 3.361 69.303 20.761 1.00 74.38 947 ALA A O 1
ATOM 7297 N N . VAL A 1 948 ? 3.111 68.139 22.670 1.00 76.94 948 VAL A N 1
ATOM 7298 C CA . VAL A 1 948 ? 3.548 66.845 22.125 1.00 76.94 948 VAL A CA 1
ATOM 7299 C C . VAL A 1 948 ? 2.455 66.270 21.227 1.00 76.94 948 VAL A C 1
ATOM 7301 O O . VAL A 1 948 ? 2.741 65.911 20.087 1.00 76.94 948 VAL A O 1
ATOM 7304 N N . LEU A 1 949 ? 1.200 66.274 21.687 1.00 79.62 949 LEU A N 1
ATOM 7305 C CA . LEU A 1 949 ? 0.036 65.821 20.920 1.00 79.62 949 LEU A CA 1
ATOM 7306 C C . LEU A 1 949 ? -0.111 66.585 19.601 1.00 79.62 949 LEU A C 1
ATOM 7308 O O . LEU A 1 949 ? -0.203 65.968 18.540 1.00 79.62 949 LEU A O 1
ATOM 7312 N N . LYS A 1 950 ? -0.016 67.919 19.630 1.00 79.12 950 LYS A N 1
ATOM 7313 C CA . LYS A 1 950 ? -0.027 68.734 18.408 1.00 79.12 950 LYS A CA 1
ATOM 7314 C C . LYS A 1 950 ? 1.126 68.392 17.460 1.00 79.12 950 LYS A C 1
ATOM 7316 O O . LYS A 1 950 ? 0.917 68.367 16.253 1.00 79.12 950 LYS A O 1
ATOM 7321 N N . THR A 1 951 ? 2.316 68.091 17.982 1.00 78.81 951 THR A N 1
ATOM 7322 C CA . THR A 1 951 ? 3.467 67.689 17.153 1.00 78.81 951 THR A CA 1
ATOM 7323 C C . THR A 1 951 ? 3.248 66.318 16.500 1.00 78.81 951 THR A C 1
ATOM 7325 O O . THR A 1 951 ? 3.592 66.142 15.334 1.00 78.81 951 THR A O 1
ATOM 7328 N N . VAL A 1 952 ? 2.638 65.362 17.212 1.00 77.69 952 VAL A N 1
ATOM 7329 C CA . VAL A 1 952 ? 2.253 64.050 16.658 1.00 77.69 952 VAL A CA 1
ATOM 7330 C C . VAL A 1 952 ? 1.216 64.217 15.544 1.00 77.69 952 VAL A C 1
ATOM 7332 O O . VAL A 1 952 ? 1.400 63.672 14.458 1.00 77.69 952 VAL A O 1
ATOM 7335 N N . LEU A 1 953 ? 0.178 65.031 15.767 1.00 78.81 953 LEU A N 1
ATOM 7336 C CA . LEU A 1 953 ? -0.857 65.324 14.768 1.00 78.81 953 LEU A CA 1
ATOM 7337 C C . LEU A 1 953 ? -0.294 66.038 13.525 1.00 78.81 953 LEU A C 1
ATOM 7339 O O . LEU A 1 953 ? -0.628 65.660 12.405 1.00 78.81 953 LEU A O 1
ATOM 7343 N N . GLU A 1 954 ? 0.610 67.010 13.694 1.00 76.38 954 GLU A N 1
ATOM 7344 C CA . GLU A 1 954 ? 1.287 67.677 12.570 1.00 76.38 954 GLU A CA 1
ATOM 7345 C C . GLU A 1 954 ? 2.082 66.687 11.699 1.00 76.38 954 GLU A C 1
ATOM 7347 O O . GLU A 1 954 ? 2.019 66.767 10.474 1.00 76.38 954 GLU A O 1
ATOM 7352 N N . VAL A 1 955 ? 2.793 65.730 12.308 1.00 77.44 955 VAL A N 1
ATOM 7353 C CA . VAL A 1 955 ? 3.589 64.726 11.574 1.00 77.44 955 VAL A CA 1
ATOM 7354 C C . VAL A 1 955 ? 2.697 63.663 10.911 1.00 77.44 955 VAL A C 1
ATOM 7356 O O . VAL A 1 955 ? 3.002 63.228 9.801 1.00 77.44 955 VAL A O 1
ATOM 7359 N N . LEU A 1 956 ? 1.579 63.280 11.541 1.00 74.06 956 LEU A N 1
ATOM 7360 C CA . LEU A 1 956 ? 0.570 62.386 10.952 1.00 74.06 956 LEU A CA 1
ATOM 7361 C C . LEU A 1 956 ? -0.058 62.990 9.685 1.00 74.06 956 LEU A C 1
ATOM 7363 O O . LEU A 1 956 ? -0.183 62.304 8.671 1.00 74.06 956 LEU A O 1
ATOM 7367 N N . MET A 1 957 ? -0.404 64.281 9.715 1.00 68.62 957 MET A N 1
ATOM 7368 C CA . MET A 1 957 ? -0.984 64.989 8.566 1.00 68.62 957 MET A CA 1
ATOM 7369 C C . MET A 1 957 ? 0.029 65.175 7.421 1.00 68.62 957 MET A C 1
ATOM 7371 O O . MET A 1 957 ? -0.278 64.858 6.271 1.00 68.62 957 MET A O 1
ATOM 7375 N N . ASP A 1 958 ? 1.260 65.595 7.740 1.00 63.25 958 ASP A N 1
ATOM 7376 C CA . ASP A 1 958 ? 2.396 65.720 6.802 1.00 63.25 958 ASP A CA 1
ATOM 7377 C C . ASP A 1 958 ? 2.877 64.357 6.240 1.00 63.25 958 ASP A C 1
ATOM 7379 O O . ASP A 1 958 ? 3.675 64.281 5.306 1.00 63.25 958 ASP A O 1
ATOM 7383 N N . GLY A 1 959 ? 2.395 63.241 6.797 1.00 60.53 959 GLY A N 1
ATOM 7384 C CA . GLY A 1 959 ? 2.635 61.889 6.290 1.00 60.53 959 GLY A CA 1
ATOM 7385 C C . GLY A 1 959 ? 1.759 61.468 5.106 1.00 60.53 959 GLY A C 1
ATOM 7386 O O . GLY A 1 959 ? 2.172 60.592 4.347 1.00 60.53 959 GLY A O 1
ATOM 7387 N N . ARG A 1 960 ? 0.556 62.039 4.948 1.00 60.44 960 ARG A N 1
ATOM 7388 C CA . ARG A 1 960 ? -0.485 61.498 4.042 1.00 60.44 960 ARG A CA 1
ATOM 7389 C C . ARG A 1 960 ? -1.299 62.553 3.266 1.00 60.44 960 ARG A C 1
ATOM 7391 O O . ARG A 1 960 ? -2.271 62.180 2.619 1.00 60.44 960 ARG A O 1
ATOM 7398 N N . ASP A 1 961 ? -0.903 63.829 3.294 1.00 53.56 961 ASP A N 1
ATOM 7399 C CA . ASP A 1 961 ? -1.543 64.931 2.536 1.00 53.56 961 ASP A CA 1
ATOM 7400 C C . ASP A 1 961 ? -3.042 65.126 2.892 1.00 53.56 961 ASP A C 1
ATOM 7402 O O . ASP A 1 961 ? -3.903 65.377 2.047 1.00 53.56 961 ASP A O 1
ATOM 7406 N N . LEU A 1 962 ? -3.371 64.955 4.181 1.00 59.44 962 LEU A N 1
ATOM 7407 C CA . LEU A 1 962 ? -4.744 64.964 4.702 1.00 59.44 962 LEU A CA 1
ATOM 7408 C C . LEU A 1 962 ? -5.239 66.394 4.990 1.00 59.44 962 LEU A C 1
ATOM 7410 O O . LEU A 1 962 ? -4.721 67.071 5.882 1.00 59.44 962 LEU A O 1
ATOM 7414 N N . GLU A 1 963 ? -6.287 66.845 4.288 1.00 51.66 963 GLU A N 1
ATOM 7415 C CA . GLU A 1 963 ? -6.915 68.153 4.540 1.00 51.66 963 GLU A CA 1
ATOM 7416 C C . GLU A 1 963 ? -7.559 68.197 5.943 1.00 51.66 963 GLU A C 1
ATOM 7418 O O . GLU A 1 963 ? -8.519 67.491 6.260 1.00 51.66 963 GLU A O 1
ATOM 7423 N N . GLY A 1 964 ? -6.976 69.011 6.826 1.00 54.03 964 GLY A N 1
ATOM 7424 C CA . GLY A 1 964 ? -7.093 68.825 8.273 1.00 54.03 964 GLY A CA 1
ATOM 7425 C C . GLY A 1 964 ? -8.357 69.363 8.936 1.00 54.03 964 GLY A C 1
ATOM 7426 O O . GLY A 1 964 ? -8.292 70.422 9.558 1.00 54.03 964 GLY A O 1
ATOM 7427 N N . HIS A 1 965 ? -9.465 68.613 8.892 1.00 51.66 965 HIS A N 1
ATOM 7428 C CA . HIS A 1 965 ? -10.598 68.855 9.802 1.00 51.66 965 HIS A CA 1
ATOM 7429 C C . HIS A 1 965 ? -11.380 67.632 10.338 1.00 51.66 965 HIS A C 1
ATOM 7431 O O . HIS A 1 965 ? -12.193 67.843 11.234 1.00 51.66 965 HIS A O 1
ATOM 7437 N N . ASP A 1 966 ? -11.107 66.393 9.899 1.00 52.91 966 ASP A N 1
ATOM 7438 C CA . ASP A 1 966 ? -11.825 65.164 10.334 1.00 52.91 966 ASP A CA 1
ATOM 7439 C C . ASP A 1 966 ? -10.904 64.061 10.931 1.00 52.91 966 ASP A C 1
ATOM 7441 O O . ASP A 1 966 ? -11.176 62.861 10.842 1.00 52.91 966 ASP A O 1
ATOM 7445 N N . PHE A 1 967 ? -9.789 64.447 11.565 1.00 63.50 967 PHE A N 1
ATOM 7446 C CA . PHE A 1 967 ? -8.913 63.506 12.282 1.00 63.50 967 PHE A CA 1
ATOM 7447 C C . PHE A 1 967 ? -9.253 63.452 13.782 1.00 63.50 967 PHE A C 1
ATOM 7449 O O . PHE A 1 967 ? -9.167 64.467 14.474 1.00 63.50 967 PHE A O 1
ATOM 7456 N N . ASN A 1 968 ? -9.615 62.272 14.292 1.00 72.44 968 ASN A N 1
ATOM 7457 C CA . ASN A 1 968 ? -9.921 62.029 15.701 1.00 72.44 968 ASN A CA 1
ATOM 7458 C C . ASN A 1 968 ? -8.707 61.416 16.414 1.00 72.44 968 ASN A C 1
ATOM 7460 O O . ASN A 1 968 ? -8.320 60.284 16.138 1.00 72.44 968 ASN A O 1
ATOM 7464 N N . GLU A 1 969 ? -8.149 62.135 17.387 1.00 66.56 969 GLU A N 1
ATOM 7465 C CA . GLU A 1 969 ? -6.973 61.711 18.162 1.00 66.56 969 GLU A CA 1
ATOM 7466 C C . GLU A 1 969 ? -7.168 60.438 19.009 1.00 66.56 969 GLU A C 1
ATOM 7468 O O . GLU A 1 969 ? -6.179 59.849 19.454 1.00 66.56 969 GLU A O 1
ATOM 7473 N N . HIS A 1 970 ? -8.420 60.012 19.221 1.00 72.50 970 HIS A N 1
ATOM 7474 C CA . HIS A 1 970 ? -8.795 58.787 19.935 1.00 72.50 970 HIS A CA 1
ATOM 7475 C C . HIS A 1 970 ? -9.267 57.642 19.017 1.00 72.50 970 HIS A C 1
ATOM 7477 O O . HIS A 1 970 ? -9.657 56.595 19.528 1.00 72.50 970 HIS A O 1
ATOM 7483 N N . SER A 1 971 ? -9.277 57.824 17.692 1.00 73.06 971 SER A N 1
ATOM 7484 C CA . SER A 1 971 ? -9.542 56.738 16.734 1.00 73.06 971 SER A CA 1
ATOM 7485 C C . SER A 1 971 ? -8.250 55.996 16.383 1.00 73.06 971 SER A C 1
ATOM 7487 O O . SER A 1 971 ? -7.157 56.563 16.469 1.00 73.06 971 SER A O 1
ATOM 7489 N N . GLU A 1 972 ? -8.370 54.725 15.999 1.00 76.06 972 GLU A N 1
ATOM 7490 C CA . GLU A 1 972 ? -7.217 53.888 15.667 1.00 76.06 972 GLU A CA 1
ATOM 7491 C C . GLU A 1 972 ? -6.578 54.310 14.338 1.00 76.06 972 GLU A C 1
ATOM 7493 O O . GLU A 1 972 ? -7.258 54.611 13.356 1.00 76.06 972 GLU A O 1
ATOM 7498 N N . LEU A 1 973 ? -5.245 54.308 14.278 1.00 69.50 973 LEU A N 1
ATOM 7499 C CA . LEU A 1 973 ? -4.505 54.702 13.074 1.00 69.50 973 LEU A CA 1
ATOM 7500 C C . LEU A 1 973 ? -4.755 53.751 11.887 1.00 69.50 973 LEU A C 1
ATOM 7502 O O . LEU A 1 973 ? -4.688 54.180 10.733 1.00 69.50 973 LEU A O 1
ATOM 7506 N N . PHE A 1 974 ? -5.113 52.491 12.150 1.00 69.88 974 PHE A N 1
ATOM 7507 C CA . PHE A 1 974 ? -5.508 51.528 11.118 1.00 69.88 974 PHE A CA 1
ATOM 7508 C C . PHE A 1 974 ? -6.764 51.964 10.340 1.00 69.88 974 PHE A C 1
ATOM 7510 O O . PHE A 1 974 ? -6.798 51.791 9.122 1.00 69.88 974 PHE A O 1
ATOM 7517 N N . ASP A 1 975 ? -7.750 52.599 10.990 1.00 70.06 975 ASP A N 1
ATOM 7518 C CA . ASP A 1 975 ? -8.973 53.097 10.328 1.00 70.06 975 ASP A CA 1
ATOM 7519 C C . ASP A 1 975 ? -8.670 54.218 9.319 1.00 70.06 975 ASP A C 1
ATOM 7521 O O . ASP A 1 975 ? -9.341 54.354 8.294 1.00 70.06 975 ASP A O 1
ATOM 7525 N N . TYR A 1 976 ? -7.613 54.996 9.573 1.00 66.25 976 TYR A N 1
ATOM 7526 C CA . TYR A 1 976 ? -7.085 56.009 8.654 1.00 66.25 976 TYR A CA 1
ATOM 7527 C C . TYR A 1 976 ? -6.135 55.427 7.589 1.00 66.25 976 TYR A C 1
ATOM 7529 O O . TYR A 1 976 ? -5.519 56.173 6.825 1.00 66.25 976 TYR A O 1
ATOM 7537 N N . GLY A 1 977 ? -6.016 54.098 7.513 1.00 62.62 977 GLY A N 1
ATOM 7538 C CA . GLY A 1 977 ? -5.209 53.405 6.516 1.00 62.62 977 GLY A CA 1
ATOM 7539 C C . GLY A 1 977 ? -3.703 53.533 6.738 1.00 62.62 977 GLY A C 1
ATOM 7540 O O . GLY A 1 977 ? -2.958 53.563 5.756 1.00 62.62 977 GLY A O 1
ATOM 7541 N N . PHE A 1 978 ? -3.238 53.642 7.986 1.00 68.31 978 PHE A N 1
ATOM 7542 C CA . PHE A 1 978 ? -1.823 53.428 8.302 1.00 68.31 978 PHE A CA 1
ATOM 7543 C C . PHE A 1 978 ? -1.492 51.931 8.262 1.00 68.31 978 PHE A C 1
ATOM 7545 O O . PHE A 1 978 ? -2.257 51.088 8.728 1.00 68.31 978 PHE A O 1
ATOM 7552 N N . ASP A 1 979 ? -0.336 51.610 7.686 1.00 68.50 979 ASP A N 1
ATOM 7553 C CA . ASP A 1 979 ? 0.156 50.249 7.468 1.00 68.50 979 ASP A CA 1
ATOM 7554 C C . ASP A 1 979 ? 1.561 50.073 8.071 1.00 68.50 979 ASP A C 1
ATOM 7556 O O . ASP A 1 979 ? 2.213 51.039 8.477 1.00 68.50 979 ASP A O 1
ATOM 7560 N N . SER A 1 980 ? 2.057 48.835 8.124 1.00 61.19 980 SER A N 1
ATOM 7561 C CA . SER A 1 980 ? 3.344 48.515 8.760 1.00 61.19 980 SER A CA 1
ATOM 7562 C C . SER A 1 980 ? 4.561 49.192 8.116 1.00 61.19 980 SER A C 1
ATOM 7564 O O . SER A 1 980 ? 5.623 49.204 8.732 1.00 61.19 980 SER A O 1
ATOM 7566 N N . LEU A 1 981 ? 4.439 49.736 6.897 1.00 61.94 981 LEU A N 1
ATOM 7567 C CA . LEU A 1 981 ? 5.530 50.418 6.195 1.00 61.94 981 LEU A CA 1
ATOM 7568 C C . LEU A 1 981 ? 5.490 51.929 6.467 1.00 61.94 981 LEU A C 1
ATOM 7570 O O . LEU A 1 981 ? 6.471 52.514 6.923 1.00 61.94 981 LEU A O 1
ATOM 7574 N N . SER A 1 982 ? 4.322 52.546 6.281 1.00 63.38 982 SER A N 1
ATOM 7575 C CA . SER A 1 982 ? 4.082 53.962 6.590 1.00 63.38 982 SER A CA 1
ATOM 7576 C C . SER A 1 982 ? 4.210 54.279 8.084 1.00 63.38 982 SER A C 1
ATOM 7578 O O . SER A 1 982 ? 4.546 55.405 8.441 1.00 63.38 982 SER A O 1
ATOM 7580 N N . MET A 1 983 ? 4.046 53.291 8.968 1.00 66.50 983 MET A N 1
ATOM 7581 C CA . MET A 1 983 ? 4.345 53.444 10.395 1.00 66.50 983 MET A CA 1
ATOM 7582 C C . MET A 1 983 ? 5.843 53.402 10.734 1.00 66.50 983 MET A C 1
ATOM 7584 O O . MET A 1 983 ? 6.234 53.992 11.741 1.00 66.50 983 MET A O 1
ATOM 7588 N N . MET A 1 984 ? 6.702 52.810 9.891 1.00 66.81 984 MET A N 1
ATOM 7589 C CA . MET A 1 984 ? 8.156 53.007 10.011 1.00 66.81 984 MET A CA 1
ATOM 7590 C C . MET A 1 984 ? 8.537 54.426 9.580 1.00 66.81 984 MET A C 1
ATOM 7592 O O . MET A 1 984 ? 9.237 55.112 10.320 1.00 66.81 984 MET A O 1
ATOM 7596 N N . GLU A 1 985 ? 7.990 54.921 8.463 1.00 70.06 985 GLU A N 1
ATOM 7597 C CA . GLU A 1 985 ? 8.182 56.319 8.045 1.00 70.06 985 GLU A CA 1
ATOM 7598 C C . GLU A 1 985 ? 7.675 57.316 9.104 1.00 70.06 985 GLU A C 1
ATOM 7600 O O . GLU A 1 985 ? 8.338 58.319 9.376 1.00 70.06 985 GLU A O 1
ATOM 7605 N N . LEU A 1 986 ? 6.533 57.036 9.749 1.00 71.19 986 LEU A N 1
ATOM 7606 C CA . LEU A 1 986 ? 6.018 57.856 10.849 1.00 71.19 986 LEU A CA 1
ATOM 7607 C C . LEU A 1 986 ? 6.954 57.829 12.062 1.00 71.19 986 LEU A C 1
ATOM 7609 O O . LEU A 1 986 ? 7.284 58.892 12.589 1.00 71.19 986 LEU A O 1
ATOM 7613 N N . ARG A 1 987 ? 7.394 56.639 12.499 1.00 74.19 987 ARG A N 1
ATOM 7614 C CA . ARG A 1 987 ? 8.357 56.477 13.600 1.00 74.19 987 ARG A CA 1
ATOM 7615 C C . ARG A 1 987 ? 9.626 57.278 13.324 1.00 74.19 987 ARG A C 1
ATOM 7617 O O . ARG A 1 987 ? 10.078 58.008 14.199 1.00 74.19 987 ARG A O 1
ATOM 7624 N N . ASP A 1 988 ? 10.163 57.201 12.112 1.00 73.81 988 ASP A N 1
ATOM 7625 C CA . ASP A 1 988 ? 11.427 57.847 11.759 1.00 73.81 988 ASP A CA 1
ATOM 7626 C C . ASP A 1 988 ? 11.268 59.376 11.672 1.00 73.81 988 ASP A C 1
ATOM 7628 O O . ASP A 1 988 ? 12.089 60.117 12.219 1.00 73.81 988 ASP A O 1
ATOM 7632 N N . LYS A 1 989 ? 10.144 59.875 11.131 1.00 74.12 989 LYS A N 1
ATOM 7633 C CA . LYS A 1 989 ? 9.778 61.303 11.213 1.00 74.12 989 LYS A CA 1
ATOM 7634 C C . LYS A 1 989 ? 9.597 61.783 12.664 1.00 74.12 989 LYS A C 1
ATOM 7636 O O . LYS A 1 989 ? 9.993 62.907 12.979 1.00 74.12 989 LYS A O 1
ATOM 7641 N N . LEU A 1 990 ? 9.018 60.966 13.550 1.00 74.12 990 LEU A N 1
ATOM 7642 C CA . LEU A 1 990 ? 8.859 61.286 14.975 1.00 74.12 990 LEU A CA 1
ATOM 7643 C C . LEU A 1 990 ? 10.197 61.250 15.728 1.00 74.12 990 LEU A C 1
ATOM 7645 O O . LEU A 1 990 ? 10.442 62.136 16.544 1.00 74.12 990 LEU A O 1
ATOM 7649 N N . LEU A 1 991 ? 11.101 60.320 15.411 1.00 74.06 991 LEU A N 1
ATOM 7650 C CA . LEU A 1 991 ? 12.474 60.292 15.928 1.00 74.06 991 LEU A CA 1
ATOM 7651 C C . LEU A 1 991 ? 13.256 61.546 15.505 1.00 74.06 991 LEU A C 1
ATOM 7653 O O . LEU A 1 991 ? 13.932 62.147 16.334 1.00 74.06 991 LEU A O 1
ATOM 7657 N N . CYS A 1 992 ? 13.085 62.045 14.274 1.00 73.69 992 CYS A N 1
ATOM 7658 C CA . CYS A 1 992 ? 13.653 63.339 13.868 1.00 73.69 992 CYS A CA 1
ATOM 7659 C C . CYS A 1 992 ? 13.107 64.546 14.665 1.00 73.69 992 CYS A C 1
ATOM 7661 O O . CYS A 1 992 ? 13.757 65.592 14.700 1.00 73.69 992 CYS A O 1
ATOM 7663 N N . LYS A 1 993 ? 11.925 64.436 15.290 1.00 69.81 993 LYS A N 1
ATOM 7664 C CA . LYS A 1 993 ? 11.333 65.473 16.161 1.00 69.81 993 LYS A CA 1
ATOM 7665 C C . LYS A 1 993 ? 11.693 65.281 17.638 1.00 69.81 993 LYS A C 1
ATOM 7667 O O . LYS A 1 993 ? 11.820 66.272 18.355 1.00 69.81 993 LYS A O 1
ATOM 7672 N N . PHE A 1 994 ? 11.885 64.036 18.075 1.00 75.31 994 PHE A N 1
ATOM 7673 C CA . PHE A 1 994 ? 12.167 63.644 19.458 1.00 75.31 994 PHE A CA 1
ATOM 7674 C C . PHE A 1 994 ? 13.370 62.674 19.538 1.00 75.31 994 PHE A C 1
ATOM 7676 O O . PHE A 1 994 ? 13.189 61.518 19.923 1.00 75.31 994 PHE A O 1
ATOM 7683 N N . PRO A 1 995 ? 14.609 63.110 19.211 1.00 64.62 995 PRO A N 1
ATOM 7684 C CA . PRO A 1 995 ? 15.739 62.194 18.985 1.00 64.62 995 PRO A CA 1
ATOM 7685 C C . PRO A 1 995 ? 16.244 61.449 20.227 1.00 64.62 995 PRO A C 1
ATOM 7687 O O . PRO A 1 995 ? 17.080 60.560 20.110 1.00 64.62 995 PRO A O 1
ATOM 7690 N N . SER A 1 996 ? 15.783 61.838 21.416 1.00 58.47 996 SER A N 1
ATOM 7691 C CA . SER A 1 996 ? 16.170 61.241 22.695 1.00 58.47 996 SER A CA 1
ATOM 7692 C C . SER A 1 996 ? 15.206 60.148 23.182 1.00 58.47 996 SER A C 1
ATOM 7694 O O . SER A 1 996 ? 15.524 59.409 24.112 1.00 58.47 996 SER A O 1
ATOM 7696 N N . VAL A 1 997 ? 14.046 59.982 22.532 1.00 70.25 997 VAL A N 1
ATOM 7697 C CA . VAL A 1 997 ? 13.074 58.937 22.882 1.00 70.25 997 VAL A CA 1
ATOM 7698 C C . VAL A 1 997 ? 13.304 57.692 22.030 1.00 70.25 997 VAL A C 1
ATOM 7700 O O . VAL A 1 997 ? 13.058 57.702 20.828 1.00 70.25 997 VAL A O 1
ATOM 7703 N N . GLN A 1 998 ? 13.705 56.587 22.661 1.00 62.75 998 GLN A N 1
ATOM 7704 C CA . GLN A 1 998 ? 13.700 55.275 22.009 1.00 62.75 998 GLN A CA 1
ATOM 7705 C C . GLN A 1 998 ? 12.258 54.846 21.692 1.00 62.75 998 GLN A C 1
ATOM 7707 O O . GLN A 1 998 ? 11.404 54.852 22.576 1.00 62.75 998 GLN A O 1
ATOM 7712 N N . MET A 1 999 ? 11.996 54.452 20.442 1.00 64.31 999 MET A N 1
ATOM 7713 C CA . MET A 1 999 ? 10.686 53.972 19.983 1.00 64.31 999 MET A CA 1
ATOM 7714 C C . MET A 1 999 ? 10.832 52.577 19.354 1.00 64.31 999 MET A C 1
ATOM 7716 O O . MET A 1 999 ? 11.542 52.449 18.352 1.00 64.31 999 MET A O 1
ATOM 7720 N N . PRO A 1 1000 ? 10.189 51.524 19.897 1.00 62.09 1000 PRO A N 1
ATOM 7721 C CA . PRO A 1 1000 ? 10.236 50.191 19.302 1.00 62.09 1000 PRO A CA 1
ATOM 7722 C C . PRO A 1 1000 ? 9.462 50.147 17.976 1.00 62.09 1000 PRO A C 1
ATOM 7724 O O . PRO A 1 1000 ? 8.545 50.932 17.740 1.00 62.09 1000 PRO A O 1
ATOM 7727 N N . ALA A 1 1001 ? 9.789 49.186 17.109 1.00 53.56 1001 ALA A N 1
ATOM 7728 C CA . ALA A 1 1001 ? 9.077 48.991 15.841 1.00 53.56 1001 ALA A CA 1
ATOM 7729 C C . ALA A 1 1001 ? 7.600 48.563 16.013 1.00 53.56 1001 ALA A C 1
ATOM 7731 O O . ALA A 1 1001 ? 6.820 48.685 15.074 1.00 53.56 1001 ALA A O 1
ATOM 7732 N N . THR A 1 1002 ? 7.210 48.094 17.203 1.00 60.34 1002 THR A N 1
ATOM 7733 C CA . THR A 1 1002 ? 5.849 47.644 17.544 1.00 60.34 1002 THR A CA 1
ATOM 7734 C C . THR A 1 1002 ? 4.905 48.761 17.987 1.00 60.34 1002 THR A C 1
ATOM 7736 O O . THR A 1 1002 ? 3.721 48.487 18.152 1.00 60.34 1002 THR A O 1
ATOM 7739 N N . ILE A 1 1003 ? 5.388 50.004 18.136 1.00 65.75 1003 ILE A N 1
ATOM 7740 C CA . ILE A 1 1003 ? 4.705 51.104 18.849 1.00 65.75 1003 ILE A CA 1
ATOM 7741 C C . ILE A 1 1003 ? 3.254 51.386 18.397 1.00 65.75 1003 ILE A C 1
ATOM 7743 O O . ILE A 1 1003 ? 2.465 51.909 19.175 1.00 65.75 1003 ILE A O 1
ATOM 7747 N N . LEU A 1 1004 ? 2.892 51.000 17.168 1.00 57.88 1004 LEU A N 1
ATOM 7748 C CA . LEU A 1 1004 ? 1.526 51.006 16.627 1.00 57.88 1004 LEU A CA 1
ATOM 7749 C C . LEU A 1 1004 ? 0.556 50.089 17.392 1.00 57.88 1004 LEU A C 1
ATOM 7751 O O . LEU A 1 1004 ? -0.573 50.479 17.656 1.00 57.88 1004 LEU A O 1
ATOM 7755 N N . PHE A 1 1005 ? 0.980 48.869 17.720 1.00 58.19 1005 PHE A N 1
ATOM 7756 C CA . PHE A 1 1005 ? 0.169 47.887 18.446 1.00 58.19 1005 PHE A CA 1
ATOM 7757 C C . PHE A 1 1005 ? 0.101 48.224 19.939 1.00 58.19 1005 PHE A C 1
ATOM 7759 O O . PHE A 1 1005 ? -0.925 48.013 20.578 1.00 58.19 1005 PHE A O 1
ATOM 7766 N N . ASP A 1 1006 ? 1.188 48.788 20.472 1.00 59.16 1006 ASP A N 1
ATOM 7767 C CA . ASP A 1 1006 ? 1.292 49.210 21.869 1.00 59.16 1006 ASP A CA 1
ATOM 7768 C C . ASP A 1 1006 ? 0.478 50.497 22.150 1.00 59.16 1006 ASP A C 1
ATOM 7770 O O . ASP A 1 1006 ? -0.049 50.677 23.250 1.00 59.16 1006 ASP A O 1
ATOM 7774 N N . PHE A 1 1007 ? 0.361 51.396 21.160 1.00 75.50 1007 PHE A N 1
ATOM 7775 C CA . PHE A 1 1007 ? -0.312 52.700 21.264 1.00 75.50 1007 PHE A CA 1
ATOM 7776 C C . PHE A 1 1007 ? -1.065 53.065 19.958 1.00 75.50 1007 PHE A C 1
ATOM 7778 O O . PHE A 1 1007 ? -0.626 53.955 19.226 1.00 75.50 1007 PHE A O 1
ATOM 7785 N N . PRO A 1 1008 ? -2.209 52.421 19.648 1.00 70.44 1008 PRO A N 1
ATOM 7786 C CA . PRO A 1 1008 ? -2.882 52.526 18.343 1.00 70.44 1008 PRO A CA 1
ATOM 7787 C C . PRO A 1 1008 ? -3.544 53.876 18.021 1.00 70.44 1008 PRO A C 1
ATOM 7789 O O . PRO A 1 1008 ? -4.028 54.053 16.902 1.00 70.44 1008 PRO A O 1
ATOM 7792 N N . THR A 1 1009 ? -3.575 54.837 18.951 1.00 78.94 1009 THR A N 1
ATOM 7793 C CA . THR A 1 1009 ? -4.180 56.171 18.756 1.00 78.94 1009 THR A CA 1
ATOM 7794 C C . THR A 1 1009 ? -3.169 57.305 18.961 1.00 78.94 1009 THR A C 1
ATOM 7796 O O . THR A 1 1009 ? -2.248 57.209 19.778 1.00 78.94 1009 THR A O 1
ATOM 7799 N N . ALA A 1 1010 ? -3.363 58.435 18.272 1.00 77.12 1010 ALA A N 1
ATOM 7800 C CA . ALA A 1 1010 ? -2.464 59.592 18.368 1.00 77.12 1010 ALA A CA 1
ATOM 7801 C C . ALA A 1 1010 ? -2.352 60.149 19.804 1.00 77.12 1010 ALA A C 1
ATOM 7803 O O . ALA A 1 1010 ? -1.266 60.540 20.236 1.00 77.12 1010 ALA A O 1
ATOM 7804 N N . SER A 1 1011 ? -3.451 60.127 20.567 1.00 77.00 1011 SER A N 1
ATOM 7805 C CA . SER A 1 1011 ? -3.485 60.551 21.973 1.00 77.00 1011 SER A CA 1
ATOM 7806 C C . SER A 1 1011 ? -2.653 59.624 22.880 1.00 77.00 1011 SER A C 1
ATOM 7808 O O . SER A 1 1011 ? -1.897 60.099 23.732 1.00 77.00 1011 SER A O 1
ATOM 7810 N N . GLN A 1 1012 ? -2.689 58.304 22.646 1.00 74.44 1012 GLN A N 1
ATOM 7811 C CA . GLN A 1 1012 ? -1.841 57.335 23.358 1.00 74.44 1012 GLN A CA 1
ATOM 7812 C C . GLN A 1 1012 ? -0.356 57.483 22.993 1.00 74.44 1012 GLN A C 1
ATOM 7814 O O . GLN A 1 1012 ? 0.484 57.503 23.894 1.00 74.44 1012 GLN A O 1
ATOM 7819 N N . MET A 1 1013 ? -0.021 57.662 21.707 1.00 75.31 1013 MET A N 1
ATOM 7820 C CA . MET A 1 1013 ? 1.360 57.932 21.277 1.00 75.31 1013 MET A CA 1
ATOM 7821 C C . MET A 1 1013 ? 1.906 59.215 21.923 1.00 75.31 1013 MET A C 1
ATOM 7823 O O . MET A 1 1013 ? 3.027 59.232 22.435 1.00 75.31 1013 MET A O 1
ATOM 7827 N N . ALA A 1 1014 ? 1.104 60.283 21.974 1.00 79.25 1014 ALA A N 1
ATOM 7828 C CA . ALA A 1 1014 ? 1.477 61.529 22.637 1.00 79.25 1014 ALA A CA 1
ATOM 7829 C C . ALA A 1 1014 ? 1.680 61.356 24.153 1.00 79.25 1014 ALA A C 1
ATOM 7831 O O . ALA A 1 1014 ? 2.625 61.918 24.714 1.00 79.25 1014 ALA A O 1
ATOM 7832 N N . ALA A 1 1015 ? 0.847 60.551 24.822 1.00 74.81 1015 ALA A N 1
ATOM 7833 C CA . ALA A 1 1015 ? 0.999 60.238 26.243 1.00 74.81 1015 ALA A CA 1
ATOM 7834 C C . ALA A 1 1015 ? 2.267 59.403 26.515 1.00 74.81 1015 ALA A C 1
ATOM 7836 O O . ALA A 1 1015 ? 3.001 59.696 27.464 1.00 74.81 1015 ALA A O 1
ATOM 7837 N N . TYR A 1 1016 ? 2.584 58.430 25.651 1.00 76.25 1016 TYR A N 1
ATOM 7838 C CA . TYR A 1 1016 ? 3.839 57.675 25.707 1.00 76.25 1016 TYR A CA 1
ATOM 7839 C C . TYR A 1 1016 ? 5.055 58.603 25.591 1.00 76.25 1016 TYR A C 1
ATOM 7841 O O . TYR A 1 1016 ? 5.895 58.611 26.495 1.00 76.25 1016 TYR A O 1
ATOM 7849 N N . LEU A 1 1017 ? 5.106 59.441 24.547 1.00 76.50 1017 LEU A N 1
ATOM 7850 C CA . LEU A 1 1017 ? 6.181 60.413 24.311 1.00 76.50 1017 LEU A CA 1
ATOM 7851 C C . LEU A 1 1017 ? 6.332 61.396 25.483 1.00 76.50 1017 LEU A C 1
ATOM 7853 O O . LEU A 1 1017 ? 7.442 61.612 25.969 1.00 76.50 1017 LEU A O 1
ATOM 7857 N N . THR A 1 1018 ? 5.217 61.920 26.003 1.00 77.38 1018 THR A N 1
ATOM 7858 C CA . THR A 1 1018 ? 5.194 62.774 27.204 1.00 77.38 1018 THR A CA 1
ATOM 7859 C C . THR A 1 1018 ? 5.816 62.047 28.405 1.00 77.38 1018 THR A C 1
ATOM 7861 O O . THR A 1 1018 ? 6.635 62.618 29.127 1.00 77.38 1018 THR A O 1
ATOM 7864 N N . SER A 1 1019 ? 5.495 60.762 28.600 1.00 70.94 1019 SER A N 1
ATOM 7865 C CA . SER A 1 1019 ? 6.051 59.952 29.693 1.00 70.94 1019 SER A CA 1
ATOM 7866 C C . SER A 1 1019 ? 7.543 59.627 29.518 1.00 70.94 1019 SER A C 1
ATOM 7868 O O . SER A 1 1019 ? 8.272 59.567 30.509 1.00 70.94 1019 SER A O 1
ATOM 7870 N N . ALA A 1 1020 ? 8.016 59.445 28.281 1.00 70.25 1020 ALA A N 1
ATOM 7871 C CA . ALA A 1 1020 ? 9.416 59.163 27.973 1.00 70.25 1020 ALA A CA 1
ATOM 7872 C C . ALA A 1 1020 ? 10.297 60.400 28.214 1.00 70.25 1020 ALA A C 1
ATOM 7874 O O . ALA A 1 1020 ? 11.253 60.334 28.989 1.00 70.25 1020 ALA A O 1
ATOM 7875 N N . LEU A 1 1021 ? 9.894 61.554 27.672 1.00 71.12 1021 LEU A N 1
ATOM 7876 C CA . LEU A 1 1021 ? 10.553 62.850 27.886 1.00 71.12 1021 LEU A CA 1
ATOM 7877 C C . LEU A 1 1021 ? 10.545 63.278 29.369 1.00 71.12 1021 LEU A C 1
ATOM 7879 O O . LEU A 1 1021 ? 11.446 63.983 29.831 1.00 71.12 1021 LEU A O 1
ATOM 7883 N N . ALA A 1 1022 ? 9.546 62.841 30.146 1.00 59.16 1022 ALA A N 1
ATOM 7884 C CA . ALA A 1 1022 ? 9.522 63.024 31.596 1.00 59.16 1022 ALA A CA 1
ATOM 7885 C C . ALA A 1 1022 ? 10.511 62.099 32.335 1.00 59.16 1022 ALA A C 1
ATOM 7887 O O . ALA A 1 1022 ? 11.150 62.541 33.293 1.00 59.16 1022 ALA A O 1
ATOM 7888 N N . LYS A 1 1023 ? 10.673 60.842 31.893 1.00 53.12 1023 LYS A N 1
ATOM 7889 C CA . LYS A 1 1023 ? 11.612 59.871 32.488 1.00 53.12 1023 LYS A CA 1
ATOM 7890 C C . LYS A 1 1023 ? 13.071 60.286 32.297 1.00 53.12 1023 LYS A C 1
ATOM 7892 O O . LYS A 1 1023 ? 13.820 60.257 33.274 1.00 53.12 1023 LYS A O 1
ATOM 7897 N N . GLU A 1 1024 ? 13.461 60.751 31.108 1.00 48.41 1024 GLU A N 1
ATOM 7898 C CA . GLU A 1 1024 ? 14.825 61.255 30.850 1.00 48.41 1024 GLU A CA 1
ATOM 7899 C C . GLU A 1 1024 ? 15.254 62.354 31.835 1.00 48.41 1024 GLU A C 1
ATOM 7901 O O . GLU A 1 1024 ? 16.397 62.404 32.281 1.00 48.41 1024 GLU A O 1
ATOM 7906 N N . LYS A 1 1025 ? 14.314 63.204 32.261 1.00 40.00 1025 LYS A N 1
ATOM 7907 C CA . LYS A 1 1025 ? 14.555 64.300 33.212 1.00 40.00 1025 LYS A CA 1
ATOM 7908 C C . LYS A 1 1025 ? 14.843 63.863 34.657 1.00 40.00 1025 LYS A C 1
ATOM 7910 O O . LYS A 1 1025 ? 15.000 64.736 35.511 1.00 40.00 1025 LYS A O 1
ATOM 7915 N N . SER A 1 1026 ? 14.868 62.560 34.956 1.00 41.59 1026 SER A N 1
ATOM 7916 C CA . SER A 1 1026 ? 14.803 62.039 36.333 1.00 41.59 1026 SER A CA 1
ATOM 7917 C C . SER A 1 1026 ? 15.950 61.119 36.783 1.00 41.59 1026 SER A C 1
ATOM 7919 O O . SER A 1 1026 ? 15.994 60.770 37.963 1.00 41.59 1026 SER A O 1
ATOM 7921 N N . LEU A 1 1027 ? 16.907 60.770 35.912 1.00 31.80 1027 LEU A N 1
ATOM 7922 C CA . LEU A 1 1027 ? 18.068 59.929 36.253 1.00 31.80 1027 LEU A CA 1
ATOM 7923 C C . LEU A 1 1027 ? 19.390 60.529 35.724 1.00 31.80 1027 LEU A C 1
ATOM 7925 O O . LEU A 1 1027 ? 19.413 61.056 34.614 1.00 31.80 1027 LEU A O 1
ATOM 7929 N N . PRO A 1 1028 ? 20.503 60.473 36.485 1.00 34.88 1028 PRO A N 1
ATOM 7930 C CA . PRO A 1 1028 ? 21.786 61.033 36.056 1.00 34.88 1028 PRO A CA 1
ATOM 7931 C C . PRO A 1 1028 ? 22.577 60.063 35.160 1.00 34.88 1028 PRO A C 1
ATOM 7933 O O . PRO A 1 1028 ? 22.824 58.920 35.542 1.00 34.88 1028 PRO A O 1
ATOM 7936 N N . HIS A 1 1029 ? 23.045 60.535 34.001 1.00 36.69 1029 HIS A N 1
ATOM 7937 C CA . HIS A 1 1029 ? 23.920 59.749 33.122 1.00 36.69 1029 HIS A CA 1
ATOM 7938 C C . HIS A 1 1029 ? 25.307 59.494 33.751 1.00 36.69 1029 HIS A C 1
ATOM 7940 O O . HIS A 1 1029 ? 25.899 60.420 34.318 1.00 36.69 1029 HIS A O 1
ATOM 7946 N N . PRO A 1 1030 ? 25.896 58.293 33.582 1.00 42.19 1030 PRO A N 1
ATOM 7947 C CA . PRO A 1 1030 ? 27.321 58.086 33.804 1.00 42.19 1030 PRO A CA 1
ATOM 7948 C C . PRO A 1 1030 ? 28.118 58.737 32.663 1.00 42.19 1030 PRO A C 1
ATOM 7950 O O . PRO A 1 1030 ? 28.008 58.338 31.506 1.00 42.19 1030 PRO A O 1
ATOM 7953 N N . VAL A 1 1031 ? 28.936 59.740 32.984 1.00 49.38 1031 VAL A N 1
ATOM 7954 C CA . VAL A 1 1031 ? 29.857 60.350 32.011 1.00 49.38 1031 VAL A CA 1
ATOM 7955 C C . VAL A 1 1031 ? 30.989 59.349 31.707 1.00 49.38 1031 VAL A C 1
ATOM 7957 O O . VAL A 1 1031 ? 31.567 58.811 32.663 1.00 49.38 1031 VAL A O 1
ATOM 7960 N N . PRO A 1 1032 ? 31.320 59.072 30.427 1.00 53.16 1032 PRO A N 1
ATOM 7961 C CA . PRO A 1 1032 ? 32.460 58.228 30.081 1.00 53.16 1032 PRO A CA 1
ATOM 7962 C C . PRO A 1 1032 ? 33.763 58.830 30.619 1.00 53.16 1032 PRO A C 1
ATOM 7964 O O . PRO A 1 1032 ? 33.889 60.038 30.799 1.00 53.16 1032 PRO A O 1
ATOM 7967 N N . ASP A 1 1033 ? 34.742 57.977 30.908 1.00 60.81 1033 ASP A N 1
ATOM 7968 C CA . ASP A 1 1033 ? 36.041 58.430 31.401 1.00 60.81 1033 ASP A CA 1
ATOM 7969 C C . ASP A 1 1033 ? 36.955 58.753 30.219 1.00 60.81 1033 ASP A C 1
ATOM 7971 O O . ASP A 1 1033 ? 37.316 57.841 29.473 1.00 60.81 1033 ASP A O 1
ATOM 7975 N N . ASP A 1 1034 ? 37.323 60.026 30.045 1.00 66.25 1034 ASP A N 1
ATOM 7976 C CA . ASP A 1 1034 ? 38.123 60.505 28.907 1.00 66.25 1034 ASP A CA 1
ATOM 7977 C C . ASP A 1 1034 ? 39.401 59.677 28.681 1.00 66.25 1034 ASP A C 1
ATOM 7979 O O . ASP A 1 1034 ? 39.818 59.482 27.540 1.00 66.25 1034 ASP A O 1
ATOM 7983 N N . ALA A 1 1035 ? 40.017 59.140 29.742 1.00 70.00 1035 ALA A N 1
ATOM 7984 C CA . ALA A 1 1035 ? 41.210 58.300 29.632 1.00 70.00 1035 ALA A CA 1
ATOM 7985 C C . ALA A 1 1035 ? 40.917 56.918 29.009 1.00 70.00 1035 ALA A C 1
ATOM 7987 O O . ALA A 1 1035 ? 41.686 56.428 28.174 1.00 70.00 1035 ALA A O 1
ATOM 7988 N N . VAL A 1 1036 ? 39.797 56.296 29.393 1.00 73.50 1036 VAL A N 1
ATOM 7989 C CA . VAL A 1 1036 ? 39.345 55.008 28.840 1.00 73.50 1036 VAL A CA 1
ATOM 7990 C C . VAL A 1 1036 ? 38.816 55.212 27.423 1.00 73.50 1036 VAL A C 1
ATOM 7992 O O . VAL A 1 1036 ? 39.235 54.498 26.515 1.00 73.50 1036 VAL A O 1
ATOM 7995 N N . LEU A 1 1037 ? 37.976 56.230 27.212 1.00 76.56 1037 LEU A N 1
ATOM 7996 C CA . LEU A 1 1037 ? 37.416 56.573 25.905 1.00 76.56 1037 LEU A CA 1
ATOM 7997 C C . LEU A 1 1037 ? 38.517 56.888 24.886 1.00 76.56 1037 LEU A C 1
ATOM 7999 O O . LEU A 1 1037 ? 38.501 56.333 23.792 1.00 76.56 1037 LEU A O 1
ATOM 8003 N N . LYS A 1 1038 ? 39.536 57.673 25.261 1.00 78.06 1038 LYS A N 1
ATOM 8004 C CA . LYS A 1 1038 ? 40.696 57.925 24.394 1.00 78.06 1038 LYS A CA 1
ATOM 8005 C C . LYS A 1 1038 ? 41.455 56.645 24.044 1.00 78.06 1038 LYS A C 1
ATOM 8007 O O . LYS A 1 1038 ? 41.876 56.498 22.905 1.00 78.06 1038 LYS A O 1
ATOM 8012 N N . THR A 1 1039 ? 41.598 55.709 24.980 1.00 77.06 1039 THR A N 1
ATOM 8013 C CA . THR A 1 1039 ? 42.287 54.432 24.723 1.00 77.06 1039 THR A CA 1
ATOM 8014 C C . THR A 1 1039 ? 41.467 53.521 23.798 1.00 77.06 1039 THR A C 1
ATOM 8016 O O . THR A 1 1039 ? 42.040 52.855 22.940 1.00 77.06 1039 THR A O 1
ATOM 8019 N N . VAL A 1 1040 ? 40.134 53.520 23.920 1.00 76.06 1040 VAL A N 1
ATOM 8020 C CA . VAL A 1 1040 ? 39.228 52.825 22.985 1.00 76.06 1040 VAL A CA 1
ATOM 8021 C C . VAL A 1 1040 ? 39.307 53.450 21.586 1.00 76.06 1040 VAL A C 1
ATOM 8023 O O . VAL A 1 1040 ? 39.472 52.723 20.612 1.00 76.06 1040 VAL A O 1
ATOM 8026 N N . LEU A 1 1041 ? 39.277 54.784 21.481 1.00 76.56 1041 LEU A N 1
ATOM 8027 C CA . LEU A 1 1041 ? 39.413 55.504 20.207 1.00 76.56 1041 LEU A CA 1
ATOM 8028 C C . LEU A 1 1041 ? 40.790 55.291 19.554 1.00 76.56 1041 LEU A C 1
ATOM 8030 O O . LEU A 1 1041 ? 40.858 55.074 18.349 1.00 76.56 1041 LEU A O 1
ATOM 8034 N N . GLU A 1 1042 ? 41.880 55.267 20.328 1.00 75.81 1042 GLU A N 1
ATOM 8035 C CA . GLU A 1 1042 ? 43.217 54.930 19.814 1.00 75.81 1042 GLU A CA 1
ATOM 8036 C C . GLU A 1 1042 ? 43.261 53.514 19.217 1.00 75.81 1042 GLU A C 1
ATOM 8038 O O . GLU A 1 1042 ? 43.839 53.327 18.151 1.00 75.81 1042 GLU A O 1
ATOM 8043 N N . VAL A 1 1043 ? 42.626 52.525 19.859 1.00 76.44 1043 VAL A N 1
ATOM 8044 C CA . VAL A 1 1043 ? 42.559 51.141 19.348 1.00 76.44 1043 VAL A CA 1
ATOM 8045 C C . VAL A 1 1043 ? 41.646 51.014 18.123 1.00 76.44 1043 VAL A C 1
ATOM 8047 O O . VAL A 1 1043 ? 41.933 50.211 17.240 1.00 76.44 1043 VAL A O 1
ATOM 8050 N N . LEU A 1 1044 ? 40.583 51.820 18.040 1.00 71.69 1044 LEU A N 1
ATOM 8051 C CA . LEU A 1 1044 ? 39.721 51.907 16.859 1.00 71.69 1044 LEU A CA 1
ATOM 8052 C C . LEU A 1 1044 ? 40.470 52.488 15.653 1.00 71.69 1044 LEU A C 1
ATOM 8054 O O . LEU A 1 1044 ? 40.453 51.892 14.581 1.00 71.69 1044 LEU A O 1
ATOM 8058 N N . MET A 1 1045 ? 41.193 53.598 15.829 1.00 69.00 1045 MET A N 1
ATOM 8059 C CA . MET A 1 1045 ? 41.985 54.216 14.756 1.00 69.00 1045 MET A CA 1
ATOM 8060 C C . MET A 1 1045 ? 43.127 53.298 14.277 1.00 69.00 1045 MET A C 1
ATOM 8062 O O . MET A 1 1045 ? 43.297 53.107 13.074 1.00 69.00 1045 MET A O 1
ATOM 8066 N N . ASP A 1 1046 ? 43.831 52.645 15.210 1.00 66.31 1046 ASP A N 1
ATOM 8067 C CA . ASP A 1 1046 ? 44.845 51.593 14.970 1.00 66.31 1046 ASP A CA 1
ATOM 8068 C C . ASP A 1 1046 ? 44.227 50.265 14.450 1.00 66.31 1046 ASP A C 1
ATOM 8070 O O . ASP A 1 1046 ? 44.917 49.293 14.130 1.00 66.31 1046 ASP A O 1
ATOM 8074 N N . GLY A 1 1047 ? 42.895 50.201 14.369 1.00 63.28 1047 GLY A N 1
ATOM 8075 C CA . GLY A 1 1047 ? 42.120 49.164 13.692 1.00 63.28 1047 GLY A CA 1
ATOM 8076 C C . GLY A 1 1047 ? 41.879 49.437 12.206 1.00 63.28 1047 GLY A C 1
ATOM 8077 O O . GLY A 1 1047 ? 41.683 48.483 11.460 1.00 63.28 1047 GLY A O 1
ATOM 8078 N N . MET A 1 1048 ? 41.910 50.704 11.777 1.00 60.03 1048 MET A N 1
ATOM 8079 C CA . MET A 1 1048 ? 41.414 51.139 10.462 1.00 60.03 1048 MET A CA 1
ATOM 8080 C C . MET A 1 1048 ? 42.486 51.735 9.530 1.00 60.03 1048 MET A C 1
ATOM 8082 O O . MET A 1 1048 ? 42.167 52.078 8.395 1.00 60.03 1048 MET A O 1
ATOM 8086 N N . ASP A 1 1049 ? 43.733 51.888 9.994 1.00 57.72 1049 ASP A N 1
ATOM 8087 C CA . ASP A 1 1049 ? 44.857 52.489 9.239 1.00 57.72 1049 ASP A CA 1
ATOM 8088 C C . ASP A 1 1049 ? 44.575 53.945 8.768 1.00 57.72 1049 ASP A C 1
ATOM 8090 O O . ASP A 1 1049 ? 45.075 54.425 7.749 1.00 57.72 1049 ASP A O 1
ATOM 8094 N N . LEU A 1 1050 ? 43.730 54.670 9.520 1.00 57.53 1050 LEU A N 1
ATOM 8095 C CA . LEU A 1 1050 ? 43.214 56.000 9.165 1.00 57.53 1050 LEU A CA 1
ATOM 8096 C C . LEU A 1 1050 ? 44.093 57.155 9.677 1.00 57.53 1050 LEU A C 1
ATOM 8098 O O . LEU A 1 1050 ? 43.817 57.763 10.716 1.00 57.53 1050 LEU A O 1
ATOM 8102 N N . GLU A 1 1051 ? 45.093 57.557 8.890 1.00 45.56 1051 GLU A N 1
ATOM 8103 C CA . GLU A 1 1051 ? 45.733 58.866 9.077 1.00 45.56 1051 GLU A CA 1
ATOM 8104 C C . GLU A 1 1051 ? 44.794 60.021 8.657 1.00 45.56 1051 GLU A C 1
ATOM 8106 O O . GLU A 1 1051 ? 44.729 60.409 7.491 1.00 45.56 1051 GLU A O 1
ATOM 8111 N N . GLY A 1 1052 ? 44.121 60.644 9.635 1.00 53.03 1052 GLY A N 1
ATOM 8112 C CA . GLY A 1 1052 ? 43.689 62.047 9.522 1.00 53.03 1052 GLY A CA 1
ATOM 8113 C C . GLY A 1 1052 ? 42.214 62.346 9.221 1.00 53.03 1052 GLY A C 1
ATOM 8114 O O . GLY A 1 1052 ? 41.940 63.378 8.609 1.00 53.03 1052 GLY A O 1
ATOM 8115 N N . HIS A 1 1053 ? 41.266 61.519 9.674 1.00 49.62 1053 HIS A N 1
ATOM 8116 C CA . HIS A 1 1053 ? 39.833 61.860 9.689 1.00 49.62 1053 HIS A CA 1
ATOM 8117 C C . HIS A 1 1053 ? 39.230 61.768 11.103 1.00 49.62 1053 HIS A C 1
ATOM 8119 O O . HIS A 1 1053 ? 39.604 60.893 11.881 1.00 49.62 1053 HIS A O 1
ATOM 8125 N N . ASP A 1 1054 ? 38.292 62.667 11.427 1.00 53.50 1054 ASP A N 1
ATOM 8126 C CA . ASP A 1 1054 ? 37.576 62.672 12.712 1.00 53.50 1054 ASP A CA 1
ATOM 8127 C C . ASP A 1 1054 ? 36.635 61.460 12.831 1.00 53.50 1054 ASP A C 1
ATOM 8129 O O . ASP A 1 1054 ? 35.684 61.312 12.058 1.00 53.50 1054 ASP A O 1
ATOM 8133 N N . PHE A 1 1055 ? 36.876 60.614 13.834 1.00 59.75 1055 PHE A N 1
ATOM 8134 C CA . PHE A 1 1055 ? 35.992 59.510 14.205 1.00 59.75 1055 PHE A CA 1
ATOM 8135 C C . PHE A 1 1055 ? 34.881 60.016 15.141 1.00 59.75 1055 PHE A C 1
ATOM 8137 O O . PHE A 1 1055 ? 35.165 60.561 16.211 1.00 59.75 1055 PHE A O 1
ATOM 8144 N N . ASN A 1 1056 ? 33.610 59.822 14.778 1.00 65.94 1056 ASN A N 1
ATOM 8145 C CA . ASN A 1 1056 ? 32.488 60.217 15.627 1.00 65.94 1056 ASN A CA 1
ATOM 8146 C C . ASN A 1 1056 ? 32.276 59.183 16.741 1.00 65.94 1056 ASN A C 1
ATOM 8148 O O . ASN A 1 1056 ? 31.668 58.138 16.529 1.00 65.94 1056 ASN A O 1
ATOM 8152 N N . GLN A 1 1057 ? 32.709 59.517 17.958 1.00 57.09 1057 GLN A N 1
ATOM 8153 C CA . GLN A 1 1057 ? 32.570 58.686 19.164 1.00 57.09 1057 GLN A CA 1
ATOM 8154 C C . GLN A 1 1057 ? 31.120 58.294 19.544 1.00 57.09 1057 GLN A C 1
ATOM 8156 O O . GLN A 1 1057 ? 30.939 57.516 20.483 1.00 57.09 1057 GLN A O 1
ATOM 8161 N N . HIS A 1 1058 ? 30.114 58.857 18.860 1.00 62.25 1058 HIS A N 1
ATOM 8162 C CA . HIS A 1 1058 ? 28.682 58.606 19.056 1.00 62.25 1058 HIS A CA 1
ATOM 8163 C C . HIS A 1 1058 ? 27.979 57.952 17.846 1.00 62.25 1058 HIS A C 1
ATOM 8165 O O . HIS A 1 1058 ? 26.771 57.749 17.911 1.00 62.25 1058 HIS A O 1
ATOM 8171 N N . SER A 1 1059 ? 28.704 57.635 16.767 1.00 64.69 1059 SER A N 1
ATOM 8172 C CA . SER A 1 1059 ? 28.208 56.816 15.645 1.00 64.69 1059 SER A CA 1
ATOM 8173 C C . SER A 1 1059 ? 28.410 55.324 15.920 1.00 64.69 1059 SER A C 1
ATOM 8175 O O . SER A 1 1059 ? 29.235 54.950 16.760 1.00 64.69 1059 SER A O 1
ATOM 8177 N N . GLU A 1 1060 ? 27.681 54.474 15.197 1.00 69.94 1060 GLU A N 1
ATOM 8178 C CA . GLU A 1 1060 ? 27.826 53.019 15.297 1.00 69.94 1060 GLU A CA 1
ATOM 8179 C C . GLU A 1 1060 ? 28.993 52.501 14.444 1.00 69.94 1060 GLU A C 1
ATOM 8181 O O . GLU A 1 1060 ? 29.241 52.969 13.333 1.00 69.94 1060 GLU A O 1
ATOM 8186 N N . LEU A 1 1061 ? 29.704 51.484 14.939 1.00 64.81 1061 LEU A N 1
ATOM 8187 C CA . LEU A 1 1061 ? 30.866 50.898 14.258 1.00 64.81 1061 LEU A CA 1
ATOM 8188 C C . LEU A 1 1061 ? 30.536 50.324 12.870 1.00 64.81 1061 LEU A C 1
ATOM 8190 O O . LEU A 1 1061 ? 31.379 50.361 11.973 1.00 64.81 1061 LEU A O 1
ATOM 8194 N N . PHE A 1 1062 ? 29.305 49.859 12.654 1.00 64.69 1062 PHE A N 1
ATOM 8195 C CA . PHE A 1 1062 ? 28.860 49.354 11.354 1.00 64.69 1062 PHE A CA 1
ATOM 8196 C C . PHE A 1 1062 ? 28.788 50.456 10.278 1.00 64.69 1062 PHE A C 1
ATOM 8198 O O . PHE A 1 1062 ? 29.060 50.172 9.112 1.00 64.69 1062 PHE A O 1
ATOM 8205 N N . GLU A 1 1063 ? 28.531 51.721 10.648 1.00 64.00 1063 GLU A N 1
ATOM 8206 C CA . GLU A 1 1063 ? 28.573 52.865 9.712 1.00 64.00 1063 GLU A CA 1
ATOM 8207 C C . GLU A 1 1063 ? 29.982 53.085 9.134 1.00 64.00 1063 GLU A C 1
ATOM 8209 O O . GLU A 1 1063 ? 30.142 53.595 8.025 1.00 64.00 1063 GLU A O 1
ATOM 8214 N N . TYR A 1 1064 ? 31.009 52.662 9.877 1.00 62.31 1064 TYR A N 1
ATOM 8215 C CA . TYR A 1 1064 ? 32.419 52.750 9.504 1.00 62.31 1064 TYR A CA 1
ATOM 8216 C C . TYR A 1 1064 ? 32.946 51.514 8.756 1.00 62.31 1064 TYR A C 1
ATOM 8218 O O . 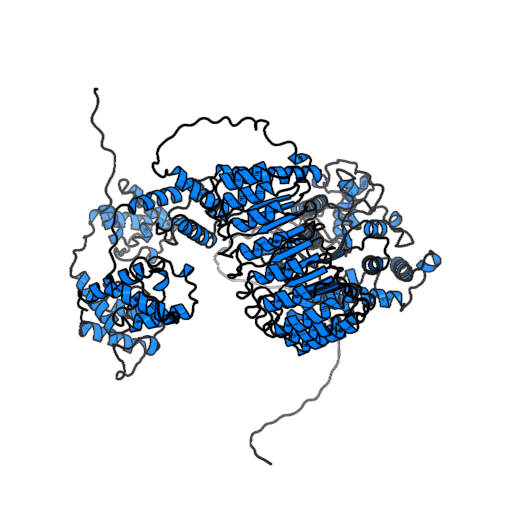TYR A 1 1064 ? 34.134 51.454 8.439 1.00 62.31 1064 TYR A O 1
ATOM 8226 N N . GLY A 1 1065 ? 32.077 50.551 8.427 1.00 58.66 1065 GLY A N 1
ATOM 8227 C CA . GLY A 1 1065 ? 32.418 49.394 7.594 1.00 58.66 1065 GLY A CA 1
ATOM 8228 C C . GLY A 1 1065 ? 33.085 48.227 8.327 1.00 58.66 1065 GLY A C 1
ATOM 8229 O O . GLY A 1 1065 ? 33.659 47.365 7.665 1.00 58.66 1065 GLY A O 1
ATOM 8230 N N . PHE A 1 1066 ? 33.009 48.174 9.662 1.00 63.03 1066 PHE A N 1
ATOM 8231 C CA . PHE A 1 1066 ? 33.424 46.993 10.424 1.00 63.03 1066 PHE A CA 1
ATOM 8232 C C . PHE A 1 1066 ? 32.515 45.794 10.109 1.00 63.03 1066 PHE A C 1
ATOM 8234 O O . PHE A 1 1066 ? 31.297 45.855 10.287 1.00 63.03 1066 PHE A O 1
ATOM 8241 N N . ASP A 1 1067 ? 33.121 44.693 9.667 1.00 64.75 1067 ASP A N 1
ATOM 8242 C CA . ASP A 1 1067 ? 32.462 43.405 9.445 1.00 64.75 1067 ASP A CA 1
ATOM 8243 C C . ASP A 1 1067 ? 32.619 42.462 10.654 1.00 64.75 1067 ASP A C 1
ATOM 8245 O O . ASP A 1 1067 ? 33.341 42.740 11.615 1.00 64.75 1067 ASP A O 1
ATOM 8249 N N . SER A 1 1068 ? 31.948 41.310 10.623 1.00 61.19 1068 SER A N 1
ATOM 8250 C CA . SER A 1 1068 ? 31.968 40.351 11.736 1.00 61.19 1068 SER A CA 1
ATOM 8251 C C . SER A 1 1068 ? 33.360 39.786 12.061 1.00 61.19 1068 SER A C 1
ATOM 8253 O O . SER A 1 1068 ? 33.550 39.294 13.170 1.00 61.19 1068 SER A O 1
ATOM 8255 N N . LEU A 1 1069 ? 34.326 39.845 11.134 1.00 64.62 1069 LEU A N 1
ATOM 8256 C CA . LEU A 1 1069 ? 35.680 39.320 11.334 1.00 64.62 1069 LEU A CA 1
ATOM 8257 C C . LEU A 1 1069 ? 36.597 40.386 11.957 1.00 64.62 1069 LEU A C 1
ATOM 8259 O O . LEU A 1 1069 ? 37.239 40.147 12.979 1.00 64.62 1069 LEU A O 1
ATOM 8263 N N . SER A 1 1070 ? 36.587 41.591 11.386 1.00 64.06 1070 SER A N 1
ATOM 8264 C CA . SER A 1 1070 ? 37.311 42.767 11.886 1.00 64.06 1070 SER A CA 1
ATOM 8265 C C . SER A 1 1070 ? 36.815 43.224 13.263 1.00 64.06 1070 SER A C 1
ATOM 8267 O O . SER A 1 1070 ? 37.620 43.669 14.081 1.00 64.06 1070 SER A O 1
ATOM 8269 N N . MET A 1 1071 ? 35.533 43.013 13.587 1.00 68.12 1071 MET A N 1
ATOM 8270 C CA . MET A 1 1071 ? 35.028 43.137 14.960 1.00 68.12 1071 MET A CA 1
ATOM 8271 C C . MET A 1 1071 ? 35.716 42.152 15.926 1.00 68.12 1071 MET A C 1
ATOM 8273 O O . MET A 1 1071 ? 36.106 42.549 17.023 1.00 68.12 1071 MET A O 1
ATOM 8277 N N . MET A 1 1072 ? 35.937 40.885 15.551 1.00 68.94 1072 MET A N 1
ATOM 8278 C CA . MET A 1 1072 ? 36.642 39.941 16.436 1.00 68.94 1072 MET A CA 1
ATOM 8279 C C . MET A 1 1072 ? 38.111 40.334 16.653 1.00 68.94 1072 MET A C 1
ATOM 8281 O O . MET A 1 1072 ? 38.586 40.284 17.788 1.00 68.94 1072 MET A O 1
ATOM 8285 N N . GLU A 1 1073 ? 38.810 40.806 15.616 1.00 72.75 1073 GLU A N 1
ATOM 8286 C CA . GLU A 1 1073 ? 40.174 41.338 15.770 1.00 72.75 1073 GLU A CA 1
ATOM 8287 C C . GLU A 1 1073 ? 40.214 42.597 16.655 1.00 72.75 1073 GLU A C 1
ATOM 8289 O O . GLU A 1 1073 ? 41.103 42.743 17.500 1.00 72.75 1073 GLU A O 1
ATOM 8294 N N . LEU A 1 1074 ? 39.234 43.496 16.510 1.00 73.25 1074 LEU A N 1
ATOM 8295 C CA . LEU A 1 1074 ? 39.094 44.690 17.344 1.00 73.25 1074 LEU A CA 1
ATOM 8296 C C . LEU A 1 1074 ? 38.850 44.325 18.818 1.00 73.25 1074 LEU A C 1
ATOM 8298 O O . LEU A 1 1074 ? 39.483 44.911 19.703 1.00 73.25 1074 LEU A O 1
ATOM 8302 N N . ARG A 1 1075 ? 37.991 43.329 19.090 1.00 79.62 1075 ARG A N 1
ATOM 8303 C CA . ARG A 1 1075 ? 37.786 42.778 20.440 1.00 79.62 1075 ARG A CA 1
ATOM 8304 C C . ARG A 1 1075 ? 39.111 42.303 21.024 1.00 79.62 1075 ARG A C 1
ATOM 8306 O O . ARG A 1 1075 ? 39.412 42.653 22.158 1.00 79.62 1075 ARG A O 1
ATOM 8313 N N . ASP A 1 1076 ? 39.922 41.561 20.275 1.00 79.25 1076 ASP A N 1
ATOM 8314 C CA . ASP A 1 1076 ? 41.186 41.032 20.801 1.00 79.25 1076 ASP A CA 1
ATOM 8315 C C . ASP A 1 1076 ? 42.254 42.116 21.011 1.00 79.25 1076 ASP A C 1
ATOM 8317 O O . ASP A 1 1076 ? 42.970 42.083 22.018 1.00 79.25 1076 ASP A O 1
ATOM 8321 N N . LYS A 1 1077 ? 42.299 43.155 20.161 1.00 78.31 1077 LYS A N 1
ATOM 8322 C CA . LYS A 1 1077 ? 43.109 44.361 20.421 1.00 78.31 1077 LYS A CA 1
ATOM 8323 C C . LYS A 1 1077 ? 42.683 45.061 21.724 1.00 78.31 1077 LYS A C 1
ATOM 8325 O O . LYS A 1 1077 ? 43.543 45.453 22.517 1.00 78.31 1077 LYS A O 1
ATOM 8330 N N . LEU A 1 1078 ? 41.378 45.192 21.983 1.00 77.88 1078 LEU A N 1
ATOM 8331 C CA . LEU A 1 1078 ? 40.839 45.791 23.215 1.00 77.88 1078 LEU A CA 1
ATOM 8332 C C . LEU A 1 1078 ? 41.069 44.902 24.447 1.00 77.88 1078 LEU A C 1
ATOM 8334 O O . LEU A 1 1078 ? 41.526 45.392 25.480 1.00 77.88 1078 LEU A O 1
ATOM 8338 N N . GLN A 1 1079 ? 40.839 43.595 24.330 1.00 79.06 1079 GLN A N 1
ATOM 8339 C CA . GLN A 1 1079 ? 41.063 42.602 25.381 1.00 79.06 1079 GLN A CA 1
ATOM 8340 C C . GLN A 1 1079 ? 42.545 42.534 25.787 1.00 79.06 1079 GLN A C 1
ATOM 8342 O O . GLN A 1 1079 ? 42.847 42.397 26.974 1.00 79.06 1079 GLN A O 1
ATOM 8347 N N . GLY A 1 1080 ? 43.469 42.706 24.834 1.00 77.81 1080 GLY A N 1
ATOM 8348 C CA . GLY A 1 1080 ? 44.907 42.825 25.092 1.00 77.81 1080 GLY A CA 1
ATOM 8349 C C . GLY A 1 1080 ? 45.330 44.148 25.751 1.00 77.81 1080 GLY A C 1
ATOM 8350 O O . GLY A 1 1080 ? 46.327 44.178 26.473 1.00 77.81 1080 GLY A O 1
ATOM 8351 N N . LYS A 1 1081 ? 44.574 45.238 25.551 1.00 77.69 1081 LYS A N 1
ATOM 8352 C CA . LYS A 1 1081 ? 44.798 46.542 26.211 1.00 77.69 1081 LYS A CA 1
ATOM 8353 C C . LYS A 1 1081 ? 44.179 46.610 27.612 1.00 77.69 1081 LYS A C 1
ATOM 8355 O O . LYS A 1 1081 ? 44.738 47.273 28.483 1.00 77.69 1081 LYS A O 1
ATOM 8360 N N . PHE A 1 1082 ? 43.079 45.894 27.843 1.00 79.44 1082 PHE A N 1
ATOM 8361 C CA . PHE A 1 1082 ? 42.362 45.820 29.120 1.00 79.44 1082 PHE A CA 1
ATOM 8362 C C . PHE A 1 1082 ? 42.281 44.372 29.661 1.00 79.44 1082 PHE A C 1
ATOM 8364 O O . PHE A 1 1082 ? 41.184 43.865 29.893 1.00 79.44 1082 PHE A O 1
ATOM 8371 N N . PRO A 1 1083 ? 43.414 43.688 29.926 1.00 71.00 1083 PRO A N 1
ATOM 8372 C CA . PRO A 1 1083 ? 43.440 42.263 30.292 1.00 71.00 1083 PRO A CA 1
ATOM 8373 C C . PRO A 1 1083 ? 42.797 41.927 31.652 1.00 71.00 1083 PRO A C 1
ATOM 8375 O O . PRO A 1 1083 ? 42.687 40.759 32.008 1.00 71.00 1083 PRO A O 1
ATOM 8378 N N . THR A 1 1084 ? 42.380 42.931 32.430 1.00 67.25 1084 THR A N 1
ATOM 8379 C CA . THR A 1 1084 ? 41.639 42.768 33.694 1.00 67.25 1084 THR A CA 1
ATOM 8380 C C . THR A 1 1084 ? 40.116 42.821 33.530 1.00 67.25 1084 THR A C 1
ATOM 8382 O O . THR A 1 1084 ? 39.408 42.715 34.529 1.00 67.25 1084 THR A O 1
ATOM 8385 N N . VAL A 1 1085 ? 39.616 43.029 32.308 1.00 73.00 1085 VAL A N 1
ATOM 8386 C CA . VAL A 1 1085 ? 38.191 43.060 31.946 1.00 73.00 1085 VAL A CA 1
ATOM 8387 C C . VAL A 1 1085 ? 37.934 41.912 30.981 1.00 73.00 1085 VAL A C 1
ATOM 8389 O O . VAL A 1 1085 ? 38.579 41.850 29.942 1.00 73.00 1085 VAL A O 1
ATOM 8392 N N . GLN A 1 1086 ? 37.014 41.004 31.305 1.00 67.00 1086 GLN A N 1
ATOM 8393 C CA . GLN A 1 1086 ? 36.652 39.899 30.416 1.00 67.00 1086 GLN A CA 1
ATOM 8394 C C . GLN A 1 1086 ? 35.610 40.380 29.398 1.00 67.00 1086 GLN A C 1
ATOM 8396 O O . GLN A 1 1086 ? 34.529 40.816 29.789 1.00 67.00 1086 GLN A O 1
ATOM 8401 N N . MET A 1 1087 ? 35.935 40.325 28.106 1.00 73.62 1087 MET A N 1
ATOM 8402 C CA . MET A 1 1087 ? 35.067 40.807 27.027 1.00 73.62 1087 MET A CA 1
ATOM 8403 C C . MET A 1 1087 ? 34.385 39.631 26.304 1.00 73.62 1087 MET A C 1
ATOM 8405 O O . MET A 1 1087 ? 35.089 38.826 25.690 1.00 73.62 1087 MET A O 1
ATOM 8409 N N . PRO A 1 1088 ? 33.042 39.497 26.343 1.00 65.25 1088 PRO A N 1
ATOM 8410 C CA . PRO A 1 1088 ? 32.341 38.471 25.572 1.00 65.25 1088 PRO A CA 1
ATOM 8411 C C . PRO A 1 1088 ? 32.448 38.736 24.063 1.00 65.25 1088 PRO A C 1
ATOM 8413 O O . PRO A 1 1088 ? 32.679 39.864 23.624 1.00 65.25 1088 PRO A O 1
ATOM 8416 N N . ALA A 1 1089 ? 32.253 37.695 23.248 1.00 56.94 1089 ALA A N 1
ATOM 8417 C CA . ALA A 1 1089 ? 32.372 37.797 21.791 1.00 56.94 1089 ALA A CA 1
ATOM 8418 C C . ALA A 1 1089 ? 31.363 38.778 21.157 1.00 56.94 1089 ALA A C 1
ATOM 8420 O O . ALA A 1 1089 ? 31.656 39.358 20.115 1.00 56.94 1089 ALA A O 1
ATOM 8421 N N . THR A 1 1090 ? 30.217 38.994 21.808 1.00 62.19 1090 THR A N 1
ATOM 8422 C CA . THR A 1 1090 ? 29.127 39.880 21.376 1.00 62.19 1090 THR A CA 1
ATOM 8423 C C . THR A 1 1090 ? 29.330 41.354 21.733 1.00 62.19 1090 THR A C 1
ATOM 8425 O O . THR A 1 1090 ? 28.599 42.186 21.213 1.00 62.19 1090 THR A O 1
ATOM 84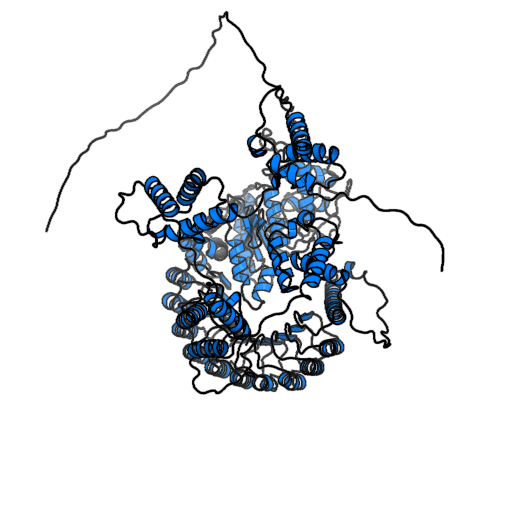28 N N . ILE A 1 1091 ? 30.328 41.720 22.553 1.00 70.25 1091 ILE A N 1
ATOM 8429 C CA . ILE A 1 1091 ? 30.415 43.053 23.194 1.00 70.25 1091 ILE A CA 1
ATOM 8430 C C . ILE A 1 1091 ? 30.354 44.250 22.220 1.00 70.25 1091 ILE A C 1
ATOM 8432 O O . ILE A 1 1091 ? 29.895 45.326 22.593 1.00 70.25 1091 ILE A O 1
ATOM 8436 N N . LEU A 1 1092 ? 30.805 44.070 20.975 1.00 66.38 1092 LEU A N 1
ATOM 8437 C CA . LEU A 1 1092 ? 30.812 45.101 19.926 1.00 66.38 1092 LEU A CA 1
ATOM 8438 C C . LEU A 1 1092 ? 29.494 45.187 19.134 1.00 66.38 1092 LEU A C 1
ATOM 8440 O O . LEU A 1 1092 ? 29.282 46.155 18.410 1.00 66.38 1092 LEU A O 1
ATOM 8444 N N . PHE A 1 1093 ? 28.618 44.193 19.280 1.00 63.38 1093 PHE A N 1
ATOM 8445 C CA . PHE A 1 1093 ? 27.217 44.225 18.857 1.00 63.38 1093 PHE A CA 1
ATOM 8446 C C . PHE A 1 1093 ? 26.325 44.747 19.995 1.00 63.38 1093 PHE A C 1
ATOM 8448 O O . PHE A 1 1093 ? 25.411 45.522 19.741 1.00 63.38 1093 PHE A O 1
ATOM 8455 N N . ASP A 1 1094 ? 26.629 44.372 21.244 1.00 58.62 1094 ASP A N 1
ATOM 8456 C CA . ASP A 1 1094 ? 25.899 44.810 22.445 1.00 58.62 1094 ASP A CA 1
ATOM 8457 C C . ASP A 1 1094 ? 26.111 46.307 22.749 1.00 58.62 1094 ASP A C 1
ATOM 8459 O O . ASP A 1 1094 ? 25.215 46.985 23.253 1.00 58.62 1094 ASP A O 1
ATOM 8463 N N . PHE A 1 1095 ? 27.306 46.829 22.439 1.00 74.25 1095 PHE A N 1
ATOM 8464 C CA . PHE A 1 1095 ? 27.693 48.230 22.625 1.00 74.25 1095 PHE A CA 1
ATOM 8465 C C . PHE A 1 1095 ? 28.406 48.762 21.366 1.00 74.25 1095 PHE A C 1
ATOM 8467 O O . PHE A 1 1095 ? 29.619 48.984 21.396 1.00 74.25 1095 PHE A O 1
ATOM 8474 N N . PRO A 1 1096 ? 27.689 48.995 20.250 1.00 67.88 1096 PRO A N 1
ATOM 8475 C CA . PRO A 1 1096 ? 28.287 49.316 18.950 1.00 67.88 1096 PRO A CA 1
ATOM 8476 C C . PRO A 1 1096 ? 28.838 50.749 18.845 1.00 67.88 1096 PRO A C 1
ATOM 8478 O O . PRO A 1 1096 ? 29.199 51.187 17.756 1.00 67.88 1096 PRO A O 1
ATOM 8481 N N . ILE A 1 1097 ? 28.905 51.495 19.955 1.00 75.06 1097 ILE A N 1
ATOM 8482 C CA . ILE A 1 1097 ? 29.313 52.904 20.015 1.00 75.06 1097 ILE A CA 1
ATOM 8483 C C . ILE A 1 1097 ? 30.467 53.068 21.014 1.00 75.06 1097 ILE A C 1
ATOM 8485 O O . ILE A 1 1097 ? 30.348 52.710 22.190 1.00 75.06 1097 ILE A O 1
ATOM 8489 N N . ALA A 1 1098 ? 31.566 53.698 20.585 1.00 71.38 1098 ALA A N 1
ATOM 8490 C CA . ALA A 1 1098 ? 32.797 53.841 21.375 1.00 71.38 1098 ALA A CA 1
ATOM 8491 C C . ALA A 1 1098 ? 32.578 54.454 22.777 1.00 71.38 1098 ALA A C 1
ATOM 8493 O O . ALA A 1 1098 ? 33.178 54.002 23.759 1.00 71.38 1098 ALA A O 1
ATOM 8494 N N . SER A 1 1099 ? 31.681 55.442 22.909 1.00 70.06 1099 SER A N 1
ATOM 8495 C CA . SER A 1 1099 ? 31.341 56.029 24.213 1.00 70.06 1099 SER A CA 1
ATOM 8496 C C . SER A 1 1099 ? 30.610 55.068 25.163 1.00 70.06 1099 SER A C 1
ATOM 8498 O O . SER A 1 1099 ? 30.770 55.194 26.375 1.00 70.06 1099 SER A O 1
ATOM 8500 N N . GLN A 1 1100 ? 29.845 54.098 24.648 1.00 72.56 1100 GLN A N 1
ATOM 8501 C CA . GLN A 1 1100 ? 29.190 53.063 25.462 1.00 72.56 1100 GLN A CA 1
ATOM 8502 C C . GLN A 1 1100 ? 30.203 52.004 25.921 1.00 72.56 1100 GLN A C 1
ATOM 8504 O O . GLN A 1 1100 ? 30.246 51.660 27.103 1.00 72.56 1100 GLN A O 1
ATOM 8509 N N . MET A 1 1101 ? 31.089 51.564 25.020 1.00 72.19 1101 MET A N 1
ATOM 8510 C CA . MET A 1 1101 ? 32.177 50.626 25.330 1.00 72.19 1101 MET A CA 1
ATOM 8511 C C . MET A 1 1101 ? 33.073 51.146 26.465 1.00 72.19 1101 MET A C 1
ATOM 8513 O O . MET A 1 1101 ? 33.409 50.406 27.389 1.00 72.19 1101 MET A O 1
ATOM 8517 N N . ALA A 1 1102 ? 33.415 52.440 26.448 1.00 75.06 1102 ALA A N 1
ATOM 8518 C CA . ALA A 1 1102 ? 34.206 53.071 27.506 1.00 75.06 1102 ALA A CA 1
ATOM 8519 C C . ALA A 1 1102 ? 33.500 53.078 28.880 1.00 75.06 1102 ALA A C 1
ATOM 8521 O O . ALA A 1 1102 ? 34.167 53.006 29.914 1.00 75.06 1102 ALA A O 1
ATOM 8522 N N . VAL A 1 1103 ? 32.161 53.129 28.906 1.00 72.06 1103 VAL A N 1
ATOM 8523 C CA . VAL A 1 1103 ? 31.365 52.986 30.138 1.00 72.06 1103 VAL A CA 1
ATOM 8524 C C . VAL A 1 1103 ? 31.354 51.529 30.611 1.00 72.06 1103 VAL A C 1
ATOM 8526 O O . VAL A 1 1103 ? 31.586 51.293 31.796 1.00 72.06 1103 VAL A O 1
ATOM 8529 N N . TYR A 1 1104 ? 31.179 50.552 29.712 1.00 73.88 1104 TYR A N 1
ATOM 8530 C CA . TYR A 1 1104 ? 31.240 49.123 30.059 1.00 73.88 1104 TYR A CA 1
ATOM 8531 C C . TYR A 1 1104 ? 32.602 48.732 30.654 1.00 73.88 1104 TYR A C 1
ATOM 8533 O O . TYR A 1 1104 ? 32.665 48.163 31.743 1.00 73.88 1104 TYR A O 1
ATOM 8541 N N . ILE A 1 1105 ? 33.704 49.103 29.990 1.00 74.50 1105 ILE A N 1
ATOM 8542 C CA . ILE A 1 1105 ? 35.077 48.781 30.424 1.00 74.50 1105 ILE A CA 1
ATOM 8543 C C . ILE A 1 1105 ? 35.381 49.366 31.815 1.00 74.50 1105 ILE A C 1
ATOM 8545 O O . ILE A 1 1105 ? 36.128 48.768 32.586 1.00 74.50 1105 ILE A O 1
ATOM 8549 N N . LYS A 1 1106 ? 34.768 50.504 32.169 1.00 73.25 1106 LYS A N 1
ATOM 8550 C CA . LYS A 1 1106 ? 34.862 51.113 33.505 1.00 73.25 1106 LYS A CA 1
ATOM 8551 C C . LYS A 1 1106 ? 33.928 50.478 34.547 1.00 73.25 1106 LYS A C 1
ATOM 8553 O O . LYS A 1 1106 ? 34.228 50.545 35.737 1.00 73.25 1106 LYS A O 1
ATOM 8558 N N . ALA A 1 1107 ? 32.808 49.894 34.126 1.00 63.72 1107 ALA A N 1
ATOM 8559 C CA . ALA A 1 1107 ? 31.853 49.217 35.004 1.00 63.72 1107 ALA A CA 1
ATOM 8560 C C . ALA A 1 1107 ? 32.262 47.770 35.347 1.00 63.72 1107 ALA A C 1
ATOM 8562 O O . ALA A 1 1107 ? 31.832 47.241 36.373 1.00 63.72 1107 ALA A O 1
ATOM 8563 N N . ALA A 1 1108 ? 33.090 47.134 34.515 1.00 63.59 1108 ALA A N 1
ATOM 8564 C CA . ALA A 1 1108 ? 33.532 45.757 34.700 1.00 63.59 1108 ALA A CA 1
ATOM 8565 C C . ALA A 1 1108 ? 34.462 45.588 35.931 1.00 63.59 1108 ALA A C 1
ATOM 8567 O O . ALA A 1 1108 ? 35.512 46.233 36.006 1.00 63.59 1108 ALA A O 1
ATOM 8568 N N . PRO A 1 1109 ? 34.126 44.713 36.902 1.00 51.03 1109 PRO A N 1
ATOM 8569 C CA . PRO A 1 1109 ? 34.932 44.514 38.105 1.00 51.03 1109 PRO A CA 1
ATOM 8570 C C . PRO A 1 1109 ? 36.170 43.651 37.827 1.00 51.03 1109 PRO A C 1
ATOM 8572 O O . PRO A 1 1109 ? 36.067 42.533 37.325 1.00 51.03 1109 PRO A O 1
ATOM 8575 N N . SER A 1 1110 ? 37.348 44.135 38.219 1.00 41.00 1110 SER A N 1
ATOM 8576 C CA . SER A 1 1110 ? 38.606 43.402 38.065 1.00 41.00 1110 SER A CA 1
ATOM 8577 C C . SER A 1 1110 ? 38.739 42.254 39.075 1.00 41.00 1110 SER A C 1
ATOM 8579 O O . SER A 1 1110 ? 38.551 42.439 40.278 1.00 41.00 1110 SER A O 1
ATOM 8581 N N . GLN A 1 1111 ? 39.110 41.059 38.596 1.00 35.12 1111 GLN A N 1
ATOM 8582 C CA . GLN A 1 1111 ? 39.345 39.884 39.444 1.00 35.12 1111 GLN A CA 1
ATOM 8583 C C . GLN A 1 1111 ? 40.714 39.235 39.200 1.00 35.12 1111 GLN A C 1
ATOM 8585 O O . GLN A 1 1111 ? 40.974 38.628 38.162 1.00 35.12 1111 GLN A O 1
ATOM 8590 N N . HIS A 1 1112 ? 41.566 39.277 40.224 1.00 30.36 1112 HIS A N 1
ATOM 8591 C CA . HIS A 1 1112 ? 42.679 38.345 40.403 1.00 30.36 1112 HIS A CA 1
ATOM 8592 C C . HIS A 1 1112 ? 42.825 37.998 41.898 1.00 30.36 1112 HIS A C 1
ATOM 8594 O O . HIS A 1 1112 ? 42.379 38.772 42.750 1.00 30.36 1112 HIS A O 1
ATOM 8600 N N . PRO A 1 1113 ? 43.347 36.805 42.237 1.00 33.50 1113 PRO A N 1
ATOM 8601 C CA . PRO A 1 1113 ? 42.988 36.127 43.482 1.00 33.50 1113 PRO A CA 1
ATOM 8602 C C . PRO A 1 1113 ? 43.744 36.627 44.717 1.00 33.50 1113 PRO A C 1
ATOM 8604 O O . PRO A 1 1113 ? 44.964 36.798 44.709 1.00 33.50 1113 PRO A O 1
ATOM 8607 N N . SER A 1 1114 ? 43.020 36.760 45.830 1.00 27.73 1114 SER A N 1
ATOM 8608 C CA . SER A 1 1114 ? 43.581 37.094 47.139 1.00 27.73 1114 SER A CA 1
ATOM 8609 C C . SER A 1 1114 ? 44.153 35.864 47.858 1.00 27.73 1114 SER A C 1
ATOM 8611 O O . SER A 1 1114 ? 43.462 35.205 48.636 1.00 27.73 1114 SER A O 1
ATOM 8613 N N . ALA A 1 1115 ? 45.447 35.606 47.674 1.00 26.20 1115 ALA A N 1
ATOM 8614 C CA . ALA A 1 1115 ? 46.271 35.131 48.791 1.00 26.20 1115 ALA A CA 1
ATOM 8615 C C . ALA A 1 1115 ? 46.469 36.321 49.774 1.00 26.20 1115 ALA A C 1
ATOM 8617 O O . ALA A 1 1115 ? 46.333 37.472 49.367 1.00 26.20 1115 ALA A O 1
ATOM 8618 N N . ILE A 1 1116 ? 46.752 36.180 51.073 1.00 29.36 1116 ILE A N 1
ATOM 8619 C CA . ILE A 1 1116 ? 47.529 35.173 51.814 1.00 29.36 1116 ILE A CA 1
ATOM 8620 C C . ILE A 1 1116 ? 46.963 35.060 53.248 1.00 29.36 1116 ILE A C 1
ATOM 8622 O O . ILE A 1 1116 ? 46.715 36.098 53.859 1.00 29.36 1116 ILE A O 1
ATOM 8626 N N . HIS A 1 1117 ? 46.877 33.851 53.827 1.00 27.70 1117 HIS A N 1
ATOM 8627 C CA . HIS A 1 1117 ? 47.451 33.599 55.165 1.00 27.70 1117 HIS A CA 1
ATOM 8628 C C . HIS A 1 1117 ? 47.657 32.106 55.478 1.00 27.70 1117 HIS A C 1
ATOM 8630 O O . HIS A 1 1117 ? 46.782 31.279 55.238 1.00 27.70 1117 HIS A O 1
ATOM 8636 N N . ASP A 1 1118 ? 48.843 31.787 56.004 1.00 28.52 1118 ASP A N 1
ATOM 8637 C CA . ASP A 1 1118 ? 49.358 30.424 56.195 1.00 28.52 1118 ASP A CA 1
ATOM 8638 C C . ASP A 1 1118 ? 48.941 29.728 57.513 1.00 28.52 1118 ASP A C 1
ATOM 8640 O O . ASP A 1 1118 ? 48.452 30.361 58.446 1.00 28.52 1118 ASP A O 1
ATOM 8644 N N . THR A 1 1119 ? 49.222 28.413 57.564 1.00 29.59 1119 THR A N 1
ATOM 8645 C CA . THR A 1 1119 ? 49.349 27.465 58.710 1.00 29.59 1119 THR A CA 1
ATOM 8646 C C . THR A 1 1119 ? 49.341 28.041 60.145 1.00 29.59 1119 THR A C 1
ATOM 8648 O O . THR A 1 1119 ? 49.988 29.047 60.413 1.00 29.59 1119 THR A O 1
ATOM 8651 N N . VAL A 1 1120 ? 48.769 27.377 61.168 1.00 26.14 1120 VAL A N 1
ATOM 8652 C CA . VAL A 1 1120 ? 48.893 25.946 61.572 1.00 26.14 1120 VAL A CA 1
ATOM 8653 C C . VAL A 1 1120 ? 47.604 25.434 62.276 1.00 26.14 1120 VAL A C 1
ATOM 8655 O O . VAL A 1 1120 ? 46.841 26.233 62.804 1.00 26.14 1120 VAL A O 1
ATOM 8658 N N . MET A 1 1121 ? 47.419 24.102 62.318 1.00 23.98 1121 MET A N 1
ATOM 8659 C CA . MET A 1 1121 ? 46.518 23.300 63.193 1.00 23.98 1121 MET A CA 1
ATOM 8660 C C . MET A 1 1121 ? 46.339 23.814 64.649 1.00 23.98 1121 MET A C 1
ATOM 8662 O O . MET A 1 1121 ? 47.274 24.431 65.173 1.00 23.98 1121 MET A O 1
ATOM 8666 N N . PRO A 1 1122 ? 45.259 23.430 65.376 1.00 35.09 1122 PRO A N 1
ATOM 8667 C CA . PRO A 1 1122 ? 44.262 22.391 65.051 1.00 35.09 1122 PRO A CA 1
ATOM 8668 C C . PRO A 1 1122 ? 42.817 22.884 64.844 1.00 35.09 1122 PRO A C 1
ATOM 8670 O O . PRO A 1 1122 ? 42.479 23.988 65.325 1.00 35.09 1122 PRO A O 1
#

Nearest PDB structures (foldseek):
  5irm-assembly1_C  TM=5.848E-01  e=1.366E-09  Oryctolagus cuniculus
  5irn-assembly1_A  TM=5.513E-01  e=4.662E-09  Oryctolagus cuniculus
  8j07-assembly1_5  TM=6.184E-01  e=1.198E-06  Homo sapiens
  8tid-assembly1_F  TM=5.337E-01  e=3.029E-07  Tetrahymena thermophila
  5irl-assembly1_A  TM=5.700E-01  e=1.198E-06  Oryctolagus cuniculus

InterPro domains:
  IPR001611 Leucine-rich repeat [PF13516] (645-662)
  IPR006162 Phosphopantetheine attachment site [PS00012] (794-809)
  IPR006162 Phosphopantetheine attachment site [PS00012] (975-990)
  IPR006162 Phosphopantetheine attachment site [PS00012] (1063-1078)
  IPR006553 Leucine-rich repeat, cysteine-containing subtype [SM00367] (436-460)
  IPR006553 Leucine-rich repeat, cysteine-containing subtype [SM00367] (467-491)
  IPR006553 Leucine-rich repeat, cysteine-containing subtype [SM00367] (496-520)
  IPR006553 Leucine-rich repeat, cysteine-containing subtype [SM00367] (523-550)
  IPR006553 Leucine-rich repeat, cysteine-containing subtype [SM00367] (555-579)
  IPR006553 Leucine-rich repeat, cysteine-containing subtype [SM00367] (584-608)
  IPR006553 Leucine-rich repeat, cysteine-containing subtype [SM00367] (641-664)
  IPR006553 Leucine-rich repeat, cysteine-containing subtype [SM00367] (669-693)
  IPR009081 Phosphopantetheine binding ACP domain [PF00550] (771-836)
  IPR009081 Phosphopantetheine binding ACP domain [PF00550] (882-929)
  IPR009081 Phosphopantetheine binding ACP domain [PF00550] (962-1017)
  IPR009081 Phosphopantetheine binding ACP domain [PF00550] (1040-1102)
  IPR009081 Phosphopantetheine binding ACP domain [PS50075] (763-840)
  IPR009081 Phosphopantetheine binding ACP domain [PS50075] (850-933)
  IPR009081 Phosphopantetheine binding ACP domain [PS50075] (943-1021)
  IPR009081 Phosphopantetheine binding ACP domain [PS50075] (1031-1109)

Sequence (1122 aa):
MGCGTSSQGASPSAIARTPAVESRPSSSFGSSSAPASDSAPASPSAAAPASAPAARLKPEDLDFTALTSRASRGLSIPNVAHRGILPSQLRSLLSFMTARCSDGEVIQGWYDSFTGQQQLKLREINLYQVTFWIIKPMTAESCCSYVEAVAEDSSSQRPTVFVSHWWGEAVYDFISCISRHQELRALPQQTGYWVCAYANNQHELGADIQADPRQTSFFRAMEMCTFLLLVLDKNGTPFTRVWCIFELAWVVRTHRDSEHTPLLLDIATAKKYTDLKQREHEAIIITHGLTPEEEEIERGGGGNGWYYKSQRESSFPIELAEKALALKIEHSEATVPVDRSRILNSITGASSPAELDREPHVSHAEYDRVNRQLRAAFAVHCWLNAVQVKPEILPLFTEALAADTDRKQLSLVFAGCQDFTDERLLQLSASLPLALKQLSLVMASCQHISLRGLGSLAKSFSTLAELADLEINLGSCPQVGDEVVRCLADGLPSGLVQLKLRFQHCDGISDSGLLQLASLLKLCNLRSILLNFSDCTQLTEGAVRVVAKSLPEALEKLELNFGGCPQVGDNAILAIVEALPVGLTRLVIRLRRCEQLSDEGLLHLGLLPRRLQDLELYCSGCKRIGNAWLKGLSAKLPVTLRQLKLDFARCEIGDDGMIALASGLNELMTHLSLCFSFCDAITDRGVQAIVKSLPRKLREGEFVFLGCSHLSSATRSSLDSILSMQEWQRALEEGNHTIASALPADVALVSVHQQAVPCHDVSDDTVLRTVLEVLMDGMDLEGHDFNEHSELFDYGFDSLSMMELRDKLLCKFPSVQMPATILFDFPTASQMAAYLTSALAKEKSLPHPVPDDTVLKTVLEVLMDGRDLEGHDFNEHSELFDSGFDSLLFDSLSMMELIDKLQGKFPTVQMPATFLFDFPTASQMAAYLTSALAKEKSLPHPVPDDAVLKTVLEVLMDGRDLEGHDFNEHSELFDYGFDSLSMMELRDKLLCKFPSVQMPATILFDFPTASQMAAYLTSALAKEKSLPHPVPDDAVLKTVLEVLMDGMDLEGHDFNQHSELFEYGFDSLSMMELRDKLQGKFPTVQMPATILFDFPIASQMAVYIKAAPSQHPSAIHDTVMP

Organism: Polarella glacialis (NCBI:txid89957)

Solvent-accessible surface area (backbone atoms only — not comparable to full-atom values): 62332 Å² total; per-residue (Å²): 137,88,86,89,80,89,80,90,86,80,89,85,86,92,87,88,85,85,83,91,79,90,87,90,86,83,89,79,90,88,81,89,84,87,83,89,86,82,89,86,88,82,88,82,81,87,78,79,80,80,77,77,82,63,69,74,62,58,46,82,79,59,88,57,64,85,62,26,98,52,98,70,61,51,43,90,62,91,54,50,40,41,27,9,44,33,65,60,59,51,49,39,56,47,50,62,51,58,79,40,39,48,96,88,39,40,30,66,28,41,55,40,88,87,80,68,74,50,70,34,31,58,82,62,39,19,46,62,53,46,39,57,52,43,45,50,50,73,23,53,88,59,69,42,19,45,34,29,50,55,38,90,59,68,76,58,17,44,29,44,31,23,52,40,59,53,56,80,40,28,48,49,45,52,50,38,30,53,54,48,49,35,58,57,61,69,48,61,79,64,48,5,36,31,37,73,76,42,25,40,35,82,87,50,53,74,76,48,58,48,83,49,64,82,72,19,36,66,43,56,26,48,77,62,19,56,29,37,37,38,46,39,53,98,84,37,57,36,70,45,29,36,67,38,45,49,57,54,51,44,46,73,46,42,77,73,50,95,86,56,85,56,48,38,61,28,44,26,29,59,43,75,48,68,46,100,84,72,46,79,35,63,29,45,61,46,64,60,77,70,37,67,72,27,50,47,40,36,72,35,102,73,60,43,15,68,47,56,51,49,61,68,39,48,78,56,69,62,69,53,44,57,52,46,59,67,47,46,74,80,73,32,43,52,98,51,70,63,55,38,17,20,45,54,21,45,65,73,62,44,84,49,67,90,47,13,73,37,85,56,68,91,71,51,74,57,53,57,47,46,35,23,45,50,19,20,50,46,29,56,74,44,43,52,40,31,56,77,75,43,63,82,56,44,65,58,35,37,49,24,33,44,58,20,56,81,39,42,66,47,65,47,60,41,54,62,32,65,82,51,29,28,72,56,40,40,51,48,38,77,20,63,33,55,45,22,30,32,42,35,43,35,39,22,43,16,75,42,44,36,52,74,14,47,50,40,36,15,57,38,41,62,63,27,77,55,28,29,34,45,35,42,32,43,20,49,11,83,59,39,24,26,71,39,45,33,39,40,44,78,14,62,46,55,62,21,32,32,43,34,44,34,32,29,48,18,59,52,30,36,38,70,17,40,48,52,32,20,68,50,44,59,66,28,66,31,31,33,42,35,43,34,39,25,41,12,58,55,31,35,30,64,28,45,36,45,38,22,76,21,58,36,72,70,23,32,33,42,38,43,30,42,17,46,9,57,50,32,25,30,66,25,48,40,32,36,45,78,40,60,35,77,59,23,31,36,44,38,44,33,38,26,42,10,67,51,29,32,32,73,22,47,35,42,57,46,56,62,47,79,52,24,27,35,41,36,43,32,38,29,49,12,61,57,28,43,39,65,20,34,49,45,28,25,80,46,54,43,92,55,33,26,34,43,37,41,32,42,26,39,20,59,32,22,28,72,16,34,42,26,40,27,71,33,57,49,76,64,20,31,33,44,33,42,31,41,24,42,13,55,61,29,32,51,70,12,54,52,34,35,68,77,37,62,37,92,50,54,58,45,70,45,82,41,55,56,76,24,76,52,48,49,71,70,54,51,54,51,48,56,55,48,47,54,51,34,54,50,52,48,36,53,77,73,62,48,68,82,66,76,79,73,81,86,92,86,86,76,82,92,74,91,79,90,82,90,78,81,93,77,82,88,49,66,70,57,42,31,51,51,49,50,55,52,54,47,78,69,63,83,69,82,91,68,93,80,62,50,85,46,52,47,60,82,78,66,57,45,88,61,59,51,49,53,50,51,53,56,46,35,75,75,39,79,86,51,90,76,64,97,59,51,58,76,79,30,44,22,52,56,49,43,20,53,50,51,56,60,45,66,64,56,65,84,72,74,87,84,86,79,52,42,68,74,50,33,52,53,52,52,52,54,62,43,75,75,66,83,68,88,85,82,88,84,62,103,79,50,82,65,50,77,46,44,50,90,78,69,74,71,51,87,62,58,50,52,54,51,49,51,56,49,38,71,74,41,76,86,56,89,74,61,98,54,45,65,75,79,29,41,21,55,50,48,42,15,30,50,50,46,52,47,64,52,46,69,77,65,70,83,84,76,78,48,44,68,72,50,33,51,51,51,52,52,53,57,34,75,67,68,81,54,83,89,81,86,82,58,50,84,44,52,44,60,84,76,68,56,47,86,62,61,50,49,55,48,50,52,57,47,33,76,74,40,78,86,56,88,74,65,96,59,48,57,80,80,30,44,20,56,47,48,44,16,25,50,51,44,51,47,64,53,52,65,77,71,64,86,80,83,77,58,48,68,73,49,34,50,53,52,50,52,53,51,43,76,66,66,80,62,90,84,73,91,78,63,56,83,47,50,48,62,84,75,67,56,47,85,63,58,46,52,54,49,50,51,57,48,38,70,73,40,75,61,44,90,75,62,95,56,50,64,74,79,34,38,24,56,51,52,42,24,41,49,68,69,67,50,79,71,80,82,86,86,79,85,85,81,87,80,89,135

Mean predicted aligned error: 20.82 Å